Protein AF-0000000069702526 (afdb_homodimer)

Solvent-accessible surface area (backbone atoms only — not comparable to full-atom values): 44479 Å² total; per-residue (Å²): 127,85,76,50,65,38,49,51,49,46,51,48,50,68,64,63,52,62,87,68,51,56,67,71,54,54,51,49,47,31,50,43,52,45,35,22,53,14,30,19,43,37,19,58,78,32,80,79,32,49,48,50,47,54,27,24,45,63,33,13,17,36,40,79,19,52,44,84,93,41,71,43,22,2,48,38,17,20,9,26,33,33,6,41,19,10,43,54,48,39,38,31,36,28,30,28,61,83,41,18,76,59,34,40,54,34,24,14,32,50,19,15,36,33,38,23,30,43,68,25,93,59,61,42,42,47,64,56,50,54,40,37,47,45,35,13,40,28,52,29,43,20,46,55,65,21,30,51,44,49,48,72,44,46,77,41,36,38,51,54,18,31,72,38,4,42,15,9,14,50,21,23,20,55,66,59,62,49,50,69,68,38,39,39,17,10,38,17,31,4,53,41,40,14,29,30,32,46,57,80,42,31,20,67,85,61,60,69,43,28,62,68,69,49,35,29,17,58,6,10,24,19,4,52,44,16,28,50,30,17,75,46,67,45,42,22,13,71,50,36,63,40,74,85,47,7,46,37,35,28,60,39,27,83,33,72,40,71,60,53,59,54,59,56,67,85,73,59,64,47,44,61,27,43,19,44,48,77,49,39,31,46,72,68,48,39,14,41,46,51,24,49,46,48,48,42,66,73,69,63,64,54,66,87,37,56,57,38,36,39,34,40,20,24,56,66,57,49,74,50,17,60,45,69,72,50,84,43,63,70,35,38,34,46,9,52,21,46,49,46,21,39,48,64,71,61,55,64,73,46,67,64,64,61,36,70,67,52,68,65,29,64,69,46,47,55,46,12,69,33,48,46,64,41,69,38,70,70,30,31,51,36,36,60,34,89,56,36,18,45,23,19,32,29,40,38,29,33,73,84,66,53,74,49,75,36,70,34,54,53,42,72,18,21,55,90,39,58,64,52,70,67,56,54,49,49,52,26,60,70,28,42,53,68,90,74,29,60,58,70,57,46,54,45,62,56,68,47,91,50,92,82,40,64,30,60,24,34,40,56,71,72,42,42,81,73,84,128,129,85,76,51,66,39,49,51,49,44,51,48,50,68,64,63,51,61,89,69,50,56,67,72,53,54,50,49,47,32,49,43,51,46,37,22,53,14,30,19,43,38,20,57,79,33,78,79,30,49,47,50,48,53,28,24,45,64,32,13,18,38,39,78,20,52,43,84,93,41,71,43,23,3,47,39,16,19,8,25,32,33,6,41,18,10,44,54,51,38,37,30,36,28,30,28,62,82,42,19,76,60,34,39,54,36,23,14,33,50,20,15,38,31,37,23,32,43,68,27,93,60,63,42,42,48,64,55,51,52,39,37,46,46,36,14,40,28,52,29,42,20,46,53,66,20,30,50,44,49,47,70,45,48,75,43,36,38,52,55,18,32,71,37,5,40,15,9,15,49,20,22,20,55,66,58,61,49,50,67,68,40,38,38,18,9,38,20,32,4,52,41,41,13,31,30,29,44,56,80,40,28,26,66,86,73,48,73,43,28,60,66,70,49,35,30,18,58,7,10,25,19,3,50,45,16,29,49,29,18,75,47,68,44,40,23,14,69,48,37,62,40,73,83,49,8,45,38,35,29,59,37,28,82,33,73,42,70,60,52,57,54,59,57,67,84,72,58,66,46,45,61,28,44,19,44,47,77,49,40,31,47,73,68,48,40,14,41,46,50,24,48,47,50,48,42,66,73,68,63,64,52,67,88,37,56,54,38,35,38,34,39,20,24,58,65,57,51,74,48,17,61,44,69,73,51,85,44,62,70,36,38,33,46,8,51,22,45,51,46,22,39,49,63,70,62,54,65,72,45,65,66,64,62,35,71,67,52,69,66,29,65,69,46,49,55,47,12,71,34,46,46,65,42,68,38,69,70,31,30,50,35,36,60,34,89,55,34,18,46,23,19,32,29,39,37,29,34,72,87,66,52,75,48,76,36,70,32,54,54,44,70,17,20,54,89,39,58,64,52,72,66,55,53,50,51,52,26,57,72,29,41,54,69,89,74,29,59,57,70,58,45,54,46,63,56,68,48,91,49,92,82,40,66,32,61,25,35,41,56,70,72,41,41,81,74,83,130

Nearest PDB structures (foldseek):
  2hp0-assembly1_B  TM=8.673E-01  e=8.894E-24  Agrobacterium tumefaciens
  7e9d-assembly1_B  TM=8.277E-01  e=9.419E-25  Bacillus subtilis
  6r6t-assembly1_B  TM=8.538E-01  e=6.548E-24  Mus musculus
  7bra-assembly1_B  TM=8.178E-01  e=7.680E-25  Bacillus subtilis
  7br9-assembly1_B  TM=8.271E-01  e=3.027E-23  Mus musculus

Foldseek 3Di:
DDDFLLLLLLVLLQPFALVLDDPVLLLVLLLLLLLLLLQLQLQVPPPLLVVLLVVLCVVQPFDAADRNQGGTGHLLSQLLSSLCSSCSLPQHKFFDDLQATAARLSSQQSSLLQSLLRVAQDWFFLSQLSRQSLSLLQQQLLQSVFLDAALVQCVVFDARHLSSLQSNLSSSLSSNPHDSQLSLFLNQQLLVQGDATCQVVQCLPPDDGDSCNRVSSSSSSSSNVSSVCSVVVDGGDNNQQDDPNHSSVVRRHPGGRSCSNNPCSSHDGSSLFMFGGQASADPLLQQVLVFLLVQCVVPVDALQFWQAKEKEAACCLQPRQCDLQRDHSNNLSSHNLLSSLCSRNPPRGGSVSRDPCNSPPVSSSVSSVRYHYDYDPVRHCCCSHPNNFSKMKMWIATPVGDIDIDIDGHGAGTSVRRDDPVSSLVVSLVSHDVVAAPSVVLSCLSSDDDRPDTRSRSCVNSGHDDDD/DDDFLLLLLLVLLQPFALVLDDPVLLLVLLLLLLLLLLQLQLQVPPPLLVVLLVVLCVVQPFDAADRNQGGTGHLLSQLLSSLCSSCSLPQHKFFDDLQATAARLSSQQSSLLQSLLRVAQDWFFLSQLSRQSLSLLQLQLLQSVFLDAALVQCVVFDARHLSSLQSNLSSSLNSNPHDSQLSLFLNQQLLVQGDATCQVVQCLPPDDGDSCNRVSSSSSSSSNVSSVCSVVVDGGDNNQQDDPNHSSVVRRHPGGRSCSNNPCSSHDGSSLFMFGGQASADPLLQQVLVFLLVQCVVPVDALQFWQAKEKEAACCLQPRQCDLQRDHSNNLSSHNLLSSLCSRNPPRGGSVSRDPCNSPPVSSSVSSVRYHYDYDPVRHCCCSHPNNFSKMKMWIATPVGDIDIDIDRHGAGGSVRRDDPVSSLVSSLVSHDVVAAPSVVLSCLSSDDDRPDTGSRSCVNSGHDDDD

Sequence (936 aa):
MTISATRQLVNFASTLSAPAIPAPLRRKIRLHLLDALACGWAASGHRVSEPMIRASRLFGGNGHCSVFGESGFSPLAAAFANAAMINGLDHDDGVEIDGKGLGHPGATLVAAAMVALDLNPEPVAQDVLITTLAAGFEVNNRLIHAIQPSAERFSQVYGVAQHQSIGAAVVAGRLLGLNPEQLHHAVGLAAALTPLPSLHQYNWRQRPLLSLKDAVAPAAQAAVQAVIMAQQGLIGSLDVLDGEQGFWRMIGSDQFAPDRLTDELGSHWYAGYGSFKRYPACRWLACALECMEGIMQQTGWSVADLRTIEVQSFPRLVNDMMDYRPQTVTDAQFSLPWTLAAIAAGLAPGADWYTEDNMQNPALLALADKVTATVTPEFTQRMNGPARQPGARVVVTNSRGECAVQERYKPLGSAERPLSDGEIIAKARGNLPGHKIKVNELLTSVMEEETARYYSSSADLMGFSLPAMTISATRQLVNFASTLSAPAIPAPLRRKIRLHLLDALACGWAASGHRVSEPMIRASRLFGGNGHCSVFGESGFSPLAAAFANAAMINGLDHDDGVEIDGKGLGHPGATLVAAAMVALDLNPEPVAQDVLITTLAAGFEVNNRLIHAIQPSAERFSQVYGVAQHQSIGAAVVAGRLLGLNPEQLHHAVGLAAALTPLPSLHQYNWRQRPLLSLKDAVAPAAQAAVQAVIMAQQGLIGSLDVLDGEQGFWRMIGSDQFAPDRLTDELGSHWYAGYGSFKRYPACRWLACALECMEGIMQQTGWSVADLRTIEVQSFPRLVNDMMDYRPQTVTDAQFSLPWTLAAIAAGLAPGADWYTEDNMQNPALLALADKVTATVTPEFTQRMNGPARQPGARVVVTNSRGECAVQERYKPLGSAERPLSDGEIIAKARGNLPGHKIKVNELLTSVMEEETARYYSSSADLMGFSLPA

Structure (mmCIF, N/CA/C/O backbone):
data_AF-0000000069702526-model_v1
#
loop_
_entity.id
_entity.type
_entity.pdbx_description
1 polymer '2-methylcitrate dehydratase'
#
loop_
_atom_site.group_PDB
_atom_site.id
_atom_site.type_symbol
_atom_site.label_atom_id
_atom_site.label_alt_id
_atom_site.label_comp_id
_atom_site.label_asym_id
_atom_site.label_entity_id
_atom_site.label_seq_id
_atom_site.pdbx_PDB_ins_code
_atom_site.Cartn_x
_atom_site.Cartn_y
_atom_site.Cartn_z
_atom_site.occupancy
_atom_site.B_iso_or_equiv
_atom_site.auth_seq_id
_atom_site.auth_comp_id
_atom_site.auth_asym_id
_atom_site.auth_atom_id
_atom_site.pdbx_PDB_model_num
ATOM 1 N N . MET A 1 1 ? 32.688 1.936 -8.625 1 45.25 1 MET A N 1
ATOM 2 C CA . MET A 1 1 ? 31.297 1.852 -9.031 1 45.25 1 MET A CA 1
ATOM 3 C C . MET A 1 1 ? 30.438 2.842 -8.258 1 45.25 1 MET A C 1
ATOM 5 O O . MET A 1 1 ? 30.625 3.02 -7.051 1 45.25 1 MET A O 1
ATOM 9 N N . THR A 1 2 ? 29.844 3.812 -8.898 1 67.12 2 THR A N 1
ATOM 10 C CA . THR A 1 2 ? 29.156 4.914 -8.242 1 67.12 2 THR A CA 1
ATOM 11 C C . THR A 1 2 ? 28.047 4.395 -7.344 1 67.12 2 THR A C 1
ATOM 13 O O . THR A 1 2 ? 27.25 3.543 -7.754 1 67.12 2 THR A O 1
ATOM 16 N N . ILE A 1 3 ? 28.172 4.574 -6.066 1 85.88 3 ILE A N 1
ATOM 17 C CA . ILE A 1 3 ? 27.219 4.172 -5.047 1 85.88 3 ILE A CA 1
ATOM 18 C C . ILE A 1 3 ? 25.828 4.707 -5.406 1 85.88 3 ILE A C 1
ATOM 20 O O . ILE A 1 3 ? 25.703 5.836 -5.879 1 85.88 3 ILE A O 1
ATOM 24 N N . SER A 1 4 ? 24.844 3.836 -5.375 1 92.38 4 SER A N 1
ATOM 25 C CA . SER A 1 4 ? 23.484 4.227 -5.711 1 92.38 4 SER A CA 1
ATOM 26 C C . SER A 1 4 ? 22.969 5.305 -4.766 1 92.38 4 SER A C 1
ATOM 28 O O . SER A 1 4 ? 23.5 5.488 -3.674 1 92.38 4 SER A O 1
ATOM 30 N N . ALA A 1 5 ? 22.016 6.145 -5.219 1 96.25 5 ALA A N 1
ATOM 31 C CA . ALA A 1 5 ? 21.391 7.164 -4.371 1 96.25 5 ALA A CA 1
ATOM 32 C C . ALA A 1 5 ? 20.734 6.531 -3.15 1 96.25 5 ALA A C 1
ATOM 34 O O . ALA A 1 5 ? 20.797 7.086 -2.049 1 96.25 5 ALA A O 1
ATOM 35 N N . THR A 1 6 ? 20.109 5.363 -3.312 1 97 6 THR A N 1
ATOM 36 C CA . THR A 1 6 ? 19.484 4.648 -2.197 1 97 6 THR A CA 1
ATOM 37 C C . THR A 1 6 ? 20.516 4.352 -1.113 1 97 6 THR A C 1
ATOM 39 O O . THR A 1 6 ? 20.281 4.621 0.067 1 97 6 THR A O 1
ATOM 42 N N . ARG A 1 7 ? 21.594 3.791 -1.519 1 95.94 7 ARG A N 1
ATOM 43 C CA . ARG A 1 7 ? 22.641 3.43 -0.568 1 95.94 7 ARG A CA 1
ATOM 44 C C . ARG A 1 7 ? 23.219 4.668 0.11 1 95.94 7 ARG A C 1
ATOM 46 O O . ARG A 1 7 ? 23.516 4.645 1.306 1 95.94 7 ARG A O 1
ATOM 53 N N . GLN A 1 8 ? 23.406 5.727 -0.659 1 96.81 8 GLN A N 1
ATOM 54 C CA . GLN A 1 8 ? 23.938 6.965 -0.089 1 96.81 8 GLN A CA 1
ATOM 55 C C . GLN A 1 8 ? 23 7.5 0.997 1 96.81 8 GLN A C 1
ATOM 57 O O . GLN A 1 8 ? 23.453 7.91 2.066 1 96.81 8 GLN A O 1
ATOM 62 N N . LEU A 1 9 ? 21.734 7.52 0.727 1 97.25 9 LEU A N 1
ATOM 63 C CA . LEU A 1 9 ? 20.75 8.023 1.686 1 97.25 9 LEU A CA 1
ATOM 64 C C . LEU A 1 9 ? 20.703 7.141 2.926 1 97.25 9 LEU A C 1
ATOM 66 O O . LEU A 1 9 ? 20.609 7.645 4.051 1 97.25 9 LEU A O 1
ATOM 70 N N . VAL A 1 10 ? 20.688 5.852 2.75 1 97.19 10 VAL A N 1
ATOM 71 C CA . VAL A 1 10 ? 20.641 4.918 3.869 1 97.19 10 VAL A CA 1
ATOM 72 C C . VAL A 1 10 ? 21.891 5.059 4.727 1 97.19 10 VAL A C 1
ATOM 74 O O . VAL A 1 10 ? 21.812 5.062 5.957 1 97.19 10 VAL A O 1
ATOM 77 N N . ASN A 1 11 ? 23.062 5.145 4.059 1 96.81 11 ASN A N 1
ATOM 78 C CA . ASN A 1 11 ? 24.312 5.344 4.789 1 96.81 11 ASN A CA 1
ATOM 79 C C . ASN A 1 11 ? 24.297 6.648 5.586 1 96.81 11 ASN A C 1
ATOM 81 O O . ASN A 1 11 ? 24.719 6.68 6.742 1 96.81 11 ASN A O 1
ATOM 85 N N . PHE A 1 12 ? 23.875 7.672 4.957 1 97.62 12 PHE A N 1
ATOM 86 C CA . PHE A 1 12 ? 23.75 8.961 5.625 1 97.62 12 PHE A CA 1
ATOM 87 C C . PHE A 1 12 ? 22.875 8.852 6.863 1 97.62 12 PHE A C 1
ATOM 89 O O . PHE A 1 12 ? 23.266 9.266 7.953 1 97.62 12 PHE A O 1
ATOM 96 N N . ALA A 1 13 ? 21.656 8.289 6.68 1 97.62 13 ALA A N 1
ATOM 97 C CA . ALA A 1 13 ? 20.688 8.18 7.77 1 97.62 13 ALA A CA 1
ATOM 98 C C . ALA A 1 13 ? 21.219 7.309 8.898 1 97.62 13 ALA A C 1
ATOM 100 O O . ALA A 1 13 ? 21.016 7.605 10.078 1 97.62 13 ALA A O 1
ATOM 101 N N . SER A 1 14 ? 21.938 6.246 8.531 1 96.75 14 SER A N 1
ATOM 102 C CA . SER A 1 14 ? 22.422 5.27 9.508 1 96.75 14 SER A CA 1
ATOM 103 C C . SER A 1 14 ? 23.578 5.832 10.336 1 96.75 14 SER A C 1
ATOM 105 O O . SER A 1 14 ? 23.812 5.391 11.461 1 96.75 14 SER A O 1
ATOM 107 N N . THR A 1 15 ? 24.281 6.852 9.82 1 96.44 15 THR A N 1
ATOM 108 C CA . THR A 1 15 ? 25.5 7.293 10.484 1 96.44 15 THR A CA 1
ATOM 109 C C . THR A 1 15 ? 25.344 8.703 11.039 1 96.44 15 THR A C 1
ATOM 111 O O . THR A 1 15 ? 26.234 9.219 11.719 1 96.44 15 THR A O 1
ATOM 114 N N . LEU A 1 16 ? 24.234 9.297 10.773 1 97.81 16 LEU A N 1
ATOM 115 C CA . LEU A 1 16 ? 24.016 10.656 11.242 1 97.81 16 LEU A CA 1
ATOM 116 C C . LEU A 1 16 ? 24.109 10.734 12.766 1 97.81 16 LEU A C 1
ATOM 118 O O . LEU A 1 16 ? 23.531 9.922 13.469 1 97.81 16 LEU A O 1
ATOM 122 N N . SER A 1 17 ? 24.906 11.727 13.242 1 97.19 17 SER A N 1
ATOM 123 C CA . SER A 1 17 ? 25.078 11.961 14.672 1 97.19 17 SER A CA 1
ATOM 124 C C . SER A 1 17 ? 24.625 13.359 15.055 1 97.19 17 SER A C 1
ATOM 126 O O . SER A 1 17 ? 24.547 14.25 14.203 1 97.19 17 SER A O 1
ATOM 128 N N . ALA A 1 18 ? 24.344 13.57 16.328 1 95.5 18 ALA A N 1
ATOM 129 C CA . ALA A 1 18 ? 23.75 14.797 16.844 1 95.5 18 ALA A CA 1
ATOM 130 C C . ALA A 1 18 ? 24.625 16.016 16.547 1 95.5 18 ALA A C 1
ATOM 132 O O . ALA A 1 18 ? 24.125 17.047 16.109 1 95.5 18 ALA A O 1
ATOM 133 N N . PRO A 1 19 ? 25.984 15.93 16.672 1 96.06 19 PRO A N 1
ATOM 134 C CA . PRO A 1 19 ? 26.812 17.109 16.438 1 96.06 19 PRO A CA 1
ATOM 135 C C . PRO A 1 19 ? 26.797 17.578 14.992 1 96.06 19 PRO A C 1
ATOM 137 O O . PRO A 1 19 ? 27.109 18.75 14.711 1 96.06 19 PRO A O 1
ATOM 140 N N . ALA A 1 20 ? 26.406 16.688 14.117 1 97.25 20 ALA A N 1
ATOM 141 C CA . ALA A 1 20 ? 26.406 17.031 12.695 1 97.25 20 ALA A CA 1
ATOM 142 C C . ALA A 1 20 ? 25.172 17.844 12.32 1 97.25 20 ALA A C 1
ATOM 144 O O . ALA A 1 20 ? 25.125 18.438 11.242 1 97.25 20 ALA A O 1
ATOM 145 N N . ILE A 1 21 ? 24.203 17.953 13.164 1 98.06 21 ILE A N 1
ATOM 146 C CA . ILE A 1 21 ? 22.953 18.656 12.891 1 98.06 21 ILE A CA 1
ATOM 147 C C . ILE A 1 21 ? 23 20.062 13.477 1 98.06 21 ILE A C 1
ATOM 149 O O . ILE A 1 21 ? 23.188 20.234 14.688 1 98.06 21 ILE A O 1
ATOM 153 N N . PRO A 1 22 ? 22.828 21.062 12.633 1 97.69 22 PRO A N 1
ATOM 154 C CA . PRO A 1 22 ? 22.812 22.438 13.164 1 97.69 22 PRO A CA 1
ATOM 155 C C . PRO A 1 22 ? 21.75 22.641 14.242 1 97.69 22 PRO A C 1
ATOM 157 O O . PRO A 1 22 ? 20.656 22.094 14.148 1 97.69 22 PRO A O 1
ATOM 160 N N . ALA A 1 23 ? 22.047 23.484 15.227 1 96.62 23 ALA A N 1
ATOM 161 C CA . ALA A 1 23 ? 21.188 23.703 16.375 1 96.62 23 ALA A CA 1
ATOM 162 C C . ALA A 1 23 ? 19.797 24.172 15.953 1 96.62 23 ALA A C 1
ATOM 164 O O . ALA A 1 23 ? 18.781 23.719 16.484 1 96.62 23 ALA A O 1
ATOM 165 N N . PRO A 1 24 ? 19.688 25.109 14.961 1 96.31 24 PRO A N 1
ATOM 166 C CA . PRO A 1 24 ? 18.344 25.547 14.547 1 96.31 24 PRO A CA 1
ATOM 167 C C . PRO A 1 24 ? 17.516 24.406 13.977 1 96.31 24 PRO A C 1
ATOM 169 O O . PRO A 1 24 ? 16.281 24.375 14.156 1 96.31 24 PRO A O 1
ATOM 172 N N . LEU A 1 25 ? 18.172 23.453 13.266 1 97.62 25 LEU A N 1
ATOM 173 C CA . LEU A 1 25 ? 17.438 22.328 12.711 1 97.62 25 LEU A CA 1
ATOM 174 C C . LEU A 1 25 ? 16.984 21.375 13.812 1 97.62 25 LEU A C 1
ATOM 176 O O . LEU A 1 25 ? 15.875 20.844 13.758 1 97.62 25 LEU A O 1
ATOM 180 N N . ARG A 1 26 ? 17.828 21.125 14.797 1 97.31 26 ARG A N 1
ATOM 181 C CA . ARG A 1 26 ? 17.422 20.297 15.93 1 97.31 26 ARG A CA 1
ATOM 182 C C . ARG A 1 26 ? 16.203 20.875 16.625 1 97.31 26 ARG A C 1
ATOM 184 O O . ARG A 1 26 ? 15.281 20.125 17 1 97.31 26 ARG A O 1
ATOM 191 N N . ARG A 1 27 ? 16.219 22.172 16.828 1 96.88 27 ARG A N 1
ATOM 192 C CA . ARG A 1 27 ? 15.078 22.844 17.438 1 96.88 27 ARG A CA 1
ATOM 193 C C . ARG A 1 27 ? 13.828 22.672 16.578 1 96.88 27 ARG A C 1
ATOM 195 O O . ARG A 1 27 ? 12.742 22.406 17.109 1 96.88 27 ARG A O 1
ATOM 202 N N . LYS A 1 28 ? 13.945 22.828 15.297 1 97.69 28 LYS A N 1
ATOM 203 C CA . LYS A 1 28 ? 12.82 22.656 14.383 1 97.69 28 LYS A CA 1
ATOM 204 C C . LYS A 1 28 ? 12.25 21.25 14.469 1 97.69 28 LYS A C 1
ATOM 206 O O . LYS A 1 28 ? 11.031 21.062 14.438 1 97.69 28 LYS A O 1
ATOM 211 N N . ILE A 1 29 ? 13.125 20.297 14.555 1 98.5 29 ILE A N 1
ATOM 212 C CA . ILE A 1 29 ? 12.68 18.906 14.68 1 98.5 29 ILE A CA 1
ATOM 213 C C . ILE A 1 29 ? 11.875 18.734 15.969 1 98.5 29 ILE A C 1
ATOM 215 O O . ILE A 1 29 ? 10.859 18.047 15.992 1 98.5 29 ILE A O 1
ATOM 219 N N . ARG A 1 30 ? 12.344 19.375 17.062 1 98.19 30 ARG A N 1
ATOM 220 C CA . ARG A 1 30 ? 11.602 19.344 18.312 1 98.19 30 ARG A CA 1
ATOM 221 C C . ARG A 1 30 ? 10.219 19.969 18.156 1 98.19 30 ARG A C 1
ATOM 223 O O . ARG A 1 30 ? 9.234 19.469 18.719 1 98.19 30 ARG A O 1
ATOM 230 N N . LEU A 1 31 ? 10.133 21.047 17.422 1 98.56 31 LEU A N 1
ATOM 231 C CA . LEU A 1 31 ? 8.852 21.703 17.172 1 98.56 31 LEU A CA 1
ATOM 232 C C . LEU A 1 31 ? 7.922 20.781 16.375 1 98.56 31 LEU A C 1
ATOM 234 O O . LEU A 1 31 ? 6.719 20.734 16.656 1 98.56 31 LEU A O 1
ATOM 238 N N . HIS A 1 32 ? 8.477 20.094 15.375 1 98.81 32 HIS A N 1
ATOM 239 C CA . HIS A 1 32 ? 7.668 19.141 14.609 1 98.81 32 HIS A CA 1
ATOM 240 C C . HIS A 1 32 ? 7.156 18.016 15.508 1 98.81 32 HIS A C 1
ATOM 242 O O . HIS A 1 32 ? 6.004 17.609 15.391 1 98.81 32 HIS A O 1
ATOM 248 N N . LEU A 1 33 ? 8.039 17.5 16.359 1 98.81 33 LEU A N 1
ATOM 249 C CA . LEU A 1 33 ? 7.645 16.469 17.297 1 98.81 33 LEU A CA 1
ATOM 250 C C . LEU A 1 33 ? 6.531 16.953 18.219 1 98.81 33 LEU A C 1
ATOM 252 O O . LEU A 1 33 ? 5.52 16.266 18.391 1 98.81 33 LEU A O 1
ATOM 256 N N . LEU A 1 34 ? 6.727 18.125 18.781 1 98.56 34 LEU A N 1
ATOM 257 C CA . LEU A 1 34 ? 5.738 18.703 19.672 1 98.56 34 LEU A CA 1
ATOM 258 C C . LEU A 1 34 ? 4.406 18.906 18.953 1 98.56 34 LEU A C 1
ATOM 260 O O . LEU A 1 34 ? 3.346 18.609 19.5 1 98.56 34 LEU A O 1
ATOM 264 N N . ASP A 1 35 ? 4.477 19.453 17.781 1 98.81 35 ASP A N 1
ATOM 265 C CA . ASP A 1 35 ? 3.279 19.703 16.984 1 98.81 35 ASP A CA 1
ATOM 266 C C . ASP A 1 35 ? 2.512 18.422 16.719 1 98.81 35 ASP A C 1
ATOM 268 O O . ASP A 1 35 ? 1.287 18.375 16.844 1 98.81 35 ASP A O 1
ATOM 272 N N . ALA A 1 36 ? 3.223 17.391 16.344 1 98.88 36 ALA A N 1
ATOM 273 C CA . ALA A 1 36 ? 2.604 16.094 16.078 1 98.88 36 ALA A CA 1
ATOM 274 C C . ALA A 1 36 ? 1.908 15.539 17.312 1 98.88 36 ALA A C 1
ATOM 276 O O . ALA A 1 36 ? 0.759 15.102 17.25 1 98.88 36 ALA A O 1
ATOM 277 N N . LEU A 1 37 ? 2.604 15.547 18.406 1 98.62 37 LEU A N 1
ATOM 278 C CA . LEU A 1 37 ? 2.035 15.039 19.656 1 98.62 37 LEU A CA 1
ATOM 279 C C . LEU A 1 37 ? 0.792 15.828 20.047 1 98.62 37 LEU A C 1
ATOM 281 O O . LEU A 1 37 ? -0.224 15.242 20.422 1 98.62 37 LEU A O 1
ATOM 285 N N . ALA A 1 38 ? 0.878 17.141 19.953 1 98.44 38 ALA A N 1
ATOM 286 C CA . ALA A 1 38 ? -0.237 17.984 20.359 1 98.44 38 ALA A CA 1
ATOM 287 C C . ALA A 1 38 ? -1.444 17.766 19.453 1 98.44 38 ALA A C 1
ATOM 289 O O . ALA A 1 38 ? -2.58 17.688 19.922 1 98.44 38 ALA A O 1
ATOM 290 N N . CYS A 1 39 ? -1.238 17.688 18.156 1 98.5 39 CYS A N 1
ATOM 291 C CA . CYS A 1 39 ? -2.326 17.453 17.219 1 98.5 39 CYS A CA 1
ATOM 292 C C . CYS A 1 39 ? -2.963 16.094 17.453 1 98.5 39 CYS A C 1
ATOM 294 O O . CYS A 1 39 ? -4.184 15.945 17.359 1 98.5 39 CYS A O 1
ATOM 296 N N . GLY A 1 40 ? -2.107 15.07 17.734 1 98.19 40 GLY A N 1
ATOM 297 C CA . GLY A 1 40 ? -2.641 13.758 18.078 1 98.19 40 GLY A CA 1
ATOM 298 C C . GLY A 1 40 ? -3.543 13.781 19.297 1 98.19 40 GLY A C 1
ATOM 299 O O . GLY A 1 40 ? -4.625 13.195 19.281 1 98.19 40 GLY A O 1
ATOM 300 N N . TRP A 1 41 ? -3.098 14.469 20.359 1 97.56 41 TRP A N 1
ATOM 301 C CA . TRP A 1 41 ? -3.904 14.594 21.562 1 97.56 41 TRP A CA 1
ATOM 302 C C . TRP A 1 41 ? -5.215 15.32 21.266 1 97.56 41 TRP A C 1
ATOM 304 O O . TRP A 1 41 ? -6.277 14.914 21.75 1 97.56 41 TRP A O 1
ATOM 314 N N . ALA A 1 42 ? -5.18 16.359 20.484 1 97.12 42 ALA A N 1
ATOM 315 C CA . ALA A 1 42 ? -6.379 17.125 20.156 1 97.12 42 ALA A CA 1
ATOM 316 C C . ALA A 1 42 ? -7.414 16.25 19.453 1 97.12 42 ALA A C 1
ATOM 318 O O . ALA A 1 42 ? -8.609 16.344 19.734 1 97.12 42 ALA A O 1
ATOM 319 N N . ALA A 1 43 ? -6.945 15.398 18.578 1 96.62 43 ALA A N 1
ATOM 320 C CA . ALA A 1 43 ? -7.852 14.57 17.797 1 96.62 43 ALA A CA 1
ATOM 321 C C . ALA A 1 43 ? -8.328 13.359 18.594 1 96.62 43 ALA A C 1
ATOM 323 O O . ALA A 1 43 ? -9.422 12.844 18.359 1 96.62 43 ALA A O 1
ATOM 324 N N . SER A 1 44 ? -7.516 12.82 19.484 1 93.62 44 SER A N 1
ATOM 325 C CA . SER A 1 44 ? -7.809 11.586 20.203 1 93.62 44 SER A CA 1
ATOM 326 C C . SER A 1 44 ? -9.102 11.703 21 1 93.62 44 SER A C 1
ATOM 328 O O . SER A 1 44 ? -9.805 10.711 21.203 1 93.62 44 SER A O 1
ATOM 330 N N . GLY A 1 45 ? -9.453 12.859 21.453 1 86.88 45 GLY A N 1
ATOM 331 C CA . GLY A 1 45 ? -10.68 13.078 22.203 1 86.88 45 GLY A CA 1
ATOM 332 C C . GLY A 1 45 ? -11.836 13.547 21.328 1 86.88 45 GLY A C 1
ATOM 333 O O . GLY A 1 45 ? -12.938 13.797 21.828 1 86.88 45 GLY A O 1
ATOM 334 N N . HIS A 1 46 ? -11.555 13.648 20.125 1 90.88 46 HIS A N 1
ATOM 335 C CA . HIS A 1 46 ? -12.547 14.125 19.172 1 90.88 46 HIS A CA 1
ATOM 336 C C . HIS A 1 46 ? -13.219 12.969 18.438 1 90.88 46 HIS A C 1
ATOM 338 O O . HIS A 1 46 ? -12.602 11.922 18.234 1 90.88 46 HIS A O 1
ATOM 344 N N . ARG A 1 47 ? -14.445 13.109 18.031 1 91.38 47 ARG A N 1
ATOM 345 C CA . ARG A 1 47 ? -15.242 12.055 17.406 1 91.38 47 ARG A CA 1
ATOM 346 C C . ARG A 1 47 ? -14.648 11.625 16.078 1 91.38 47 ARG A C 1
ATOM 348 O O . ARG A 1 47 ? -14.922 10.523 15.594 1 91.38 47 ARG A O 1
ATOM 355 N N . VAL A 1 48 ? -13.812 12.477 15.5 1 90.75 48 VAL A N 1
ATOM 356 C CA . VAL A 1 48 ? -13.219 12.211 14.195 1 90.75 48 VAL A CA 1
ATOM 357 C C . VAL A 1 48 ? -12.352 10.953 14.273 1 90.75 48 VAL A C 1
ATOM 359 O O . VAL A 1 48 ? -12.219 10.227 13.281 1 90.75 48 VAL A O 1
ATOM 362 N N . SER A 1 49 ? -11.836 10.609 15.414 1 93.56 49 SER A N 1
ATOM 363 C CA . SER A 1 49 ? -10.82 9.562 15.531 1 93.56 49 SER A CA 1
ATOM 364 C C . SER A 1 49 ? -11.453 8.227 15.922 1 93.56 49 SER A C 1
ATOM 366 O O . SER A 1 49 ? -10.828 7.176 15.781 1 93.56 49 SER A O 1
ATOM 368 N N . GLU A 1 50 ? -12.688 8.211 16.391 1 94.94 50 GLU A N 1
ATOM 369 C CA . GLU A 1 50 ? -13.305 7.031 16.984 1 94.94 50 GLU A CA 1
ATOM 370 C C . GLU A 1 50 ? -13.359 5.871 16 1 94.94 50 GLU A C 1
ATOM 372 O O . GLU A 1 50 ? -12.953 4.754 16.328 1 94.94 50 GLU A O 1
ATOM 377 N N . PRO A 1 51 ? -13.852 6.125 14.781 1 96.12 51 PRO A N 1
ATOM 378 C CA . PRO A 1 51 ? -13.914 5 13.852 1 96.12 51 PRO A CA 1
ATOM 379 C C . PRO A 1 51 ? -12.531 4.457 13.5 1 96.12 51 PRO A C 1
ATOM 381 O O . PRO A 1 51 ? -12.375 3.25 13.281 1 96.12 51 PRO A O 1
ATOM 384 N N . MET A 1 52 ? -11.508 5.344 13.461 1 96.56 52 MET A N 1
ATOM 385 C CA . MET A 1 52 ? -10.148 4.93 13.133 1 96.56 52 MET A CA 1
ATOM 386 C C . MET A 1 52 ? -9.562 4.059 14.242 1 96.56 52 MET A C 1
ATOM 388 O O . MET A 1 52 ? -8.938 3.035 13.961 1 96.56 52 MET A O 1
ATOM 392 N N . ILE A 1 53 ? -9.766 4.453 15.477 1 96.25 53 ILE A N 1
ATOM 393 C CA . ILE A 1 53 ? -9.242 3.717 16.625 1 96.25 53 ILE A CA 1
ATOM 394 C C . ILE A 1 53 ? -9.93 2.355 16.719 1 96.25 53 ILE A C 1
ATOM 396 O O . ILE A 1 53 ? -9.266 1.332 16.891 1 96.25 53 ILE A O 1
ATOM 400 N N . ARG A 1 54 ? -11.266 2.357 16.547 1 96.5 54 ARG A N 1
ATOM 401 C CA . ARG A 1 54 ? -12.016 1.109 16.609 1 96.5 54 ARG A CA 1
ATOM 402 C C . ARG A 1 54 ? -11.578 0.149 15.508 1 96.5 54 ARG A C 1
ATOM 404 O O . ARG A 1 54 ? -11.352 -1.035 15.766 1 96.5 54 ARG A O 1
ATOM 411 N N . ALA A 1 55 ? -11.477 0.628 14.297 1 98 55 ALA A N 1
ATOM 412 C CA . ALA A 1 55 ? -11.055 -0.202 13.18 1 98 55 ALA A CA 1
ATOM 413 C C . ALA A 1 55 ? -9.656 -0.767 13.414 1 98 55 ALA A C 1
ATOM 415 O O . ALA A 1 55 ? -9.391 -1.935 13.117 1 98 55 ALA A O 1
ATOM 416 N N . SER A 1 56 ? -8.734 0.067 13.914 1 97.56 56 SER A N 1
ATOM 417 C CA . SER A 1 56 ? -7.355 -0.351 14.133 1 97.56 56 SER A CA 1
ATOM 418 C C . SER A 1 56 ? -7.277 -1.499 15.133 1 97.56 56 SER A C 1
ATOM 420 O O . SER A 1 56 ? -6.484 -2.428 14.961 1 97.56 56 SER A O 1
ATOM 422 N N . ARG A 1 57 ? -8.094 -1.471 16.156 1 95.88 57 ARG A N 1
ATOM 423 C CA . ARG A 1 57 ? -8.148 -2.551 17.125 1 95.88 57 ARG A CA 1
ATOM 424 C C . ARG A 1 57 ? -8.648 -3.844 16.5 1 95.88 57 ARG A C 1
ATOM 426 O O . ARG A 1 57 ? -8.148 -4.926 16.812 1 95.88 57 ARG A O 1
ATOM 433 N N . LEU A 1 58 ? -9.633 -3.666 15.68 1 96.69 58 LEU A N 1
ATOM 434 C CA . LEU A 1 58 ? -10.281 -4.832 15.094 1 96.69 58 LEU A CA 1
ATOM 435 C C . LEU A 1 58 ? -9.375 -5.504 14.07 1 96.69 58 LEU A C 1
ATOM 437 O O . LEU A 1 58 ? -9.219 -6.727 14.078 1 96.69 58 LEU A O 1
ATOM 441 N N . PHE A 1 59 ? -8.664 -4.746 13.195 1 96.56 59 PHE A N 1
ATOM 442 C CA . PHE A 1 59 ? -7.879 -5.402 12.156 1 96.56 59 PHE A CA 1
ATOM 443 C C . PHE A 1 59 ? -6.492 -5.762 12.672 1 96.56 59 PHE A C 1
ATOM 445 O O . PHE A 1 59 ? -5.863 -6.699 12.172 1 96.56 59 PHE A O 1
ATOM 452 N N . GLY A 1 60 ? -5.902 -4.996 13.664 1 94.75 60 GLY A N 1
ATOM 453 C CA . GLY A 1 60 ? -4.531 -5.184 14.109 1 94.75 60 GLY A CA 1
ATOM 454 C C . GLY A 1 60 ? -4.418 -6.078 15.328 1 94.75 60 GLY A C 1
ATOM 455 O O . GLY A 1 60 ? -3.328 -6.547 15.664 1 94.75 60 GLY A O 1
ATOM 456 N N . GLY A 1 61 ? -5.496 -6.285 15.977 1 89.81 61 GLY A N 1
ATOM 457 C CA . GLY A 1 61 ? -5.453 -7.168 17.141 1 89.81 61 GLY A CA 1
ATOM 458 C C . GLY A 1 61 ? -4.82 -6.523 18.359 1 89.81 61 GLY A C 1
ATOM 459 O O . GLY A 1 61 ? -4.797 -5.297 18.469 1 89.81 61 GLY A O 1
ATOM 460 N N . ASN A 1 62 ? -4.305 -7.387 19.297 1 93 62 ASN A N 1
ATOM 461 C CA . ASN A 1 62 ? -3.803 -6.938 20.594 1 93 62 ASN A CA 1
ATOM 462 C C . ASN A 1 62 ? -2.279 -6.883 20.609 1 93 62 ASN A C 1
ATOM 464 O O . ASN A 1 62 ? -1.617 -7.59 19.859 1 93 62 ASN A O 1
ATOM 468 N N . GLY A 1 63 ? -1.742 -6 21.422 1 95.62 63 GLY A N 1
ATOM 469 C CA . GLY A 1 63 ? -0.313 -5.828 21.625 1 95.62 63 GLY A CA 1
ATOM 470 C C . GLY A 1 63 ? 0.014 -4.902 22.781 1 95.62 63 GLY A C 1
ATOM 471 O O . GLY A 1 63 ? -0.799 -4.723 23.688 1 95.62 63 GLY A O 1
ATOM 472 N N . HIS A 1 64 ? 1.194 -4.391 22.781 1 94.81 64 HIS A N 1
ATOM 473 C CA . HIS A 1 64 ? 1.617 -3.586 23.922 1 94.81 64 HIS A CA 1
ATOM 474 C C . HIS A 1 64 ? 1.919 -2.15 23.5 1 94.81 64 HIS A C 1
ATOM 476 O O . HIS A 1 64 ? 2.465 -1.371 24.297 1 94.81 64 HIS A O 1
ATOM 482 N N . CYS A 1 65 ? 1.615 -1.792 22.281 1 97.88 65 CYS A N 1
ATOM 483 C CA . CYS A 1 65 ? 1.845 -0.428 21.812 1 97.88 65 CYS A CA 1
ATOM 484 C C . CYS A 1 65 ? 0.718 0.497 22.266 1 97.88 65 CYS A C 1
ATOM 486 O O . CYS A 1 65 ? -0.365 0.033 22.625 1 97.88 65 CYS A O 1
ATOM 488 N N . SER A 1 66 ? 0.964 1.803 22.25 1 97 66 SER A N 1
ATOM 489 C CA . SER A 1 66 ? 0.017 2.785 22.766 1 97 66 SER A CA 1
ATOM 490 C C . SER A 1 66 ? -0.476 3.713 21.656 1 97 66 SER A C 1
ATOM 492 O O . SER A 1 66 ? 0.223 3.932 20.672 1 97 66 SER A O 1
ATOM 494 N N . VAL A 1 67 ? -1.709 4.18 21.844 1 97.19 67 VAL A N 1
ATOM 495 C CA . VAL A 1 67 ? -2.342 5.195 21.016 1 97.19 67 VAL A CA 1
ATOM 496 C C . VAL A 1 67 ? -2.967 6.277 21.891 1 97.19 67 VAL A C 1
ATOM 498 O O . VAL A 1 67 ? -4.023 6.062 22.484 1 97.19 67 VAL A O 1
ATOM 501 N N . PHE A 1 68 ? -2.346 7.438 22.016 1 95.88 68 PHE A N 1
ATOM 502 C CA . PHE A 1 68 ? -2.721 8.648 22.734 1 95.88 68 PHE A CA 1
ATOM 503 C C . PHE A 1 68 ? -3.705 8.32 23.859 1 95.88 68 PHE A C 1
ATOM 505 O O . PHE A 1 68 ? -4.875 8.703 23.797 1 95.88 68 PHE A O 1
ATOM 512 N N . GLY A 1 69 ? -3.225 7.793 25 1 91.31 69 GLY A N 1
ATOM 513 C CA . GLY A 1 69 ? -4.004 7.598 26.219 1 91.31 69 GLY A CA 1
ATOM 514 C C . GLY A 1 69 ? -4.488 6.172 26.391 1 91.31 69 GLY A C 1
ATOM 515 O O . GLY A 1 69 ? -5.098 5.836 27.406 1 91.31 69 GLY A O 1
ATOM 516 N N . GLU A 1 70 ? -4.27 5.363 25.375 1 92.75 70 GLU A N 1
ATOM 517 C CA . GLU A 1 70 ? -4.688 3.967 25.453 1 92.75 70 GLU A CA 1
ATOM 518 C C . GLU A 1 70 ? -3.533 3.029 25.109 1 92.75 70 GLU A C 1
ATOM 520 O O . GLU A 1 70 ? -2.596 3.418 24.406 1 92.75 70 GLU A O 1
ATOM 525 N N . SER A 1 71 ? -3.602 1.82 25.656 1 93.94 71 SER A N 1
ATOM 526 C CA . SER A 1 71 ? -2.625 0.782 25.344 1 93.94 71 SER A CA 1
ATOM 527 C C . SER A 1 71 ? -3.309 -0.477 24.828 1 93.94 71 SER A C 1
ATOM 529 O O . SER A 1 71 ? -4.527 -0.505 24.656 1 93.94 71 SER A O 1
ATOM 531 N N . GLY A 1 72 ? -2.545 -1.407 24.406 1 95.69 72 GLY A N 1
ATOM 532 C CA . GLY A 1 72 ? -3.102 -2.689 24 1 95.69 72 GLY A CA 1
ATOM 533 C C . GLY A 1 72 ? -3.182 -2.865 22.5 1 95.69 72 GLY A C 1
ATOM 534 O O . GLY A 1 72 ? -3.932 -3.711 22 1 95.69 72 GLY A O 1
ATOM 535 N N . PHE A 1 73 ? -2.469 -2.088 21.766 1 97.19 73 PHE A N 1
ATOM 536 C CA . PHE A 1 73 ? -2.508 -2.16 20.312 1 97.19 73 PHE A CA 1
ATOM 537 C C . PHE A 1 73 ? -1.314 -2.941 19.781 1 97.19 73 PHE A C 1
ATOM 539 O O . PHE A 1 73 ? -0.243 -2.945 20.391 1 97.19 73 PHE A O 1
ATOM 546 N N . SER A 1 74 ? -1.459 -3.68 18.688 1 98.38 74 SER A N 1
ATOM 547 C CA . SER A 1 74 ? -0.324 -4.234 17.953 1 98.38 74 SER A CA 1
ATOM 548 C C . SER A 1 74 ? 0.504 -3.131 17.297 1 98.38 74 SER A C 1
ATOM 550 O O . SER A 1 74 ? 0.058 -1.985 17.203 1 98.38 74 SER A O 1
ATOM 552 N N . PRO A 1 75 ? 1.713 -3.475 16.844 1 98.69 75 PRO A N 1
ATOM 553 C CA . PRO A 1 75 ? 2.535 -2.469 16.172 1 98.69 75 PRO A CA 1
ATOM 554 C C . PRO A 1 75 ? 1.837 -1.846 14.969 1 98.69 75 PRO A C 1
ATOM 556 O O . PRO A 1 75 ? 1.83 -0.622 14.82 1 98.69 75 PRO A O 1
ATOM 559 N N . LEU A 1 76 ? 1.177 -2.635 14.133 1 98.69 76 LEU A N 1
ATOM 560 C CA . LEU A 1 76 ? 0.53 -2.098 12.945 1 98.69 76 LEU A CA 1
ATOM 561 C C . LEU A 1 76 ? -0.693 -1.267 13.312 1 98.69 76 LEU A C 1
ATOM 563 O O . LEU A 1 76 ? -0.948 -0.224 12.711 1 98.69 76 LEU A O 1
ATOM 567 N N . ALA A 1 77 ? -1.463 -1.763 14.289 1 98.56 77 ALA A N 1
ATOM 568 C CA . ALA A 1 77 ? -2.619 -1.001 14.758 1 98.56 77 ALA A CA 1
ATOM 569 C C . ALA A 1 77 ? -2.195 0.359 15.305 1 98.56 77 ALA A C 1
ATOM 571 O O . ALA A 1 77 ? -2.824 1.377 15.008 1 98.56 77 ALA A O 1
ATOM 572 N N . ALA A 1 78 ? -1.145 0.369 16.078 1 98.75 78 ALA A N 1
ATOM 573 C CA . ALA A 1 78 ? -0.675 1.603 16.703 1 98.75 78 ALA A CA 1
ATOM 574 C C . ALA A 1 78 ? -0.132 2.574 15.664 1 98.75 78 ALA A C 1
ATOM 576 O O . ALA A 1 78 ? -0.389 3.777 15.734 1 98.75 78 ALA A O 1
ATOM 577 N N . ALA A 1 79 ? 0.697 2.07 14.742 1 98.81 79 ALA A N 1
ATOM 578 C CA . ALA A 1 79 ? 1.232 2.932 13.688 1 98.81 79 ALA A CA 1
ATOM 579 C C . ALA A 1 79 ? 0.11 3.621 12.922 1 98.81 79 ALA A C 1
ATOM 581 O O . ALA A 1 79 ? 0.151 4.836 12.711 1 98.81 79 ALA A O 1
ATOM 582 N N . PHE A 1 80 ? -0.915 2.846 12.516 1 98.75 80 PHE A N 1
ATOM 583 C CA . PHE A 1 80 ? -2.051 3.354 11.758 1 98.75 80 PHE A CA 1
ATOM 584 C C . PHE A 1 80 ? -2.83 4.383 12.57 1 98.75 80 PHE A C 1
ATOM 586 O O . PHE A 1 80 ? -3.076 5.496 12.102 1 98.75 80 PHE A O 1
ATOM 593 N N . ALA A 1 81 ? -3.205 4.008 13.789 1 98.5 81 ALA A N 1
ATOM 594 C CA . ALA A 1 81 ? -4.066 4.844 14.617 1 98.5 81 ALA A CA 1
ATOM 595 C C . ALA A 1 81 ? -3.357 6.133 15.023 1 98.5 81 ALA A C 1
ATOM 597 O O . ALA A 1 81 ? -3.947 7.215 14.984 1 98.5 81 ALA A O 1
ATOM 598 N N . ASN A 1 82 ? -2.109 6.062 15.438 1 98.75 82 ASN A N 1
ATOM 599 C CA . ASN A 1 82 ? -1.375 7.254 15.852 1 98.75 82 ASN A CA 1
ATOM 600 C C . ASN A 1 82 ? -1.237 8.25 14.703 1 98.75 82 ASN A C 1
ATOM 602 O O . ASN A 1 82 ? -1.459 9.445 14.891 1 98.75 82 ASN A O 1
ATOM 606 N N . ALA A 1 83 ? -0.854 7.734 13.539 1 98.88 83 ALA A N 1
ATOM 607 C CA . ALA A 1 83 ? -0.725 8.633 12.391 1 98.88 83 ALA A CA 1
ATOM 608 C C . ALA A 1 83 ? -2.068 9.258 12.031 1 98.88 83 ALA A C 1
ATOM 610 O O . ALA A 1 83 ? -2.139 10.453 11.719 1 98.88 83 ALA A O 1
ATOM 611 N N . ALA A 1 84 ? -3.135 8.43 12.078 1 98.31 84 ALA A N 1
ATOM 612 C CA . ALA A 1 84 ? -4.477 8.93 11.797 1 98.31 84 ALA A CA 1
ATOM 613 C C . ALA A 1 84 ? -4.879 10.023 12.781 1 98.31 84 ALA A C 1
ATOM 615 O O . ALA A 1 84 ? -5.484 11.023 12.398 1 98.31 84 ALA A O 1
ATOM 616 N N . MET A 1 85 ? -4.562 9.844 14.016 1 97.94 85 MET A N 1
ATOM 617 C CA . MET A 1 85 ? -4.922 10.82 15.039 1 97.94 85 MET A CA 1
ATOM 618 C C . MET A 1 85 ? -4.137 12.117 14.859 1 97.94 85 MET A C 1
ATOM 620 O O . MET A 1 85 ? -4.707 13.203 14.914 1 97.94 85 MET A O 1
ATOM 624 N N . ILE A 1 86 ? -2.85 12 14.609 1 98.69 86 ILE A N 1
ATOM 625 C CA . ILE A 1 86 ? -2.012 13.188 14.453 1 98.69 86 ILE A CA 1
ATOM 626 C C . ILE A 1 86 ? -2.52 14.031 13.289 1 98.69 86 ILE A C 1
ATOM 628 O O . ILE A 1 86 ? -2.531 15.266 13.367 1 98.69 86 ILE A O 1
ATOM 632 N N . ASN A 1 87 ? -3.002 13.398 12.281 1 98.44 87 ASN A N 1
ATOM 633 C CA . ASN A 1 87 ? -3.494 14.086 11.086 1 98.44 87 ASN A CA 1
ATOM 634 C C . ASN A 1 87 ? -5.004 14.297 11.141 1 98.44 87 ASN A C 1
ATOM 636 O O . ASN A 1 87 ? -5.594 14.828 10.203 1 98.44 87 ASN A O 1
ATOM 640 N N . GLY A 1 88 ? -5.66 13.883 12.203 1 97.81 88 GLY A N 1
ATOM 641 C CA . GLY A 1 88 ? -7.105 13.758 12.289 1 97.81 88 GLY A CA 1
ATOM 642 C C . GLY A 1 88 ? -7.832 15.07 12.078 1 97.81 88 GLY A C 1
ATOM 643 O O . GLY A 1 88 ? -8.914 15.102 11.484 1 97.81 88 GLY A O 1
ATOM 644 N N . LEU A 1 89 ? -7.262 16.156 12.516 1 97.88 89 LEU A N 1
ATOM 645 C CA . LEU A 1 89 ? -7.906 17.453 12.406 1 97.88 89 LEU A CA 1
ATOM 646 C C . LEU A 1 89 ? -7.25 18.297 11.32 1 97.88 89 LEU A C 1
ATOM 648 O O . LEU A 1 89 ? -7.547 19.484 11.188 1 97.88 89 LEU A O 1
ATOM 652 N N . ASP A 1 90 ? -6.367 17.672 10.578 1 97.81 90 ASP A N 1
ATOM 653 C CA . ASP A 1 90 ? -5.633 18.344 9.508 1 97.81 90 ASP A CA 1
ATOM 654 C C . ASP A 1 90 ? -4.957 19.609 10.016 1 97.81 90 ASP A C 1
ATOM 656 O O . ASP A 1 90 ? -4.996 20.641 9.352 1 97.81 90 ASP A O 1
ATOM 660 N N . HIS A 1 91 ? -4.418 19.516 11.188 1 98.5 91 HIS A N 1
ATOM 661 C CA . HIS A 1 91 ? -3.779 20.656 11.836 1 98.5 91 HIS A CA 1
ATOM 662 C C . HIS A 1 91 ? -2.273 20.438 11.961 1 98.5 91 HIS A C 1
ATOM 664 O O . HIS A 1 91 ? -1.542 21.359 12.344 1 98.5 91 HIS A O 1
ATOM 670 N N . ASP A 1 92 ? -1.773 19.25 11.555 1 98.44 92 ASP A N 1
ATOM 671 C CA . ASP A 1 92 ? -0.389 18.844 11.758 1 98.44 92 ASP A CA 1
ATOM 672 C C . ASP A 1 92 ? 0.53 19.469 10.711 1 98.44 92 ASP A C 1
ATOM 674 O O . ASP A 1 92 ? 0.061 20.125 9.773 1 98.44 92 ASP A O 1
ATOM 678 N N . ASP A 1 93 ? 1.769 19.297 10.898 1 98.44 93 ASP A N 1
ATOM 679 C CA . ASP A 1 93 ? 2.814 19.938 10.102 1 98.44 93 ASP A CA 1
ATOM 680 C C . ASP A 1 93 ? 2.801 19.422 8.672 1 98.44 93 ASP A C 1
ATOM 682 O O . ASP A 1 93 ? 2.023 18.531 8.336 1 98.44 93 ASP A O 1
ATOM 686 N N . GLY A 1 94 ? 3.562 20.094 7.828 1 97.69 94 GLY A N 1
ATOM 687 C CA . GLY A 1 94 ? 3.828 19.719 6.449 1 97.69 94 GLY A CA 1
ATOM 688 C C . GLY A 1 94 ? 5.246 20.031 6.008 1 97.69 94 GLY A C 1
ATOM 689 O O . GLY A 1 94 ? 6.137 20.203 6.84 1 97.69 94 GLY A O 1
ATOM 690 N N . VAL A 1 95 ? 5.492 19.844 4.801 1 97.25 95 VAL A N 1
ATOM 691 C CA . VAL A 1 95 ? 6.691 20.312 4.109 1 97.25 95 VAL A CA 1
ATOM 692 C C . VAL A 1 95 ? 6.293 21.156 2.9 1 97.25 95 VAL A C 1
ATOM 694 O O . VAL A 1 95 ? 5.359 20.812 2.172 1 97.25 95 VAL A O 1
ATOM 697 N N . GLU A 1 96 ? 6.91 22.281 2.814 1 95.56 96 GLU A N 1
ATOM 698 C CA . GLU A 1 96 ? 6.551 23.25 1.787 1 95.56 96 GLU A CA 1
ATOM 699 C C . GLU A 1 96 ? 7.789 23.922 1.203 1 95.56 96 GLU A C 1
ATOM 701 O O . GLU A 1 96 ? 8.617 24.453 1.941 1 95.56 96 GLU A O 1
ATOM 706 N N . ILE A 1 97 ? 7.938 23.828 -0.057 1 93.19 97 ILE A N 1
ATOM 707 C CA . ILE A 1 97 ? 9.023 24.469 -0.781 1 93.19 97 ILE A CA 1
ATOM 708 C C . ILE A 1 97 ? 8.453 25.438 -1.823 1 93.19 97 ILE A C 1
ATOM 710 O O . ILE A 1 97 ? 7.727 25.016 -2.727 1 93.19 97 ILE A O 1
ATOM 714 N N . ASP A 1 98 ? 8.703 26.688 -1.729 1 91.12 98 ASP A N 1
ATOM 715 C CA . ASP A 1 98 ? 8.242 27.75 -2.611 1 91.12 98 ASP A CA 1
ATOM 716 C C . ASP A 1 98 ? 6.715 27.75 -2.711 1 91.12 98 ASP A C 1
ATOM 718 O O . ASP A 1 98 ? 6.16 27.844 -3.807 1 91.12 98 ASP A O 1
ATOM 722 N N . GLY A 1 99 ? 6.117 27.562 -1.611 1 90.69 99 GLY A N 1
ATOM 723 C CA . GLY A 1 99 ? 4.668 27.625 -1.534 1 90.69 99 GLY A CA 1
ATOM 724 C C . GLY A 1 99 ? 3.992 26.328 -1.95 1 90.69 99 GLY A C 1
ATOM 725 O O . GLY A 1 99 ? 2.773 26.188 -1.832 1 90.69 99 GLY A O 1
ATOM 726 N N . LYS A 1 100 ? 4.758 25.391 -2.393 1 91.88 100 LYS A N 1
ATOM 727 C CA . LYS A 1 100 ? 4.238 24.094 -2.83 1 91.88 100 LYS A CA 1
ATOM 728 C C . LYS A 1 100 ? 4.176 23.109 -1.67 1 91.88 100 LYS A C 1
ATOM 730 O O . LYS A 1 100 ? 5.207 22.75 -1.094 1 91.88 100 LYS A O 1
ATOM 735 N N . GLY A 1 101 ? 2.967 22.703 -1.261 1 91.62 101 GLY A N 1
ATOM 736 C CA . GLY A 1 101 ? 2.814 21.703 -0.225 1 91.62 101 GLY A CA 1
ATOM 737 C C . GLY A 1 101 ? 3.178 20.297 -0.695 1 91.62 101 GLY A C 1
ATOM 738 O O . GLY A 1 101 ? 2.771 19.875 -1.78 1 91.62 101 GLY A O 1
ATOM 739 N N . LEU A 1 102 ? 3.922 19.562 0.23 1 94 102 LEU A N 1
ATOM 740 C CA . LEU A 1 102 ? 4.527 18.328 -0.269 1 94 102 LEU A CA 1
ATOM 741 C C . LEU A 1 102 ? 4.316 17.188 0.715 1 94 102 LEU A C 1
ATOM 743 O O . LEU A 1 102 ? 5.02 16.172 0.654 1 94 102 LEU A O 1
ATOM 747 N N . GLY A 1 103 ? 3.373 17.312 1.686 1 96.06 103 GLY A N 1
ATOM 748 C CA . GLY A 1 103 ? 3.105 16.172 2.561 1 96.06 103 GLY A CA 1
ATOM 749 C C . GLY A 1 103 ? 2.906 16.578 4.012 1 96.06 103 GLY A C 1
ATOM 750 O O . GLY A 1 103 ? 2.857 17.766 4.328 1 96.06 103 GLY A O 1
ATOM 751 N N . HIS A 1 104 ? 2.725 15.57 4.852 1 98.19 104 HIS A N 1
ATOM 752 C CA . HIS A 1 104 ? 2.547 15.664 6.297 1 98.19 104 HIS A CA 1
ATOM 753 C C . HIS A 1 104 ? 3.541 14.781 7.035 1 98.19 104 HIS A C 1
ATOM 755 O O . HIS A 1 104 ? 3.145 13.859 7.75 1 98.19 104 HIS A O 1
ATOM 761 N N . PRO A 1 105 ? 4.793 15.125 7 1 98.38 105 PRO A N 1
ATOM 762 C CA . PRO A 1 105 ? 5.793 14.172 7.492 1 98.38 105 PRO A CA 1
ATOM 763 C C . PRO A 1 105 ? 5.637 13.867 8.977 1 98.38 105 PRO A C 1
ATOM 765 O O . PRO A 1 105 ? 5.871 12.734 9.414 1 98.38 105 PRO A O 1
ATOM 768 N N . GLY A 1 106 ? 5.238 14.852 9.789 1 98.75 106 GLY A N 1
ATOM 769 C CA . GLY A 1 106 ? 5.129 14.641 11.227 1 98.75 106 GLY A CA 1
ATOM 770 C C . GLY A 1 106 ? 4.199 13.5 11.594 1 98.75 106 GLY A C 1
ATOM 771 O O . GLY A 1 106 ? 4.52 12.68 12.453 1 98.75 106 GLY A O 1
ATOM 772 N N . ALA A 1 107 ? 3.072 13.438 10.945 1 98.81 107 ALA A N 1
ATOM 773 C CA . ALA A 1 107 ? 2.07 12.43 11.266 1 98.81 107 ALA A CA 1
ATOM 774 C C . ALA A 1 107 ? 2.627 11.023 11.062 1 98.81 107 ALA A C 1
ATOM 776 O O . ALA A 1 107 ? 2.486 10.156 11.93 1 98.81 107 ALA A O 1
ATOM 777 N N . THR A 1 108 ? 3.312 10.781 9.977 1 98.88 108 THR A N 1
ATOM 778 C CA . THR A 1 108 ? 3.797 9.461 9.609 1 98.88 108 THR A CA 1
ATOM 779 C C . THR A 1 108 ? 5.062 9.109 10.391 1 98.88 108 THR A C 1
ATOM 781 O O . THR A 1 108 ? 5.172 8.023 10.953 1 98.88 108 THR A O 1
ATOM 784 N N . LEU A 1 109 ? 6.039 10.039 10.43 1 98.94 109 LEU A N 1
ATOM 785 C CA . LEU A 1 109 ? 7.355 9.758 11 1 98.94 109 LEU A CA 1
ATOM 786 C C . LEU A 1 109 ? 7.285 9.656 12.516 1 98.94 109 LEU A C 1
ATOM 788 O O . LEU A 1 109 ? 7.918 8.781 13.109 1 98.94 109 LEU A O 1
ATOM 792 N N . VAL A 1 110 ? 6.484 10.523 13.18 1 98.94 110 VAL A N 1
ATOM 793 C CA . VAL A 1 110 ? 6.371 10.484 14.633 1 98.94 110 VAL A CA 1
ATOM 794 C C . VAL A 1 110 ? 5.574 9.258 15.062 1 98.94 110 VAL A C 1
ATOM 796 O O . VAL A 1 110 ? 5.902 8.617 16.062 1 98.94 110 VAL A O 1
ATOM 799 N N . ALA A 1 111 ? 4.539 8.898 14.297 1 98.94 111 ALA A N 1
ATOM 800 C CA . ALA A 1 111 ? 3.803 7.672 14.594 1 98.94 111 ALA A CA 1
ATOM 801 C C . ALA A 1 111 ? 4.719 6.453 14.531 1 98.94 111 ALA A C 1
ATOM 803 O O . ALA A 1 111 ? 4.625 5.559 15.383 1 98.94 111 ALA A O 1
ATOM 804 N N . ALA A 1 112 ? 5.574 6.402 13.523 1 98.94 112 ALA A N 1
ATOM 805 C CA . ALA A 1 112 ? 6.531 5.305 13.414 1 98.94 112 ALA A CA 1
ATOM 806 C C . ALA A 1 112 ? 7.504 5.301 14.586 1 98.94 112 ALA A C 1
ATOM 808 O O . ALA A 1 112 ? 7.844 4.242 15.117 1 98.94 112 ALA A O 1
ATOM 809 N N . ALA A 1 113 ? 7.949 6.484 14.984 1 98.94 113 ALA A N 1
ATOM 810 C CA . ALA A 1 113 ? 8.844 6.602 16.141 1 98.94 113 ALA A CA 1
ATOM 811 C C . ALA A 1 113 ? 8.164 6.09 17.406 1 98.94 113 ALA A C 1
ATOM 813 O O . ALA A 1 113 ? 8.797 5.41 18.219 1 98.94 113 ALA A O 1
ATOM 814 N N . MET A 1 114 ? 6.91 6.43 17.594 1 98.88 114 MET A N 1
ATOM 815 C CA . MET A 1 114 ? 6.148 6.012 18.766 1 98.88 114 MET A C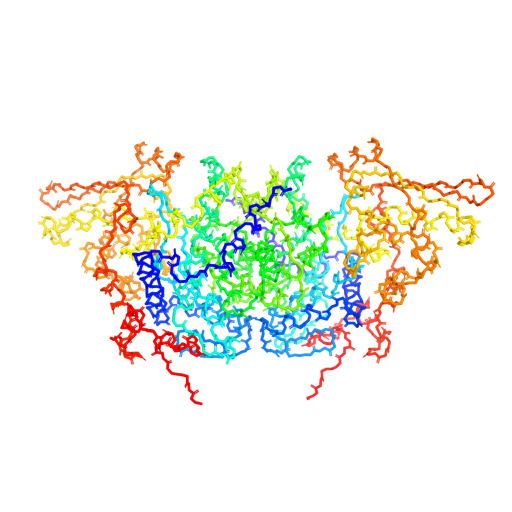A 1
ATOM 816 C C . MET A 1 114 ? 6.109 4.492 18.875 1 98.88 114 MET A C 1
ATOM 818 O O . MET A 1 114 ? 6.371 3.932 19.938 1 98.88 114 MET A O 1
ATOM 822 N N . VAL A 1 115 ? 5.824 3.828 17.781 1 98.81 115 VAL A N 1
ATOM 823 C CA . VAL A 1 115 ? 5.773 2.369 17.781 1 98.81 115 VAL A CA 1
ATOM 824 C C . VAL A 1 115 ? 7.16 1.805 18.078 1 98.81 115 VAL A C 1
ATOM 826 O O . VAL A 1 115 ? 7.293 0.833 18.828 1 98.81 115 VAL A O 1
ATOM 829 N N . ALA A 1 116 ? 8.188 2.4 17.484 1 98.81 116 ALA A N 1
ATOM 830 C CA . ALA A 1 116 ? 9.555 1.933 17.703 1 98.81 116 ALA A CA 1
ATOM 831 C C . ALA A 1 116 ? 9.945 2.057 19.172 1 98.81 116 ALA A C 1
ATOM 83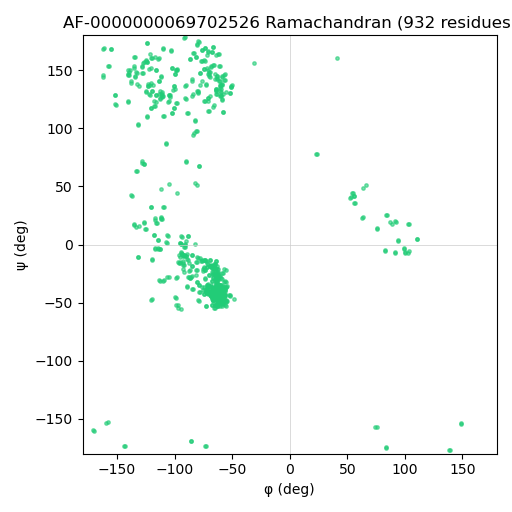3 O O . ALA A 1 116 ? 10.633 1.189 19.719 1 98.81 116 ALA A O 1
ATOM 834 N N . LEU A 1 117 ? 9.523 3.166 19.812 1 98.56 117 LEU A N 1
ATOM 835 C CA . LEU A 1 117 ? 9.789 3.332 21.25 1 98.56 117 LEU A CA 1
ATOM 836 C C . LEU A 1 117 ? 9.141 2.217 22.047 1 98.56 117 LEU A C 1
ATOM 838 O O . LEU A 1 117 ? 9.734 1.702 23 1 98.56 117 LEU A O 1
ATOM 842 N N . ASP A 1 118 ? 7.91 1.846 21.703 1 98.38 118 ASP A N 1
ATOM 843 C CA . ASP A 1 118 ? 7.184 0.8 22.422 1 98.38 118 ASP A CA 1
ATOM 844 C C . ASP A 1 118 ? 7.84 -0.563 22.219 1 98.38 118 ASP A C 1
ATOM 846 O O . ASP A 1 118 ? 7.789 -1.422 23.094 1 98.38 118 ASP A O 1
ATOM 850 N N . LEU A 1 119 ? 8.445 -0.755 21.047 1 98.06 119 LEU A N 1
ATOM 851 C CA . LEU A 1 119 ? 9.023 -2.053 20.719 1 98.06 119 LEU A CA 1
ATOM 852 C C . LEU A 1 119 ? 10.445 -2.17 21.234 1 98.06 119 LEU A C 1
ATOM 854 O O . LEU A 1 119 ? 10.992 -3.271 21.312 1 98.06 119 LEU A O 1
ATOM 858 N N . ASN A 1 120 ? 11.055 -1.025 21.453 1 97.19 120 ASN A N 1
ATOM 859 C CA . ASN A 1 120 ? 12.43 -1.044 21.938 1 97.19 120 ASN A CA 1
ATOM 860 C C . ASN A 1 120 ? 12.5 -1.519 23.391 1 97.19 120 ASN A C 1
ATOM 862 O O . ASN A 1 120 ? 11.844 -0.955 24.266 1 97.19 120 ASN A O 1
ATOM 866 N N . PRO A 1 121 ? 13.305 -2.533 23.672 1 95.12 121 PRO A N 1
ATOM 867 C CA . PRO A 1 121 ? 13.398 -3.031 25.047 1 95.12 121 PRO A CA 1
ATOM 868 C C . PRO A 1 121 ? 14.141 -2.072 25.969 1 95.12 121 PRO A C 1
ATOM 870 O O . PRO A 1 121 ? 14.016 -2.166 27.203 1 95.12 121 PRO A O 1
ATOM 873 N N . GLU A 1 122 ? 14.93 -1.164 25.469 1 96.5 122 GLU A N 1
ATOM 874 C CA . GLU A 1 122 ? 15.695 -0.197 26.25 1 96.5 122 GLU A CA 1
ATOM 875 C C . GLU A 1 122 ? 15.164 1.22 26.047 1 96.5 122 GLU A C 1
ATOM 877 O O . GLU A 1 122 ? 14.75 1.575 24.938 1 96.5 122 GLU A O 1
ATOM 882 N N . PRO A 1 123 ? 15.195 2.031 27.125 1 96.88 123 PRO A N 1
ATOM 883 C CA . PRO A 1 123 ? 14.812 3.432 26.938 1 96.88 123 PRO A CA 1
ATOM 884 C C . PRO A 1 123 ? 15.68 4.148 25.906 1 96.88 123 PRO A C 1
ATOM 886 O O . PRO A 1 123 ? 16.891 3.902 25.828 1 96.88 123 PRO A O 1
ATOM 889 N N . VAL A 1 124 ? 15.117 5.023 25.172 1 97 124 VAL A N 1
ATOM 890 C CA . VAL A 1 124 ? 15.797 5.762 24.109 1 97 124 VAL A CA 1
ATOM 891 C C . VAL A 1 124 ? 16.094 7.184 24.594 1 97 124 VAL A C 1
ATOM 893 O O . VAL A 1 124 ? 15.211 7.891 25.062 1 97 124 VAL A O 1
ATOM 896 N N . ALA A 1 125 ? 17.375 7.598 24.453 1 96.31 125 ALA A N 1
ATOM 897 C CA . ALA A 1 125 ? 17.75 8.969 24.797 1 96.31 125 ALA A CA 1
ATOM 898 C C . ALA A 1 125 ? 17.062 9.969 23.875 1 96.31 125 ALA A C 1
ATOM 900 O O . ALA A 1 125 ? 16.922 9.727 22.688 1 96.31 125 ALA A O 1
ATOM 901 N N . GLN A 1 126 ? 16.672 11.094 24.453 1 96.06 126 GLN A N 1
ATOM 902 C CA . GLN A 1 126 ? 16.016 12.125 23.672 1 96.06 126 GLN A CA 1
ATOM 903 C C . GLN A 1 126 ? 16.875 12.555 22.484 1 96.06 126 GLN A C 1
ATOM 905 O O . GLN A 1 126 ? 16.359 12.805 21.391 1 96.06 126 GLN A O 1
ATOM 910 N N . ASP A 1 127 ? 18.203 12.641 22.703 1 95.19 127 ASP A N 1
ATOM 911 C CA . ASP A 1 127 ? 19.109 13.039 21.641 1 95.19 127 ASP A CA 1
ATOM 912 C C . ASP A 1 127 ? 19.078 12.047 20.484 1 95.19 127 ASP A C 1
ATOM 914 O O . ASP A 1 127 ? 19.156 12.445 19.312 1 95.19 127 ASP A O 1
ATOM 918 N N . VAL A 1 128 ? 18.969 10.781 20.828 1 97 128 VAL A N 1
ATOM 919 C CA . VAL A 1 128 ? 18.875 9.75 19.797 1 97 128 VAL A CA 1
ATOM 920 C C . VAL A 1 128 ? 17.562 9.906 19.031 1 97 128 VAL A C 1
ATOM 922 O O . VAL A 1 128 ? 17.547 9.812 17.797 1 97 128 VAL A O 1
ATOM 925 N N . LEU A 1 129 ? 16.5 10.172 19.766 1 98.19 129 LEU A N 1
ATOM 926 C CA . LEU A 1 129 ? 15.195 10.359 19.125 1 98.19 129 LEU A CA 1
ATOM 927 C C . LEU A 1 129 ? 15.227 11.547 18.172 1 98.19 129 LEU A C 1
ATOM 929 O O . LEU A 1 129 ? 14.789 11.438 17.016 1 98.19 129 LEU A O 1
ATOM 933 N N . ILE A 1 130 ? 15.734 12.664 18.594 1 98.19 130 ILE A N 1
ATOM 934 C CA . ILE A 1 130 ? 15.75 13.883 17.797 1 98.19 130 ILE A CA 1
ATOM 935 C C . ILE A 1 130 ? 16.656 13.695 16.594 1 98.19 130 ILE A C 1
ATOM 937 O O . ILE A 1 130 ? 16.312 14.109 15.477 1 98.19 130 ILE A O 1
ATOM 941 N N . THR A 1 131 ? 17.828 13.078 16.766 1 98.31 131 THR A N 1
ATOM 942 C CA . THR A 1 131 ? 18.75 12.805 15.672 1 98.31 131 THR A CA 1
ATOM 943 C C . THR A 1 131 ? 18.094 11.883 14.641 1 98.31 131 THR A C 1
ATOM 945 O O . THR A 1 131 ? 18.234 12.109 13.438 1 98.31 131 THR A O 1
ATOM 948 N N . THR A 1 132 ? 17.438 10.859 15.148 1 98.81 132 THR A N 1
ATOM 949 C CA . THR A 1 132 ? 16.766 9.906 14.273 1 98.81 132 THR A CA 1
ATOM 950 C C . THR A 1 132 ? 15.656 10.586 13.484 1 98.81 132 THR A C 1
ATOM 952 O O . THR A 1 132 ? 15.516 10.359 12.281 1 98.81 132 THR A O 1
ATOM 955 N N . LEU A 1 133 ? 14.859 11.398 14.156 1 98.88 133 LEU A N 1
ATOM 956 C CA . LEU A 1 133 ? 13.812 12.141 13.461 1 98.88 133 LEU A CA 1
ATOM 957 C C . LEU A 1 133 ? 14.406 13.086 12.43 1 98.88 133 LEU A C 1
ATOM 959 O O . LEU A 1 133 ? 13.867 13.234 11.328 1 98.88 133 LEU A O 1
ATOM 963 N N . ALA A 1 134 ? 15.484 13.734 12.758 1 98.88 134 ALA A N 1
ATOM 964 C CA . ALA A 1 134 ? 16.141 14.609 11.789 1 98.88 134 ALA A CA 1
ATOM 965 C C . ALA A 1 134 ? 16.531 13.836 10.531 1 98.88 134 ALA A C 1
ATOM 967 O O . ALA A 1 134 ? 16.328 14.32 9.414 1 98.88 134 ALA A O 1
ATOM 968 N N . ALA A 1 135 ? 17.078 12.641 10.719 1 98.88 135 ALA A N 1
ATOM 969 C CA . ALA A 1 135 ? 17.438 11.797 9.586 1 98.88 135 ALA A CA 1
ATOM 970 C C . ALA A 1 135 ? 16.203 11.445 8.75 1 98.88 135 ALA A C 1
ATOM 972 O O . ALA A 1 135 ? 16.234 11.539 7.52 1 98.88 135 ALA A O 1
ATOM 973 N N . GLY A 1 136 ? 15.156 11.039 9.453 1 98.88 136 GLY A N 1
ATOM 974 C CA . GLY A 1 136 ? 13.922 10.688 8.773 1 98.88 136 GLY A CA 1
ATOM 975 C C . GLY A 1 136 ? 13.32 11.844 7.992 1 98.88 136 GLY A C 1
ATOM 976 O O . GLY A 1 136 ? 12.953 11.688 6.824 1 98.88 136 GLY A O 1
ATOM 977 N N . PHE A 1 137 ? 13.188 13.039 8.617 1 98.88 137 PHE A N 1
ATOM 978 C CA . PHE A 1 137 ? 12.656 14.219 7.953 1 98.88 137 PHE A CA 1
ATOM 979 C C . PHE A 1 137 ? 13.508 14.602 6.75 1 98.88 137 PHE A C 1
ATOM 981 O O . PHE A 1 137 ? 12.984 15.008 5.715 1 98.88 137 PHE A O 1
ATOM 988 N N . GLU A 1 138 ? 14.812 14.484 6.871 1 98.88 138 GLU A N 1
ATOM 989 C CA . GLU A 1 138 ? 15.719 14.828 5.777 1 98.88 138 GLU A CA 1
ATOM 990 C C . GLU A 1 138 ? 15.492 13.922 4.57 1 98.88 138 GLU A C 1
ATOM 992 O O . GLU A 1 138 ? 15.297 14.406 3.453 1 98.88 138 GLU A O 1
ATOM 997 N N . VAL A 1 139 ? 15.5 12.625 4.828 1 98.75 139 VAL A N 1
ATOM 998 C CA . VAL A 1 139 ? 15.305 11.656 3.756 1 98.75 139 VAL A CA 1
ATOM 999 C C . VAL A 1 139 ? 13.93 11.852 3.125 1 98.75 139 VAL A C 1
ATOM 1001 O O . VAL A 1 139 ? 13.797 11.852 1.899 1 98.75 139 VAL A O 1
ATOM 1004 N N . ASN A 1 140 ? 12.969 12.008 3.949 1 98.75 140 ASN A N 1
ATOM 1005 C CA . ASN A 1 140 ? 11.594 12.188 3.498 1 98.75 140 ASN A CA 1
ATOM 1006 C C . ASN A 1 140 ? 11.453 13.414 2.6 1 98.75 140 ASN A C 1
ATOM 1008 O O . ASN A 1 140 ? 10.859 13.336 1.523 1 98.75 140 ASN A O 1
ATOM 1012 N N . ASN A 1 141 ? 11.961 14.555 3.053 1 98.5 141 ASN A N 1
ATOM 1013 C CA . ASN A 1 141 ? 11.773 15.812 2.338 1 98.5 141 ASN A CA 1
ATOM 1014 C C . ASN A 1 141 ? 12.578 15.844 1.041 1 98.5 141 ASN A C 1
ATOM 1016 O O . ASN A 1 141 ? 12.125 16.406 0.04 1 98.5 141 ASN A O 1
ATOM 1020 N N . ARG A 1 142 ? 13.773 15.258 1.027 1 98.5 142 ARG A N 1
ATOM 1021 C CA . ARG A 1 142 ? 14.547 15.141 -0.203 1 98.5 142 ARG A CA 1
ATOM 1022 C C . ARG A 1 142 ? 13.82 14.289 -1.233 1 98.5 142 ARG A C 1
ATOM 1024 O O . ARG A 1 142 ? 13.758 14.641 -2.412 1 98.5 142 ARG A O 1
ATOM 1031 N N . LEU A 1 143 ? 13.258 13.211 -0.753 1 98.62 143 LEU A N 1
ATOM 1032 C CA . LEU A 1 143 ? 12.586 12.273 -1.651 1 98.62 143 LEU A CA 1
ATOM 1033 C C . LEU A 1 143 ? 11.398 12.938 -2.342 1 98.62 143 LEU A C 1
ATOM 1035 O O . LEU A 1 143 ? 11.273 12.867 -3.566 1 98.62 143 LEU A O 1
ATOM 1039 N N . ILE A 1 144 ? 10.516 13.523 -1.609 1 98.25 144 ILE A N 1
ATOM 1040 C CA . ILE A 1 144 ? 9.312 14.078 -2.213 1 98.25 144 ILE A CA 1
ATOM 1041 C C . ILE A 1 144 ? 9.68 15.203 -3.174 1 98.25 144 ILE A C 1
ATOM 1043 O O . ILE A 1 144 ? 9.031 15.391 -4.203 1 98.25 144 ILE A O 1
ATOM 1047 N N . HIS A 1 145 ? 10.727 15.93 -2.861 1 97.12 145 HIS A N 1
ATOM 1048 C CA . HIS A 1 145 ? 11.188 16.969 -3.771 1 97.12 145 HIS A CA 1
ATOM 1049 C C . HIS A 1 145 ? 11.734 16.375 -5.062 1 97.12 145 HIS A C 1
ATOM 1051 O O . HIS A 1 145 ? 11.578 16.953 -6.137 1 97.12 145 HIS A O 1
ATOM 1057 N N . ALA A 1 146 ? 12.398 15.266 -4.977 1 98 146 ALA A N 1
ATOM 1058 C CA . ALA A 1 146 ? 13.094 14.641 -6.102 1 98 146 ALA A CA 1
ATOM 1059 C C . ALA A 1 146 ? 12.109 13.984 -7.062 1 98 146 ALA A C 1
ATOM 1061 O O . ALA A 1 146 ? 12.43 13.758 -8.234 1 98 146 ALA A O 1
ATOM 1062 N N . ILE A 1 147 ? 10.898 13.711 -6.598 1 97.56 147 ILE A N 1
ATOM 1063 C CA . ILE A 1 147 ? 10.047 12.852 -7.414 1 97.56 147 ILE A CA 1
ATOM 1064 C C . ILE A 1 147 ? 8.805 13.617 -7.852 1 97.56 147 ILE A C 1
ATOM 1066 O O . ILE A 1 147 ? 7.789 13.016 -8.211 1 97.56 147 ILE A O 1
ATOM 1070 N N . GLN A 1 148 ? 8.797 14.93 -7.867 1 96.31 148 GLN A N 1
ATOM 1071 C CA . GLN A 1 148 ? 7.652 15.734 -8.266 1 96.31 148 GLN A CA 1
ATOM 1072 C C . GLN A 1 148 ? 7.289 15.5 -9.727 1 96.31 148 GLN A C 1
ATOM 1074 O O . GLN A 1 148 ? 8.148 15.555 -10.602 1 96.31 148 GLN A O 1
ATOM 1079 N N . PRO A 1 149 ? 6.031 15.227 -9.984 1 95.69 149 PRO A N 1
ATOM 1080 C CA . PRO A 1 149 ? 5.59 15.047 -11.367 1 95.69 149 PRO A CA 1
ATOM 1081 C C . PRO A 1 149 ? 5.453 16.359 -12.125 1 95.69 149 PRO A C 1
ATOM 1083 O O . PRO A 1 149 ? 5.512 17.438 -11.516 1 95.69 149 PRO A O 1
ATOM 1086 N N . SER A 1 150 ? 5.309 16.281 -13.453 1 95.75 150 SER A N 1
ATOM 1087 C CA . SER A 1 150 ? 4.863 17.438 -14.227 1 95.75 150 SER A CA 1
ATOM 1088 C C . SER A 1 150 ? 3.469 17.891 -13.812 1 95.75 150 SER A C 1
ATOM 1090 O O . SER A 1 150 ? 2.762 17.156 -13.109 1 95.75 150 SER A O 1
ATOM 1092 N N . ALA A 1 151 ? 3.137 19.078 -14.203 1 93.19 151 ALA A N 1
ATOM 1093 C CA . ALA A 1 151 ? 1.805 19.594 -13.898 1 93.19 151 ALA A CA 1
ATOM 1094 C C . ALA A 1 151 ? 0.722 18.703 -14.516 1 93.19 151 ALA A C 1
ATOM 1096 O O . ALA A 1 151 ? -0.311 18.453 -13.883 1 93.19 151 ALA A O 1
ATOM 1097 N N . GLU A 1 152 ? 0.961 18.266 -15.688 1 93.81 152 GLU A N 1
ATOM 1098 C CA . GLU A 1 152 ? 0.012 17.406 -16.375 1 93.81 152 GLU A CA 1
ATOM 1099 C C . GLU A 1 152 ? -0.172 16.078 -15.641 1 93.81 152 GLU A C 1
ATOM 1101 O O . GLU A 1 152 ? -1.302 15.641 -15.422 1 93.81 152 GLU A O 1
ATOM 1106 N N . ARG A 1 153 ? 0.913 15.477 -15.266 1 95.12 153 ARG A N 1
ATOM 1107 C CA . ARG A 1 153 ? 0.858 14.195 -14.57 1 95.12 153 ARG A CA 1
ATOM 1108 C C . ARG A 1 153 ? 0.224 14.352 -13.188 1 95.12 153 ARG A C 1
ATOM 1110 O O . ARG A 1 153 ? -0.532 13.484 -12.75 1 95.12 153 ARG A O 1
ATOM 1117 N N . PHE A 1 154 ? 0.51 15.414 -12.562 1 94.19 154 PHE A N 1
ATOM 1118 C CA . PHE A 1 154 ? -0.085 15.703 -11.266 1 94.19 154 PHE A CA 1
ATOM 1119 C C . PHE A 1 154 ? -1.606 15.703 -11.359 1 94.19 154 PHE A C 1
ATOM 1121 O O . PHE A 1 154 ? -2.287 15.25 -10.43 1 94.19 154 PHE A O 1
ATOM 1128 N N . SER A 1 155 ? -2.096 16.188 -12.398 1 92.44 155 SER A N 1
ATOM 1129 C CA . SER A 1 155 ? -3.543 16.266 -12.57 1 92.44 155 SER A CA 1
ATOM 1130 C C . SER A 1 155 ? -4.133 14.883 -12.836 1 92.44 155 SER A C 1
ATOM 1132 O O . SER A 1 155 ? -5.348 14.688 -12.727 1 92.44 155 SER A O 1
ATOM 1134 N N . GLN A 1 156 ? -3.287 13.906 -13.164 1 94.25 156 GLN A N 1
ATOM 1135 C CA . GLN A 1 156 ? -3.752 12.562 -13.516 1 94.25 156 GLN A CA 1
ATOM 1136 C C . GLN A 1 156 ? -3.639 11.617 -12.328 1 94.25 156 GLN A C 1
ATOM 1138 O O . GLN A 1 156 ? -4.52 10.781 -12.109 1 94.25 156 GLN A O 1
ATOM 1143 N N . VAL A 1 157 ? -2.525 11.656 -11.664 1 95 157 VAL A N 1
ATOM 1144 C CA . VAL A 1 157 ? -2.271 10.758 -10.539 1 95 157 VAL A CA 1
ATOM 1145 C C . VAL A 1 157 ? -1.315 11.422 -9.555 1 95 157 VAL A C 1
ATOM 1147 O O . VAL A 1 157 ? -0.287 11.969 -9.953 1 95 157 VAL A O 1
ATOM 1150 N N . TYR A 1 158 ? -1.776 11.406 -8.312 1 87.69 158 TYR A N 1
ATOM 1151 C CA . TYR A 1 158 ? -0.933 11.977 -7.266 1 87.69 158 TYR A CA 1
ATOM 1152 C C . TYR A 1 158 ? -1.386 11.508 -5.887 1 87.69 158 TYR A C 1
ATOM 1154 O O . TYR A 1 158 ? -2.568 11.227 -5.68 1 87.69 158 TYR A O 1
ATOM 1162 N N . GLY A 1 159 ? -0.376 11.305 -5.023 1 91.81 159 GLY A N 1
ATOM 1163 C CA . GLY A 1 159 ? -0.619 11.07 -3.609 1 91.81 159 GLY A CA 1
ATOM 1164 C C . GLY A 1 159 ? -0.036 12.156 -2.717 1 91.81 159 GLY A C 1
ATOM 1165 O O . GLY A 1 159 ? 0.827 12.922 -3.148 1 91.81 159 GLY A O 1
ATOM 1166 N N . VAL A 1 160 ? -0.504 12.25 -1.504 1 93.06 160 VAL A N 1
ATOM 1167 C CA . VAL A 1 160 ? -0.075 13.312 -0.601 1 93.06 160 VAL A CA 1
ATOM 1168 C C . VAL A 1 160 ? 1.067 12.812 0.281 1 93.06 160 VAL A C 1
ATOM 1170 O O . VAL A 1 160 ? 2.16 13.383 0.278 1 93.06 160 VAL A O 1
ATOM 1173 N N . ALA A 1 161 ? 0.801 11.727 0.952 1 97.75 161 ALA A N 1
ATOM 1174 C CA . ALA A 1 161 ? 1.759 11.367 1.994 1 97.75 161 ALA A CA 1
ATOM 1175 C C . ALA A 1 161 ? 2.264 9.938 1.805 1 97.75 161 ALA A C 1
ATOM 1177 O O . ALA A 1 161 ? 2.932 9.391 2.684 1 97.75 161 ALA A O 1
ATOM 1178 N N . GLN A 1 162 ? 2.025 9.312 0.626 1 98.19 162 GLN A N 1
ATOM 1179 C CA . GLN A 1 162 ? 2.383 7.918 0.409 1 98.19 162 GLN A CA 1
ATOM 1180 C C . GLN A 1 162 ? 3.893 7.715 0.511 1 98.19 162 GLN A C 1
ATOM 1182 O O . GLN A 1 162 ? 4.355 6.758 1.139 1 98.19 162 GLN A O 1
ATOM 1187 N N . HIS A 1 163 ? 4.68 8.664 0.016 1 98.44 163 HIS A N 1
ATOM 1188 C CA . HIS A 1 163 ? 6.133 8.562 -0.02 1 98.44 163 HIS A CA 1
ATOM 1189 C C . HIS A 1 163 ? 6.719 8.531 1.389 1 98.44 163 HIS A C 1
ATOM 1191 O O . HIS A 1 163 ? 7.859 8.109 1.583 1 98.44 163 HIS A O 1
ATOM 1197 N N . GLN A 1 164 ? 5.969 8.93 2.391 1 98.88 164 GLN A N 1
ATOM 1198 C CA . GLN A 1 164 ? 6.477 9.109 3.748 1 98.88 164 GLN A CA 1
ATOM 1199 C C . GLN A 1 164 ? 6.824 7.766 4.383 1 98.88 164 GLN A C 1
ATOM 1201 O O . GLN A 1 164 ? 7.5 7.719 5.414 1 98.88 164 GLN A O 1
ATOM 1206 N N . SER A 1 165 ? 6.367 6.637 3.754 1 98.88 165 SER A N 1
ATOM 1207 C CA . SER A 1 165 ? 6.746 5.312 4.238 1 98.88 165 SER A CA 1
ATOM 1208 C C . SER A 1 165 ? 8.258 5.16 4.301 1 98.88 165 SER A C 1
ATOM 1210 O O . SER A 1 165 ? 8.781 4.5 5.203 1 98.88 165 SER A O 1
ATOM 1212 N N . ILE A 1 166 ? 8.977 5.832 3.389 1 98.88 166 ILE A N 1
ATOM 1213 C CA . ILE A 1 166 ? 10.43 5.691 3.293 1 98.88 166 ILE A CA 1
ATOM 1214 C C . ILE A 1 166 ? 11.094 6.395 4.477 1 98.88 166 ILE A C 1
ATOM 1216 O O . ILE A 1 166 ? 11.883 5.785 5.203 1 98.88 166 ILE A O 1
ATOM 1220 N N . GLY A 1 167 ? 10.75 7.664 4.695 1 98.88 167 GLY A N 1
ATOM 1221 C CA . GLY A 1 167 ? 11.289 8.367 5.848 1 98.88 167 GLY A CA 1
ATOM 1222 C C . GLY A 1 167 ? 10.914 7.727 7.168 1 98.88 167 GLY A C 1
ATOM 1223 O O . GLY A 1 167 ? 11.727 7.68 8.094 1 98.88 167 GLY A O 1
ATOM 1224 N N . ALA A 1 168 ? 9.695 7.23 7.281 1 98.94 168 ALA A N 1
ATOM 1225 C CA . ALA A 1 168 ? 9.227 6.574 8.5 1 98.94 168 ALA A CA 1
ATOM 1226 C C . ALA A 1 168 ? 9.992 5.277 8.75 1 98.94 168 ALA A C 1
ATOM 1228 O O . ALA A 1 168 ? 10.25 4.918 9.898 1 98.94 168 ALA A O 1
ATOM 1229 N N . ALA A 1 169 ? 10.312 4.551 7.688 1 98.94 169 ALA A N 1
ATOM 1230 C CA . ALA A 1 169 ? 11.109 3.332 7.84 1 98.94 169 ALA A CA 1
ATOM 1231 C C . ALA A 1 169 ? 12.5 3.648 8.375 1 98.94 169 ALA A C 1
ATOM 1233 O O . ALA A 1 169 ? 13.039 2.898 9.188 1 98.94 169 ALA A O 1
ATOM 1234 N N . VAL A 1 170 ? 13.086 4.754 7.91 1 98.88 170 VAL A N 1
ATOM 1235 C CA . VAL A 1 170 ? 14.375 5.203 8.43 1 98.88 170 VAL A CA 1
ATOM 1236 C C . VAL A 1 170 ? 14.266 5.461 9.93 1 98.88 170 VAL A C 1
ATOM 1238 O O . VAL A 1 170 ? 15.094 4.992 10.711 1 98.88 170 VAL A O 1
ATOM 1241 N N . VAL A 1 171 ? 13.203 6.137 10.344 1 98.94 171 VAL A N 1
ATOM 1242 C CA . VAL A 1 171 ? 13.008 6.512 11.742 1 98.94 171 VAL A CA 1
ATOM 1243 C C . VAL A 1 171 ? 12.828 5.258 12.594 1 98.94 171 VAL A C 1
ATOM 1245 O O . VAL A 1 171 ? 13.57 5.047 13.562 1 98.94 171 VAL A O 1
ATOM 1248 N N . ALA A 1 172 ? 11.898 4.418 12.258 1 98.94 172 ALA A N 1
ATOM 1249 C CA . ALA A 1 172 ? 11.625 3.217 13.039 1 98.94 172 ALA A CA 1
ATOM 1250 C C . ALA A 1 172 ? 12.828 2.277 13.047 1 98.94 172 ALA A C 1
ATOM 1252 O O . ALA A 1 172 ? 13.172 1.707 14.078 1 98.94 172 ALA A O 1
ATOM 1253 N N . GLY A 1 173 ? 13.453 2.125 11.859 1 98.88 173 GLY A N 1
ATOM 1254 C CA . GLY A 1 173 ? 14.594 1.232 11.758 1 98.88 173 GLY A CA 1
ATOM 1255 C C . GLY A 1 173 ? 15.766 1.649 12.633 1 98.88 173 GLY A C 1
ATOM 1256 O O . GLY A 1 173 ? 16.375 0.813 13.297 1 98.88 173 GLY A O 1
ATOM 1257 N N . ARG A 1 174 ? 16.094 2.914 12.633 1 98.56 174 ARG A N 1
ATOM 1258 C CA . ARG A 1 174 ? 17.188 3.42 13.445 1 98.56 174 ARG A CA 1
ATOM 1259 C C . ARG A 1 174 ? 16.891 3.268 14.93 1 98.56 174 ARG A C 1
ATOM 1261 O O . ARG A 1 174 ? 17.75 2.848 15.711 1 98.56 174 ARG A O 1
ATOM 1268 N N . LEU A 1 175 ? 15.672 3.625 15.359 1 98.56 175 LEU A N 1
ATOM 1269 C CA . LEU A 1 175 ? 15.297 3.545 16.766 1 98.56 175 LEU A CA 1
ATOM 1270 C C . LEU A 1 175 ? 15.305 2.1 17.25 1 98.56 175 LEU A C 1
ATOM 1272 O O . LEU A 1 175 ? 15.594 1.832 18.422 1 98.56 175 LEU A O 1
ATOM 1276 N N . LEU A 1 176 ? 15.023 1.172 16.328 1 98.31 176 LEU A N 1
ATOM 1277 C CA . LEU A 1 176 ? 14.992 -0.239 16.703 1 98.31 176 LEU A CA 1
ATOM 1278 C C . LEU A 1 176 ? 16.359 -0.881 16.516 1 98.31 176 LEU A C 1
ATOM 1280 O O . LEU A 1 176 ? 16.516 -2.096 16.656 1 98.31 176 LEU A O 1
ATOM 1284 N N . GLY A 1 177 ? 17.328 -0.153 16.062 1 97.44 177 GLY A N 1
ATOM 1285 C CA . GLY A 1 177 ? 18.703 -0.596 16.047 1 97.44 177 GLY A CA 1
ATOM 1286 C C . GLY A 1 177 ? 19.047 -1.426 14.828 1 97.44 177 GLY A C 1
ATOM 1287 O O . GLY A 1 177 ? 19.922 -2.291 14.883 1 97.44 177 GLY A O 1
ATOM 1288 N N . LEU A 1 178 ? 18.375 -1.266 13.758 1 98 178 LEU A N 1
ATOM 1289 C CA . LEU A 1 178 ? 18.75 -1.967 12.531 1 98 178 LEU A CA 1
ATOM 1290 C C . LEU A 1 178 ? 20.156 -1.574 12.094 1 98 178 LEU A C 1
ATOM 1292 O O . LEU A 1 178 ? 20.531 -0.4 12.164 1 98 178 LEU A O 1
ATOM 1296 N N . ASN A 1 179 ? 20.953 -2.582 11.664 1 96.88 179 ASN A N 1
ATOM 1297 C CA . ASN A 1 179 ? 22.219 -2.258 11.023 1 96.88 179 ASN A CA 1
ATOM 1298 C C . ASN A 1 179 ? 22.016 -1.711 9.617 1 96.88 179 ASN A C 1
ATOM 1300 O O . ASN A 1 179 ? 20.891 -1.726 9.102 1 96.88 179 ASN A O 1
ATOM 1304 N N . PRO A 1 180 ? 23.078 -1.182 9.023 1 95 180 PRO A N 1
ATOM 1305 C CA . PRO A 1 180 ? 22.906 -0.539 7.719 1 95 180 PRO A CA 1
ATOM 1306 C C . PRO A 1 180 ? 22.312 -1.476 6.668 1 95 180 PRO A C 1
ATOM 1308 O O . PRO A 1 180 ? 21.484 -1.058 5.867 1 95 180 PRO A O 1
ATOM 1311 N N . GLU A 1 181 ? 22.703 -2.682 6.652 1 95.94 181 GLU A N 1
ATOM 1312 C CA . GLU A 1 181 ? 22.172 -3.639 5.688 1 95.94 181 GLU A CA 1
ATOM 1313 C C . GLU A 1 181 ? 20.672 -3.875 5.914 1 95.94 181 GLU A C 1
ATOM 1315 O O . GLU A 1 181 ? 19.891 -3.871 4.961 1 95.94 181 GLU A O 1
ATOM 1320 N N . GLN A 1 182 ? 20.312 -4.102 7.168 1 97.88 182 GLN A N 1
ATOM 1321 C CA . GLN A 1 182 ? 18.906 -4.289 7.508 1 97.88 182 GLN A CA 1
ATOM 1322 C C . GLN A 1 182 ? 18.094 -3.057 7.145 1 97.88 182 GLN A C 1
ATOM 1324 O O . GLN A 1 182 ? 16.953 -3.178 6.656 1 97.88 182 GLN A O 1
ATOM 1329 N N . LEU A 1 183 ? 18.672 -1.934 7.422 1 98.31 183 LEU A N 1
ATOM 1330 C CA . LEU A 1 183 ? 17.953 -0.704 7.109 1 98.31 183 LEU A CA 1
ATOM 1331 C C . LEU A 1 183 ? 17.75 -0.558 5.602 1 98.31 183 LEU A C 1
ATOM 1333 O O . LEU A 1 183 ? 16.719 -0.052 5.152 1 98.31 183 LEU A O 1
ATOM 1337 N N . HIS A 1 184 ? 18.75 -0.978 4.832 1 97.38 184 HIS A N 1
ATOM 1338 C CA . HIS A 1 184 ? 18.641 -0.966 3.377 1 97.38 184 HIS A CA 1
ATOM 1339 C C . HIS A 1 184 ? 17.469 -1.82 2.912 1 97.38 184 HIS A C 1
ATOM 1341 O O . HIS A 1 184 ? 16.672 -1.388 2.074 1 97.38 184 HIS A O 1
ATOM 1347 N N . HIS A 1 185 ? 17.344 -3.004 3.475 1 98.31 185 HIS A N 1
ATOM 1348 C CA . HIS A 1 185 ? 16.234 -3.889 3.156 1 98.31 185 HIS A CA 1
ATOM 1349 C C . HIS A 1 185 ? 14.906 -3.295 3.619 1 98.31 185 HIS A C 1
ATOM 1351 O O . HIS A 1 185 ? 13.891 -3.416 2.93 1 98.31 185 HIS A O 1
ATOM 1357 N N . ALA A 1 186 ? 14.922 -2.676 4.781 1 98.81 186 ALA A N 1
ATOM 1358 C CA . ALA A 1 186 ? 13.703 -2.066 5.312 1 98.81 186 ALA A CA 1
ATOM 1359 C C . ALA A 1 186 ? 13.18 -0.976 4.383 1 98.81 186 ALA A C 1
ATOM 1361 O O . ALA A 1 186 ? 11.977 -0.869 4.152 1 98.81 186 ALA A O 1
ATOM 1362 N N . VAL A 1 187 ? 14.086 -0.174 3.85 1 98.75 187 VAL A N 1
ATOM 1363 C CA . VAL A 1 187 ? 13.703 0.89 2.928 1 98.75 187 VAL A CA 1
ATOM 1364 C C . VAL A 1 187 ? 13.102 0.284 1.66 1 98.75 187 VAL A C 1
ATOM 1366 O O . VAL A 1 187 ? 12.078 0.753 1.167 1 98.75 187 VAL A O 1
ATOM 1369 N N . GLY A 1 188 ? 13.742 -0.749 1.156 1 98.5 188 GLY A N 1
ATOM 1370 C CA . GLY A 1 188 ? 13.203 -1.44 -0.006 1 98.5 188 GLY A CA 1
ATOM 1371 C C . GLY A 1 188 ? 11.836 -2.053 0.242 1 98.5 188 GLY A C 1
ATOM 1372 O O . GLY A 1 188 ? 10.945 -1.958 -0.604 1 98.5 188 GLY A O 1
ATOM 1373 N N . LEU A 1 189 ? 11.648 -2.678 1.395 1 98.75 189 LEU A N 1
ATOM 1374 C CA . LEU A 1 189 ? 10.375 -3.281 1.76 1 98.75 189 LEU A CA 1
ATOM 1375 C C . LEU A 1 189 ? 9.305 -2.211 1.969 1 98.75 189 LEU A C 1
ATOM 1377 O O . LEU A 1 189 ? 8.148 -2.396 1.583 1 98.75 189 LEU A O 1
ATOM 1381 N N . ALA A 1 190 ? 9.688 -1.113 2.576 1 98.88 190 ALA A N 1
ATOM 1382 C CA . ALA A 1 190 ? 8.742 -0.016 2.775 1 98.88 190 ALA A CA 1
ATOM 1383 C C . ALA A 1 190 ? 8.211 0.501 1.44 1 98.88 190 ALA A C 1
ATOM 1385 O O . ALA A 1 190 ? 7.02 0.792 1.309 1 98.88 190 ALA A O 1
ATOM 1386 N N . ALA A 1 191 ? 9.117 0.628 0.501 1 98.56 191 ALA A N 1
ATOM 1387 C CA . ALA A 1 191 ? 8.695 1.069 -0.826 1 98.56 191 ALA A CA 1
ATOM 1388 C C . ALA A 1 191 ? 7.668 0.114 -1.421 1 98.56 191 ALA A C 1
ATOM 1390 O O . ALA A 1 191 ? 6.641 0.548 -1.953 1 98.56 191 ALA A O 1
ATOM 1391 N N . ALA A 1 192 ? 7.891 -1.158 -1.258 1 97.94 192 ALA A N 1
ATOM 1392 C CA . ALA A 1 192 ? 7.012 -2.178 -1.824 1 97.94 192 ALA A CA 1
ATOM 1393 C C . ALA A 1 192 ? 5.664 -2.205 -1.104 1 97.94 192 ALA A C 1
ATOM 1395 O O . ALA A 1 192 ? 4.648 -2.576 -1.692 1 97.94 192 ALA A O 1
ATOM 1396 N N . LEU A 1 193 ? 5.633 -1.795 0.125 1 98.75 193 LEU A N 1
ATOM 1397 C CA . LEU A 1 193 ? 4.43 -1.847 0.947 1 98.75 193 LEU A CA 1
ATOM 1398 C C . LEU A 1 193 ? 3.674 -0.522 0.893 1 98.75 193 LEU A C 1
ATOM 1400 O O . LEU A 1 193 ? 2.551 -0.422 1.391 1 98.75 193 LEU A O 1
ATOM 1404 N N . THR A 1 194 ? 4.238 0.488 0.278 1 98.75 194 THR A N 1
ATOM 1405 C CA . THR A 1 194 ? 3.627 1.809 0.189 1 98.75 194 THR A CA 1
ATOM 1406 C C . THR A 1 194 ? 2.279 1.732 -0.522 1 98.75 194 THR A C 1
ATOM 1408 O O . THR A 1 194 ? 2.145 1.047 -1.537 1 98.75 194 THR A O 1
ATOM 1411 N N . PRO A 1 195 ? 1.205 2.402 0.027 1 98.38 195 PRO A N 1
ATOM 1412 C CA . PRO A 1 195 ? -0.097 2.375 -0.642 1 98.38 195 PRO A CA 1
ATOM 1413 C C . PRO A 1 195 ? -0.118 3.199 -1.928 1 98.38 195 PRO A C 1
ATOM 1415 O O . PRO A 1 195 ? 0.77 4.027 -2.148 1 98.38 195 PRO A O 1
ATOM 1418 N N . LEU A 1 196 ? -1.146 3.01 -2.74 1 98.31 196 LEU A N 1
ATOM 1419 C CA . LEU A 1 196 ? -1.292 3.705 -4.016 1 98.31 196 LEU A CA 1
ATOM 1420 C C . LEU A 1 196 ? -1.704 5.156 -3.799 1 98.31 196 LEU A C 1
ATOM 1422 O O . LEU A 1 196 ? -2.385 5.473 -2.82 1 98.31 196 LEU A O 1
ATOM 1426 N N . PRO A 1 197 ? -1.303 6.047 -4.738 1 96.75 197 PRO A N 1
ATOM 1427 C CA . PRO A 1 197 ? -1.837 7.41 -4.711 1 96.75 197 PRO A CA 1
ATOM 1428 C C . PRO A 1 197 ? -3.318 7.473 -5.082 1 96.75 197 PRO A C 1
ATOM 1430 O O . PRO A 1 197 ? -3.732 6.887 -6.086 1 96.75 197 PRO A O 1
ATOM 1433 N N . SER A 1 198 ? -4.191 8.125 -4.23 1 92.81 198 SER A N 1
ATOM 1434 C CA . SER A 1 198 ? -5.633 8.047 -4.438 1 92.81 198 SER A CA 1
ATOM 1435 C C . SER A 1 198 ? -6.281 9.422 -4.332 1 92.81 198 SER A C 1
ATOM 1437 O O . SER A 1 198 ? -7.504 9.531 -4.246 1 92.81 198 SER A O 1
ATOM 1439 N N . LEU A 1 199 ? -5.5 10.484 -4.383 1 86.94 199 LEU A N 1
ATOM 1440 C CA . LEU A 1 199 ? -5.957 11.836 -4.09 1 86.94 199 LEU A CA 1
ATOM 1441 C C . LEU A 1 199 ? -7.121 12.227 -4.988 1 86.94 199 LEU A C 1
ATOM 1443 O O . LEU A 1 199 ? -8.062 12.891 -4.543 1 86.94 199 LEU A O 1
ATOM 1447 N N . HIS A 1 200 ? -7.191 11.766 -6.16 1 89.75 200 HIS A N 1
ATOM 1448 C CA . HIS A 1 200 ? -8.156 12.266 -7.133 1 89.75 200 HIS A CA 1
ATOM 1449 C C . HIS A 1 200 ? -9.469 11.5 -7.051 1 89.75 200 HIS A C 1
ATOM 1451 O O . HIS A 1 200 ? -10.477 11.914 -7.633 1 89.75 200 HIS A O 1
ATOM 1457 N N . GLN A 1 201 ? -9.445 10.469 -6.281 1 91.81 201 GLN A N 1
ATOM 1458 C CA . GLN A 1 201 ? -10.672 9.719 -6.043 1 91.81 201 GLN A CA 1
ATOM 1459 C C . GLN A 1 201 ? -11.141 9.867 -4.598 1 91.81 201 GLN A C 1
ATOM 1461 O O . GLN A 1 201 ? -11.477 8.883 -3.939 1 91.81 201 GLN A O 1
ATOM 1466 N N . TYR A 1 202 ? -11.164 11.117 -4.152 1 89.88 202 TYR A N 1
ATOM 1467 C CA . TYR A 1 202 ? -11.508 11.5 -2.785 1 89.88 202 TYR A CA 1
ATOM 1468 C C . TYR A 1 202 ? -13.016 11.578 -2.602 1 89.88 202 TYR A C 1
ATOM 1470 O O . TYR A 1 202 ? -13.5 11.859 -1.502 1 89.88 202 TYR A O 1
ATOM 1478 N N . ASN A 1 203 ? -13.789 11.32 -3.537 1 91.88 203 ASN A N 1
ATOM 1479 C CA . ASN A 1 203 ? -15.234 11.555 -3.547 1 91.88 203 ASN A CA 1
ATOM 1480 C C . ASN A 1 203 ? -15.555 13.047 -3.504 1 91.88 203 ASN A C 1
ATOM 1482 O O . ASN A 1 203 ? -16.359 13.484 -2.68 1 91.88 203 ASN A O 1
ATOM 1486 N N . TRP A 1 204 ? -14.969 13.781 -4.348 1 88.94 204 TRP A N 1
ATOM 1487 C CA . TRP A 1 204 ? -15.109 15.234 -4.355 1 88.94 204 TRP A CA 1
ATOM 1488 C C . TRP A 1 204 ? -16.562 15.641 -4.609 1 88.94 204 TRP A C 1
ATOM 1490 O O . TRP A 1 204 ? -17.062 16.578 -3.986 1 88.94 204 TRP A O 1
ATOM 1500 N N . ARG A 1 205 ? -17.234 14.867 -5.484 1 82.12 205 ARG A N 1
ATOM 1501 C CA . ARG A 1 205 ? -18.609 15.211 -5.844 1 82.12 205 ARG A CA 1
ATOM 1502 C C . ARG A 1 205 ? -19.594 14.281 -5.156 1 82.12 205 ARG A C 1
ATOM 1504 O O . ARG A 1 205 ? -20.75 14.664 -4.914 1 82.12 205 ARG A O 1
ATOM 1511 N N . GLN A 1 206 ? -19 13.023 -4.898 1 85.81 206 GLN A N 1
ATOM 1512 C CA . GLN A 1 206 ? -19.891 12.016 -4.316 1 85.81 206 GLN A CA 1
ATOM 1513 C C . GLN A 1 206 ? -19.719 11.938 -2.803 1 85.81 206 GLN A C 1
ATOM 1515 O O . GLN A 1 206 ? -19.328 10.898 -2.27 1 85.81 206 GLN A O 1
ATOM 1520 N N . ARG A 1 207 ? -19.641 12.984 -2.125 1 90.62 207 ARG A N 1
ATOM 1521 C CA . ARG A 1 207 ? -19.453 13.094 -0.683 1 90.62 207 ARG A CA 1
ATOM 1522 C C . ARG A 1 207 ? -20.078 11.914 0.047 1 90.62 207 ARG A C 1
ATOM 1524 O O . ARG A 1 207 ? -20.969 11.25 -0.487 1 90.62 207 ARG A O 1
ATOM 1531 N N . PRO A 1 208 ? -19.75 11.453 1.259 1 94.62 208 PRO A N 1
ATOM 1532 C CA . PRO A 1 208 ? -18.672 12.109 1.987 1 94.62 208 PRO A CA 1
ATOM 1533 C C . PRO A 1 208 ? -17.297 11.812 1.386 1 94.62 208 PRO A C 1
ATOM 1535 O O . PRO A 1 208 ? -17.141 10.844 0.63 1 94.62 208 PRO A O 1
ATOM 1538 N N . LEU A 1 209 ? -16.281 12.648 1.769 1 95.31 209 LEU A N 1
ATOM 1539 C CA . LEU A 1 209 ? -14.906 12.477 1.304 1 95.31 209 LEU A CA 1
ATOM 1540 C C . LEU A 1 209 ? -14.281 11.211 1.888 1 95.31 209 LEU A C 1
ATOM 1542 O O . LEU A 1 209 ? -14.695 10.75 2.957 1 95.31 209 LEU A O 1
ATOM 1546 N N . LEU A 1 210 ? -13.305 10.664 1.139 1 93.88 210 LEU A N 1
ATOM 1547 C CA . LEU A 1 210 ? -12.508 9.516 1.555 1 93.88 210 LEU A CA 1
ATOM 1548 C C . LEU A 1 210 ? -11.93 9.734 2.951 1 93.88 210 LEU A C 1
ATOM 1550 O O . LEU A 1 210 ? -11.359 10.789 3.234 1 93.88 210 LEU A O 1
ATOM 1554 N N . SER A 1 211 ? -12.023 8.672 3.814 1 94.69 211 SER A N 1
ATOM 1555 C CA . SER A 1 211 ? -11.562 8.758 5.195 1 94.69 211 SER A CA 1
ATOM 1556 C C . SER A 1 211 ? -10.039 8.812 5.27 1 94.69 211 SER A C 1
ATOM 1558 O O . SER A 1 211 ? -9.477 9.477 6.145 1 94.69 211 SER A O 1
ATOM 1560 N N . LEU A 1 212 ? -9.383 8.109 4.379 1 94.56 212 LEU A N 1
ATOM 1561 C CA . LEU A 1 212 ? -7.926 8.102 4.34 1 94.56 212 LEU A CA 1
ATOM 1562 C C . LEU A 1 212 ? -7.398 9.32 3.59 1 94.56 212 LEU A C 1
ATOM 1564 O O . LEU A 1 212 ? -6.566 9.188 2.689 1 94.56 212 LEU A O 1
ATOM 1568 N N . LYS A 1 213 ? -7.789 10.422 3.936 1 87.19 213 LYS A N 1
ATOM 1569 C CA . LYS A 1 213 ? -7.648 11.664 3.182 1 87.19 213 LYS A CA 1
ATOM 1570 C C . LYS A 1 213 ? -6.203 11.891 2.754 1 87.19 213 LYS A C 1
ATOM 1572 O O . LYS A 1 213 ? -5.934 12.195 1.591 1 87.19 213 LYS A O 1
ATOM 1577 N N . ASP A 1 214 ? -5.133 11.688 3.584 1 93.62 214 ASP A N 1
ATOM 1578 C CA . ASP A 1 214 ? -3.762 12.031 3.221 1 93.62 214 ASP A CA 1
ATOM 1579 C C . ASP A 1 214 ? -2.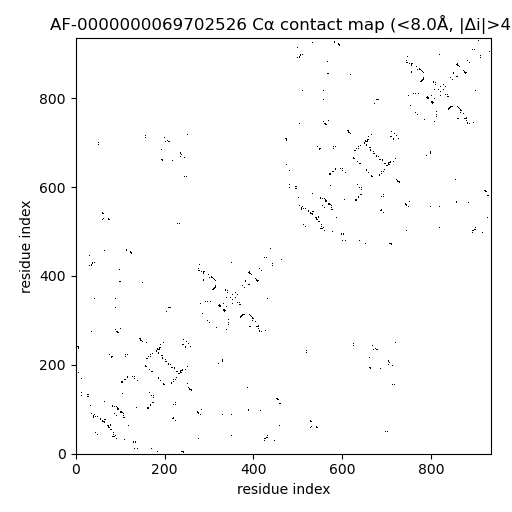877 10.789 3.174 1 93.62 214 ASP A C 1
ATOM 1581 O O . ASP A 1 214 ? -1.704 10.867 2.801 1 93.62 214 ASP A O 1
ATOM 1585 N N . ALA A 1 215 ? -3.365 9.656 3.508 1 97 215 ALA A N 1
ATOM 1586 C CA . ALA A 1 215 ? -2.707 8.352 3.479 1 97 215 ALA A CA 1
ATOM 1587 C C . ALA A 1 215 ? -1.519 8.312 4.434 1 97 215 ALA A C 1
ATOM 1589 O O . ALA A 1 215 ? -0.581 7.539 4.238 1 97 215 ALA A O 1
ATOM 1590 N N . VAL A 1 216 ? -1.485 9.18 5.473 1 98.56 216 VAL A N 1
ATOM 1591 C CA . VAL A 1 216 ? -0.407 9.164 6.453 1 98.56 216 VAL A CA 1
ATOM 1592 C C . VAL A 1 216 ? -0.445 7.859 7.246 1 98.56 216 VAL A C 1
ATOM 1594 O O . VAL A 1 216 ? 0.602 7.305 7.586 1 98.56 216 VAL A O 1
ATOM 1597 N N . ALA A 1 217 ? -1.635 7.383 7.543 1 98.69 217 ALA A N 1
ATOM 1598 C CA . ALA A 1 217 ? -1.819 6.211 8.398 1 98.69 217 ALA A CA 1
ATOM 1599 C C . ALA A 1 217 ? -1.309 4.949 7.707 1 98.69 217 ALA A C 1
ATOM 1601 O O . ALA A 1 217 ? -0.463 4.234 8.25 1 98.69 217 ALA A O 1
ATOM 1602 N N . PRO A 1 218 ? -1.755 4.688 6.473 1 98.75 218 PRO A N 1
ATOM 1603 C CA . PRO A 1 218 ? -1.221 3.482 5.832 1 98.75 218 PRO A CA 1
ATOM 1604 C C . PRO A 1 218 ? 0.271 3.592 5.523 1 98.75 218 PRO A C 1
ATOM 1606 O O . PRO A 1 218 ? 0.974 2.578 5.492 1 98.75 218 PRO A O 1
ATOM 1609 N N . ALA A 1 219 ? 0.798 4.793 5.293 1 98.88 219 ALA A N 1
ATOM 1610 C CA . ALA A 1 219 ? 2.232 4.965 5.078 1 98.88 219 ALA A CA 1
ATOM 1611 C C . ALA A 1 219 ? 3.021 4.59 6.332 1 98.88 219 ALA A C 1
ATOM 1613 O O . ALA A 1 219 ? 4.059 3.93 6.246 1 98.88 219 ALA A O 1
ATOM 1614 N N . ALA A 1 220 ? 2.555 5.016 7.512 1 98.94 220 ALA A N 1
ATOM 1615 C CA . ALA A 1 220 ? 3.197 4.66 8.773 1 98.94 220 ALA A CA 1
ATOM 1616 C C . ALA A 1 220 ? 3.148 3.15 9.008 1 98.94 220 ALA A C 1
ATOM 1618 O O . ALA A 1 220 ? 4.129 2.555 9.461 1 98.94 220 ALA A O 1
ATOM 1619 N N . GLN A 1 221 ? 1.997 2.572 8.68 1 98.75 221 GLN A N 1
ATOM 1620 C CA . GLN A 1 221 ? 1.832 1.126 8.789 1 98.75 221 GLN A CA 1
ATOM 1621 C C . GLN A 1 221 ? 2.84 0.388 7.914 1 98.75 221 GLN A C 1
ATOM 1623 O O . GLN A 1 221 ? 3.473 -0.572 8.359 1 98.75 221 GLN A O 1
ATOM 1628 N N . ALA A 1 222 ? 2.982 0.825 6.699 1 98.88 222 ALA A N 1
ATOM 1629 C CA . ALA A 1 222 ? 3.91 0.214 5.754 1 98.88 222 ALA A CA 1
ATOM 1630 C C . ALA A 1 222 ? 5.344 0.264 6.277 1 98.88 222 ALA A C 1
ATOM 1632 O O . ALA A 1 222 ? 6.082 -0.716 6.176 1 98.88 222 ALA A O 1
ATOM 1633 N N . ALA A 1 223 ? 5.723 1.369 6.844 1 98.94 223 ALA A N 1
ATOM 1634 C CA . ALA A 1 223 ? 7.074 1.571 7.352 1 98.94 223 ALA A CA 1
ATOM 1635 C C . ALA A 1 223 ? 7.375 0.62 8.508 1 98.94 223 ALA A C 1
ATOM 1637 O O . ALA A 1 223 ? 8.406 -0.062 8.508 1 98.94 223 ALA A O 1
ATOM 1638 N N . VAL A 1 224 ? 6.488 0.607 9.492 1 98.94 224 VAL A N 1
ATOM 1639 C CA . VAL A 1 224 ? 6.691 -0.215 10.68 1 98.94 224 VAL A CA 1
ATOM 1640 C C . VAL A 1 224 ? 6.719 -1.69 10.289 1 98.94 224 VAL A C 1
ATOM 1642 O O . VAL A 1 224 ? 7.562 -2.451 10.773 1 98.94 224 VAL A O 1
ATOM 1645 N N . GLN A 1 225 ? 5.828 -2.082 9.406 1 98.94 225 GLN A N 1
ATOM 1646 C CA . GLN A 1 225 ? 5.809 -3.459 8.922 1 98.94 225 GLN A CA 1
ATOM 1647 C C . GLN A 1 225 ? 7.121 -3.816 8.227 1 98.94 225 GLN A C 1
ATOM 1649 O O . GLN A 1 225 ? 7.68 -4.891 8.461 1 98.94 225 GLN A O 1
ATOM 1654 N N . ALA A 1 226 ? 7.578 -2.953 7.379 1 98.94 226 ALA A N 1
ATOM 1655 C CA . ALA A 1 226 ? 8.812 -3.172 6.625 1 98.94 226 ALA A CA 1
ATOM 1656 C C . ALA A 1 226 ? 10 -3.381 7.559 1 98.94 226 ALA A C 1
ATOM 1658 O O . ALA A 1 226 ? 10.82 -4.277 7.34 1 98.94 226 ALA A O 1
ATOM 1659 N N . VAL A 1 227 ? 10.094 -2.543 8.578 1 98.94 227 VAL A N 1
ATOM 1660 C CA . VAL A 1 227 ? 11.219 -2.582 9.508 1 98.94 227 VAL A CA 1
ATOM 1661 C C . VAL A 1 227 ? 11.203 -3.902 10.273 1 98.94 227 VAL A C 1
ATOM 1663 O O . VAL A 1 227 ? 12.242 -4.559 10.414 1 98.94 227 VAL A O 1
ATOM 1666 N N . ILE A 1 228 ? 10.047 -4.297 10.758 1 98.88 228 ILE A N 1
ATOM 1667 C CA . ILE A 1 228 ? 9.93 -5.551 11.492 1 98.88 228 ILE A CA 1
ATOM 1668 C C . ILE A 1 228 ? 10.25 -6.723 10.57 1 98.88 228 ILE A C 1
ATOM 1670 O O . ILE A 1 228 ? 10.914 -7.68 10.977 1 98.88 228 ILE A O 1
ATOM 1674 N N . MET A 1 229 ? 9.828 -6.676 9.32 1 98.81 229 MET A N 1
ATOM 1675 C CA . MET A 1 229 ? 10.141 -7.707 8.336 1 98.81 229 MET A CA 1
ATOM 1676 C C . MET A 1 229 ? 11.648 -7.797 8.094 1 98.81 229 MET A C 1
ATOM 1678 O O . MET A 1 229 ? 12.211 -8.891 8.07 1 98.81 229 MET A O 1
ATOM 1682 N N . ALA A 1 230 ? 12.258 -6.672 7.895 1 98.69 230 ALA A N 1
ATOM 1683 C CA . ALA A 1 230 ? 13.703 -6.652 7.672 1 98.69 230 ALA A CA 1
ATOM 1684 C C . ALA A 1 230 ? 14.445 -7.254 8.859 1 98.69 230 ALA A C 1
ATOM 1686 O O . ALA A 1 230 ? 15.445 -7.953 8.688 1 98.69 230 ALA A O 1
ATOM 1687 N N . GLN A 1 231 ? 13.977 -7 10.094 1 98 231 GLN A N 1
ATOM 1688 C CA . GLN A 1 231 ? 14.57 -7.57 11.297 1 98 231 GLN A CA 1
ATOM 1689 C C . GLN A 1 231 ? 14.492 -9.094 11.281 1 98 231 GLN A C 1
ATOM 1691 O O . GLN A 1 231 ? 15.328 -9.773 11.883 1 98 231 GLN A O 1
ATOM 1696 N N . GLN A 1 232 ? 13.461 -9.609 10.547 1 97.38 232 GLN A N 1
ATOM 1697 C CA . GLN A 1 232 ? 13.266 -11.055 10.5 1 97.38 232 GLN A CA 1
ATOM 1698 C C . GLN A 1 232 ? 13.961 -11.664 9.281 1 97.38 232 GLN A C 1
ATOM 1700 O O . GLN A 1 232 ? 13.719 -12.82 8.938 1 97.38 232 GLN A O 1
ATOM 1705 N N . GLY A 1 233 ? 14.711 -10.891 8.578 1 96.94 233 GLY A N 1
ATOM 1706 C CA . GLY A 1 233 ? 15.547 -11.398 7.504 1 96.94 233 GLY A CA 1
ATOM 1707 C C . GLY A 1 233 ? 14.883 -11.336 6.145 1 96.94 233 GLY A C 1
ATOM 1708 O O . GLY A 1 233 ? 15.422 -11.844 5.156 1 96.94 233 GLY A O 1
ATOM 1709 N N . LEU A 1 234 ? 13.734 -10.805 6.051 1 97.88 234 LEU A N 1
ATOM 1710 C CA . LEU A 1 234 ? 13.094 -10.633 4.754 1 97.88 234 LEU A CA 1
ATOM 1711 C C . LEU A 1 234 ? 13.812 -9.57 3.926 1 97.88 234 LEU A C 1
ATOM 1713 O O . LEU A 1 234 ? 14.312 -8.594 4.473 1 97.88 234 LEU A O 1
ATOM 1717 N N . ILE A 1 235 ? 13.781 -9.766 2.605 1 97.12 235 ILE A N 1
ATOM 1718 C CA . ILE A 1 235 ? 14.664 -9.055 1.688 1 97.12 235 ILE A CA 1
ATOM 1719 C C . ILE A 1 235 ? 13.875 -7.977 0.944 1 97.12 235 ILE A C 1
ATOM 1721 O O . ILE A 1 235 ? 12.797 -8.25 0.413 1 97.12 235 ILE A O 1
ATOM 1725 N N . GLY A 1 236 ? 14.398 -6.742 0.963 1 97.38 236 GLY A N 1
ATOM 1726 C CA . GLY A 1 236 ? 13.891 -5.656 0.139 1 97.38 236 GLY A CA 1
ATOM 1727 C C . GLY A 1 236 ? 14.844 -5.258 -0.972 1 97.38 236 GLY A C 1
ATOM 1728 O O . GLY A 1 236 ? 15.984 -5.719 -1.012 1 97.38 236 GLY A O 1
ATOM 1729 N N . SER A 1 237 ? 14.32 -4.434 -1.886 1 96.69 237 SER A N 1
ATOM 1730 C CA . SER A 1 237 ? 15.148 -3.92 -2.971 1 96.69 237 SER A CA 1
ATOM 1731 C C . SER A 1 237 ? 16.312 -3.09 -2.432 1 96.69 237 SER A C 1
ATOM 1733 O O . SER A 1 237 ? 16.141 -2.299 -1.503 1 96.69 237 SER A O 1
ATOM 1735 N N . LEU A 1 238 ? 17.422 -3.217 -3.021 1 95.56 238 LEU A N 1
ATOM 1736 C CA . LEU A 1 238 ? 18.625 -2.535 -2.549 1 95.56 238 LEU A CA 1
ATOM 1737 C C . LEU A 1 238 ? 18.828 -1.227 -3.301 1 95.56 238 LEU A C 1
ATOM 1739 O O . LEU A 1 238 ? 19.641 -0.389 -2.885 1 95.56 238 LEU A O 1
ATOM 1743 N N . ASP A 1 239 ? 18.094 -1.007 -4.34 1 95.25 239 ASP A N 1
ATOM 1744 C CA . ASP A 1 239 ? 18.219 0.211 -5.137 1 95.25 239 ASP A CA 1
ATOM 1745 C C . ASP A 1 239 ? 16.828 0.751 -5.516 1 95.25 239 ASP A C 1
ATOM 1747 O O . ASP A 1 239 ? 16.625 1.165 -6.656 1 95.25 239 ASP A O 1
ATOM 1751 N N . VAL A 1 240 ? 15.93 0.745 -4.617 1 97.12 240 VAL A N 1
ATOM 1752 C CA . VAL A 1 240 ? 14.508 0.956 -4.879 1 97.12 240 VAL A CA 1
ATOM 1753 C C . VAL A 1 240 ? 14.289 2.375 -5.395 1 97.12 240 VAL A C 1
ATOM 1755 O O . VAL A 1 240 ? 13.344 2.627 -6.148 1 97.12 240 VAL A O 1
ATOM 1758 N N . LEU A 1 241 ? 15.156 3.33 -5.074 1 97.88 241 LEU A N 1
ATOM 1759 C CA . LEU A 1 241 ? 14.938 4.715 -5.469 1 97.88 241 LEU A CA 1
ATOM 1760 C C . LEU A 1 241 ? 15.633 5.023 -6.793 1 97.88 241 LEU A C 1
ATOM 1762 O O . LEU A 1 241 ? 15.398 6.074 -7.391 1 97.88 241 LEU A O 1
ATOM 1766 N N . ASP A 1 242 ? 16.422 4.16 -7.312 1 96.75 242 ASP A N 1
ATOM 1767 C CA . ASP A 1 242 ? 17.344 4.445 -8.406 1 96.75 242 ASP A CA 1
ATOM 1768 C C . ASP A 1 242 ? 16.766 4.012 -9.75 1 96.75 242 ASP A C 1
ATOM 1770 O O . ASP A 1 242 ? 15.969 3.072 -9.812 1 96.75 242 ASP A O 1
ATOM 1774 N N . GLY A 1 243 ? 17.188 4.754 -10.75 1 95.19 243 GLY A N 1
ATOM 1775 C CA . GLY A 1 243 ? 17 4.293 -12.117 1 95.19 243 GLY A CA 1
ATOM 1776 C C . GLY A 1 243 ? 15.617 4.613 -12.664 1 95.19 243 GLY A C 1
ATOM 1777 O O . GLY A 1 243 ? 14.797 5.223 -11.977 1 95.19 243 GLY A O 1
ATOM 1778 N N . GLU A 1 244 ? 15.312 4.137 -13.859 1 95.31 244 GLU A N 1
ATOM 1779 C CA . GLU A 1 244 ? 14.117 4.473 -14.617 1 95.31 244 GLU A CA 1
ATOM 1780 C C . GLU A 1 244 ? 12.891 3.736 -14.07 1 95.31 244 GLU A C 1
ATOM 1782 O O . GLU A 1 244 ? 11.758 4.09 -14.391 1 95.31 244 GLU A O 1
ATOM 1787 N N . GLN A 1 245 ? 13.133 2.777 -13.281 1 95.94 245 GLN A N 1
ATOM 1788 C CA . GLN A 1 245 ? 12.047 1.961 -12.75 1 95.94 245 GLN A CA 1
ATOM 1789 C C . GLN A 1 245 ? 11.945 2.098 -11.234 1 95.94 245 GLN A C 1
ATOM 1791 O O . GLN A 1 245 ? 11.406 1.22 -10.562 1 95.94 245 GLN A O 1
ATOM 1796 N N . GLY A 1 246 ? 12.547 3.18 -10.727 1 97.25 246 GLY A N 1
ATOM 1797 C CA . GLY A 1 246 ? 12.617 3.389 -9.289 1 97.25 246 GLY A CA 1
ATOM 1798 C C . GLY A 1 246 ? 11.289 3.803 -8.68 1 97.25 246 GLY A C 1
ATOM 1799 O O . GLY A 1 246 ? 10.273 3.85 -9.375 1 97.25 246 GLY A O 1
ATOM 1800 N N . PHE A 1 247 ? 11.305 4.137 -7.449 1 98.31 247 PHE A N 1
ATOM 1801 C CA . PHE A 1 247 ? 10.148 4.477 -6.629 1 98.31 247 PHE A CA 1
ATOM 1802 C C . PHE A 1 247 ? 9.336 5.594 -7.273 1 98.31 247 PHE A C 1
ATOM 1804 O O . PHE A 1 247 ? 8.102 5.594 -7.207 1 98.31 247 PHE A O 1
ATOM 1811 N N . TRP A 1 248 ? 10.016 6.555 -7.93 1 97.81 248 TRP A N 1
ATOM 1812 C CA . TRP A 1 248 ? 9.344 7.68 -8.57 1 97.81 248 TRP A CA 1
ATOM 1813 C C . TRP A 1 248 ? 8.359 7.195 -9.625 1 97.81 248 TRP A C 1
ATOM 1815 O O . TRP A 1 248 ? 7.258 7.73 -9.758 1 97.81 248 TRP A O 1
ATOM 1825 N N . ARG A 1 249 ? 8.734 6.168 -10.305 1 97 249 ARG A N 1
ATOM 1826 C CA . ARG A 1 249 ? 7.871 5.566 -11.312 1 97 249 ARG A CA 1
ATOM 1827 C C . ARG A 1 249 ? 6.742 4.773 -10.672 1 97 249 ARG A C 1
ATOM 1829 O O . ARG A 1 249 ? 5.59 4.859 -11.102 1 97 249 ARG A O 1
ATOM 1836 N N . MET A 1 250 ? 7.047 4.039 -9.656 1 97.38 250 MET A N 1
ATOM 1837 C CA . MET A 1 250 ? 6.082 3.193 -8.953 1 97.38 250 MET A CA 1
ATOM 1838 C C . MET A 1 250 ? 4.938 4.027 -8.383 1 97.38 250 MET A C 1
ATOM 1840 O O . MET A 1 250 ? 3.783 3.602 -8.414 1 97.38 250 MET A O 1
ATOM 1844 N N . ILE A 1 251 ? 5.262 5.207 -7.914 1 97.5 251 ILE A N 1
ATOM 1845 C CA . ILE A 1 251 ? 4.277 6 -7.188 1 97.5 251 ILE A CA 1
ATOM 1846 C C . ILE A 1 251 ? 3.535 6.918 -8.156 1 97.5 251 ILE A C 1
ATOM 1848 O O . ILE A 1 251 ? 2.674 7.699 -7.746 1 97.5 251 ILE A O 1
ATOM 1852 N N . GLY A 1 252 ? 3.883 6.918 -9.453 1 96.75 252 GLY A N 1
ATOM 1853 C CA . GLY A 1 252 ? 3.047 7.539 -10.461 1 96.75 252 GLY A CA 1
ATOM 1854 C C . GLY A 1 252 ? 3.654 8.805 -11.047 1 96.75 252 GLY A C 1
ATOM 1855 O O . GLY A 1 252 ? 3.033 9.477 -11.875 1 96.75 252 GLY A O 1
ATOM 1856 N N . SER A 1 253 ? 4.891 9.164 -10.672 1 97.06 253 SER A N 1
ATOM 1857 C CA . SER A 1 253 ? 5.531 10.344 -11.234 1 97.06 253 SER A CA 1
ATOM 1858 C C . SER A 1 253 ? 6.035 10.078 -12.648 1 97.06 253 SER A C 1
ATOM 1860 O O . SER A 1 253 ? 6.117 8.922 -13.078 1 97.06 253 SER A O 1
ATOM 1862 N N . ASP A 1 254 ? 6.215 11.156 -13.422 1 96.69 254 ASP A N 1
ATOM 1863 C CA . ASP A 1 254 ? 6.805 11.055 -14.758 1 96.69 254 ASP A CA 1
ATOM 1864 C C . ASP A 1 254 ? 8.148 11.773 -14.812 1 96.69 254 ASP A C 1
ATOM 1866 O O . ASP A 1 254 ? 8.758 11.875 -15.883 1 96.69 254 ASP A O 1
ATOM 1870 N N . GLN A 1 255 ? 8.594 12.281 -13.648 1 96.44 255 GLN A N 1
ATOM 1871 C CA . GLN A 1 255 ? 9.875 12.969 -13.539 1 96.44 255 GLN A CA 1
ATOM 1872 C C . GLN A 1 255 ? 10.648 12.516 -12.305 1 96.44 255 GLN A C 1
ATOM 1874 O O . GLN A 1 255 ? 10.055 12.031 -11.344 1 96.44 255 GLN A O 1
ATOM 1879 N N . PHE A 1 256 ? 11.945 12.609 -12.406 1 97.5 256 PHE A N 1
ATOM 1880 C CA . PHE A 1 256 ? 12.852 12.234 -11.328 1 97.5 256 PHE A CA 1
ATOM 1881 C C . PHE A 1 256 ? 14.133 13.055 -11.391 1 97.5 256 PHE A C 1
ATOM 1883 O O . PHE A 1 256 ? 14.797 13.102 -12.43 1 97.5 256 PHE A O 1
ATOM 1890 N N . ALA A 1 257 ? 14.391 13.781 -10.336 1 96.88 257 ALA A N 1
ATOM 1891 C CA . ALA A 1 257 ? 15.648 14.516 -10.195 1 96.88 257 ALA A CA 1
ATOM 1892 C C . ALA A 1 257 ? 16.547 13.852 -9.156 1 96.88 257 ALA A C 1
ATOM 1894 O O . ALA A 1 257 ? 16.609 14.289 -8.008 1 96.88 257 ALA A O 1
ATOM 1895 N N . PRO A 1 258 ? 17.359 12.883 -9.539 1 95.25 258 PRO A N 1
ATOM 1896 C CA . PRO A 1 258 ? 18.125 12.07 -8.586 1 95.25 258 PRO A CA 1
ATOM 1897 C C . PRO A 1 258 ? 19.109 12.898 -7.773 1 95.25 258 PRO A C 1
ATOM 1899 O O . PRO A 1 258 ? 19.391 12.57 -6.613 1 95.25 258 PRO A O 1
ATOM 1902 N N . ASP A 1 259 ? 19.625 13.992 -8.375 1 95.62 259 ASP A N 1
ATOM 1903 C CA . ASP A 1 259 ? 20.594 14.82 -7.664 1 95.62 259 ASP A CA 1
ATOM 1904 C C . ASP A 1 259 ? 19.984 15.43 -6.402 1 95.62 259 ASP A C 1
ATOM 1906 O O . ASP A 1 259 ? 20.688 15.664 -5.418 1 95.62 259 ASP A O 1
ATOM 1910 N N . ARG A 1 260 ? 18.688 15.664 -6.398 1 96.56 260 ARG A N 1
ATOM 1911 C CA . ARG A 1 260 ? 18.016 16.25 -5.246 1 96.56 260 ARG A CA 1
ATOM 1912 C C . ARG A 1 260 ? 17.984 15.281 -4.07 1 96.56 260 ARG A C 1
ATOM 1914 O O . ARG A 1 260 ? 17.781 15.695 -2.924 1 96.56 260 ARG A O 1
ATOM 1921 N N . LEU A 1 261 ? 18.188 14.031 -4.297 1 97.44 261 LEU A N 1
ATOM 1922 C CA . LEU A 1 261 ? 18.219 13.039 -3.23 1 97.44 261 LEU A CA 1
ATOM 1923 C C . LEU A 1 261 ? 19.484 13.172 -2.393 1 97.44 261 LEU A C 1
ATOM 1925 O O . LEU A 1 261 ? 19.453 12.961 -1.177 1 97.44 261 LEU A O 1
ATOM 1929 N N . THR A 1 262 ? 20.625 13.539 -3.059 1 96.81 262 THR A N 1
ATOM 1930 C CA . THR A 1 262 ? 21.859 13.336 -2.326 1 96.81 262 THR A CA 1
ATOM 1931 C C . THR A 1 262 ? 22.734 14.586 -2.395 1 96.81 262 THR A C 1
ATOM 1933 O O . THR A 1 262 ? 23.719 14.703 -1.656 1 96.81 262 THR A O 1
ATOM 1936 N N . ASP A 1 263 ? 22.344 15.539 -3.271 1 96.75 263 ASP A N 1
ATOM 1937 C CA . ASP A 1 263 ? 23.172 16.734 -3.406 1 96.75 263 ASP A CA 1
ATOM 1938 C C . ASP A 1 263 ? 23.312 17.453 -2.07 1 96.75 263 ASP A C 1
ATOM 1940 O O . ASP A 1 263 ? 22.297 17.734 -1.408 1 96.75 263 ASP A O 1
ATOM 1944 N N . GLU A 1 264 ? 24.578 17.766 -1.673 1 97.31 264 GLU A N 1
ATOM 1945 C CA . GLU A 1 264 ? 24.906 18.531 -0.474 1 97.31 264 GLU A CA 1
ATOM 1946 C C . GLU A 1 264 ? 24.297 17.891 0.772 1 97.31 264 GLU A C 1
ATOM 1948 O O . GLU A 1 264 ? 23.844 18.594 1.678 1 97.31 264 GLU A O 1
ATOM 1953 N N . LEU A 1 265 ? 24.266 16.609 0.781 1 96.06 265 LEU A N 1
ATOM 1954 C CA . LEU A 1 265 ? 23.797 15.859 1.943 1 96.06 265 LEU A CA 1
ATOM 1955 C C . LEU A 1 265 ? 24.625 16.188 3.178 1 96.06 265 LEU A C 1
ATOM 1957 O O . LEU A 1 265 ? 25.859 16.109 3.146 1 96.06 265 LEU A O 1
ATOM 1961 N N . GLY A 1 266 ? 23.969 16.625 4.262 1 95.62 266 GLY A N 1
ATOM 1962 C CA . GLY A 1 266 ? 24.625 16.984 5.504 1 95.62 266 GLY A CA 1
ATOM 1963 C C . GLY A 1 266 ? 25 18.453 5.586 1 95.62 266 GLY A C 1
ATOM 1964 O O . GLY A 1 266 ? 25.438 18.922 6.633 1 95.62 266 GLY A O 1
ATOM 1965 N N . SER A 1 267 ? 24.828 19.156 4.508 1 96.56 267 SER A N 1
ATOM 1966 C CA . SER A 1 267 ? 25.141 20.594 4.5 1 96.56 267 SER A CA 1
ATOM 1967 C C . SER A 1 267 ? 23.906 21.422 4.168 1 96.56 267 SER A C 1
ATOM 1969 O O . SER A 1 267 ? 23.641 22.422 4.832 1 96.56 267 SER A O 1
ATOM 1971 N N . HIS A 1 268 ? 23.172 21.062 3.162 1 97.31 268 HIS A N 1
ATOM 1972 C CA . HIS A 1 268 ? 21.875 21.672 2.873 1 97.31 268 HIS A CA 1
ATOM 1973 C C . HIS A 1 268 ? 20.734 20.75 3.318 1 97.31 268 HIS A C 1
ATOM 1975 O O . HIS A 1 268 ? 20.469 19.734 2.688 1 97.31 268 HIS A O 1
ATOM 1981 N N . TRP A 1 269 ? 19.984 21.203 4.328 1 98.06 269 TRP A N 1
ATOM 1982 C CA . TRP A 1 269 ? 19.016 20.328 4.984 1 98.06 269 TRP A CA 1
ATOM 1983 C C . TRP A 1 269 ? 17.609 20.609 4.465 1 98.06 269 TRP A C 1
ATOM 1985 O O . TRP A 1 269 ? 17.047 21.672 4.719 1 98.06 269 TRP A O 1
ATOM 1995 N N . TYR A 1 270 ? 17.031 19.625 3.854 1 98.06 270 TYR A N 1
ATOM 1996 C CA . TYR A 1 270 ? 15.656 19.719 3.383 1 98.06 270 TYR A CA 1
ATOM 1997 C C . TYR A 1 270 ? 14.672 19.609 4.539 1 98.06 270 TYR A C 1
ATOM 1999 O O . TYR A 1 270 ? 13.531 20.062 4.441 1 98.06 270 TYR A O 1
ATOM 2007 N N . ALA A 1 271 ? 15.102 19 5.648 1 98.06 271 ALA A N 1
ATOM 2008 C CA . ALA A 1 271 ? 14.305 19 6.867 1 98.06 271 ALA A CA 1
ATOM 2009 C C . ALA A 1 271 ? 13.945 20.406 7.305 1 98.06 271 ALA A C 1
ATOM 2011 O O . ALA A 1 271 ? 12.953 20.625 8.008 1 98.06 271 ALA A O 1
ATOM 2012 N N . GLY A 1 272 ? 14.695 21.359 6.859 1 97.25 272 GLY A N 1
ATOM 2013 C CA . GLY A 1 272 ? 14.461 22.75 7.199 1 97.25 272 GLY A CA 1
ATOM 2014 C C . GLY A 1 272 ? 13.258 23.344 6.496 1 97.25 272 GLY A C 1
ATOM 2015 O O . GLY A 1 272 ? 12.758 24.406 6.891 1 97.25 272 GLY A O 1
ATOM 2016 N N . TYR A 1 273 ? 12.727 22.656 5.484 1 97.56 273 TYR A N 1
ATOM 2017 C CA . TYR A 1 273 ? 11.578 23.156 4.734 1 97.56 273 TYR A CA 1
ATOM 2018 C C . TYR A 1 273 ? 10.273 22.719 5.379 1 97.56 273 TYR A C 1
ATOM 2020 O O . TYR A 1 273 ? 9.195 22.922 4.82 1 97.56 273 TYR A O 1
ATOM 2028 N N . GLY A 1 274 ? 10.352 22.125 6.535 1 97.44 274 GLY A N 1
ATOM 2029 C CA . GLY A 1 274 ? 9.148 21.781 7.289 1 97.44 274 GLY A CA 1
ATOM 2030 C C . GLY A 1 274 ? 8.266 22.984 7.566 1 97.44 274 GLY A C 1
ATOM 2031 O O . GLY A 1 274 ? 8.758 24.078 7.812 1 97.44 274 GLY A O 1
ATOM 2032 N N . SER A 1 275 ? 6.961 22.781 7.492 1 97.94 275 SER A N 1
ATOM 2033 C CA . SER A 1 275 ? 5.98 23.844 7.703 1 97.94 275 SER A CA 1
ATOM 2034 C C . SER A 1 275 ? 5 23.469 8.812 1 97.94 275 SER A C 1
ATOM 2036 O O . SER A 1 275 ? 4.852 22.297 9.148 1 97.94 275 SER A O 1
ATOM 2038 N N . PHE A 1 276 ? 4.387 24.438 9.422 1 98.44 276 PHE A N 1
ATOM 2039 C CA . PHE A 1 276 ? 3.381 24.281 10.469 1 98.44 276 PHE A CA 1
ATOM 2040 C C . PHE A 1 276 ? 2.076 24.969 10.07 1 98.44 276 PHE A C 1
ATOM 2042 O O . PHE A 1 276 ? 2.074 26.141 9.672 1 98.44 276 PHE A O 1
ATOM 2049 N N . LYS A 1 277 ? 0.995 24.234 10.188 1 98.06 277 LYS A N 1
ATOM 2050 C CA . LYS A 1 277 ? -0.304 24.812 9.844 1 98.06 277 LYS A CA 1
ATOM 2051 C C . LYS A 1 277 ? -0.842 25.672 10.984 1 98.06 277 LYS A C 1
ATOM 2053 O O . LYS A 1 277 ? -0.913 25.219 12.133 1 98.06 277 LYS A O 1
ATOM 2058 N N . ARG A 1 278 ? -1.262 26.812 10.594 1 96.62 278 ARG A N 1
ATOM 2059 C CA . ARG A 1 278 ? -1.947 27.688 11.555 1 96.62 278 ARG A CA 1
ATOM 2060 C C . ARG A 1 278 ? -3.395 27.25 11.742 1 96.62 278 ARG A C 1
ATOM 2062 O O . ARG A 1 278 ? -3.936 27.328 12.852 1 96.62 278 ARG A O 1
ATOM 2069 N N . TYR A 1 279 ? -4.027 26.766 10.727 1 98.12 279 TYR A N 1
ATOM 2070 C CA . TYR A 1 279 ? -5.445 26.422 10.719 1 98.12 279 TYR A CA 1
ATOM 2071 C C . TYR A 1 279 ? -5.645 24.922 10.57 1 98.12 279 TYR A C 1
ATOM 2073 O O . TYR A 1 279 ? -4.895 24.25 9.852 1 98.12 279 TYR A O 1
ATOM 2081 N N . PRO A 1 280 ? -6.602 24.344 11.266 1 98.31 280 PRO A N 1
ATOM 2082 C CA . PRO A 1 280 ? -6.918 22.922 11.133 1 98.31 280 PRO A CA 1
ATOM 2083 C C . PRO A 1 280 ? -7.762 22.609 9.898 1 98.31 280 PRO A C 1
ATOM 2085 O O . PRO A 1 280 ? -8.906 22.172 10.016 1 98.31 280 PRO A O 1
ATOM 2088 N N . ALA A 1 281 ? -7.227 22.766 8.719 1 98.19 281 ALA A N 1
ATOM 2089 C CA . ALA A 1 281 ? -7.938 22.609 7.453 1 98.19 281 ALA A CA 1
ATOM 2090 C C . ALA A 1 281 ? -6.969 22.266 6.324 1 98.19 281 ALA A C 1
ATOM 2092 O O . ALA A 1 281 ? -5.75 22.359 6.488 1 98.19 281 ALA A O 1
ATOM 2093 N N . CYS A 1 282 ? -7.562 21.859 5.203 1 97.12 282 CYS A N 1
ATOM 2094 C CA . CYS A 1 282 ? -6.754 21.609 4.012 1 97.12 282 CYS A CA 1
ATOM 2095 C C . CYS A 1 282 ? -5.84 22.797 3.719 1 97.12 282 CYS A C 1
ATOM 2097 O O . CYS A 1 282 ? -6.27 23.953 3.773 1 97.12 282 CYS A O 1
ATOM 2099 N N . ARG A 1 283 ? -4.621 22.453 3.383 1 96.69 283 ARG A N 1
ATOM 2100 C CA . ARG A 1 283 ? -3.588 23.453 3.184 1 96.69 283 ARG A CA 1
ATOM 2101 C C . ARG A 1 283 ? -3.916 24.344 1.99 1 96.69 283 ARG A C 1
ATOM 2103 O O . ARG A 1 283 ? -3.467 25.5 1.925 1 96.69 283 ARG A O 1
ATOM 2110 N N . TRP A 1 284 ? -4.738 23.906 1.091 1 96.25 284 TRP A N 1
ATOM 2111 C CA . TRP A 1 284 ? -5.129 24.672 -0.087 1 96.25 284 TRP A CA 1
ATOM 2112 C C . TRP A 1 284 ? -6.047 25.828 0.295 1 96.25 284 TRP A C 1
ATOM 2114 O O . TRP A 1 284 ? -6.223 26.781 -0.479 1 96.25 284 TRP A O 1
ATOM 2124 N N . LEU A 1 285 ? -6.59 25.781 1.467 1 98.12 285 LEU A N 1
ATOM 2125 C CA . LEU A 1 285 ? -7.48 26.828 1.933 1 98.12 285 LEU A CA 1
ATOM 2126 C C . LEU A 1 285 ? -6.711 27.891 2.709 1 98.12 285 LEU A C 1
ATOM 2128 O O . LEU A 1 285 ? -7.23 28.969 2.973 1 98.12 285 LEU A O 1
ATOM 2132 N N . ALA A 1 286 ? -5.469 27.656 3.016 1 97.81 286 ALA A N 1
ATOM 2133 C CA . ALA A 1 286 ? -4.719 28.422 4.008 1 97.81 286 ALA A CA 1
ATOM 2134 C C . ALA A 1 286 ? -4.625 29.891 3.605 1 97.81 286 ALA A C 1
ATOM 2136 O O . ALA A 1 286 ? -4.781 30.781 4.445 1 97.81 286 ALA A O 1
ATOM 2137 N N . CYS A 1 287 ? -4.344 30.172 2.346 1 98 287 CYS A N 1
ATOM 2138 C CA . CYS A 1 287 ? -4.203 31.547 1.904 1 98 287 CYS A CA 1
ATOM 2139 C C . CYS A 1 287 ? -5.516 32.312 2.061 1 98 287 CYS A C 1
ATOM 2141 O O . CYS A 1 287 ? -5.523 33.438 2.516 1 98 287 CYS A O 1
ATOM 2143 N N . ALA A 1 288 ? -6.602 31.703 1.662 1 98.75 288 ALA A N 1
ATOM 2144 C CA . ALA A 1 288 ? -7.91 32.344 1.827 1 98.75 288 ALA A CA 1
ATOM 2145 C C . ALA A 1 288 ? -8.219 32.594 3.301 1 98.75 288 ALA A C 1
ATOM 2147 O O . ALA A 1 288 ? -8.727 33.656 3.662 1 98.75 288 ALA A O 1
ATOM 2148 N N . LEU A 1 289 ? -7.934 31.625 4.133 1 98.69 289 LEU A N 1
ATOM 2149 C CA . LEU A 1 289 ? -8.203 31.734 5.559 1 98.69 289 LEU A CA 1
ATOM 2150 C C . LEU A 1 289 ? -7.359 32.844 6.188 1 98.69 289 LEU A C 1
ATOM 2152 O O . LEU A 1 289 ? -7.859 33.625 7.012 1 98.69 289 LEU A O 1
ATOM 2156 N N . GLU A 1 290 ? -6.133 32.875 5.809 1 98.38 290 GLU A N 1
ATOM 2157 C CA . GLU A 1 290 ? -5.242 33.938 6.277 1 98.38 290 GLU A CA 1
ATOM 2158 C C . GLU A 1 290 ? -5.758 35.312 5.875 1 98.38 290 GLU A C 1
ATOM 2160 O O . GLU A 1 290 ? -5.734 36.25 6.676 1 98.38 290 GLU A O 1
ATOM 2165 N N . CYS A 1 291 ? -6.156 35.438 4.621 1 98.75 291 CYS A N 1
ATOM 2166 C CA . CYS A 1 291 ? -6.723 36.688 4.141 1 98.75 291 CYS A CA 1
ATOM 2167 C C . CYS A 1 291 ? -7.938 37.094 4.973 1 98.75 291 CYS A C 1
ATOM 2169 O O . CYS A 1 291 ? -8.07 38.25 5.363 1 98.75 291 CYS A O 1
ATOM 2171 N N . MET A 1 292 ? -8.844 36.156 5.199 1 98.75 292 MET A N 1
ATOM 2172 C CA . MET A 1 292 ? -10.047 36.438 5.98 1 98.75 292 MET A CA 1
ATOM 2173 C C . MET A 1 292 ? -9.695 36.906 7.387 1 98.75 292 MET A C 1
ATOM 2175 O O . MET A 1 292 ? -10.266 37.875 7.883 1 98.75 292 MET A O 1
ATOM 2179 N N . GLU A 1 293 ? -8.797 36.188 8 1 98.31 293 GLU A N 1
ATOM 2180 C CA . GLU A 1 293 ? -8.352 36.562 9.336 1 98.31 293 GLU A CA 1
ATOM 2181 C C . GLU A 1 293 ? -7.781 37.969 9.336 1 98.31 293 GLU A C 1
ATOM 2183 O O . GLU A 1 293 ? -8.086 38.781 10.234 1 98.31 293 GLU A O 1
ATOM 2188 N N . GLY A 1 294 ? -6.941 38.25 8.375 1 98.25 294 GLY A N 1
ATOM 2189 C CA . GLY A 1 294 ? -6.367 39.594 8.25 1 98.25 294 GLY A CA 1
ATOM 2190 C C . GLY A 1 294 ? -7.406 40.688 8.07 1 98.25 294 GLY A C 1
ATOM 2191 O O . GLY A 1 294 ? -7.289 41.75 8.648 1 98.25 294 GLY A O 1
ATOM 2192 N N . ILE A 1 295 ? -8.375 40.406 7.27 1 98.62 295 ILE A N 1
ATOM 2193 C CA . ILE A 1 295 ? -9.43 41.375 7.008 1 98.62 295 ILE A CA 1
ATOM 2194 C C . ILE A 1 295 ? -10.203 41.656 8.297 1 98.62 295 ILE A C 1
ATOM 2196 O O . ILE A 1 295 ? -10.453 42.844 8.633 1 98.62 295 ILE A O 1
ATOM 2200 N N . MET A 1 296 ? -10.586 40.625 9.008 1 98.12 296 MET A N 1
ATOM 2201 C CA . MET A 1 296 ? -11.312 40.812 10.258 1 98.12 296 MET A CA 1
ATOM 2202 C C . MET A 1 296 ? -10.5 41.625 11.258 1 98.12 296 MET A C 1
ATOM 2204 O O . MET A 1 296 ? -11.031 42.5 11.938 1 98.12 296 MET A O 1
ATOM 2208 N N . GLN A 1 297 ? -9.227 41.375 11.359 1 97.38 297 GLN A N 1
ATOM 2209 C CA . GLN A 1 297 ? -8.352 42.062 12.289 1 97.38 297 GLN A CA 1
ATOM 2210 C C . GLN A 1 297 ? -8.188 43.531 11.891 1 97.38 297 GLN A C 1
ATOM 2212 O O . GLN A 1 297 ? -8.219 44.406 12.742 1 97.38 297 GLN A O 1
ATOM 2217 N N . GLN A 1 298 ? -8.016 43.75 10.656 1 97.69 298 GLN A N 1
ATOM 2218 C CA . GLN A 1 298 ? -7.75 45.094 10.148 1 97.69 298 GLN A CA 1
ATOM 2219 C C . GLN A 1 298 ? -8.992 45.969 10.258 1 97.69 298 GLN A C 1
ATOM 2221 O O . GLN A 1 298 ? -8.883 47.156 10.602 1 97.69 298 GLN A O 1
ATOM 2226 N N . THR A 1 299 ? -10.125 45.438 9.969 1 97.56 299 THR A N 1
ATOM 2227 C CA . THR A 1 299 ? -11.336 46.25 9.883 1 97.56 299 THR A CA 1
ATOM 2228 C C . THR A 1 299 ? -12.016 46.344 11.242 1 97.56 299 THR A C 1
ATOM 2230 O O . THR A 1 299 ? -12.703 47.312 11.523 1 97.56 299 THR A O 1
ATOM 2233 N N . GLY A 1 300 ? -11.969 45.219 12.039 1 96.88 300 GLY A N 1
ATOM 2234 C CA . GLY A 1 300 ? -12.695 45.156 13.297 1 96.88 300 GLY A CA 1
ATOM 2235 C C . GLY A 1 300 ? -14.188 44.938 13.117 1 96.88 300 GLY A C 1
ATOM 2236 O O . GLY A 1 300 ? -14.969 45.125 14.047 1 96.88 300 GLY A O 1
ATOM 2237 N N . TRP A 1 301 ? -14.578 44.562 11.953 1 96.69 301 TRP A N 1
ATOM 2238 C CA . TRP A 1 301 ? -15.992 44.312 11.672 1 96.69 301 TRP A CA 1
ATOM 2239 C C . TRP A 1 301 ? -16.531 43.156 12.508 1 96.69 301 TRP A C 1
ATOM 2241 O O . TRP A 1 301 ? -15.805 42.219 12.812 1 96.69 301 TRP A O 1
ATOM 2251 N N . SER A 1 302 ? -17.859 43.312 12.898 1 95.75 302 SER A N 1
ATOM 2252 C CA . SER A 1 302 ? -18.562 42.188 13.523 1 95.75 302 SER A CA 1
ATOM 2253 C C . SER A 1 302 ? -19.172 41.281 12.477 1 95.75 302 SER A C 1
ATOM 2255 O O . SER A 1 302 ? -19.359 41.656 11.32 1 95.75 302 SER A O 1
ATOM 2257 N N . VAL A 1 303 ? -19.438 40.094 12.898 1 95.75 303 VAL A N 1
ATOM 2258 C CA . VAL A 1 303 ? -20.031 39.125 11.992 1 95.75 303 VAL A CA 1
ATOM 2259 C C . VAL A 1 303 ? -21.344 39.625 11.453 1 95.75 303 VAL A C 1
ATOM 2261 O O . VAL A 1 303 ? -21.75 39.312 10.336 1 95.75 303 VAL A O 1
ATOM 2264 N N . ALA A 1 304 ? -22.062 40.312 12.227 1 94.44 304 ALA A N 1
ATOM 2265 C CA . ALA A 1 304 ? -23.359 40.844 11.836 1 94.44 304 ALA A CA 1
ATOM 2266 C C . ALA A 1 304 ? -23.203 41.875 10.711 1 94.44 304 ALA A C 1
ATOM 2268 O O . ALA A 1 304 ? -24.141 42.125 9.961 1 94.44 304 ALA A O 1
ATOM 2269 N N . ASP A 1 305 ? -22.047 42.438 10.562 1 94.19 305 ASP A N 1
ATOM 2270 C CA . ASP A 1 305 ? -21.781 43.469 9.555 1 94.19 305 ASP A CA 1
ATOM 2271 C C . ASP A 1 305 ? -21.516 42.844 8.188 1 94.19 305 ASP A C 1
ATOM 2273 O O . ASP A 1 305 ? -21.547 43.531 7.168 1 94.19 305 ASP A O 1
ATOM 2277 N N . LEU A 1 306 ? -21.141 41.625 8.156 1 98.06 306 LEU A N 1
ATOM 2278 C CA . LEU A 1 306 ? -20.672 41 6.922 1 98.06 306 LEU A CA 1
ATOM 2279 C C . LEU A 1 306 ? -21.828 40.719 5.973 1 98.06 306 LEU A C 1
ATOM 2281 O O . LEU A 1 306 ? -22.781 40.031 6.34 1 98.06 306 LEU A O 1
ATOM 2285 N N . ARG A 1 307 ? -21.781 41.219 4.789 1 98.38 307 ARG A N 1
ATOM 2286 C CA . ARG A 1 307 ? -22.797 41 3.77 1 98.38 307 ARG A CA 1
ATOM 2287 C C . ARG A 1 307 ? -22.375 39.906 2.807 1 98.38 307 ARG A C 1
ATOM 2289 O O . ARG A 1 307 ? -23.141 38.969 2.545 1 98.38 307 ARG A O 1
ATOM 2296 N N . THR A 1 308 ? -21.156 40.031 2.246 1 98.5 308 THR A N 1
ATOM 2297 C CA . THR A 1 308 ? -20.672 39.031 1.32 1 98.5 308 THR A CA 1
ATOM 2298 C C . THR A 1 308 ? -19.188 38.75 1.552 1 98.5 308 THR A C 1
ATOM 2300 O O . THR A 1 308 ? -18.438 39.625 1.969 1 98.5 308 THR A O 1
ATOM 2303 N N . ILE A 1 309 ? -18.781 37.562 1.343 1 98.81 309 ILE A N 1
ATOM 2304 C CA . ILE A 1 309 ? -17.406 37.094 1.329 1 98.81 309 ILE A CA 1
ATOM 2305 C C . ILE A 1 309 ? -17.094 36.406 -0.007 1 98.81 309 ILE A C 1
ATOM 2307 O O . ILE A 1 309 ? -17.578 35.312 -0.271 1 98.81 309 ILE A O 1
ATOM 2311 N N . GLU A 1 310 ? -16.281 37 -0.845 1 98.81 310 GLU A N 1
ATOM 2312 C CA . GLU A 1 310 ? -15.945 36.469 -2.16 1 98.81 310 GLU A CA 1
ATOM 2313 C C . GLU A 1 310 ? -14.492 36 -2.207 1 98.81 310 GLU A C 1
ATOM 2315 O O . GLU A 1 310 ? -13.586 36.75 -1.85 1 98.81 310 GLU A O 1
ATOM 2320 N N . VAL A 1 311 ? -14.312 34.812 -2.627 1 98.94 311 VAL A N 1
ATOM 2321 C CA . VAL A 1 311 ? -12.977 34.281 -2.773 1 98.94 311 VAL A CA 1
ATOM 2322 C C . VAL A 1 311 ? -12.656 34.094 -4.254 1 98.94 311 VAL A C 1
ATOM 2324 O O . VAL A 1 311 ? -13.469 33.531 -5.008 1 98.94 311 VAL A O 1
ATOM 2327 N N . GLN A 1 312 ? -11.531 34.594 -4.719 1 98.88 312 GLN A N 1
ATOM 2328 C CA . GLN A 1 312 ? -10.961 34.344 -6.031 1 98.88 312 GLN A CA 1
ATOM 2329 C C . GLN A 1 312 ? -9.766 33.375 -5.93 1 98.88 312 GLN A C 1
ATOM 2331 O O . GLN A 1 312 ? -8.805 33.656 -5.203 1 98.88 312 GLN A O 1
ATOM 2336 N N . SER A 1 313 ? -9.844 32.312 -6.641 1 98.56 313 SER A N 1
ATOM 2337 C CA . SER A 1 313 ? -8.789 31.297 -6.508 1 98.56 313 SER A CA 1
ATOM 2338 C C . SER A 1 313 ? -8.75 30.375 -7.727 1 98.56 313 SER A C 1
ATOM 2340 O O . SER A 1 313 ? -9.008 30.812 -8.852 1 98.56 313 SER A O 1
ATOM 2342 N N . PHE A 1 314 ? -8.273 29.125 -7.617 1 97.38 314 PHE A N 1
ATOM 2343 C CA . PHE A 1 314 ? -8.023 28.172 -8.695 1 97.38 314 PHE A CA 1
ATOM 2344 C C . PHE A 1 314 ? -9.125 27.125 -8.758 1 97.38 314 PHE A C 1
ATOM 2346 O O . PHE A 1 314 ? -9.914 26.984 -7.816 1 97.38 314 PHE A O 1
ATOM 2353 N N . PRO A 1 315 ? -9.25 26.312 -9.805 1 96.31 315 PRO A N 1
ATOM 2354 C CA . PRO A 1 315 ? -10.406 25.469 -10.094 1 96.31 315 PRO A CA 1
ATOM 2355 C C . PRO A 1 315 ? -10.672 24.438 -9.008 1 96.31 315 PRO A C 1
ATOM 2357 O O . PRO A 1 315 ? -11.812 24.281 -8.562 1 96.31 315 PRO A O 1
ATOM 2360 N N . ARG A 1 316 ? -9.742 23.75 -8.516 1 93.56 316 ARG A N 1
ATOM 2361 C CA . ARG A 1 316 ? -9.969 22.703 -7.527 1 93.56 316 ARG A CA 1
ATOM 2362 C C . ARG A 1 316 ? -10.625 23.25 -6.27 1 93.56 316 ARG A C 1
ATOM 2364 O O . ARG A 1 316 ? -11.531 22.641 -5.707 1 93.56 316 ARG A O 1
ATOM 2371 N N . LEU A 1 317 ? -10.172 24.328 -5.797 1 97 317 LEU A N 1
ATOM 2372 C CA . LEU A 1 317 ? -10.75 24.969 -4.613 1 97 317 LEU A CA 1
ATOM 2373 C C . LEU A 1 317 ? -12.195 25.375 -4.871 1 97 317 LEU A C 1
ATOM 2375 O O . LEU A 1 317 ? -13.086 25.062 -4.082 1 97 317 LEU A O 1
ATOM 2379 N N . VAL A 1 318 ? -12.461 26 -6.023 1 97.81 318 VAL A N 1
ATOM 2380 C CA . VAL A 1 318 ? -13.758 26.594 -6.352 1 97.81 318 VAL A CA 1
ATOM 2381 C C . VAL A 1 318 ? -14.758 25.484 -6.691 1 97.81 318 VAL A C 1
ATOM 2383 O O . VAL A 1 318 ? -15.922 25.562 -6.312 1 97.81 318 VAL A O 1
ATOM 2386 N N . ASN A 1 319 ? -14.266 24.453 -7.352 1 95.75 319 ASN A N 1
ATOM 2387 C CA . ASN A 1 319 ? -15.172 23.422 -7.859 1 95.75 319 ASN A CA 1
ATOM 2388 C C . ASN A 1 319 ? -15.43 22.344 -6.82 1 95.75 319 ASN A C 1
ATOM 2390 O O . ASN A 1 319 ? -16.5 21.719 -6.824 1 95.75 319 ASN A O 1
ATOM 2394 N N . ASP A 1 320 ? -14.445 22.141 -5.922 1 95.06 320 ASP A N 1
ATOM 2395 C CA . ASP A 1 320 ? -14.523 20.906 -5.141 1 95.06 320 ASP A CA 1
ATOM 2396 C C . ASP A 1 320 ? -14.617 21.203 -3.646 1 95.06 320 ASP A C 1
ATOM 2398 O O . ASP A 1 320 ? -14.961 20.328 -2.852 1 95.06 320 ASP A O 1
ATOM 2402 N N . MET A 1 321 ? -14.344 22.438 -3.205 1 97.06 321 MET A N 1
ATOM 2403 C CA . MET A 1 321 ? -14.227 22.688 -1.771 1 97.06 321 MET A CA 1
ATOM 2404 C C . MET A 1 321 ? -15.25 23.719 -1.311 1 97.06 321 MET A C 1
ATOM 2406 O O . MET A 1 321 ? -14.992 24.484 -0.382 1 97.06 321 MET A O 1
ATOM 2410 N N . MET A 1 322 ? -16.438 23.719 -1.99 1 97.75 322 MET A N 1
ATOM 2411 C CA . MET A 1 322 ? -17.484 24.688 -1.677 1 97.75 322 MET A CA 1
ATOM 2412 C C . MET A 1 322 ? -18.672 24 -1.008 1 97.75 322 MET A C 1
ATOM 2414 O O . MET A 1 322 ? -19.828 24.391 -1.211 1 97.75 322 MET A O 1
ATOM 2418 N N . ASP A 1 323 ? -18.422 22.969 -0.259 1 96.69 323 ASP A N 1
ATOM 2419 C CA . ASP A 1 323 ? -19.5 22.312 0.476 1 96.69 323 ASP A CA 1
ATOM 2420 C C . ASP A 1 323 ? -20 23.188 1.617 1 96.69 323 ASP A C 1
ATOM 2422 O O . ASP A 1 323 ? -19.312 23.359 2.625 1 96.69 323 ASP A O 1
ATOM 2426 N N . TYR A 1 324 ? -21.281 23.625 1.52 1 97.5 324 TYR A N 1
ATOM 2427 C CA . TYR A 1 324 ? -21.828 24.578 2.473 1 97.5 324 TYR A CA 1
ATOM 2428 C C . TYR A 1 324 ? -22.359 23.875 3.717 1 97.5 324 TYR A C 1
ATOM 2430 O O . TYR A 1 324 ? -22.578 24.5 4.754 1 97.5 324 TYR A O 1
ATOM 2438 N N . ARG A 1 325 ? -22.594 22.609 3.611 1 96.81 325 ARG A N 1
ATOM 2439 C CA . ARG A 1 325 ? -23.141 21.812 4.711 1 96.81 325 ARG A CA 1
ATOM 2440 C C . ARG A 1 325 ? -22.359 20.516 4.891 1 96.81 325 ARG A C 1
ATOM 2442 O O . ARG A 1 325 ? -22.906 19.422 4.688 1 96.81 325 ARG A O 1
ATOM 2449 N N . PRO A 1 326 ? -21.078 20.656 5.23 1 95.88 326 PRO A N 1
ATOM 2450 C CA . PRO A 1 326 ? -20.312 19.422 5.41 1 95.88 326 PRO A CA 1
ATOM 2451 C C . PRO A 1 326 ? -20.906 18.516 6.492 1 95.88 326 PRO A C 1
ATOM 2453 O O . PRO A 1 326 ? -21.266 19 7.566 1 95.88 326 PRO A O 1
ATOM 2456 N N . GLN A 1 327 ? -20.922 17.234 6.172 1 90.75 327 GLN A N 1
ATOM 2457 C CA . GLN A 1 327 ? -21.594 16.297 7.059 1 90.75 327 GLN A CA 1
ATOM 2458 C C . GLN A 1 327 ? -20.594 15.586 7.977 1 90.75 327 GLN A C 1
ATOM 2460 O O . GLN A 1 327 ? -20.969 15.07 9.023 1 90.75 327 GLN A O 1
ATOM 2465 N N . THR A 1 328 ? -19.422 15.445 7.516 1 94.38 328 THR A N 1
ATOM 2466 C CA . THR A 1 328 ? -18.375 14.82 8.32 1 94.38 328 THR A CA 1
ATOM 2467 C C . THR A 1 328 ? -17.281 15.828 8.656 1 94.38 328 THR A C 1
ATOM 2469 O O . THR A 1 328 ? -17.172 16.875 8.016 1 94.38 328 THR A O 1
ATOM 2472 N N . VAL A 1 329 ? -16.531 15.531 9.672 1 96 329 VAL A N 1
ATOM 2473 C CA . VAL A 1 329 ? -15.398 16.375 10.055 1 96 329 VAL A CA 1
ATOM 2474 C C . VAL A 1 329 ? -14.422 16.484 8.883 1 96 329 VAL A C 1
ATOM 2476 O O . VAL A 1 329 ? -13.906 17.562 8.602 1 96 329 VAL A O 1
ATOM 2479 N N . THR A 1 330 ? -14.227 15.406 8.203 1 95.25 330 THR A N 1
ATOM 2480 C CA . THR A 1 330 ? -13.336 15.422 7.047 1 95.25 330 THR A CA 1
ATOM 2481 C C . THR A 1 330 ? -13.867 16.359 5.969 1 95.25 330 THR A C 1
ATOM 2483 O O . THR A 1 330 ? -13.125 17.156 5.406 1 95.25 330 THR A O 1
ATOM 2486 N N . ASP A 1 331 ? -15.156 16.297 5.695 1 96.25 331 ASP A N 1
ATOM 2487 C CA . ASP A 1 331 ? -15.758 17.203 4.727 1 96.25 331 ASP A CA 1
ATOM 2488 C C . ASP A 1 331 ? -15.547 18.656 5.141 1 96.25 331 ASP A C 1
ATOM 2490 O O . ASP A 1 331 ? -15.25 19.516 4.297 1 96.25 331 ASP A O 1
ATOM 2494 N N . ALA A 1 332 ? -15.68 18.875 6.406 1 97.75 332 ALA A N 1
ATOM 2495 C CA . ALA A 1 332 ? -15.594 20.25 6.91 1 97.75 332 ALA A CA 1
ATOM 2496 C C . ALA A 1 332 ? -14.172 20.781 6.773 1 97.75 332 ALA A C 1
ATOM 2498 O O . ALA A 1 332 ? -13.977 21.984 6.527 1 97.75 332 ALA A O 1
ATOM 2499 N N . GLN A 1 333 ? -13.188 19.953 6.945 1 97.81 333 GLN A N 1
ATOM 2500 C CA . GLN A 1 333 ? -11.789 20.344 6.816 1 97.81 333 GLN A CA 1
ATOM 2501 C C . GLN A 1 333 ? -11.477 20.797 5.391 1 97.81 333 GLN A C 1
ATOM 2503 O O . GLN A 1 333 ? -10.508 21.516 5.164 1 97.81 333 GLN A O 1
ATOM 2508 N N . PHE A 1 334 ? -12.328 20.359 4.469 1 97.44 334 PHE A N 1
ATOM 2509 C CA . PHE A 1 334 ? -12.148 20.703 3.059 1 97.44 334 PHE A CA 1
ATOM 2510 C C . PHE A 1 334 ? -13.258 21.625 2.576 1 97.44 334 PHE A C 1
ATOM 2512 O O . PHE A 1 334 ? -13.547 21.688 1.379 1 97.44 334 PHE A O 1
ATOM 2519 N N . SER A 1 335 ? -13.883 22.328 3.432 1 98.25 335 SER A N 1
ATOM 2520 C CA . SER A 1 335 ? -14.953 23.25 3.074 1 98.25 335 SER A CA 1
ATOM 2521 C C . SER A 1 335 ? -14.523 24.688 3.246 1 98.25 335 SER A C 1
ATOM 2523 O O . SER A 1 335 ? -14.352 25.172 4.371 1 98.25 335 SER A O 1
ATOM 2525 N N . LEU A 1 336 ? -14.375 25.359 2.104 1 98.75 336 LEU A N 1
ATOM 2526 C CA . LEU A 1 336 ? -14.023 26.781 2.129 1 98.75 336 LEU A CA 1
ATOM 2527 C C . LEU A 1 336 ? -15.094 27.594 2.848 1 98.75 336 LEU A C 1
ATOM 2529 O O . LEU A 1 336 ? -14.781 28.375 3.75 1 98.75 336 LEU A O 1
ATOM 2533 N N . PRO A 1 337 ? -16.391 27.422 2.576 1 98.81 337 PRO A N 1
ATOM 2534 C CA . PRO A 1 337 ? -17.422 28.188 3.277 1 98.81 337 PRO A CA 1
ATOM 2535 C C . PRO A 1 337 ? -17.391 27.984 4.789 1 98.81 337 PRO A C 1
ATOM 2537 O O . PRO A 1 337 ? -17.438 28.938 5.555 1 98.81 337 PRO A O 1
ATOM 2540 N N . TRP A 1 338 ? -17.25 26.766 5.191 1 98.62 338 TRP A N 1
ATOM 2541 C CA . TRP A 1 338 ? -17.281 26.453 6.617 1 98.62 338 TRP A CA 1
ATOM 2542 C C . TRP A 1 338 ? -16.078 27.062 7.332 1 98.62 338 TRP A C 1
ATOM 2544 O O . TRP A 1 338 ? -16.219 27.672 8.391 1 98.62 338 TRP A O 1
ATOM 2554 N N . THR A 1 339 ? -14.93 26.875 6.777 1 98.75 339 THR A N 1
ATOM 2555 C CA . THR A 1 339 ? -13.711 27.297 7.461 1 98.75 339 THR A CA 1
ATOM 2556 C C . THR A 1 339 ? -13.609 28.812 7.48 1 98.75 339 THR A C 1
ATOM 2558 O O . THR A 1 339 ? -13.141 29.406 8.461 1 98.75 339 THR A O 1
ATOM 2561 N N . LEU A 1 340 ? -14.07 29.484 6.453 1 98.81 340 LEU A N 1
ATOM 2562 C CA . LEU A 1 340 ? -14.109 30.938 6.465 1 98.81 340 LEU A CA 1
ATOM 2563 C C . LEU A 1 340 ? -15.094 31.453 7.504 1 98.81 340 LEU A C 1
ATOM 2565 O O . LEU A 1 340 ? -14.844 32.469 8.164 1 98.81 340 LEU A O 1
ATOM 2569 N N . ALA A 1 341 ? -16.188 30.766 7.59 1 98.69 341 ALA A N 1
ATOM 2570 C CA . ALA A 1 341 ? -17.172 31.125 8.609 1 98.69 341 ALA A CA 1
ATOM 2571 C C . ALA A 1 341 ? -16.578 31 10.008 1 98.69 341 ALA A C 1
ATOM 2573 O O . ALA A 1 341 ? -16.812 31.859 10.867 1 98.69 341 ALA A O 1
ATOM 2574 N N . ALA A 1 342 ? -15.844 29.922 10.258 1 98.44 342 ALA A N 1
ATOM 2575 C CA . ALA A 1 342 ? -15.203 29.719 11.555 1 98.44 342 ALA A CA 1
ATOM 2576 C C . ALA A 1 342 ? -14.242 30.859 11.883 1 98.44 342 ALA A C 1
ATOM 2578 O O . ALA A 1 342 ? -14.227 31.359 13.008 1 98.44 342 ALA A O 1
ATOM 2579 N N . ILE A 1 343 ? -13.469 31.312 10.906 1 98.06 343 ILE A N 1
ATOM 2580 C CA . ILE A 1 343 ? -12.531 32.406 11.094 1 98.06 343 ILE A CA 1
ATOM 2581 C C . ILE A 1 343 ? -13.297 33.688 11.367 1 98.06 343 ILE A C 1
ATOM 2583 O O . ILE A 1 343 ? -12.969 34.438 12.305 1 98.06 343 ILE A O 1
ATOM 2587 N N . ALA A 1 344 ? -14.273 33.969 10.57 1 97.94 344 ALA A N 1
ATOM 2588 C CA . ALA A 1 344 ? -15.047 35.188 10.703 1 97.94 344 ALA A CA 1
ATOM 2589 C C . ALA A 1 344 ? -15.703 35.281 12.078 1 97.94 344 ALA A C 1
ATOM 2591 O O . ALA A 1 344 ? -15.797 36.375 12.664 1 97.94 344 ALA A O 1
ATOM 2592 N N . ALA A 1 345 ? -16.156 34.156 12.547 1 97.62 345 ALA A N 1
ATOM 2593 C CA . ALA A 1 345 ? -16.859 34.125 13.82 1 97.62 345 ALA A CA 1
ATOM 2594 C C . ALA A 1 345 ? -15.891 34.188 14.992 1 97.62 345 ALA A C 1
ATOM 2596 O O . ALA A 1 345 ? -16.312 34.312 16.141 1 97.62 345 ALA A O 1
ATOM 2597 N N . GLY A 1 346 ? -14.641 34.031 14.766 1 96.31 346 GLY A N 1
ATOM 2598 C CA . GLY A 1 346 ? -13.633 34.188 15.805 1 96.31 346 GLY A CA 1
ATOM 2599 C C . GLY A 1 346 ? -13.375 32.875 16.547 1 96.31 346 GLY A C 1
ATOM 2600 O O . GLY A 1 346 ? -12.852 32.906 17.672 1 96.31 346 GLY A O 1
ATOM 2601 N N . LEU A 1 347 ? -13.773 31.781 15.977 1 96.69 347 LEU A N 1
ATOM 2602 C CA . LEU A 1 347 ? -13.43 30.516 16.625 1 96.69 347 LEU A CA 1
ATOM 2603 C C . LEU A 1 347 ? -11.922 30.312 16.641 1 96.69 347 LEU A C 1
ATOM 2605 O O . LEU A 1 347 ? -11.234 30.594 15.664 1 96.69 347 LEU A O 1
ATOM 2609 N N . ALA A 1 348 ? -11.414 29.922 17.781 1 94.38 348 ALA A N 1
ATOM 2610 C CA . ALA A 1 348 ? -9.992 29.609 17.859 1 94.38 348 ALA A CA 1
ATOM 2611 C C . ALA A 1 348 ? -9.648 28.406 16.969 1 94.38 348 ALA A C 1
ATOM 2613 O O . ALA A 1 348 ? -10.328 27.391 17 1 94.38 348 ALA A O 1
ATOM 2614 N N . PRO A 1 349 ? -8.586 28.547 16.188 1 96.12 349 PRO A N 1
ATOM 2615 C CA . PRO A 1 349 ? -8.203 27.422 15.328 1 96.12 349 PRO A CA 1
ATOM 2616 C C . PRO A 1 349 ? -7.871 26.156 16.141 1 96.12 349 PRO A C 1
ATOM 2618 O O . PRO A 1 349 ? -7.07 26.219 17.078 1 96.12 349 PRO A O 1
ATOM 2621 N N . GLY A 1 350 ? -8.445 25.016 15.852 1 94.94 350 GLY A N 1
ATOM 2622 C CA . GLY A 1 350 ? -8.258 23.75 16.547 1 94.94 350 GLY A CA 1
ATOM 2623 C C . GLY A 1 350 ? -9.492 22.875 16.531 1 94.94 350 GLY A C 1
ATOM 2624 O O . GLY A 1 350 ? -10.328 22.984 15.641 1 94.94 350 GLY A O 1
ATOM 2625 N N . ALA A 1 351 ? -9.586 22.047 17.516 1 95.06 351 ALA A N 1
ATOM 2626 C CA . ALA A 1 351 ? -10.625 21.016 17.578 1 95.06 351 ALA A CA 1
ATOM 2627 C C . ALA A 1 351 ? -12.008 21.641 17.641 1 95.06 351 ALA A C 1
ATOM 2629 O O . ALA A 1 351 ? -12.984 21.062 17.172 1 95.06 351 ALA A O 1
ATOM 2630 N N . ASP A 1 352 ? -12.102 22.812 18.094 1 94.19 352 ASP A N 1
ATOM 2631 C CA . ASP A 1 352 ? -13.383 23.484 18.297 1 94.19 352 ASP A CA 1
ATOM 2632 C C . ASP A 1 352 ? -14.078 23.75 16.953 1 94.19 352 ASP A C 1
ATOM 2634 O O . ASP A 1 352 ? -15.297 23.875 16.891 1 94.19 352 ASP A O 1
ATOM 2638 N N . TRP A 1 353 ? -13.312 23.844 15.922 1 97.44 353 TRP A N 1
ATOM 2639 C CA . TRP A 1 353 ? -13.906 24.062 14.609 1 97.44 353 TRP A CA 1
ATOM 2640 C C . TRP A 1 353 ? -14.875 22.938 14.25 1 97.44 353 TRP A C 1
ATOM 2642 O O . TRP A 1 353 ? -15.82 23.141 13.484 1 97.44 353 TRP A O 1
ATOM 2652 N N . TYR A 1 354 ? -14.656 21.766 14.875 1 97.62 354 TYR A N 1
ATOM 2653 C CA . TYR A 1 354 ? -15.328 20.609 14.305 1 97.62 354 TYR A CA 1
ATOM 2654 C C . TYR A 1 354 ? -16.141 19.875 15.359 1 97.62 354 TYR A C 1
ATOM 2656 O O . TYR A 1 354 ? -16.438 18.688 15.227 1 97.62 354 TYR A O 1
ATOM 2664 N N . THR A 1 355 ? -16.453 20.547 16.438 1 96.06 355 THR A N 1
ATOM 2665 C CA . THR A 1 355 ? -17.422 19.969 17.359 1 96.06 355 THR A CA 1
ATOM 2666 C C . THR A 1 355 ? -18.797 19.891 16.719 1 96.06 355 THR A C 1
ATOM 2668 O O . THR A 1 355 ? -19.125 20.672 15.828 1 96.06 355 THR A O 1
ATOM 2671 N N . GLU A 1 356 ? -19.578 18.984 17.188 1 94.69 356 GLU A N 1
ATOM 2672 C CA . GLU A 1 356 ? -20.938 18.828 16.672 1 94.69 356 GLU A CA 1
ATOM 2673 C C . GLU A 1 356 ? -21.734 20.125 16.828 1 94.69 356 GLU A C 1
ATOM 2675 O O . GLU A 1 356 ? -22.469 20.531 15.93 1 94.69 356 GLU A O 1
ATOM 2680 N N . ASP A 1 357 ? -21.641 20.766 17.938 1 96.5 357 ASP A N 1
ATOM 2681 C CA . ASP A 1 357 ? -22.359 22 18.234 1 96.5 357 ASP A CA 1
ATOM 2682 C C . ASP A 1 357 ? -22 23.094 17.219 1 96.5 357 ASP A C 1
ATOM 2684 O O . ASP A 1 357 ? -22.891 23.781 16.703 1 96.5 357 ASP A O 1
ATOM 2688 N N . ASN A 1 358 ? -20.734 23.234 17 1 97.31 358 ASN A N 1
ATOM 2689 C CA . ASN A 1 358 ? -20.312 24.297 16.094 1 97.31 358 ASN A CA 1
ATOM 2690 C C . ASN A 1 358 ? -20.703 23.984 14.648 1 97.31 358 ASN A C 1
ATOM 2692 O O . ASN A 1 358 ? -21.141 24.859 13.906 1 97.31 358 ASN A O 1
ATOM 2696 N N . MET A 1 359 ? -20.562 22.75 14.227 1 96.69 359 MET A N 1
ATOM 2697 C CA . MET A 1 359 ? -20.875 22.375 12.844 1 96.69 359 MET A CA 1
ATOM 2698 C C . MET A 1 359 ? -22.359 22.5 12.562 1 96.69 359 MET A C 1
ATOM 2700 O O . MET A 1 359 ? -22.766 22.656 11.406 1 96.69 359 MET A O 1
ATOM 2704 N N . GLN A 1 360 ? -23.172 22.5 13.594 1 96.19 360 GLN A N 1
ATOM 2705 C CA . GLN A 1 360 ? -24.625 22.594 13.43 1 96.19 360 GLN A CA 1
ATOM 2706 C C . GLN A 1 360 ? -25.125 23.984 13.844 1 96.19 360 GLN A C 1
ATOM 2708 O O . GLN A 1 360 ? -26.328 24.234 13.805 1 96.19 360 GLN A O 1
ATOM 2713 N N . ASN A 1 361 ? -24.266 24.859 14.227 1 97.44 361 ASN A N 1
ATOM 2714 C CA . ASN A 1 361 ? -24.641 26.188 14.703 1 97.44 361 ASN A CA 1
ATOM 2715 C C . ASN A 1 361 ? -25.25 27.031 13.578 1 97.44 361 ASN A C 1
ATOM 2717 O O . ASN A 1 361 ? -24.578 27.359 12.602 1 97.44 361 ASN A O 1
ATOM 2721 N N . PRO A 1 362 ? -26.484 27.438 13.727 1 97.56 362 PRO A N 1
ATOM 2722 C CA . PRO A 1 362 ? -27.156 28.172 12.648 1 97.56 362 PRO A CA 1
ATOM 2723 C C . PRO A 1 362 ? -26.453 29.484 12.297 1 97.56 362 PRO A C 1
ATOM 2725 O O . PRO A 1 362 ? -26.453 29.891 11.141 1 97.56 362 PRO A O 1
ATOM 2728 N N . ALA A 1 363 ? -25.906 30.125 13.273 1 97.44 363 ALA A N 1
ATOM 2729 C CA . ALA A 1 363 ? -25.203 31.391 13.016 1 97.44 363 ALA A CA 1
ATOM 2730 C C . ALA A 1 363 ? -23.984 31.156 12.141 1 97.44 363 ALA A C 1
ATOM 2732 O O . ALA A 1 363 ? -23.688 31.953 11.242 1 97.44 363 ALA A O 1
ATOM 2733 N N . LEU A 1 364 ? -23.234 30.141 12.453 1 97.81 364 LEU A N 1
ATOM 2734 C CA . LEU A 1 364 ? -22.062 29.812 11.656 1 97.81 364 LEU A CA 1
ATOM 2735 C C . LEU A 1 364 ? -22.469 29.375 10.25 1 97.81 364 LEU A C 1
ATOM 2737 O O . LEU A 1 364 ? -21.812 29.766 9.273 1 97.81 364 LEU A O 1
ATOM 2741 N N . LEU A 1 365 ? -23.531 28.609 10.148 1 97.94 365 LEU A N 1
ATOM 2742 C CA . LEU A 1 365 ? -24.016 28.156 8.852 1 97.94 365 LEU A CA 1
ATOM 2743 C C . LEU A 1 365 ? -24.5 29.328 8.016 1 97.94 365 LEU A C 1
ATOM 2745 O O . LEU A 1 365 ? -24.297 29.359 6.797 1 97.94 365 LEU A O 1
ATOM 2749 N N . ALA A 1 366 ? -25.109 30.266 8.633 1 97.94 366 ALA A N 1
ATOM 2750 C CA . ALA A 1 366 ? -25.547 31.469 7.93 1 97.94 366 ALA A CA 1
ATOM 2751 C C . ALA A 1 366 ? -24.359 32.25 7.395 1 97.94 366 ALA A C 1
ATOM 2753 O O . ALA A 1 366 ? -24.438 32.875 6.324 1 97.94 366 ALA A O 1
ATOM 2754 N N . LEU A 1 367 ? -23.328 32.344 8.172 1 98.12 367 LEU A N 1
ATOM 2755 C CA . LEU A 1 367 ? -22.094 33 7.715 1 98.12 367 LEU A CA 1
ATOM 2756 C C . LEU A 1 367 ? -21.516 32.281 6.516 1 98.12 367 LEU A C 1
ATOM 2758 O O . LEU A 1 367 ? -21.031 32.906 5.57 1 98.12 367 LEU A O 1
ATOM 2762 N N . ALA A 1 368 ? -21.469 30.938 6.586 1 98.69 368 ALA A N 1
ATOM 2763 C CA . ALA A 1 368 ? -20.969 30.109 5.484 1 98.69 368 ALA A CA 1
ATOM 2764 C C . ALA A 1 368 ? -21.734 30.406 4.191 1 98.69 368 ALA A C 1
ATOM 2766 O O . ALA A 1 368 ? -21.156 30.406 3.107 1 98.69 368 ALA A O 1
ATOM 2767 N N . ASP A 1 369 ? -23 30.656 4.281 1 98.5 369 ASP A N 1
ATOM 2768 C CA . ASP A 1 369 ? -23.859 30.922 3.129 1 98.5 369 ASP A CA 1
ATOM 2769 C C . ASP A 1 369 ? -23.453 32.219 2.416 1 98.5 369 ASP A C 1
ATOM 2771 O O . ASP A 1 369 ? -23.844 32.438 1.27 1 98.5 369 ASP A O 1
ATOM 2775 N N . LYS A 1 370 ? -22.688 33.031 3.084 1 98.69 370 LYS A N 1
ATOM 2776 C CA . LYS A 1 370 ? -22.281 34.312 2.504 1 98.69 370 LYS A CA 1
ATOM 2777 C C . LYS A 1 370 ? -21.047 34.156 1.623 1 98.69 370 LYS A C 1
ATOM 2779 O O . LYS A 1 370 ? -20.672 35.094 0.906 1 98.69 370 LYS A O 1
ATOM 2784 N N . VAL A 1 371 ? -20.438 33.031 1.643 1 98.88 371 VAL A N 1
ATOM 2785 C CA . VAL A 1 371 ? -19.188 32.781 0.938 1 98.88 371 VAL A CA 1
ATOM 2786 C C . VAL A 1 371 ? -19.469 32.406 -0.509 1 98.88 371 VAL A C 1
ATOM 2788 O O . VAL A 1 371 ? -20.281 31.5 -0.768 1 98.88 371 VAL A O 1
ATOM 2791 N N . THR A 1 372 ? -18.844 33.031 -1.452 1 98.75 372 THR A N 1
ATOM 2792 C CA . THR A 1 372 ? -18.812 32.656 -2.857 1 98.75 372 THR A CA 1
ATOM 2793 C C . THR A 1 372 ? -17.375 32.562 -3.363 1 98.75 372 THR A C 1
ATOM 2795 O O . THR A 1 372 ? -16.469 33.125 -2.756 1 98.75 372 THR A O 1
ATOM 2798 N N . ALA A 1 373 ? -17.172 31.797 -4.41 1 98.75 373 ALA A N 1
ATOM 2799 C CA . ALA A 1 373 ? -15.828 31.656 -4.957 1 98.75 373 ALA A CA 1
ATOM 2800 C C . ALA A 1 373 ? -15.852 31.656 -6.484 1 98.75 373 ALA A C 1
ATOM 2802 O O . ALA A 1 373 ? -16.781 31.125 -7.098 1 98.75 373 ALA A O 1
ATOM 2803 N N . THR A 1 374 ? -14.82 32.219 -7.098 1 98.69 374 THR A N 1
ATOM 2804 C CA . THR A 1 374 ? -14.68 32.281 -8.547 1 98.69 374 THR A CA 1
ATOM 2805 C C . THR A 1 374 ? -13.266 31.891 -8.969 1 98.69 374 THR A C 1
ATOM 2807 O O . THR A 1 374 ? -12.297 32.188 -8.266 1 98.69 374 THR A O 1
ATOM 2810 N N . VAL A 1 375 ? -13.195 31.219 -10.094 1 98.62 375 VAL A N 1
ATOM 2811 C CA . VAL A 1 375 ? -11.898 30.859 -10.664 1 98.62 375 VAL A CA 1
ATOM 2812 C C . VAL A 1 375 ? -11.305 32.062 -11.391 1 98.62 375 VAL A C 1
ATOM 2814 O O . VAL A 1 375 ? -11.992 32.75 -12.156 1 98.62 375 VAL A O 1
ATOM 2817 N N . THR A 1 376 ? -10.062 32.375 -11.133 1 98.19 376 THR A N 1
ATOM 2818 C CA . THR A 1 376 ? -9.383 33.438 -11.875 1 98.19 376 THR A CA 1
ATOM 2819 C C . THR A 1 376 ? -8.133 32.906 -12.562 1 98.19 376 THR A C 1
ATOM 2821 O O . THR A 1 376 ? -7.492 31.969 -12.055 1 98.19 376 THR A O 1
ATOM 2824 N N . PRO A 1 377 ? -7.738 33.5 -13.688 1 97.5 377 PRO A N 1
ATOM 2825 C CA . PRO A 1 377 ? -6.57 33 -14.438 1 97.5 377 PRO A CA 1
ATOM 2826 C C . PRO A 1 377 ? -5.277 33.094 -13.625 1 97.5 377 PRO A C 1
ATOM 2828 O O . PRO A 1 377 ? -4.418 32.219 -13.742 1 97.5 377 PRO A O 1
ATOM 2831 N N . GLU A 1 378 ? -5.199 34.125 -12.906 1 96.69 378 GLU A N 1
ATOM 2832 C CA . GLU A 1 378 ? -3.975 34.344 -12.148 1 96.69 378 GLU A CA 1
ATOM 2833 C C . GLU A 1 378 ? -3.693 33.188 -11.188 1 96.69 378 GLU A C 1
ATOM 2835 O O . GLU A 1 378 ? -2.613 32.594 -11.219 1 96.69 378 GLU A O 1
ATOM 2840 N N . PHE A 1 379 ? -4.66 32.875 -10.391 1 97.81 379 PHE A N 1
ATOM 2841 C CA . PHE A 1 379 ? -4.488 31.828 -9.398 1 97.81 379 PHE A CA 1
ATOM 2842 C C . PHE A 1 379 ? -4.488 30.453 -10.055 1 97.81 379 PHE A C 1
ATOM 2844 O O . PHE A 1 379 ? -3.801 29.531 -9.602 1 97.81 379 PHE A O 1
ATOM 2851 N N . THR A 1 380 ? -5.164 30.266 -11.133 1 97.25 380 THR A N 1
ATOM 2852 C CA . THR A 1 380 ? -5.156 29.031 -11.906 1 97.25 380 THR A CA 1
ATOM 2853 C C . THR A 1 380 ? -3.756 28.734 -12.438 1 97.25 380 THR A C 1
ATOM 2855 O O . THR A 1 380 ? -3.262 27.609 -12.305 1 97.25 380 THR A O 1
ATOM 2858 N N . GLN A 1 381 ? -3.145 29.766 -12.969 1 96.25 381 GLN A N 1
ATOM 2859 C CA . GLN A 1 381 ? -1.815 29.594 -13.547 1 96.25 381 GLN A CA 1
ATOM 2860 C C . GLN A 1 381 ? -0.796 29.203 -12.477 1 96.25 381 GLN A C 1
ATOM 2862 O O . GLN A 1 381 ? 0.089 28.391 -12.719 1 96.25 381 GLN A O 1
ATOM 2867 N N . ARG A 1 382 ? -0.928 29.734 -11.359 1 95.38 382 ARG A N 1
ATOM 2868 C CA . ARG A 1 382 ? 0.017 29.469 -10.281 1 95.38 382 ARG A CA 1
ATOM 2869 C C . ARG A 1 382 ? -0.164 28.062 -9.727 1 95.38 382 ARG A C 1
ATOM 2871 O O . ARG A 1 382 ? 0.816 27.375 -9.43 1 95.38 382 ARG A O 1
ATOM 2878 N N . MET A 1 383 ? -1.368 27.625 -9.578 1 94.62 383 MET A N 1
ATOM 2879 C CA . MET A 1 383 ? -1.636 26.312 -8.992 1 94.62 383 MET A CA 1
ATOM 2880 C C . MET A 1 383 ? -1.406 25.203 -10.016 1 94.62 383 MET A C 1
ATOM 2882 O O . MET A 1 383 ? -0.847 24.156 -9.688 1 94.62 383 MET A O 1
ATOM 2886 N N . ASN A 1 384 ? -1.821 25.406 -11.234 1 91.44 384 ASN A N 1
ATOM 2887 C CA . ASN A 1 384 ? -1.79 24.359 -12.25 1 91.44 384 ASN A CA 1
ATOM 2888 C C . ASN A 1 384 ? -0.468 24.359 -13.016 1 91.44 384 ASN A C 1
ATOM 2890 O O . ASN A 1 384 ? -0.177 23.422 -13.758 1 91.44 384 ASN A O 1
ATOM 2894 N N . GLY A 1 385 ? 0.365 25.391 -12.82 1 90.12 385 GLY A N 1
ATOM 2895 C CA . GLY A 1 385 ? 1.704 25.422 -13.383 1 90.12 385 GLY A CA 1
ATOM 2896 C C . GLY A 1 385 ? 2.736 24.734 -12.516 1 90.12 385 GLY A C 1
ATOM 2897 O O . GLY A 1 385 ? 2.385 24.016 -11.57 1 90.12 385 GLY A O 1
ATOM 2898 N N . PRO A 1 386 ? 3.988 24.891 -12.812 1 86.25 386 PRO A N 1
ATOM 2899 C CA . PRO A 1 386 ? 5.062 24.188 -12.109 1 86.25 386 PRO A CA 1
ATOM 2900 C C . PRO A 1 386 ? 5.207 24.641 -10.656 1 86.25 386 PRO A C 1
ATOM 2902 O O . PRO A 1 386 ? 5.75 23.906 -9.828 1 86.25 386 PRO A O 1
ATOM 2905 N N . ALA A 1 387 ? 4.656 25.859 -10.359 1 90.5 387 ALA A N 1
ATOM 2906 C CA . ALA A 1 387 ? 4.812 26.391 -9.008 1 90.5 387 ALA A CA 1
ATOM 2907 C C . ALA A 1 387 ? 3.91 25.641 -8.023 1 90.5 387 ALA A C 1
ATOM 2909 O O . ALA A 1 387 ? 4.301 25.391 -6.879 1 90.5 387 ALA A O 1
ATOM 2910 N N . ARG A 1 388 ? 2.658 25.312 -8.492 1 92.81 388 ARG A N 1
ATOM 2911 C CA . ARG A 1 388 ? 1.651 24.625 -7.703 1 92.81 388 ARG A CA 1
ATOM 2912 C C . ARG A 1 388 ? 1.386 25.344 -6.387 1 92.81 388 ARG A C 1
ATOM 2914 O O . ARG A 1 388 ? 1.395 24.734 -5.32 1 92.81 388 ARG A O 1
ATOM 2921 N N . GLN A 1 389 ? 1.27 26.734 -6.477 1 95.5 389 GLN A N 1
ATOM 2922 C CA . GLN A 1 389 ? 0.989 27.578 -5.32 1 95.5 389 GLN A CA 1
ATOM 2923 C C . GLN A 1 389 ? -0.513 27.781 -5.141 1 95.5 389 GLN A C 1
ATOM 2925 O O . GLN A 1 389 ? -1.194 28.25 -6.055 1 95.5 389 GLN A O 1
ATOM 2930 N N . PRO A 1 390 ? -1.021 27.469 -3.943 1 95.81 390 PRO A N 1
ATOM 2931 C CA . PRO A 1 390 ? -2.465 27.578 -3.723 1 95.81 390 PRO A CA 1
ATOM 2932 C C . PRO A 1 390 ? -2.879 28.953 -3.215 1 95.81 390 PRO A C 1
ATOM 2934 O O . PRO A 1 390 ? -3.377 29.078 -2.092 1 95.81 390 PRO A O 1
ATOM 2937 N N . GLY A 1 391 ? -2.814 29.984 -4.062 1 97.38 391 GLY A N 1
ATOM 2938 C CA . GLY A 1 391 ? -3.107 31.344 -3.676 1 97.38 391 GLY A CA 1
ATOM 2939 C C . GLY A 1 391 ? -4.59 31.672 -3.699 1 97.38 391 GLY A C 1
ATOM 2940 O O . GLY A 1 391 ? -5.391 30.906 -4.238 1 97.38 391 GLY A O 1
ATOM 2941 N N . ALA A 1 392 ? -4.906 32.781 -3.053 1 98.62 392 ALA A N 1
ATOM 2942 C CA . ALA A 1 392 ? -6.281 33.281 -3.043 1 98.62 392 ALA A CA 1
ATOM 2943 C C . ALA A 1 392 ? -6.336 34.781 -2.748 1 98.62 392 ALA A C 1
ATOM 2945 O O . ALA A 1 392 ? -5.418 35.312 -2.135 1 98.62 392 ALA A O 1
ATOM 2946 N N . ARG A 1 393 ? -7.387 35.312 -3.256 1 98.81 393 ARG A N 1
ATOM 2947 C CA . ARG A 1 393 ? -7.809 36.656 -2.891 1 98.81 393 ARG A CA 1
ATOM 2948 C C . ARG A 1 393 ? -9.195 36.656 -2.258 1 98.81 393 ARG A C 1
ATOM 2950 O O . ARG A 1 393 ? -10.102 35.969 -2.75 1 98.81 393 ARG A O 1
ATOM 2957 N N . VAL A 1 394 ? -9.32 37.344 -1.145 1 98.88 394 VAL A N 1
ATOM 2958 C CA . VAL A 1 394 ? -10.602 37.406 -0.458 1 98.88 394 VAL A CA 1
ATOM 2959 C C . VAL A 1 394 ? -11.094 38.844 -0.45 1 98.88 394 VAL A C 1
ATOM 2961 O O . VAL A 1 394 ? -10.344 39.781 -0.104 1 98.88 394 VAL A O 1
ATOM 2964 N N . VAL A 1 395 ? -12.305 39 -0.871 1 98.81 395 VAL A N 1
ATOM 2965 C CA . VAL A 1 395 ? -12.984 40.312 -0.854 1 98.81 395 VAL A CA 1
ATOM 2966 C C . VAL A 1 395 ? -14.203 40.219 0.062 1 98.81 395 VAL A C 1
ATOM 2968 O O . VAL A 1 395 ? -15.133 39.469 -0.188 1 98.81 395 VAL A O 1
ATOM 2971 N N . VAL A 1 396 ? -14.211 41.031 1.099 1 98.81 396 VAL A N 1
ATOM 2972 C CA . VAL A 1 396 ? -15.336 41.094 2.021 1 98.81 396 VAL A CA 1
ATOM 2973 C C . VAL A 1 396 ? -16.047 42.438 1.901 1 98.81 396 VAL A C 1
ATOM 2975 O O . VAL A 1 396 ? -15.406 43.5 1.886 1 98.81 396 VAL A O 1
ATOM 2978 N N . THR A 1 397 ? -17.359 42.312 1.742 1 98.69 397 THR A N 1
ATOM 2979 C CA . THR A 1 397 ? -18.203 43.531 1.736 1 98.69 397 THR A CA 1
ATOM 2980 C C . THR A 1 397 ? -19.094 43.562 2.971 1 98.69 397 THR A C 1
ATOM 2982 O O . THR A 1 397 ? -19.75 42.594 3.299 1 98.69 397 THR A O 1
ATOM 2985 N N . ASN A 1 398 ? -19.109 44.719 3.65 1 97.94 398 ASN A N 1
ATOM 2986 C CA . ASN A 1 398 ? -19.969 44.844 4.82 1 97.94 398 ASN A CA 1
ATOM 2987 C C . ASN A 1 398 ? -21.344 45.375 4.453 1 97.94 398 ASN A C 1
ATOM 2989 O O . ASN A 1 398 ? -21.609 45.656 3.283 1 97.94 398 ASN A O 1
ATOM 2993 N N . SER A 1 399 ? -22.203 45.5 5.418 1 96.5 399 SER A N 1
ATOM 2994 C CA . SER A 1 399 ? -23.594 45.906 5.207 1 96.5 399 SER A CA 1
ATOM 2995 C C . SER A 1 399 ? -23.703 47.344 4.727 1 96.5 399 SER A C 1
ATOM 2997 O O . SER A 1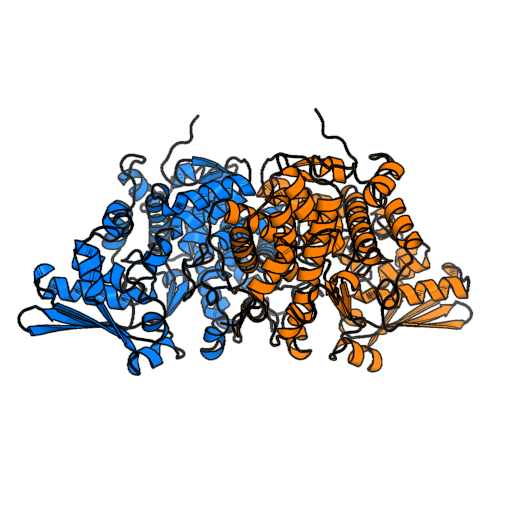 399 ? -24.719 47.719 4.141 1 96.5 399 SER A O 1
ATOM 2999 N N . ARG A 1 400 ? -22.719 48.125 4.895 1 97.5 400 ARG A N 1
ATOM 3000 C CA . ARG A 1 400 ? -22.703 49.531 4.461 1 97.5 400 ARG A CA 1
ATOM 3001 C C . ARG A 1 400 ? -22.125 49.656 3.059 1 97.5 400 ARG A C 1
ATOM 3003 O O . ARG A 1 400 ? -22.062 50.75 2.51 1 97.5 400 ARG A O 1
ATOM 3010 N N . GLY A 1 401 ? -21.609 48.594 2.594 1 97.25 401 GLY A N 1
ATOM 3011 C CA . GLY A 1 401 ? -21.078 48.625 1.235 1 97.25 401 GLY A CA 1
ATOM 3012 C C . GLY A 1 401 ? -19.578 48.812 1.174 1 97.25 401 GLY A C 1
ATOM 3013 O O . GLY A 1 401 ? -19 48.812 0.089 1 97.25 401 GLY A O 1
ATOM 3014 N N . GLU A 1 402 ? -18.922 49 2.309 1 97.75 402 GLU A N 1
ATOM 3015 C CA . GLU A 1 402 ? -17.469 49.094 2.344 1 97.75 402 GLU A CA 1
ATOM 3016 C C . GLU A 1 402 ? -16.812 47.75 2.033 1 97.75 402 GLU A C 1
ATOM 3018 O O . GLU A 1 402 ? -17.312 46.688 2.461 1 97.75 402 GLU A O 1
ATOM 3023 N N . CYS A 1 403 ? -15.609 47.875 1.279 1 97.88 403 CYS A N 1
ATOM 3024 C CA . CYS A 1 403 ? -14.93 46.656 0.851 1 97.88 403 CYS A CA 1
ATOM 3025 C C . CYS A 1 403 ? -13.531 46.562 1.443 1 97.88 403 CYS A C 1
ATOM 3027 O O . CYS A 1 403 ? -12.828 47.562 1.533 1 97.88 403 CYS A O 1
ATOM 3029 N N . ALA A 1 404 ? -13.203 45.406 1.883 1 98.56 404 ALA A N 1
ATOM 3030 C CA . ALA A 1 404 ? -11.836 45.062 2.279 1 98.56 404 ALA A CA 1
ATOM 3031 C C . ALA A 1 404 ? -11.312 43.875 1.473 1 98.56 404 ALA A C 1
ATOM 3033 O O . ALA A 1 404 ? -12.039 42.906 1.212 1 98.56 404 ALA A O 1
ATOM 3034 N N . VAL A 1 405 ? -10.008 44 1.032 1 98.69 405 VAL A N 1
ATOM 3035 C CA . VAL A 1 405 ? -9.422 43 0.153 1 98.69 405 VAL A CA 1
ATOM 3036 C C . VAL A 1 405 ? -8.047 42.562 0.673 1 98.69 405 VAL A C 1
ATOM 3038 O O . VAL A 1 405 ? -7.27 43.438 1.121 1 98.69 405 VAL A O 1
ATOM 3041 N N . GLN A 1 406 ? -7.777 41.375 0.667 1 98.69 406 GLN A N 1
ATOM 3042 C CA . GLN A 1 406 ? -6.441 40.812 0.897 1 98.69 406 GLN A CA 1
ATOM 3043 C C . GLN A 1 406 ? -6.145 39.656 -0.044 1 98.69 406 GLN A C 1
ATOM 3045 O O . GLN A 1 406 ? -7.066 38.969 -0.512 1 98.69 406 GLN A O 1
ATOM 3050 N N . GLU A 1 407 ? -4.879 39.5 -0.354 1 98.25 407 GLU A N 1
ATOM 3051 C CA . GLU A 1 407 ? -4.441 38.438 -1.235 1 98.25 407 GLU A CA 1
ATOM 3052 C C . GLU A 1 407 ? -3.152 37.781 -0.726 1 98.25 407 GLU A C 1
ATOM 3054 O O . GLU A 1 407 ? -2.305 38.469 -0.144 1 98.25 407 GLU A O 1
ATOM 3059 N N . ARG A 1 408 ? -3.029 36.531 -0.793 1 97.44 408 ARG A N 1
ATOM 3060 C CA . ARG A 1 408 ? -1.834 35.75 -0.483 1 97.44 408 ARG A CA 1
ATOM 3061 C C . ARG A 1 408 ? -1.539 34.719 -1.582 1 97.44 408 ARG A C 1
ATOM 3063 O O . ARG A 1 408 ? -2.459 34.156 -2.172 1 97.44 408 ARG A O 1
ATOM 3070 N N . TYR A 1 409 ? -0.229 34.438 -1.8 1 95.44 409 TYR A N 1
ATOM 3071 C CA . TYR A 1 409 ? 0.18 33.469 -2.811 1 95.44 409 TYR A CA 1
ATOM 3072 C C . TYR A 1 409 ? 0.806 32.219 -2.166 1 95.44 409 TYR A C 1
ATOM 3074 O O . TYR A 1 409 ? 0.769 31.125 -2.736 1 95.44 409 TYR A O 1
ATOM 3082 N N . LYS A 1 410 ? 1.459 32.438 -1.032 1 95.69 410 LYS A N 1
ATOM 3083 C CA . LYS A 1 410 ? 2.096 31.359 -0.253 1 95.69 410 LYS A CA 1
ATOM 3084 C C . LYS A 1 410 ? 1.559 31.328 1.175 1 95.69 410 LYS A C 1
ATOM 3086 O O . LYS A 1 410 ? 1.401 32.375 1.807 1 95.69 410 LYS A O 1
ATOM 3091 N N . PRO A 1 411 ? 1.29 30.188 1.635 1 95.31 411 PRO A N 1
ATOM 3092 C CA . PRO A 1 411 ? 0.667 30.094 2.957 1 95.31 411 PRO A CA 1
ATOM 3093 C C . PRO A 1 411 ? 1.626 30.469 4.09 1 95.31 411 PRO A C 1
ATOM 3095 O O . PRO A 1 411 ? 2.826 30.188 3.998 1 95.31 411 PRO A O 1
ATOM 3098 N N . LEU A 1 412 ? 1.03 31.062 5.137 1 95.38 412 LEU A N 1
ATOM 3099 C CA . LEU A 1 412 ? 1.749 31.266 6.387 1 95.38 412 LEU A CA 1
ATOM 3100 C C . LEU A 1 412 ? 2.141 29.938 7.023 1 95.38 412 LEU A C 1
ATOM 3102 O O . LEU A 1 412 ? 1.382 28.969 6.961 1 95.38 412 LEU A O 1
ATOM 3106 N N . GLY A 1 413 ? 3.344 29.875 7.664 1 96 413 GLY A N 1
ATOM 3107 C CA . GLY A 1 413 ? 3.807 28.703 8.375 1 96 413 GLY A CA 1
ATOM 3108 C C . GLY A 1 413 ? 4.867 27.922 7.609 1 96 413 GLY A C 1
ATOM 3109 O O . GLY A 1 413 ? 5.449 26.969 8.141 1 96 413 GLY A O 1
ATOM 3110 N N . SER A 1 414 ? 5.156 28.328 6.363 1 91.25 414 SER A N 1
ATOM 3111 C CA . SER A 1 414 ? 6.207 27.719 5.562 1 91.25 414 SER A CA 1
ATOM 3112 C C . SER A 1 414 ? 7.582 28.234 5.957 1 91.25 414 SER A C 1
ATOM 3114 O O . SER A 1 414 ? 7.695 29.156 6.777 1 91.25 414 SER A O 1
ATOM 3116 N N . ALA A 1 415 ? 8.555 27.641 5.344 1 87.69 415 ALA A N 1
ATOM 3117 C CA . ALA A 1 415 ? 9.914 28.078 5.629 1 87.69 415 ALA A CA 1
ATOM 3118 C C . ALA A 1 415 ? 10.133 29.531 5.18 1 87.69 415 ALA A C 1
ATOM 3120 O O . ALA A 1 415 ? 10.883 30.266 5.809 1 87.69 415 ALA A O 1
ATOM 3121 N N . GLU A 1 416 ? 9.398 29.906 4.176 1 89.31 416 GLU A N 1
ATOM 3122 C CA . GLU A 1 416 ? 9.57 31.25 3.637 1 89.31 416 GLU A CA 1
ATOM 3123 C C . GLU A 1 416 ? 8.719 32.25 4.406 1 89.31 416 GLU A C 1
ATOM 3125 O O . GLU A 1 416 ? 9.031 33.469 4.422 1 89.31 416 GLU A O 1
ATOM 3130 N N . ARG A 1 417 ? 7.684 31.859 4.941 1 94.88 417 ARG A N 1
ATOM 3131 C CA . ARG A 1 417 ? 6.809 32.656 5.801 1 94.88 417 ARG A CA 1
ATOM 3132 C C . ARG A 1 417 ? 6.535 31.922 7.117 1 94.88 417 ARG A C 1
ATOM 3134 O O . ARG A 1 417 ? 5.391 31.578 7.41 1 94.88 417 ARG A O 1
ATOM 3141 N N . PRO A 1 418 ? 7.57 31.875 7.926 1 95.94 418 PRO A N 1
ATOM 3142 C CA . PRO A 1 418 ? 7.492 30.984 9.078 1 95.94 418 PRO A CA 1
ATOM 3143 C C . PRO A 1 418 ? 6.648 31.547 10.219 1 95.94 418 PRO A C 1
ATOM 3145 O O . PRO A 1 418 ? 6.602 32.781 10.406 1 95.94 418 PRO A O 1
ATOM 3148 N N . LEU A 1 419 ? 5.977 30.672 10.953 1 97.5 419 LEU A N 1
ATOM 3149 C CA . LEU A 1 419 ? 5.504 31 12.297 1 97.5 419 LEU A CA 1
ATOM 3150 C C . LEU A 1 419 ? 6.664 31.078 13.281 1 97.5 419 LEU A C 1
ATOM 3152 O O . LEU A 1 419 ? 7.68 30.391 13.109 1 97.5 419 LEU A O 1
ATOM 3156 N N . SER A 1 420 ? 6.5 31.906 14.344 1 97.44 420 SER A N 1
ATOM 3157 C CA . SER A 1 420 ? 7.508 31.938 15.398 1 97.44 420 SER A CA 1
ATOM 3158 C C . SER A 1 420 ? 7.426 30.688 16.281 1 97.44 420 SER A C 1
ATOM 3160 O O . SER A 1 420 ? 6.391 30.031 16.328 1 97.44 420 SER A O 1
ATOM 3162 N N . ASP A 1 421 ? 8.57 30.406 16.969 1 97.06 421 ASP A N 1
ATOM 3163 C CA . ASP A 1 421 ? 8.555 29.312 17.938 1 97.06 421 ASP A CA 1
ATOM 3164 C C . ASP A 1 421 ? 7.406 29.484 18.938 1 97.06 421 ASP A C 1
ATOM 3166 O O . ASP A 1 421 ? 6.734 28.516 19.281 1 97.06 421 ASP A O 1
ATOM 3170 N N . GLY A 1 422 ? 7.281 30.719 19.359 1 97.69 422 GLY A N 1
ATOM 3171 C CA . GLY A 1 422 ? 6.227 31.016 20.312 1 97.69 422 GLY A CA 1
ATOM 3172 C C . GLY A 1 422 ? 4.844 30.656 19.797 1 97.69 422 GLY A C 1
ATOM 3173 O O . GLY A 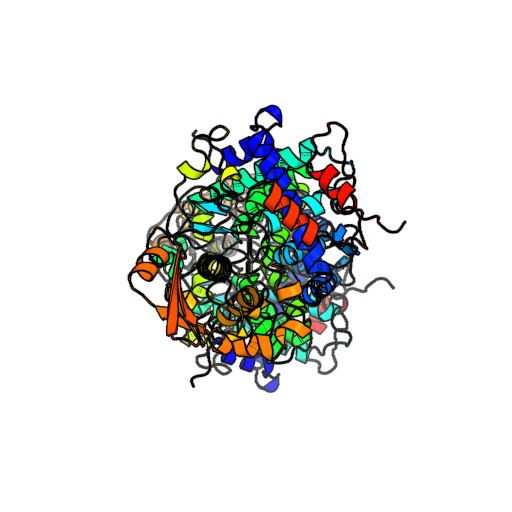1 422 ? 4.016 30.141 20.547 1 97.69 422 GLY A O 1
ATOM 3174 N N . GLU A 1 423 ? 4.555 30.984 18.547 1 97.69 423 GLU A N 1
ATOM 3175 C CA . GLU A 1 423 ? 3.26 30.672 17.938 1 97.69 423 GLU A CA 1
ATOM 3176 C C . GLU A 1 423 ? 3.033 29.172 17.844 1 97.69 423 GLU A C 1
ATOM 3178 O O . GLU A 1 423 ? 1.927 28.688 18.078 1 97.69 423 GLU A O 1
ATOM 3183 N N . ILE A 1 424 ? 4.055 28.438 17.484 1 98.25 424 ILE A N 1
ATOM 3184 C CA . ILE A 1 424 ? 3.967 26.984 17.344 1 98.25 424 ILE A CA 1
ATOM 3185 C C . ILE A 1 424 ? 3.727 26.359 18.703 1 98.25 424 ILE A C 1
ATOM 3187 O O . ILE A 1 424 ? 2.889 25.453 18.844 1 98.25 424 ILE A O 1
ATOM 3191 N N . ILE A 1 425 ? 4.453 26.812 19.719 1 98.12 425 ILE A N 1
ATOM 3192 C CA . ILE A 1 425 ? 4.32 26.281 21.062 1 98.12 425 ILE A CA 1
ATOM 3193 C C . ILE A 1 425 ? 2.941 26.641 21.625 1 98.12 425 ILE A C 1
ATOM 3195 O O . ILE A 1 425 ? 2.318 25.828 22.312 1 98.12 425 ILE A O 1
ATOM 3199 N N . ALA A 1 426 ? 2.441 27.828 21.359 1 97.62 426 ALA A N 1
ATOM 3200 C CA . ALA A 1 426 ? 1.103 28.234 21.781 1 97.62 426 ALA A CA 1
ATOM 3201 C C . ALA A 1 426 ? 0.039 27.344 21.141 1 97.62 426 ALA A C 1
ATOM 3203 O O . ALA A 1 426 ? -0.928 26.953 21.797 1 97.62 426 ALA A O 1
ATOM 3204 N N . LYS A 1 427 ? 0.19 27.078 19.875 1 98 427 LYS A N 1
ATOM 3205 C CA . LYS A 1 427 ? -0.696 26.125 19.203 1 98 427 LYS A CA 1
ATOM 3206 C C . LYS A 1 427 ? -0.697 24.781 19.906 1 98 427 LYS A C 1
ATOM 3208 O O . LYS A 1 427 ? -1.759 24.203 20.156 1 98 427 LYS A O 1
ATOM 3213 N N . ALA A 1 428 ? 0.524 24.297 20.156 1 98.19 428 ALA A N 1
ATOM 3214 C CA . ALA A 1 428 ? 0.649 23 20.812 1 98.19 428 ALA A CA 1
ATOM 3215 C C . ALA A 1 428 ? -0.039 23.016 22.172 1 98.19 428 ALA A C 1
ATOM 3217 O O . ALA A 1 428 ? -0.77 22.078 22.516 1 98.19 428 ALA A O 1
ATOM 3218 N N . ARG A 1 429 ? 0.21 24.047 22.938 1 97.12 429 ARG A N 1
ATOM 3219 C CA . ARG A 1 429 ? -0.396 24.188 24.25 1 97.12 429 ARG A CA 1
ATOM 3220 C C . ARG A 1 429 ? -1.918 24.141 24.172 1 97.12 429 ARG A C 1
ATOM 3222 O O . ARG A 1 429 ? -2.574 23.5 24.984 1 97.12 429 ARG A O 1
ATOM 3229 N N . GLY A 1 430 ? -2.449 24.812 23.188 1 95.81 430 GLY A N 1
ATOM 3230 C CA . GLY A 1 430 ? -3.889 24.859 23 1 95.81 430 GLY A CA 1
ATOM 3231 C C . GLY A 1 430 ? -4.473 23.516 22.594 1 95.81 430 GLY A C 1
ATOM 3232 O O . GLY A 1 430 ? -5.648 23.234 22.844 1 95.81 430 GLY A O 1
ATOM 3233 N N . ASN A 1 431 ? -3.693 22.641 22.016 1 96.69 431 ASN A N 1
ATOM 3234 C CA . ASN A 1 431 ? -4.148 21.344 21.516 1 96.69 431 ASN A CA 1
ATOM 3235 C C . ASN A 1 431 ? -3.986 20.25 22.547 1 96.69 431 ASN A C 1
ATOM 3237 O O . ASN A 1 431 ? -4.559 19.156 22.422 1 96.69 431 ASN A O 1
ATOM 3241 N N . LEU A 1 432 ? -3.236 20.453 23.609 1 95.44 432 LEU A N 1
ATOM 3242 C CA . LEU A 1 432 ? -2.975 19.422 24.625 1 95.44 432 LEU A CA 1
ATOM 3243 C C . LEU A 1 432 ? -4.094 19.391 25.656 1 95.44 432 LEU A C 1
ATOM 3245 O O . LEU A 1 432 ? -4.609 20.422 26.062 1 95.44 432 LEU A O 1
ATOM 3249 N N . PRO A 1 433 ? -4.387 18.188 26.047 1 88.25 433 PRO A N 1
ATOM 3250 C CA . PRO A 1 433 ? -5.445 18.031 27.047 1 88.25 433 PRO A CA 1
ATOM 3251 C C . PRO A 1 433 ? -4.949 18.25 28.469 1 88.25 433 PRO A C 1
ATOM 3253 O O . PRO A 1 433 ? -4.492 17.297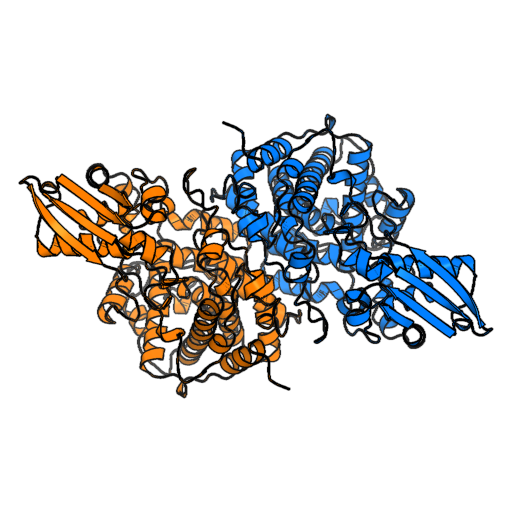 29.109 1 88.25 433 PRO A O 1
ATOM 3256 N N . GLY A 1 434 ? -5.223 19.266 29.094 1 84.62 434 GLY A N 1
ATOM 3257 C CA . GLY A 1 434 ? -4.715 19.594 30.422 1 84.62 434 GLY A CA 1
ATOM 3258 C C . GLY A 1 434 ? -5.266 18.688 31.516 1 84.62 434 GLY A C 1
ATOM 3259 O O . GLY A 1 434 ? -4.648 18.531 32.562 1 84.62 434 GLY A O 1
ATOM 3260 N N . HIS A 1 435 ? -6.312 18.031 31.234 1 80.88 435 HIS A N 1
ATOM 3261 C CA . HIS A 1 435 ? -6.93 17.156 32.25 1 80.88 435 HIS A CA 1
ATOM 3262 C C . HIS A 1 435 ? -6.355 15.75 32.188 1 80.88 435 HIS A C 1
ATOM 3264 O O . HIS A 1 435 ? -6.539 14.961 33.125 1 80.88 435 HIS A O 1
ATOM 3270 N N . LYS A 1 436 ? -5.625 15.43 31.156 1 84.94 436 LYS A N 1
ATOM 3271 C CA . LYS A 1 436 ? -5.117 14.07 30.984 1 84.94 436 LYS A CA 1
ATOM 3272 C C . LYS A 1 436 ? -3.607 14.016 31.188 1 84.94 436 LYS A C 1
ATOM 3274 O O . LYS A 1 436 ? -3.059 12.969 31.531 1 84.94 436 LYS A O 1
ATOM 3279 N N . ILE A 1 437 ? -2.986 15.156 30.812 1 91.25 437 ILE A N 1
ATOM 3280 C CA . ILE A 1 437 ? -1.53 15.148 30.922 1 91.25 437 ILE A CA 1
ATOM 3281 C C . ILE A 1 437 ? -1.054 16.438 31.578 1 91.25 437 ILE A C 1
ATOM 3283 O O . ILE A 1 437 ? -1.808 17.406 31.672 1 91.25 437 ILE A O 1
ATOM 3287 N N . LYS A 1 438 ? 0.209 16.453 32.125 1 93.88 438 LYS A N 1
ATOM 3288 C CA . LYS A 1 438 ? 0.868 17.672 32.594 1 93.88 438 LYS A CA 1
ATOM 3289 C C . LYS A 1 438 ? 1.475 18.453 31.438 1 93.88 438 LYS A C 1
ATOM 3291 O O . LYS A 1 438 ? 2.633 18.234 31.062 1 93.88 438 LYS A O 1
ATOM 3296 N N . VAL A 1 439 ? 0.791 19.422 30.969 1 96.75 439 VAL A N 1
ATOM 3297 C CA . VAL A 1 439 ? 1.065 20.125 29.734 1 96.75 439 VAL A CA 1
ATOM 3298 C C . VAL A 1 439 ? 2.453 20.766 29.797 1 96.75 439 VAL A C 1
ATOM 3300 O O . VAL A 1 439 ? 3.262 20.594 28.875 1 96.75 439 VAL A O 1
ATOM 3303 N N . ASN A 1 440 ? 2.729 21.484 30.844 1 95.56 440 ASN A N 1
ATOM 3304 C CA . ASN A 1 440 ? 4.008 22.188 30.953 1 95.56 440 ASN A CA 1
ATOM 3305 C C . ASN A 1 440 ? 5.176 21.203 31 1 95.56 440 ASN A C 1
ATOM 3307 O O . ASN A 1 440 ? 6.258 21.484 30.484 1 95.56 440 ASN A O 1
ATOM 3311 N N . GLU A 1 441 ? 4.934 20.094 31.625 1 94.06 441 GLU A N 1
ATOM 3312 C CA . GLU A 1 441 ? 5.98 19.078 31.672 1 94.06 441 GLU A CA 1
ATOM 3313 C C . GLU A 1 441 ? 6.266 18.484 30.297 1 94.06 441 GLU A C 1
ATOM 3315 O O . GLU A 1 441 ? 7.422 18.25 29.938 1 94.06 441 GLU A O 1
ATOM 3320 N N . LEU A 1 442 ? 5.219 18.266 29.531 1 95.44 442 LEU A N 1
ATOM 3321 C CA . LEU A 1 442 ? 5.398 17.719 28.188 1 95.44 442 LEU A CA 1
ATOM 3322 C C . LEU A 1 442 ? 6.121 18.734 27.297 1 95.44 442 LEU A C 1
ATOM 3324 O O . LEU A 1 442 ? 7.039 18.375 26.562 1 95.44 442 LEU A O 1
ATOM 3328 N N . LEU A 1 443 ? 5.684 20.031 27.375 1 96.62 443 LEU A N 1
ATOM 3329 C CA . LEU A 1 443 ? 6.328 21.078 26.578 1 96.62 443 LEU A CA 1
ATOM 3330 C C . LEU A 1 443 ? 7.816 21.156 26.906 1 96.62 443 LEU A C 1
ATOM 3332 O O . LEU A 1 443 ? 8.648 21.219 26 1 96.62 443 LEU A O 1
ATOM 3336 N N . THR A 1 444 ? 8.133 21.094 28.188 1 94.25 444 THR A N 1
ATOM 3337 C CA . THR A 1 444 ? 9.516 21.203 28.625 1 94.25 444 THR A CA 1
ATOM 3338 C C . THR A 1 444 ? 10.32 19.969 28.203 1 94.25 444 THR A C 1
ATOM 3340 O O . THR A 1 444 ? 11.445 20.094 27.734 1 94.25 444 THR A O 1
ATOM 3343 N N . SER A 1 445 ? 9.719 18.844 28.375 1 93 445 SER A N 1
ATOM 3344 C CA . SER A 1 445 ? 10.406 17.594 28.062 1 93 445 SER A CA 1
ATOM 3345 C C . SER A 1 445 ? 10.773 17.516 26.578 1 93 445 SER A C 1
ATOM 3347 O O . SER A 1 445 ? 11.844 17.016 26.234 1 93 445 SER A O 1
ATOM 3349 N N . VAL A 1 446 ? 9.953 18.031 25.719 1 96.06 446 VAL A N 1
ATOM 3350 C CA . VAL A 1 446 ? 10.18 17.938 24.281 1 96.06 446 VAL A CA 1
ATOM 3351 C C . VAL A 1 446 ? 11.102 19.062 23.828 1 96.06 446 VAL A C 1
ATOM 3353 O O . VAL A 1 446 ? 12 18.859 23.016 1 96.06 446 VAL A O 1
ATOM 3356 N N . MET A 1 447 ? 10.945 20.297 24.406 1 95.38 447 MET A N 1
ATOM 3357 C CA . MET A 1 447 ? 11.594 21.469 23.844 1 95.38 447 MET A CA 1
ATOM 3358 C C . MET A 1 447 ? 12.945 21.719 24.5 1 95.38 447 MET A C 1
ATOM 3360 O O . MET A 1 447 ? 13.82 22.359 23.906 1 95.38 447 MET A O 1
ATOM 3364 N N . GLU A 1 448 ? 13.125 21.203 25.641 1 91.06 448 GLU A N 1
ATOM 3365 C CA . GLU A 1 448 ? 14.398 21.438 26.312 1 91.06 448 GLU A CA 1
ATOM 3366 C C . GLU A 1 448 ? 15.414 20.359 25.969 1 91.06 448 GLU A C 1
ATOM 3368 O O . GLU A 1 448 ? 15.062 19.172 25.875 1 91.06 448 GLU A O 1
ATOM 3373 N N . GLU A 1 449 ? 16.609 20.906 25.719 1 82.12 449 GLU A N 1
ATOM 3374 C CA . GLU A 1 449 ? 17.719 19.984 25.469 1 82.12 449 GLU A CA 1
ATOM 3375 C C . GLU A 1 449 ? 18.328 19.5 26.781 1 82.12 449 GLU A C 1
ATOM 3377 O O . GLU A 1 449 ? 18.875 20.297 27.547 1 82.12 449 GLU A O 1
ATOM 3382 N N . GLU A 1 450 ? 17.922 18.438 27.172 1 72.75 450 GLU A N 1
ATOM 3383 C CA . GLU A 1 450 ? 18.516 17.875 28.375 1 72.75 450 GLU A CA 1
ATOM 3384 C C . GLU A 1 450 ? 19.203 16.547 28.078 1 72.75 450 GLU A C 1
ATOM 3386 O O . GLU A 1 450 ? 18.578 15.617 27.547 1 72.75 450 GLU A O 1
ATOM 3391 N N . THR A 1 451 ? 20.344 16.547 28.391 1 68.75 451 THR A N 1
ATOM 3392 C CA . THR A 1 451 ? 21.172 15.375 28.078 1 68.75 451 THR A CA 1
ATOM 3393 C C . THR A 1 451 ? 20.672 14.148 28.828 1 68.75 451 THR A C 1
ATOM 3395 O O . THR A 1 451 ? 20.859 13.016 28.391 1 68.75 451 THR A O 1
ATOM 3398 N N . ALA A 1 452 ? 19.891 14.305 29.75 1 77.12 452 ALA A N 1
ATOM 3399 C CA . ALA A 1 452 ? 19.609 13.164 30.609 1 77.12 452 ALA A CA 1
ATOM 3400 C C . ALA A 1 452 ? 18.172 12.68 30.422 1 77.12 452 ALA A C 1
ATOM 3402 O O . ALA A 1 452 ? 17.656 11.898 31.234 1 77.12 452 ALA A O 1
ATOM 3403 N N . ARG A 1 453 ? 17.594 12.977 29.328 1 90.38 453 ARG A N 1
ATOM 3404 C CA . ARG A 1 453 ? 16.203 12.531 29.172 1 90.38 453 ARG A CA 1
ATOM 3405 C C . ARG A 1 453 ? 16.125 11.289 28.297 1 90.38 453 ARG A C 1
ATOM 3407 O O . ARG A 1 453 ? 16.766 11.219 27.25 1 90.38 453 ARG A O 1
ATOM 3414 N N . TYR A 1 454 ? 15.328 10.289 28.797 1 95 454 TYR A N 1
ATOM 3415 C CA . TYR A 1 454 ? 15.07 9.031 28.094 1 95 454 TYR A CA 1
ATOM 3416 C C . TYR A 1 454 ? 13.578 8.758 28 1 95 454 TYR A C 1
ATOM 3418 O O . TYR A 1 454 ? 12.797 9.203 28.844 1 95 454 TYR A O 1
ATOM 3426 N N . TYR A 1 455 ? 13.188 8.125 26.953 1 96.19 455 TYR A N 1
ATOM 3427 C CA . TYR A 1 455 ? 11.82 7.641 26.781 1 96.19 455 TYR A CA 1
ATOM 3428 C C . TYR A 1 455 ? 11.781 6.117 26.797 1 96.19 455 TYR A C 1
ATOM 3430 O O . TYR A 1 455 ? 12.461 5.469 25.984 1 96.19 455 TYR A O 1
ATOM 3438 N N . SER A 1 456 ? 10.953 5.531 27.672 1 95.44 456 SER A N 1
ATOM 3439 C CA . SER A 1 456 ? 10.852 4.082 27.781 1 95.44 456 SER A CA 1
ATOM 3440 C C . SER A 1 456 ? 9.734 3.537 26.891 1 95.44 456 SER A C 1
ATOM 3442 O O . SER A 1 456 ? 9.664 2.332 26.641 1 95.44 456 SER A O 1
ATOM 3444 N N . SER A 1 457 ? 8.852 4.395 26.484 1 96.94 457 SER A N 1
ATOM 3445 C CA . SER A 1 457 ? 7.703 4.035 25.656 1 96.94 457 SER A CA 1
ATOM 3446 C C . SER A 1 457 ? 7.109 5.262 24.969 1 96.94 457 SER A C 1
ATOM 3448 O O . SER A 1 457 ? 7.512 6.395 25.25 1 96.94 457 SER A O 1
ATOM 3450 N N . SER A 1 458 ? 6.223 4.98 24.031 1 97.81 458 SER A N 1
ATOM 3451 C CA . SER A 1 458 ? 5.5 6.094 23.438 1 97.81 458 SER A CA 1
ATOM 3452 C C . SER A 1 458 ? 4.613 6.797 24.453 1 97.81 458 SER A C 1
ATOM 3454 O O . SER A 1 458 ? 4.371 8 24.344 1 97.81 458 SER A O 1
ATOM 3456 N N . ALA A 1 459 ? 4.102 6.105 25.453 1 96.12 459 ALA A N 1
ATOM 3457 C CA . ALA A 1 459 ? 3.318 6.715 26.516 1 96.12 459 ALA A CA 1
ATOM 3458 C C . ALA A 1 459 ? 4.133 7.777 27.25 1 96.12 459 ALA A C 1
ATOM 3460 O O . ALA A 1 459 ? 3.623 8.859 27.547 1 96.12 459 ALA A O 1
ATOM 3461 N N . ASP A 1 460 ? 5.363 7.465 27.547 1 95 460 ASP A N 1
ATOM 3462 C CA . ASP A 1 460 ? 6.27 8.422 28.156 1 95 460 ASP A CA 1
ATOM 3463 C C . ASP A 1 460 ? 6.438 9.664 27.281 1 95 460 ASP A C 1
ATOM 3465 O O . ASP A 1 460 ? 6.457 10.789 27.797 1 95 460 ASP A O 1
ATOM 3469 N N . LEU A 1 461 ? 6.586 9.422 26.031 1 96.62 461 LEU A N 1
ATOM 3470 C CA . LEU A 1 461 ? 6.754 10.508 25.062 1 96.62 461 LEU A CA 1
ATOM 3471 C C . LEU A 1 461 ? 5.512 11.391 25.016 1 96.62 461 LEU A C 1
ATOM 3473 O O . LEU A 1 461 ? 5.621 12.617 24.906 1 96.62 461 LEU A O 1
ATOM 3477 N N . MET A 1 462 ? 4.309 10.75 25.094 1 95.94 462 MET A N 1
ATOM 3478 C CA . MET A 1 462 ? 3.035 11.461 25 1 95.94 462 MET A CA 1
ATOM 3479 C C . MET A 1 462 ? 2.668 12.094 26.344 1 95.94 462 MET A C 1
ATOM 3481 O O . MET A 1 462 ? 1.751 12.914 26.406 1 95.94 462 MET A O 1
ATOM 3485 N N . GLY A 1 463 ? 3.299 11.711 27.438 1 93 463 GLY A N 1
ATOM 3486 C CA . GLY A 1 463 ? 3.115 12.352 28.734 1 93 463 GLY A CA 1
ATOM 3487 C C . GLY A 1 463 ? 2.033 11.703 29.562 1 93 463 GLY A C 1
ATOM 3488 O O . GLY A 1 463 ? 1.437 12.352 30.438 1 93 463 GLY A O 1
ATOM 3489 N N . PHE A 1 464 ? 1.722 10.406 29.172 1 88.94 464 PHE A N 1
ATOM 3490 C CA . PHE A 1 464 ? 0.734 9.75 30.016 1 88.94 464 PHE A CA 1
ATOM 3491 C C . PHE A 1 464 ? 1.275 8.43 30.547 1 88.94 464 PHE A C 1
ATOM 3493 O O . PHE A 1 464 ? 2.307 7.938 30.094 1 88.94 464 PHE A O 1
ATOM 3500 N N . SER A 1 465 ? 0.669 7.961 31.672 1 82.81 465 SER A N 1
ATOM 3501 C CA . SER A 1 465 ? 1.127 6.738 32.344 1 82.81 465 SER A CA 1
ATOM 3502 C C . SER A 1 465 ? 0.229 5.555 31.969 1 82.81 465 SER A C 1
ATOM 3504 O O . SER A 1 465 ? -0.986 5.711 31.844 1 82.81 465 SER A O 1
ATOM 3506 N N . LEU A 1 466 ? 0.902 4.469 31.703 1 74.06 466 LEU A N 1
ATOM 3507 C CA . LEU A 1 466 ? 0.184 3.225 31.453 1 74.06 466 LEU A CA 1
ATOM 3508 C C . LEU A 1 466 ? -0.293 2.6 32.75 1 74.06 466 LEU A C 1
ATOM 3510 O O . LEU A 1 466 ? 0.354 2.754 33.781 1 74.06 466 LEU A O 1
ATOM 3514 N N . PRO A 1 467 ? -1.558 2.131 32.625 1 63.12 467 PRO A N 1
ATOM 3515 C CA . PRO A 1 467 ? -1.965 1.438 33.844 1 63.12 467 PRO A CA 1
ATOM 3516 C C . PRO A 1 467 ? -1.014 0.306 34.25 1 63.12 467 PRO A C 1
ATOM 3518 O O . PRO A 1 467 ? -0.43 -0.336 33.344 1 63.12 467 PRO A O 1
ATOM 3521 N N . ALA A 1 468 ? -0.667 0.374 35.531 1 51.5 468 ALA A N 1
ATOM 3522 C CA . ALA A 1 468 ? 0.167 -0.708 36.031 1 51.5 468 ALA A CA 1
ATOM 3523 C C . ALA A 1 468 ? -0.432 -2.072 35.719 1 51.5 468 ALA A C 1
ATOM 3525 O O . ALA A 1 468 ? -1.653 -2.24 35.719 1 51.5 468 ALA A O 1
ATOM 3526 N N . MET B 1 1 ? -28.812 8.523 -15.383 1 45.97 1 MET B N 1
ATOM 3527 C CA . MET B 1 1 ? -27.375 8.734 -15.211 1 45.97 1 MET B CA 1
ATOM 3528 C C . MET B 1 1 ? -26.641 7.406 -15.234 1 45.97 1 MET B C 1
ATOM 3530 O O . MET B 1 1 ? -27.094 6.418 -14.656 1 45.97 1 MET B O 1
ATOM 3534 N N . THR B 1 2 ? -25.797 7.156 -16.203 1 67.19 2 THR B N 1
ATOM 3535 C CA . THR B 1 2 ? -25.172 5.863 -16.438 1 67.19 2 THR B CA 1
ATOM 3536 C C . THR B 1 2 ? -24.391 5.41 -15.211 1 67.19 2 THR B C 1
ATOM 3538 O O . THR B 1 2 ? -23.625 6.188 -14.633 1 67.19 2 THR B O 1
ATOM 3541 N N . ILE B 1 3 ? -24.828 4.359 -14.586 1 86.12 3 ILE B N 1
ATOM 3542 C CA . ILE B 1 3 ? -24.203 3.758 -13.414 1 86.12 3 ILE B CA 1
ATOM 3543 C C . ILE B 1 3 ? -22.734 3.506 -13.68 1 86.12 3 ILE B C 1
ATOM 3545 O O . ILE B 1 3 ? -22.344 3.09 -14.773 1 86.12 3 ILE B O 1
ATOM 3549 N N . SER B 1 4 ? -21.891 3.938 -12.773 1 92.44 4 SER B N 1
ATOM 3550 C CA . SER B 1 4 ? -20.453 3.764 -12.922 1 92.44 4 SER B CA 1
ATOM 3551 C C . SER B 1 4 ? -20.078 2.287 -12.992 1 92.44 4 SER B C 1
ATOM 3553 O O . SER B 1 4 ? -20.859 1.423 -12.594 1 92.44 4 SER B O 1
ATOM 3555 N N . ALA B 1 5 ? -18.938 1.951 -13.648 1 96.38 5 ALA B N 1
ATOM 3556 C CA . ALA B 1 5 ? -18.453 0.576 -13.711 1 96.38 5 ALA B CA 1
ATOM 3557 C C . ALA B 1 5 ? -18.203 0.014 -12.312 1 96.38 5 ALA B C 1
ATOM 3559 O O . ALA B 1 5 ? -18.484 -1.157 -12.055 1 96.38 5 ALA B O 1
ATOM 3560 N N . THR B 1 6 ? -17.703 0.832 -11.391 1 96.94 6 THR B N 1
ATOM 3561 C CA . THR B 1 6 ? -17.484 0.411 -10.016 1 96.94 6 THR B CA 1
ATOM 3562 C C . THR B 1 6 ? -18.781 -0.067 -9.383 1 96.94 6 THR B C 1
ATOM 3564 O O . THR B 1 6 ? -18.828 -1.145 -8.781 1 96.94 6 THR B O 1
ATOM 3567 N N . ARG B 1 7 ? -19.797 0.74 -9.5 1 95.88 7 ARG B N 1
ATOM 3568 C CA . ARG B 1 7 ? -21.078 0.402 -8.914 1 95.88 7 ARG B CA 1
ATOM 3569 C C . ARG B 1 7 ? -21.672 -0.851 -9.555 1 95.88 7 ARG B C 1
ATOM 3571 O O . ARG B 1 7 ? -22.266 -1.683 -8.875 1 95.88 7 ARG B O 1
ATOM 3578 N N . GLN B 1 8 ? -21.516 -0.972 -10.859 1 96.94 8 GLN B N 1
ATOM 3579 C CA . GLN B 1 8 ? -22.016 -2.152 -11.555 1 96.94 8 GLN B CA 1
ATOM 3580 C C . GLN B 1 8 ? -21.344 -3.422 -11.039 1 96.94 8 GLN B C 1
ATOM 3582 O O . GLN B 1 8 ? -22.016 -4.426 -10.789 1 96.94 8 GLN B O 1
ATOM 3587 N N . LEU B 1 9 ? -20.062 -3.387 -10.883 1 97.38 9 LEU B N 1
ATOM 3588 C CA . LEU B 1 9 ? -19.312 -4.547 -10.406 1 97.38 9 LEU B CA 1
ATOM 3589 C C . LEU B 1 9 ? -19.688 -4.883 -8.969 1 97.38 9 LEU B C 1
ATOM 3591 O O . LEU B 1 9 ? -19.844 -6.055 -8.617 1 97.38 9 LEU B O 1
ATOM 3595 N N . VAL B 1 10 ? -19.797 -3.902 -8.125 1 97.25 10 VAL B N 1
ATOM 3596 C CA . VAL B 1 10 ? -20.141 -4.117 -6.719 1 97.25 10 VAL B CA 1
ATOM 3597 C C . VAL B 1 10 ? -21.547 -4.695 -6.617 1 97.25 10 VAL B C 1
ATOM 3599 O O . VAL B 1 10 ? -21.797 -5.613 -5.832 1 97.25 10 VAL B O 1
ATOM 3602 N N . ASN B 1 11 ? -22.484 -4.117 -7.406 1 96.88 11 ASN B N 1
ATOM 3603 C CA . ASN B 1 11 ? -23.844 -4.645 -7.426 1 96.88 11 ASN B CA 1
ATOM 3604 C C . ASN B 1 11 ? -23.875 -6.098 -7.883 1 96.88 11 ASN B C 1
ATOM 3606 O O . ASN B 1 11 ? -24.578 -6.922 -7.297 1 96.88 11 ASN B O 1
ATOM 3610 N N . PHE B 1 12 ? -23.188 -6.367 -8.914 1 97.69 12 PHE B N 1
ATOM 3611 C CA . PHE B 1 12 ? -23.094 -7.734 -9.422 1 97.69 12 PHE B CA 1
ATOM 3612 C C . PHE B 1 12 ? -22.578 -8.672 -8.336 1 97.69 12 PHE B C 1
ATOM 3614 O O . PHE B 1 12 ? -23.203 -9.711 -8.062 1 97.69 12 PHE B O 1
ATOM 3621 N N . ALA B 1 13 ? -21.438 -8.305 -7.723 1 97.75 13 ALA B N 1
ATOM 3622 C CA . ALA B 1 13 ? -20.812 -9.156 -6.715 1 97.75 13 ALA B CA 1
ATOM 3623 C C . ALA B 1 13 ? -21.719 -9.352 -5.512 1 97.75 13 ALA B C 1
ATOM 3625 O O . ALA B 1 13 ? -21.797 -10.438 -4.941 1 97.75 13 ALA B O 1
ATOM 3626 N N . SER B 1 14 ? -22.438 -8.281 -5.141 1 96.81 14 SER B N 1
ATOM 3627 C CA . SER B 1 14 ? -23.266 -8.297 -3.936 1 96.81 14 SER B CA 1
ATOM 3628 C C . SER B 1 14 ? -24.516 -9.141 -4.133 1 96.81 14 SER B C 1
ATOM 3630 O O . SER B 1 14 ? -25.078 -9.648 -3.168 1 96.81 14 SER B O 1
ATOM 3632 N N . THR B 1 15 ? -24.938 -9.352 -5.398 1 96.5 15 THR B N 1
ATOM 3633 C CA . THR B 1 15 ? -26.234 -9.992 -5.625 1 96.5 15 THR B CA 1
ATOM 3634 C C . THR B 1 15 ? -26.047 -11.359 -6.281 1 96.5 15 THR B C 1
ATOM 3636 O O . THR B 1 15 ? -27.016 -12.094 -6.469 1 96.5 15 THR B O 1
ATOM 3639 N N . LEU B 1 16 ? -24.844 -11.695 -6.574 1 97.88 16 LEU B N 1
ATOM 3640 C CA . LEU B 1 16 ? -24.609 -12.969 -7.238 1 97.88 16 LEU B CA 1
ATOM 3641 C C . LEU B 1 16 ? -25.094 -14.133 -6.375 1 97.88 16 LEU B C 1
ATOM 3643 O O . LEU B 1 16 ? -24.797 -14.18 -5.176 1 97.88 16 LEU B O 1
ATOM 3647 N N . SER B 1 17 ? -25.859 -15.055 -7.016 1 97.19 17 SER B N 1
ATOM 3648 C CA . SER B 1 17 ? -26.359 -16.25 -6.34 1 97.19 17 SER B CA 1
ATOM 3649 C C . SER B 1 17 ? -25.859 -17.516 -7.02 1 97.19 17 SER B C 1
ATOM 3651 O O . SER B 1 17 ? -25.469 -17.484 -8.188 1 97.19 17 SER B O 1
ATOM 3653 N N . ALA B 1 18 ? -25.891 -18.625 -6.312 1 95.5 18 ALA B N 1
ATOM 3654 C CA . ALA B 1 18 ? -25.312 -19.891 -6.734 1 95.5 18 ALA B CA 1
ATOM 3655 C C . ALA B 1 18 ? -25.938 -20.375 -8.039 1 95.5 18 ALA B C 1
ATOM 3657 O O . ALA B 1 18 ? -25.219 -20.812 -8.953 1 95.5 18 ALA B O 1
ATOM 3658 N N . PRO B 1 19 ? -27.281 -20.234 -8.25 1 96.06 19 PRO B N 1
ATOM 3659 C CA . PRO B 1 19 ? -27.875 -20.766 -9.484 1 96.06 19 PRO B CA 1
ATOM 3660 C C . PRO B 1 19 ? -27.438 -20.016 -10.727 1 96.06 19 PRO B C 1
ATOM 3662 O O . PRO B 1 19 ? -27.516 -20.531 -11.844 1 96.06 19 PRO B O 1
ATOM 3665 N N . ALA B 1 20 ? -26.938 -18.812 -10.508 1 97.25 20 ALA B N 1
ATOM 3666 C CA . ALA B 1 20 ? -26.531 -17.984 -11.648 1 97.25 20 ALA B CA 1
ATOM 3667 C C . ALA B 1 20 ? -25.156 -18.406 -12.172 1 97.25 20 ALA B C 1
ATOM 3669 O O . ALA B 1 20 ? -24.766 -18 -13.273 1 97.25 20 ALA B O 1
ATOM 3670 N N . ILE B 1 21 ? -24.438 -19.219 -11.477 1 98.06 21 ILE B N 1
ATOM 3671 C CA . ILE B 1 21 ? -23.078 -19.625 -11.836 1 98.06 21 ILE B CA 1
ATOM 3672 C C . ILE B 1 21 ? -23.109 -20.984 -12.523 1 98.06 21 ILE B C 1
ATOM 3674 O O . ILE B 1 21 ? -23.578 -21.969 -11.945 1 98.06 21 ILE B O 1
ATOM 3678 N N . PRO B 1 22 ? -22.609 -21.047 -13.742 1 97.69 22 PRO B N 1
ATOM 3679 C CA . PRO B 1 22 ? -22.578 -22.344 -14.43 1 97.69 22 PRO B CA 1
ATOM 3680 C C . PRO B 1 22 ? -21.828 -23.406 -13.633 1 97.69 22 PRO B C 1
ATOM 3682 O O . PRO B 1 22 ? -20.812 -23.109 -13.008 1 97.69 22 PRO B O 1
ATOM 3685 N N . ALA B 1 23 ? -22.25 -24.656 -13.719 1 96.62 23 ALA B N 1
ATOM 3686 C CA . ALA B 1 23 ? -21.703 -25.766 -12.945 1 96.62 23 ALA B CA 1
ATOM 3687 C C . ALA B 1 23 ? -20.203 -25.922 -13.195 1 96.62 23 ALA B C 1
ATOM 3689 O O . ALA B 1 23 ? -19.438 -26.125 -12.258 1 96.62 23 ALA B O 1
ATOM 3690 N N . PRO B 1 24 ? -19.734 -25.844 -14.469 1 96.38 24 PRO B N 1
ATOM 3691 C CA . PRO B 1 24 ? -18.281 -25.969 -14.703 1 96.38 24 PRO B CA 1
ATOM 3692 C C . PRO B 1 24 ? -17.469 -24.891 -13.992 1 96.38 24 PRO B C 1
ATOM 3694 O O . PRO B 1 24 ? -16.359 -25.156 -13.547 1 96.38 24 PRO B O 1
ATOM 3697 N N . LEU B 1 25 ? -18.031 -23.672 -13.922 1 97.62 25 LEU B N 1
ATOM 3698 C CA . LEU B 1 25 ? -17.328 -22.578 -13.242 1 97.62 25 LEU B CA 1
ATOM 3699 C C . LEU B 1 25 ? -17.297 -22.828 -11.742 1 97.62 25 LEU B C 1
ATOM 3701 O O . LEU B 1 25 ? -16.281 -22.547 -11.094 1 97.62 25 LEU B O 1
ATOM 3705 N N . ARG B 1 26 ? -18.375 -23.281 -11.148 1 97.31 26 ARG B N 1
ATOM 3706 C CA . ARG B 1 26 ? -18.391 -23.609 -9.727 1 97.31 26 ARG B CA 1
ATOM 3707 C C . ARG B 1 26 ? -17.328 -24.656 -9.398 1 97.31 26 ARG B C 1
ATOM 3709 O O . ARG B 1 26 ? -16.625 -24.547 -8.383 1 97.31 26 ARG B O 1
ATOM 3716 N N . ARG B 1 27 ? -17.25 -25.656 -10.242 1 96.94 27 ARG B N 1
ATOM 3717 C CA . ARG B 1 27 ? -16.234 -26.688 -10.062 1 96.94 27 ARG B CA 1
ATOM 3718 C C . ARG B 1 27 ? -14.828 -26.094 -10.141 1 96.94 27 ARG B C 1
ATOM 3720 O O . ARG B 1 27 ? -13.953 -26.438 -9.344 1 96.94 27 ARG B O 1
ATOM 3727 N N . LYS B 1 28 ? -14.594 -25.234 -11.094 1 97.75 28 LYS B N 1
ATOM 3728 C CA . LYS B 1 28 ? -13.289 -24.594 -11.242 1 97.75 28 LYS B CA 1
ATOM 3729 C C . LYS B 1 28 ? -12.93 -23.781 -10 1 97.75 28 LYS B C 1
ATOM 3731 O O . LYS B 1 28 ? -11.773 -23.766 -9.57 1 97.75 28 LYS B O 1
ATOM 3736 N N . ILE B 1 29 ? -13.906 -23.094 -9.477 1 98.5 29 ILE B N 1
ATOM 3737 C CA . ILE B 1 29 ? -13.672 -22.328 -8.258 1 98.5 29 ILE B CA 1
ATOM 3738 C C . ILE B 1 29 ? -13.258 -23.266 -7.125 1 98.5 29 ILE B C 1
ATOM 3740 O O . ILE B 1 29 ? -12.367 -22.938 -6.336 1 98.5 29 ILE B O 1
ATOM 3744 N N . ARG B 1 30 ? -13.914 -24.438 -7.031 1 98.25 30 ARG B N 1
ATOM 3745 C CA . ARG B 1 30 ? -13.531 -25.422 -6.027 1 98.25 30 ARG B CA 1
ATOM 3746 C C . ARG B 1 30 ? -12.094 -25.891 -6.234 1 98.25 30 ARG B C 1
ATOM 3748 O O . ARG B 1 30 ? -11.352 -26.078 -5.27 1 98.25 30 ARG B O 1
ATOM 3755 N N . LEU B 1 31 ? -11.695 -26.078 -7.449 1 98.56 31 LEU B N 1
ATOM 3756 C CA . LEU B 1 31 ? -10.328 -26.469 -7.762 1 98.56 31 LEU B CA 1
ATOM 3757 C C . LEU B 1 31 ? -9.336 -25.391 -7.344 1 98.56 31 LEU B C 1
ATOM 3759 O O . LEU B 1 31 ? -8.258 -25.703 -6.828 1 98.56 31 LEU B O 1
ATOM 3763 N N . HIS B 1 32 ? -9.688 -24.125 -7.617 1 98.81 32 HIS B N 1
ATOM 3764 C CA . HIS B 1 32 ? -8.828 -23.031 -7.18 1 98.81 32 HIS B CA 1
ATOM 3765 C C . HIS B 1 32 ? -8.695 -23.016 -5.66 1 98.81 32 HIS B C 1
ATOM 3767 O O . HIS B 1 32 ? -7.609 -22.781 -5.129 1 98.81 32 HIS B O 1
ATOM 3773 N N . LEU B 1 33 ? -9.82 -23.188 -4.984 1 98.81 33 LEU B N 1
ATOM 3774 C CA . LEU B 1 33 ? -9.812 -23.234 -3.525 1 98.81 33 LEU B CA 1
ATOM 3775 C C . LEU B 1 33 ? -8.93 -24.375 -3.025 1 98.81 33 LEU B C 1
ATOM 3777 O O . LEU B 1 33 ? -8.086 -24.172 -2.148 1 98.81 33 LEU B O 1
ATOM 3781 N N . LEU B 1 34 ? -9.125 -25.531 -3.584 1 98.56 34 LEU B N 1
ATOM 3782 C CA . LEU B 1 34 ? -8.344 -26.703 -3.199 1 98.56 34 LEU B CA 1
ATOM 3783 C C . LEU B 1 34 ? -6.855 -26.469 -3.455 1 98.56 34 LEU B C 1
ATOM 3785 O O . LEU B 1 34 ? -6.02 -26.797 -2.609 1 98.56 34 LEU B O 1
ATOM 3789 N N . ASP B 1 35 ? -6.555 -25.969 -4.609 1 98.81 35 ASP B N 1
ATOM 3790 C CA . ASP B 1 35 ? -5.168 -25.688 -4.984 1 98.81 35 ASP B CA 1
ATOM 3791 C C . ASP B 1 35 ? -4.516 -24.734 -3.998 1 98.81 35 ASP B C 1
ATOM 3793 O O . ASP B 1 35 ? -3.379 -24.938 -3.574 1 98.81 35 ASP B O 1
ATOM 3797 N N . ALA B 1 36 ? -5.219 -23.688 -3.654 1 98.88 36 ALA B N 1
ATOM 3798 C CA . ALA B 1 36 ? -4.703 -22.688 -2.713 1 98.88 36 ALA B CA 1
ATOM 3799 C C . ALA B 1 36 ? -4.422 -23.328 -1.352 1 98.88 36 ALA B C 1
ATOM 3801 O O . ALA B 1 36 ? -3.354 -23.125 -0.774 1 98.88 36 ALA B O 1
ATOM 3802 N N . LEU B 1 37 ? -5.367 -24.047 -0.85 1 98.62 37 LEU B N 1
ATOM 3803 C CA . LEU B 1 37 ? -5.207 -24.703 0.449 1 98.62 37 LEU B CA 1
ATOM 3804 C C . LEU B 1 37 ? -4.023 -25.656 0.434 1 98.62 37 LEU B C 1
ATOM 3806 O O . LEU B 1 37 ? -3.217 -25.672 1.365 1 98.62 37 LEU B O 1
ATOM 3810 N N . ALA B 1 38 ? -3.939 -26.453 -0.608 1 98.44 38 ALA B N 1
ATOM 3811 C CA . ALA B 1 38 ? -2.873 -27.438 -0.709 1 98.44 38 ALA B CA 1
ATOM 3812 C C . ALA B 1 38 ? -1.505 -26.766 -0.802 1 98.44 38 ALA B C 1
ATOM 3814 O O . ALA B 1 38 ? -0.548 -27.203 -0.158 1 98.44 38 ALA B O 1
ATOM 3815 N N . CYS B 1 39 ? -1.38 -25.75 -1.602 1 98.5 39 CYS B N 1
ATOM 3816 C CA . CYS B 1 39 ? -0.12 -25.031 -1.729 1 98.5 39 CYS B CA 1
ATOM 3817 C C . CYS B 1 39 ? 0.269 -24.375 -0.407 1 98.5 39 CYS B C 1
ATOM 3819 O O . CYS B 1 39 ? 1.446 -24.359 -0.043 1 98.5 39 CYS B O 1
ATOM 3821 N N . GLY B 1 40 ? -0.738 -23.797 0.299 1 98.25 40 GLY B N 1
ATOM 3822 C CA . GLY B 1 40 ? -0.468 -23.25 1.616 1 98.25 40 GLY B CA 1
ATOM 3823 C C . GLY B 1 40 ? 0.085 -24.266 2.592 1 98.25 40 GLY B C 1
ATOM 3824 O O . GLY B 1 40 ? 1.059 -24 3.297 1 98.25 40 GLY B O 1
ATOM 3825 N N . TRP B 1 41 ? -0.534 -25.438 2.623 1 97.56 41 TRP B N 1
ATOM 3826 C CA . TRP B 1 41 ? -0.059 -26.516 3.488 1 97.56 41 TRP B CA 1
ATOM 3827 C C . TRP B 1 41 ? 1.358 -26.938 3.111 1 97.56 41 TRP B C 1
ATOM 3829 O O . TRP B 1 41 ? 2.201 -27.156 3.984 1 97.56 41 TRP B O 1
ATOM 3839 N N . ALA B 1 42 ? 1.642 -27.047 1.845 1 97.12 42 ALA B N 1
ATOM 3840 C CA . ALA B 1 42 ? 2.967 -27.453 1.386 1 97.12 42 ALA B CA 1
ATOM 3841 C C . ALA B 1 42 ? 4.039 -26.469 1.862 1 97.12 42 ALA B C 1
ATOM 3843 O O . ALA B 1 42 ? 5.117 -26.891 2.289 1 97.12 42 ALA B O 1
ATOM 3844 N N . ALA B 1 43 ? 3.715 -25.219 1.815 1 96.62 43 ALA B N 1
ATOM 3845 C CA . ALA B 1 43 ? 4.691 -24.188 2.172 1 96.62 43 ALA B CA 1
ATOM 3846 C C . ALA B 1 43 ? 4.797 -24.031 3.688 1 96.62 43 ALA B C 1
ATOM 3848 O O . ALA B 1 43 ? 5.852 -23.656 4.207 1 96.62 43 ALA B O 1
ATOM 3849 N N . SER B 1 44 ? 3.727 -24.234 4.438 1 93.69 44 SER B N 1
ATOM 3850 C CA . SER B 1 44 ? 3.678 -23.969 5.875 1 93.69 44 SER B CA 1
ATOM 3851 C C . SER B 1 44 ? 4.723 -24.797 6.617 1 93.69 44 SER B C 1
ATOM 3853 O O . SER B 1 44 ? 5.223 -24.375 7.664 1 93.69 44 SER B O 1
ATOM 3855 N N . GLY B 1 45 ? 5.074 -25.938 6.121 1 86.81 45 GLY B N 1
ATOM 3856 C CA . GLY B 1 45 ? 6.082 -26.781 6.738 1 86.81 45 GLY B CA 1
ATOM 3857 C C . GLY B 1 45 ? 7.469 -26.578 6.156 1 86.81 45 GLY B C 1
ATOM 3858 O O . GLY B 1 45 ? 8.422 -27.25 6.562 1 86.81 45 GLY B O 1
ATOM 3859 N N . HIS B 1 46 ? 7.531 -25.734 5.258 1 90.94 46 HIS B N 1
ATOM 3860 C CA . HIS B 1 46 ? 8.781 -25.469 4.562 1 90.94 46 HIS B CA 1
ATOM 3861 C C . HIS B 1 46 ? 9.477 -24.234 5.141 1 90.94 46 HIS B C 1
ATOM 3863 O O . HIS B 1 46 ? 8.812 -23.312 5.629 1 90.94 46 HIS B O 1
ATOM 3869 N N . ARG B 1 47 ? 10.781 -24.156 5.09 1 91.56 47 ARG B N 1
ATOM 3870 C CA . ARG B 1 47 ? 11.578 -23.094 5.695 1 91.56 47 ARG B CA 1
ATOM 3871 C C . ARG B 1 47 ? 11.305 -21.75 5.023 1 91.56 47 ARG B C 1
ATOM 3873 O O . ARG B 1 47 ? 11.562 -20.703 5.609 1 91.56 47 ARG B O 1
ATOM 3880 N N . VAL B 1 48 ? 10.742 -21.797 3.824 1 91 48 VAL B N 1
ATOM 3881 C CA . VAL B 1 48 ? 10.484 -20.578 3.059 1 91 48 VAL B CA 1
ATOM 3882 C C . VAL B 1 48 ? 9.484 -19.703 3.814 1 91 48 VAL B C 1
ATOM 3884 O O . VAL B 1 48 ? 9.523 -18.469 3.699 1 91 48 VAL B O 1
ATOM 3887 N N . SER B 1 49 ? 8.656 -20.266 4.645 1 93.69 49 SER B N 1
ATOM 3888 C CA . SER B 1 49 ? 7.535 -19.547 5.238 1 93.69 49 SER B CA 1
ATOM 3889 C C . SER B 1 49 ? 7.883 -19.016 6.625 1 93.69 49 SER B C 1
ATOM 3891 O O . SER B 1 49 ? 7.195 -18.141 7.156 1 93.69 49 SER B O 1
ATOM 3893 N N . GLU B 1 50 ? 8.945 -19.5 7.238 1 95 50 GLU B N 1
ATOM 3894 C CA . GLU B 1 50 ? 9.242 -19.234 8.641 1 95 50 GLU B CA 1
ATOM 3895 C C . GLU B 1 50 ? 9.422 -17.734 8.898 1 95 50 GLU B C 1
ATOM 3897 O O . GLU B 1 50 ? 8.812 -17.188 9.812 1 95 50 GLU B O 1
ATOM 3902 N N . PRO B 1 51 ? 10.242 -17.062 8.078 1 96.19 51 PRO B N 1
ATOM 3903 C CA . PRO B 1 51 ? 10.398 -15.633 8.344 1 96.19 51 PRO B CA 1
ATOM 3904 C C . PRO B 1 51 ? 9.102 -14.844 8.172 1 96.19 51 PRO B C 1
ATOM 3906 O O . PRO B 1 51 ? 8.867 -13.867 8.883 1 96.19 51 PRO B O 1
ATOM 3909 N N . MET B 1 52 ? 8.242 -15.289 7.227 1 96.69 52 MET B N 1
ATOM 3910 C CA . MET B 1 52 ? 6.969 -14.617 6.973 1 96.69 52 MET B CA 1
ATOM 3911 C C . MET B 1 52 ? 6.02 -14.781 8.156 1 96.69 52 MET B C 1
ATOM 3913 O O . MET B 1 52 ? 5.371 -13.82 8.578 1 96.69 52 MET B O 1
ATOM 3917 N N . ILE B 1 53 ? 5.938 -15.977 8.688 1 96.44 53 ILE B N 1
ATOM 3918 C CA . ILE B 1 53 ? 5.059 -16.266 9.82 1 96.44 53 ILE B CA 1
ATOM 3919 C C . ILE B 1 53 ? 5.535 -15.516 11.055 1 96.44 53 ILE B C 1
ATOM 3921 O O . ILE B 1 53 ? 4.73 -14.891 11.758 1 96.44 53 ILE B O 1
ATOM 3925 N N . ARG B 1 54 ? 6.863 -15.555 11.297 1 96.56 54 ARG B N 1
ATOM 3926 C CA . ARG B 1 54 ? 7.422 -14.859 12.453 1 96.56 54 ARG B CA 1
ATOM 3927 C C . ARG B 1 54 ? 7.18 -13.359 12.359 1 96.56 54 ARG B C 1
ATOM 3929 O O . ARG B 1 54 ? 6.754 -12.734 13.336 1 96.56 54 ARG B O 1
ATOM 3936 N N . ALA B 1 55 ? 7.449 -12.773 11.219 1 98 55 ALA B N 1
ATOM 3937 C CA . ALA B 1 55 ? 7.234 -11.344 11.023 1 98 55 ALA B CA 1
ATOM 3938 C C . ALA B 1 55 ? 5.766 -10.977 11.227 1 98 55 ALA B C 1
ATOM 3940 O O . ALA B 1 55 ? 5.457 -9.953 11.844 1 98 55 ALA B O 1
ATOM 3941 N N . SER B 1 56 ? 4.855 -11.789 10.695 1 97.62 56 SER B N 1
ATOM 3942 C CA . SER B 1 56 ? 3.426 -11.508 10.781 1 97.62 56 SER B CA 1
ATOM 3943 C C . SER B 1 56 ? 2.961 -11.477 12.234 1 97.62 56 SER B C 1
ATOM 3945 O O . SER B 1 56 ? 2.139 -10.641 12.609 1 97.62 56 SER B O 1
ATOM 3947 N N . ARG B 1 57 ? 3.482 -12.336 13.055 1 95.94 57 ARG B N 1
ATOM 3948 C CA . ARG B 1 57 ? 3.15 -12.352 14.477 1 95.94 57 ARG B CA 1
ATOM 3949 C C . ARG B 1 57 ? 3.643 -11.078 15.164 1 95.94 57 ARG B C 1
ATOM 3951 O O . ARG B 1 57 ? 2.955 -10.531 16.031 1 95.94 57 ARG B O 1
ATOM 3958 N N . LEU B 1 58 ? 4.816 -10.711 14.773 1 96.75 58 LEU B N 1
ATOM 3959 C CA . LEU B 1 58 ? 5.457 -9.578 15.445 1 96.75 58 LEU B CA 1
ATOM 3960 C C . LEU B 1 58 ? 4.777 -8.266 15.07 1 96.75 58 LEU B C 1
ATOM 3962 O O . LEU B 1 58 ? 4.477 -7.449 15.938 1 96.75 58 LEU B O 1
ATOM 3966 N N . PHE B 1 59 ? 4.414 -8.047 13.773 1 96.69 59 PHE B N 1
ATOM 3967 C CA . PHE B 1 59 ? 3.855 -6.754 13.406 1 96.69 59 PHE B CA 1
ATOM 3968 C C . PHE B 1 59 ? 2.35 -6.727 13.633 1 96.69 59 PHE B C 1
ATOM 3970 O O . PHE B 1 59 ? 1.767 -5.664 13.852 1 96.69 59 PHE B O 1
ATOM 3977 N N . GLY B 1 60 ? 1.613 -7.891 13.539 1 94.88 60 GLY B N 1
ATOM 3978 C CA . GLY B 1 60 ? 0.161 -7.938 13.602 1 94.88 60 GLY B CA 1
ATOM 3979 C C . GLY B 1 60 ? -0.365 -8.234 15 1 94.88 60 GLY B C 1
ATOM 3980 O O . GLY B 1 60 ? -1.557 -8.062 15.266 1 94.88 60 GLY B O 1
ATOM 3981 N N . GLY B 1 61 ? 0.481 -8.68 15.828 1 89.81 61 GLY B N 1
ATOM 3982 C CA . GLY B 1 61 ? 0.039 -8.945 17.188 1 89.81 61 GLY B CA 1
ATOM 3983 C C . GLY B 1 61 ? -0.81 -10.203 17.297 1 89.81 61 GLY B C 1
ATOM 3984 O O . GLY B 1 61 ? -0.725 -11.094 16.453 1 89.81 61 GLY B O 1
ATOM 3985 N N . ASN B 1 62 ? -1.657 -10.273 18.391 1 93.12 62 ASN B N 1
ATOM 3986 C CA . ASN B 1 62 ? -2.42 -11.469 18.734 1 93.12 62 ASN B CA 1
ATOM 3987 C C . ASN B 1 62 ? -3.881 -11.336 18.312 1 93.12 62 ASN B C 1
ATOM 3989 O O . ASN B 1 62 ? -4.398 -10.227 18.188 1 93.12 62 ASN B O 1
ATOM 3993 N N . GLY B 1 63 ? -4.504 -12.453 18.031 1 95.56 63 GLY B N 1
ATOM 3994 C CA . GLY B 1 63 ? -5.91 -12.547 17.672 1 95.56 63 GLY B CA 1
ATOM 3995 C C . GLY B 1 63 ? -6.414 -13.977 17.609 1 95.56 63 GLY B C 1
ATOM 3996 O O . GLY B 1 63 ? -5.852 -14.867 18.266 1 95.56 63 GLY B O 1
ATOM 3997 N N . HIS B 1 64 ? -7.484 -14.188 16.938 1 94.81 64 HIS B N 1
ATOM 3998 C CA . HIS B 1 64 ? -8.086 -15.516 16.953 1 94.81 64 HIS B CA 1
ATOM 3999 C C . HIS B 1 64 ? -8.102 -16.125 15.547 1 94.81 64 HIS B C 1
ATOM 4001 O O . HIS B 1 64 ? -8.734 -17.156 15.32 1 94.81 64 HIS B O 1
ATOM 4007 N N . CYS B 1 65 ? -7.453 -15.492 14.594 1 97.88 65 CYS B N 1
ATOM 4008 C CA . CYS B 1 65 ? -7.395 -16.031 13.242 1 97.88 65 CYS B CA 1
ATOM 4009 C C . CYS B 1 65 ? -6.324 -17.109 13.125 1 97.88 65 CYS B C 1
ATOM 4011 O O . CYS B 1 65 ? -5.434 -17.203 13.977 1 97.88 65 CYS B O 1
ATOM 4013 N N . SER B 1 66 ? -6.406 -17.938 12.102 1 97.06 66 SER B N 1
ATOM 4014 C CA . SER B 1 66 ? -5.52 -19.078 11.945 1 97.06 66 SER B CA 1
ATOM 4015 C C . SER B 1 66 ? -4.648 -18.953 10.703 1 97.06 66 SER B C 1
ATOM 4017 O O . SER B 1 66 ? -5.031 -18.266 9.742 1 97.06 66 SER B O 1
ATOM 4019 N N . VAL B 1 67 ? -3.465 -19.547 10.781 1 97.19 67 VAL B N 1
ATOM 4020 C CA . VAL B 1 67 ? -2.52 -19.688 9.68 1 97.19 67 VAL B CA 1
ATOM 4021 C C . VAL B 1 67 ? -2.023 -21.125 9.594 1 97.19 67 VAL B C 1
ATOM 4023 O O . VAL B 1 67 ? -1.196 -21.547 10.398 1 97.19 67 VAL B O 1
ATOM 4026 N N . PHE B 1 68 ? -2.502 -21.906 8.656 1 95.94 68 PHE B N 1
ATOM 4027 C CA . PHE B 1 68 ? -2.189 -23.297 8.305 1 95.94 68 PHE B CA 1
ATOM 4028 C C . PHE B 1 68 ? -1.572 -24.031 9.5 1 95.94 68 PHE B C 1
ATOM 4030 O O . PHE B 1 68 ? -0.388 -24.359 9.477 1 95.94 68 PHE B O 1
ATOM 4037 N N . GLY B 1 69 ? -2.398 -24.453 10.469 1 91.56 69 GLY B N 1
ATOM 4038 C CA . GLY B 1 69 ? -1.989 -25.312 11.57 1 91.56 69 GLY B CA 1
ATOM 4039 C C . GLY B 1 69 ? -1.739 -24.547 12.859 1 91.56 69 GLY B C 1
ATOM 4040 O O . GLY B 1 69 ? -1.458 -25.156 13.898 1 91.56 69 GLY B O 1
ATOM 4041 N N . GLU B 1 70 ? -1.787 -23.234 12.781 1 92.75 70 GLU B N 1
ATOM 4042 C CA . GLU B 1 70 ? -1.57 -22.422 13.961 1 92.75 70 GLU B CA 1
ATOM 4043 C C . GLU B 1 70 ? -2.697 -21.406 14.141 1 92.75 70 GLU B C 1
ATOM 4045 O O . GLU B 1 70 ? -3.365 -21.031 13.18 1 92.75 70 GLU B O 1
ATOM 4050 N N . SER B 1 71 ? -2.928 -21.016 15.391 1 94 71 SER B N 1
ATOM 4051 C CA . SER B 1 71 ? -3.902 -19.984 15.703 1 94 71 SER B CA 1
ATOM 4052 C C . SER B 1 71 ? -3.26 -18.844 16.484 1 94 71 SER B C 1
ATOM 4054 O O . SER B 1 71 ? -2.049 -18.844 16.719 1 94 71 SER B O 1
ATOM 4056 N N . GLY B 1 72 ? -3.99 -17.828 16.703 1 95.69 72 GLY B N 1
ATOM 4057 C CA . GLY B 1 72 ? -3.506 -16.75 17.547 1 95.69 72 GLY B CA 1
ATOM 4058 C C . GLY B 1 72 ? -3.055 -15.523 16.766 1 95.69 72 GLY B C 1
ATOM 4059 O O . GLY B 1 72 ? -2.309 -14.688 17.281 1 95.69 72 GLY B O 1
ATOM 4060 N N . PHE B 1 73 ? -3.451 -15.422 15.547 1 97.25 73 PHE B N 1
ATOM 4061 C CA . PHE B 1 73 ? -3.041 -14.297 14.711 1 97.25 73 PHE B CA 1
ATOM 4062 C C . PHE B 1 73 ? -4.137 -13.242 14.648 1 97.25 73 PHE B C 1
ATOM 4064 O O . PHE B 1 73 ? -5.324 -13.562 14.75 1 97.25 73 PHE B O 1
ATOM 4071 N N . SER B 1 74 ? -3.801 -11.961 14.547 1 98.38 74 SER B N 1
ATOM 4072 C CA . SER B 1 74 ? -4.762 -10.914 14.211 1 98.38 74 SER B CA 1
ATOM 4073 C C . SER B 1 74 ? -5.25 -11.062 12.773 1 98.38 74 SER B C 1
ATOM 4075 O O . SER B 1 74 ? -4.66 -11.805 11.984 1 98.38 74 SER B O 1
ATOM 4077 N N . PRO B 1 75 ? -6.336 -10.359 12.43 1 98.69 75 PRO B N 1
ATOM 4078 C CA . PRO B 1 75 ? -6.832 -10.43 11.047 1 98.69 75 PRO B CA 1
ATOM 4079 C C . PRO B 1 75 ? -5.773 -10.039 10.023 1 98.69 75 PRO B C 1
ATOM 4081 O O . PRO B 1 75 ? -5.582 -10.742 9.023 1 98.69 75 PRO B O 1
ATOM 4084 N N . LEU B 1 76 ? -5.016 -8.992 10.258 1 98.69 76 LEU B N 1
ATOM 4085 C CA . LEU B 1 76 ? -4.023 -8.539 9.281 1 98.69 76 LEU B CA 1
ATOM 4086 C C . LEU B 1 76 ? -2.846 -9.508 9.219 1 98.69 76 LEU B C 1
ATOM 4088 O O . LEU B 1 76 ? -2.314 -9.773 8.141 1 98.69 76 LEU B O 1
ATOM 4092 N N . ALA B 1 77 ? -2.426 -9.984 10.398 1 98.56 77 ALA B N 1
ATOM 4093 C CA . ALA B 1 77 ? -1.347 -10.969 10.422 1 98.56 77 ALA B CA 1
ATOM 4094 C C . ALA B 1 77 ? -1.732 -12.227 9.648 1 98.56 77 ALA B C 1
ATOM 4096 O O . ALA B 1 77 ? -0.932 -12.758 8.875 1 98.56 77 ALA B O 1
ATOM 4097 N N . ALA B 1 78 ? -2.943 -12.688 9.859 1 98.75 78 ALA B N 1
ATOM 4098 C CA . ALA B 1 78 ? -3.41 -13.914 9.219 1 98.75 78 ALA B CA 1
ATOM 4099 C C . ALA B 1 78 ? -3.545 -13.727 7.707 1 98.75 78 ALA B C 1
ATOM 4101 O O . ALA B 1 78 ? -3.172 -14.602 6.93 1 98.75 78 ALA B O 1
ATOM 4102 N N . ALA B 1 79 ? -4.164 -12.617 7.285 1 98.81 79 ALA B N 1
ATOM 4103 C CA . ALA B 1 79 ? -4.305 -12.344 5.855 1 98.81 79 ALA B CA 1
ATOM 4104 C C . ALA B 1 79 ? -2.947 -12.375 5.156 1 98.81 79 ALA B C 1
ATOM 4106 O O . ALA B 1 79 ? -2.789 -13.016 4.117 1 98.81 79 ALA B O 1
ATOM 4107 N N . PHE B 1 80 ? -1.949 -11.672 5.742 1 98.75 80 PHE B N 1
ATOM 4108 C CA . PHE B 1 80 ? -0.604 -11.586 5.188 1 98.75 80 PHE B CA 1
ATOM 4109 C C . PHE B 1 80 ? 0.05 -12.969 5.137 1 98.75 80 PHE B C 1
ATOM 4111 O O . PHE B 1 80 ? 0.54 -13.391 4.086 1 98.75 80 PHE B O 1
ATOM 4118 N N . ALA B 1 81 ? 0.053 -13.664 6.273 1 98.44 81 ALA B N 1
ATOM 4119 C CA . ALA B 1 81 ? 0.761 -14.938 6.395 1 98.44 81 ALA B CA 1
ATOM 4120 C C . ALA B 1 81 ? 0.125 -16 5.512 1 98.44 81 ALA B C 1
ATOM 4122 O O . ALA B 1 81 ? 0.829 -16.766 4.832 1 98.44 81 ALA B O 1
ATOM 4123 N N . ASN B 1 82 ? -1.188 -16.109 5.508 1 98.75 82 ASN B N 1
ATOM 4124 C CA . ASN B 1 82 ? -1.86 -17.125 4.695 1 98.75 82 ASN B CA 1
ATOM 4125 C C . ASN B 1 82 ? -1.577 -16.922 3.209 1 98.75 82 ASN B C 1
ATOM 4127 O O . ASN B 1 82 ? -1.274 -17.875 2.498 1 98.75 82 ASN B O 1
ATOM 4131 N N . ALA B 1 83 ? -1.701 -15.672 2.762 1 98.88 83 ALA B N 1
ATOM 4132 C CA . ALA B 1 83 ? -1.423 -15.406 1.352 1 98.88 83 ALA B CA 1
ATOM 4133 C C . ALA B 1 83 ? 0.032 -15.719 1.012 1 98.88 83 ALA B C 1
ATOM 4135 O O . ALA B 1 83 ? 0.32 -16.297 -0.042 1 98.88 83 ALA B O 1
ATOM 4136 N N . ALA B 1 84 ? 0.953 -15.336 1.927 1 98.25 84 ALA B N 1
ATOM 4137 C CA . ALA B 1 84 ? 2.371 -15.617 1.724 1 98.25 84 ALA B CA 1
ATOM 4138 C C . ALA B 1 84 ? 2.627 -17.109 1.639 1 98.25 84 ALA B C 1
ATOM 4140 O O . ALA B 1 84 ? 3.428 -17.578 0.818 1 98.25 84 ALA B O 1
ATOM 4141 N N . MET B 1 85 ? 1.978 -17.875 2.469 1 97.94 85 MET B N 1
ATOM 4142 C CA . MET B 1 85 ? 2.17 -19.312 2.477 1 97.94 85 MET B CA 1
ATOM 4143 C C . MET B 1 85 ? 1.61 -19.953 1.206 1 97.94 85 MET B C 1
ATOM 4145 O O . MET B 1 85 ? 2.27 -20.781 0.58 1 97.94 85 MET B O 1
ATOM 4149 N N . ILE B 1 86 ? 0.421 -19.531 0.804 1 98.69 86 ILE B N 1
ATOM 4150 C CA . ILE B 1 86 ? -0.203 -20.109 -0.381 1 98.69 86 ILE B CA 1
ATOM 4151 C C . ILE B 1 86 ? 0.686 -19.875 -1.601 1 98.69 86 ILE B C 1
ATOM 4153 O O . ILE B 1 86 ? 0.825 -20.75 -2.455 1 98.69 86 ILE B O 1
ATOM 4157 N N . ASN B 1 87 ? 1.335 -18.766 -1.648 1 98.44 87 ASN B N 1
ATOM 4158 C CA . ASN B 1 87 ? 2.197 -18.391 -2.768 1 98.44 87 ASN B CA 1
ATOM 4159 C C . ASN B 1 87 ? 3.652 -18.766 -2.496 1 98.44 87 ASN B C 1
ATOM 4161 O O . ASN B 1 87 ? 4.531 -18.484 -3.316 1 98.44 87 ASN B O 1
ATOM 4165 N N . GLY B 1 88 ? 3.959 -19.359 -1.353 1 97.81 88 GLY B N 1
ATOM 4166 C CA . GLY B 1 88 ? 5.309 -19.5 -0.833 1 97.81 88 GLY B CA 1
ATOM 4167 C C . GLY B 1 88 ? 6.211 -20.312 -1.75 1 97.81 88 GLY B C 1
ATOM 4168 O O . GLY B 1 88 ? 7.398 -20 -1.882 1 97.81 88 GLY B O 1
ATOM 4169 N N . LEU B 1 89 ? 5.688 -21.281 -2.408 1 97.88 89 LEU B N 1
ATOM 4170 C CA . LEU B 1 89 ? 6.488 -22.141 -3.273 1 97.88 89 LEU B CA 1
ATOM 4171 C C . LEU B 1 89 ? 6.234 -21.812 -4.742 1 97.88 89 LEU B C 1
ATOM 4173 O O . LEU B 1 89 ? 6.688 -22.547 -5.629 1 97.88 89 LEU B O 1
ATOM 4177 N N . ASP B 1 90 ? 5.496 -20.766 -4.969 1 97.81 90 ASP B N 1
ATOM 4178 C CA . ASP B 1 90 ? 5.145 -20.328 -6.316 1 97.81 90 ASP B CA 1
ATOM 4179 C C . ASP B 1 90 ? 4.516 -21.453 -7.117 1 97.81 90 ASP B C 1
ATOM 4181 O O . ASP B 1 90 ? 4.852 -21.656 -8.289 1 97.81 90 ASP B O 1
ATOM 4185 N N . HIS B 1 91 ? 3.684 -22.188 -6.457 1 98.5 91 HIS B N 1
ATOM 4186 C CA . HIS B 1 91 ? 3.033 -23.344 -7.055 1 98.5 91 HIS B CA 1
ATOM 4187 C C . HIS B 1 91 ? 1.533 -23.125 -7.215 1 98.5 91 HIS B C 1
ATOM 4189 O O . HIS B 1 91 ? 0.84 -23.922 -7.84 1 98.5 91 HIS B O 1
ATOM 4195 N N . ASP B 1 92 ? 1.027 -21.984 -6.73 1 98.44 92 ASP B N 1
ATOM 4196 C CA . ASP B 1 92 ? -0.4 -21.688 -6.656 1 98.44 92 ASP B CA 1
ATOM 4197 C C . ASP B 1 92 ? -0.936 -21.219 -8.008 1 98.44 92 ASP B C 1
ATOM 4199 O O . ASP B 1 92 ? -0.168 -21.031 -8.953 1 98.44 92 ASP B O 1
ATOM 4203 N N . ASP B 1 93 ? -2.188 -21.094 -8.086 1 98.44 93 ASP B N 1
ATOM 4204 C CA . ASP B 1 93 ? -2.908 -20.797 -9.328 1 98.44 93 ASP B CA 1
ATOM 4205 C C . ASP B 1 93 ? -2.578 -19.406 -9.844 1 98.44 93 ASP B C 1
ATOM 4207 O O . ASP B 1 93 ? -1.841 -18.656 -9.195 1 98.44 93 ASP B O 1
ATOM 4211 N N . GLY B 1 94 ? -3.021 -19.141 -11.062 1 97.69 94 GLY B N 1
ATOM 4212 C CA . GLY B 1 94 ? -2.959 -17.844 -11.711 1 97.69 94 GLY B CA 1
ATOM 4213 C C . GLY B 1 94 ? -4.164 -17.562 -12.586 1 97.69 94 GLY B C 1
ATOM 4214 O O . GLY B 1 94 ? -5.215 -18.188 -12.43 1 97.69 94 GLY B O 1
ATOM 4215 N N . VAL B 1 95 ? -4.105 -16.516 -13.273 1 97.25 95 VAL B N 1
ATOM 4216 C CA . VAL B 1 95 ? -5.02 -16.172 -14.359 1 97.25 95 VAL B CA 1
ATOM 4217 C C . VAL B 1 95 ? -4.223 -15.898 -15.633 1 97.25 95 VAL B C 1
ATOM 4219 O O . VAL B 1 95 ? -3.174 -15.25 -15.594 1 97.25 95 VAL B O 1
ATOM 4222 N N . GLU B 1 96 ? -4.668 -16.5 -16.672 1 95.62 96 GLU B N 1
ATOM 4223 C CA . GLU B 1 96 ? -3.943 -16.438 -17.938 1 95.62 96 GLU B CA 1
ATOM 4224 C C . GLU B 1 96 ? -4.906 -16.297 -19.109 1 95.62 96 GLU B C 1
ATOM 4226 O O . GLU B 1 96 ? -5.832 -17.094 -19.266 1 95.62 96 GLU B O 1
ATOM 4231 N N . ILE B 1 97 ? -4.73 -15.273 -19.859 1 93.31 97 ILE B N 1
ATOM 4232 C CA . ILE B 1 97 ? -5.508 -15.031 -21.062 1 93.31 97 ILE B CA 1
ATOM 4233 C C . ILE B 1 97 ? -4.578 -14.969 -22.266 1 93.31 97 ILE B C 1
ATOM 4235 O O . ILE B 1 97 ? -3.693 -14.117 -22.344 1 93.31 97 ILE B O 1
ATOM 4239 N N . ASP B 1 98 ? -4.699 -15.844 -23.203 1 91.06 98 ASP B N 1
ATOM 4240 C CA . ASP B 1 98 ? -3.896 -15.953 -24.422 1 91.06 98 ASP B CA 1
ATOM 4241 C C . ASP B 1 98 ? -2.41 -16.062 -24.094 1 91.06 98 ASP B C 1
ATOM 4243 O O . ASP B 1 98 ? -1.581 -15.391 -24.703 1 91.06 98 ASP B O 1
ATOM 4247 N N . GLY B 1 99 ? -2.148 -16.828 -23.109 1 90.75 99 GLY B N 1
ATOM 4248 C CA . GLY B 1 99 ? -0.771 -17.109 -22.734 1 90.75 99 GLY B CA 1
ATOM 4249 C C . GLY B 1 99 ? -0.168 -16.016 -21.859 1 90.75 99 GLY B C 1
ATOM 4250 O O . GLY B 1 99 ? 0.952 -16.156 -21.359 1 90.75 99 GLY B O 1
ATOM 4251 N N . LYS B 1 100 ? -0.887 -14.969 -21.656 1 91.69 100 LYS B N 1
ATOM 4252 C CA . LYS B 1 100 ? -0.427 -13.852 -20.828 1 91.69 100 LYS B CA 1
ATOM 4253 C C . LYS B 1 100 ? -0.782 -14.062 -19.359 1 91.69 100 LYS B C 1
ATOM 4255 O O . LYS B 1 100 ? -1.961 -14.117 -19 1 91.69 100 LYS B O 1
ATOM 4260 N N . GLY B 1 101 ? 0.219 -14.242 -18.516 1 91.62 101 GLY B N 1
ATOM 4261 C CA . GLY B 1 101 ? -0.016 -14.367 -17.078 1 91.62 101 GLY B CA 1
ATOM 4262 C C . GLY B 1 101 ? -0.402 -13.047 -16.422 1 91.62 101 GLY B C 1
ATOM 4263 O O . GLY B 1 101 ? 0.223 -12.016 -16.672 1 91.62 101 GLY B O 1
ATOM 4264 N N . LEU B 1 102 ? -1.442 -13.156 -15.492 1 93.88 102 LEU B N 1
ATOM 4265 C CA . LEU B 1 102 ? -2.031 -11.898 -15.047 1 93.88 102 LEU B CA 1
ATOM 4266 C C . LEU B 1 102 ? -2.229 -11.891 -13.539 1 93.88 102 LEU B C 1
ATOM 4268 O O . LEU B 1 102 ? -3.02 -11.109 -13.016 1 93.88 102 LEU B O 1
ATOM 4272 N N . GLY B 1 103 ? -1.545 -12.789 -12.781 1 96 103 GLY B N 1
ATOM 4273 C CA . GLY B 1 103 ? -1.658 -12.719 -11.328 1 96 103 GLY B CA 1
ATOM 4274 C C . GLY B 1 103 ? -1.791 -14.078 -10.672 1 96 103 GLY B C 1
ATOM 4275 O O . GLY B 1 103 ? -1.681 -15.109 -11.336 1 96 103 GLY B O 1
ATOM 4276 N N . HIS B 1 104 ? -1.961 -14.039 -9.359 1 98.19 104 HIS B N 1
ATOM 4277 C CA . HIS B 1 104 ? -2.15 -15.188 -8.477 1 98.19 104 HIS B CA 1
ATOM 4278 C C . HIS B 1 104 ? -3.4 -15.023 -7.621 1 98.19 104 HIS B C 1
ATOM 4280 O O . HIS B 1 104 ? -3.311 -14.977 -6.391 1 98.19 104 HIS B O 1
ATOM 4286 N N . PRO B 1 105 ? -4.555 -15.086 -8.219 1 98.38 105 PRO B N 1
ATOM 4287 C CA . PRO B 1 105 ? -5.75 -14.695 -7.465 1 98.38 105 PRO B CA 1
ATOM 4288 C C . PRO B 1 105 ? -6.02 -15.609 -6.273 1 98.38 105 PRO B C 1
ATOM 4290 O O . PRO B 1 105 ? -6.484 -15.148 -5.227 1 98.38 105 PRO B O 1
ATOM 4293 N N . GLY B 1 106 ? -5.742 -16.906 -6.391 1 98.75 106 GLY B N 1
ATOM 4294 C CA . GLY B 1 106 ? -6.035 -17.844 -5.312 1 98.75 106 GLY B CA 1
ATOM 4295 C C . GLY B 1 106 ? -5.371 -17.453 -4 1 98.75 106 GLY B C 1
ATOM 4296 O O . GLY B 1 106 ? -5.996 -17.516 -2.941 1 98.75 106 GLY B O 1
ATOM 4297 N N . ALA B 1 107 ? -4.125 -17.078 -4.066 1 98.81 107 ALA B N 1
ATOM 4298 C CA . ALA B 1 107 ? -3.365 -16.75 -2.861 1 98.81 107 ALA B CA 1
ATOM 4299 C C . ALA B 1 107 ? -4.008 -15.609 -2.094 1 98.81 107 ALA B C 1
ATOM 4301 O O . ALA B 1 107 ? -4.188 -15.688 -0.876 1 98.81 107 ALA B O 1
ATOM 4302 N N . THR B 1 108 ? -4.418 -14.57 -2.779 1 98.88 108 THR B N 1
ATOM 4303 C CA . THR B 1 108 ? -4.945 -13.367 -2.152 1 98.88 108 THR B CA 1
ATOM 4304 C C . THR B 1 108 ? -6.402 -13.562 -1.741 1 98.88 108 THR B C 1
ATOM 4306 O O . THR B 1 108 ? -6.781 -13.242 -0.613 1 98.88 108 THR B O 1
ATOM 4309 N N . LEU B 1 109 ? -7.238 -14.094 -2.645 1 98.94 109 LEU B N 1
ATOM 4310 C CA . LEU B 1 109 ? -8.68 -14.172 -2.432 1 98.94 109 LEU B CA 1
ATOM 4311 C C . LEU B 1 109 ? -9.016 -15.234 -1.39 1 98.94 109 LEU B C 1
ATOM 4313 O O . LEU B 1 109 ? -9.883 -15.023 -0.536 1 98.94 109 LEU B O 1
ATOM 4317 N N . VAL B 1 110 ? -8.32 -16.391 -1.413 1 98.94 110 VAL B N 1
ATOM 4318 C CA . VAL B 1 110 ? -8.594 -17.453 -0.452 1 98.94 110 VAL B CA 1
ATOM 4319 C C . VAL B 1 110 ? -8.086 -17.047 0.93 1 98.94 110 VAL B C 1
ATOM 4321 O O . VAL B 1 110 ? -8.734 -17.312 1.941 1 98.94 110 VAL B O 1
ATOM 4324 N N . ALA B 1 111 ? -6.934 -16.359 0.979 1 98.94 111 ALA B N 1
ATOM 4325 C CA . ALA B 1 111 ? -6.449 -15.859 2.26 1 98.94 111 ALA B CA 1
ATOM 4326 C C . ALA B 1 111 ? -7.457 -14.898 2.887 1 98.94 111 ALA B C 1
ATOM 4328 O O . ALA B 1 111 ? -7.691 -14.938 4.098 1 98.94 111 ALA B O 1
ATOM 4329 N N . ALA B 1 112 ? -8.023 -14.023 2.078 1 98.94 112 ALA B N 1
ATOM 4330 C CA . ALA B 1 112 ? -9.039 -13.094 2.57 1 98.94 112 ALA B CA 1
ATOM 4331 C C . ALA B 1 112 ? -10.273 -13.852 3.053 1 98.94 112 ALA B C 1
ATOM 4333 O O . ALA B 1 112 ? -10.867 -13.5 4.078 1 98.94 112 ALA B O 1
ATOM 4334 N N . ALA B 1 113 ? -10.664 -14.867 2.311 1 98.94 113 ALA B N 1
ATOM 4335 C CA . ALA B 1 113 ? -11.805 -15.695 2.713 1 98.94 113 ALA B CA 1
ATOM 4336 C C . ALA B 1 113 ? -11.547 -16.375 4.055 1 98.94 113 ALA B C 1
ATOM 4338 O O . ALA B 1 113 ? -12.438 -16.453 4.902 1 98.94 113 ALA B O 1
ATOM 4339 N N . MET B 1 114 ? -10.352 -16.875 4.246 1 98.88 114 MET B N 1
ATOM 4340 C CA . MET B 1 114 ? -9.977 -17.547 5.48 1 98.88 114 MET B CA 1
ATOM 4341 C C . MET B 1 114 ? -10.141 -16.625 6.684 1 98.88 114 MET B C 1
ATOM 4343 O O . MET B 1 114 ? -10.734 -17.016 7.691 1 98.88 114 MET B O 1
ATOM 4347 N N . VAL B 1 115 ? -9.664 -15.406 6.562 1 98.81 115 VAL B N 1
ATOM 4348 C CA . VAL B 1 115 ? -9.781 -14.445 7.656 1 98.81 115 VAL B CA 1
ATOM 4349 C C . VAL B 1 115 ? -11.258 -14.125 7.898 1 98.81 115 VAL B C 1
ATOM 4351 O O . VAL B 1 115 ? -11.695 -14.023 9.047 1 98.81 115 VAL B O 1
ATOM 4354 N N . ALA B 1 116 ? -12.016 -13.961 6.82 1 98.81 116 ALA B N 1
ATOM 4355 C CA . ALA B 1 116 ? -13.438 -13.656 6.953 1 98.81 116 ALA B CA 1
ATOM 4356 C C . ALA B 1 116 ? -14.18 -14.773 7.676 1 98.81 116 ALA B C 1
ATOM 4358 O O . ALA B 1 116 ? -15.078 -14.523 8.477 1 98.81 116 ALA B O 1
ATOM 4359 N N . LEU B 1 117 ? -13.812 -16.031 7.367 1 98.56 117 LEU B N 1
ATOM 4360 C CA . LEU B 1 117 ? -14.422 -17.172 8.062 1 98.56 117 LEU B CA 1
ATOM 4361 C C . LEU B 1 117 ? -14.133 -17.094 9.562 1 98.56 117 LEU B C 1
ATOM 4363 O O . LEU B 1 117 ? -15.008 -17.391 10.375 1 98.56 117 LEU B O 1
ATOM 4367 N N . ASP B 1 118 ? -12.906 -16.734 9.93 1 98.38 118 ASP B N 1
ATOM 4368 C CA . ASP B 1 118 ? -12.516 -16.656 11.328 1 98.38 118 ASP B CA 1
ATOM 4369 C C . ASP B 1 118 ? -13.25 -15.523 12.039 1 98.38 118 ASP B C 1
ATOM 4371 O O . ASP B 1 118 ? -13.531 -15.617 13.242 1 98.38 118 ASP B O 1
ATOM 4375 N N . LEU B 1 119 ? -13.562 -14.469 11.305 1 98.06 119 LEU B N 1
ATOM 4376 C CA . LEU B 1 119 ? -14.172 -13.289 11.906 1 98.06 119 LEU B CA 1
ATOM 4377 C C . LEU B 1 119 ? -15.695 -13.43 11.945 1 98.06 119 LEU B C 1
ATOM 4379 O O . LEU B 1 119 ? -16.359 -12.695 12.68 1 98.06 119 LEU B O 1
ATOM 4383 N N . ASN B 1 120 ? -16.203 -14.273 11.078 1 97.25 120 ASN B N 1
ATOM 4384 C CA . ASN B 1 120 ? -17.641 -14.453 11.039 1 97.25 120 ASN B CA 1
ATOM 4385 C C . ASN B 1 120 ? -18.141 -15.203 12.273 1 97.25 120 ASN B C 1
ATOM 4387 O O . ASN B 1 120 ? -17.672 -16.312 12.57 1 97.25 120 ASN B O 1
ATOM 4391 N N . PRO B 1 121 ? -19.109 -14.641 13 1 95.12 121 PRO B N 1
ATOM 4392 C CA . PRO B 1 121 ? -19.609 -15.32 14.195 1 95.12 121 PRO B CA 1
ATOM 4393 C C . PRO B 1 121 ? -20.453 -16.547 13.875 1 95.12 121 PRO B C 1
ATOM 4395 O O . PRO B 1 121 ? -20.656 -17.406 14.742 1 95.12 121 PRO B O 1
ATOM 4398 N N . GLU B 1 122 ? -20.969 -16.688 12.688 1 96.5 122 GLU B N 1
ATOM 4399 C CA . GLU B 1 122 ? -21.797 -17.828 12.266 1 96.5 122 GLU B CA 1
ATOM 4400 C C . GLU B 1 122 ? -21.062 -18.672 11.227 1 96.5 122 GLU B C 1
ATOM 4402 O O . GLU B 1 122 ? -20.328 -18.141 10.383 1 96.5 122 GLU B O 1
ATOM 4407 N N . PRO B 1 123 ? -21.281 -20 11.289 1 96.88 123 PRO B N 1
ATOM 4408 C CA . PRO B 1 123 ? -20.703 -20.844 10.234 1 96.88 123 PRO B CA 1
ATOM 4409 C C . PRO B 1 123 ? -21.188 -20.453 8.836 1 96.88 123 PRO B C 1
ATOM 4411 O O . PRO B 1 123 ? -22.344 -20.094 8.656 1 96.88 123 PRO B O 1
ATOM 4414 N N . VAL B 1 124 ? -20.344 -20.562 7.883 1 96.94 124 VAL B N 1
ATOM 4415 C CA . VAL B 1 124 ? -20.641 -20.188 6.504 1 96.94 124 VAL B CA 1
ATOM 4416 C C . VAL B 1 124 ? -20.875 -21.438 5.668 1 96.94 124 VAL B C 1
ATOM 4418 O O . VAL B 1 124 ? -20.062 -22.375 5.668 1 96.94 124 VAL B O 1
ATOM 4421 N N . ALA B 1 125 ? -22.031 -21.484 4.957 1 96.31 125 ALA B N 1
ATOM 4422 C CA . ALA B 1 125 ? -22.312 -22.594 4.062 1 96.31 125 ALA B CA 1
ATOM 4423 C C . ALA B 1 125 ? -21.312 -22.672 2.924 1 96.31 125 ALA B C 1
ATOM 4425 O O . ALA B 1 125 ? -20.875 -21.641 2.4 1 96.31 125 ALA B O 1
ATOM 4426 N N . GLN B 1 126 ? -20.953 -23.875 2.559 1 96 126 GLN B N 1
ATOM 4427 C CA . GLN B 1 126 ? -19.984 -24.062 1.473 1 96 126 GLN B CA 1
ATOM 4428 C C . GLN B 1 126 ? -20.469 -23.375 0.198 1 96 126 GLN B C 1
ATOM 4430 O O . GLN B 1 126 ? -19.656 -22.797 -0.535 1 96 126 GLN B O 1
ATOM 4435 N N . ASP B 1 127 ? -21.781 -23.438 -0.075 1 95.12 127 ASP B N 1
ATOM 4436 C CA . ASP B 1 127 ? -22.344 -22.797 -1.265 1 95.12 127 ASP B CA 1
ATOM 4437 C C . ASP B 1 127 ? -22.109 -21.297 -1.245 1 95.12 127 ASP B C 1
ATOM 4439 O O . ASP B 1 127 ? -21.844 -20.688 -2.285 1 95.12 127 ASP B O 1
ATOM 4443 N N . VAL B 1 128 ? -22.234 -20.719 -0.071 1 97 128 VAL B N 1
ATOM 4444 C CA . VAL B 1 128 ? -22 -19.297 0.083 1 97 128 VAL B CA 1
ATOM 4445 C C . VAL B 1 128 ? -20.531 -18.984 -0.181 1 97 128 VAL B C 1
ATOM 4447 O O . VAL B 1 128 ? -20.203 -18.016 -0.873 1 97 128 VAL B O 1
ATOM 4450 N N . LEU B 1 129 ? -19.656 -19.828 0.365 1 98.19 129 LEU B N 1
ATOM 4451 C CA . LEU B 1 129 ? -18.234 -19.641 0.168 1 98.19 129 LEU B CA 1
ATOM 4452 C C . LEU B 1 129 ? -17.875 -19.719 -1.312 1 98.19 129 LEU B C 1
ATOM 4454 O O . LEU B 1 129 ? -17.172 -18.844 -1.833 1 98.19 129 LEU B O 1
ATOM 4458 N N . ILE B 1 130 ? -18.344 -20.703 -2 1 98.19 130 ILE B N 1
ATOM 4459 C CA . ILE B 1 130 ? -18.016 -20.938 -3.404 1 98.19 130 ILE B CA 1
ATOM 4460 C C . ILE B 1 130 ? -18.578 -19.797 -4.254 1 98.19 130 ILE B C 1
ATOM 4462 O O . ILE B 1 130 ? -17.906 -19.297 -5.16 1 98.19 130 ILE B O 1
ATOM 4466 N N . THR B 1 131 ? -19.812 -19.391 -3.984 1 98.31 131 THR B N 1
ATOM 4467 C CA . THR B 1 131 ? -20.453 -18.281 -4.707 1 98.31 131 THR B CA 1
ATOM 4468 C C . THR B 1 131 ? -19.672 -16.984 -4.504 1 98.31 131 THR B C 1
ATOM 4470 O O . THR B 1 131 ? -19.469 -16.234 -5.453 1 98.31 131 THR B O 1
ATOM 4473 N N . THR B 1 132 ? -19.297 -16.766 -3.262 1 98.81 132 THR B N 1
ATOM 4474 C CA . THR B 1 132 ? -18.531 -15.562 -2.926 1 98.81 132 THR B CA 1
ATOM 4475 C C . THR B 1 132 ? -17.188 -15.562 -3.631 1 98.81 132 THR B C 1
ATOM 4477 O O . THR B 1 132 ? -16.766 -14.539 -4.18 1 98.81 132 THR B O 1
ATOM 4480 N N . LEU B 1 133 ? -16.5 -16.688 -3.607 1 98.94 133 LEU B N 1
ATOM 4481 C CA . LEU B 1 133 ? -15.227 -16.797 -4.312 1 98.94 133 LEU B CA 1
ATOM 4482 C C . LEU B 1 133 ? -15.414 -16.594 -5.812 1 98.94 133 LEU B C 1
ATOM 4484 O O . LEU B 1 133 ? -14.602 -15.938 -6.461 1 98.94 133 LEU B O 1
ATOM 4488 N N . ALA B 1 134 ? -16.453 -17.141 -6.371 1 98.88 134 ALA B N 1
ATOM 4489 C CA . ALA B 1 134 ? -16.734 -16.922 -7.789 1 98.88 134 ALA B CA 1
ATOM 4490 C C . ALA B 1 134 ? -16.875 -15.43 -8.102 1 98.88 134 ALA B C 1
ATOM 4492 O O . ALA B 1 134 ? -16.328 -14.953 -9.102 1 98.88 134 ALA B O 1
ATOM 4493 N N . ALA B 1 135 ? -17.594 -14.711 -7.246 1 98.88 135 ALA B N 1
ATOM 4494 C CA . ALA B 1 135 ? -17.734 -13.266 -7.418 1 98.88 135 ALA B CA 1
ATOM 4495 C C . ALA B 1 135 ? -16.375 -12.57 -7.363 1 98.88 135 ALA B C 1
ATOM 4497 O O . ALA B 1 135 ? -16.078 -11.719 -8.203 1 98.88 135 ALA B O 1
ATOM 4498 N N . GLY B 1 136 ? -15.594 -12.945 -6.344 1 98.88 136 GLY B N 1
ATOM 4499 C CA . GLY B 1 136 ? -14.273 -12.359 -6.195 1 98.88 136 GLY B CA 1
ATOM 4500 C C . GLY B 1 136 ? -13.367 -12.625 -7.379 1 98.88 136 GLY B C 1
ATOM 4501 O O . GLY B 1 136 ? -12.734 -11.703 -7.898 1 98.88 136 GLY B O 1
ATOM 4502 N N . PHE B 1 137 ? -13.273 -13.883 -7.84 1 98.88 137 PHE B N 1
ATOM 4503 C CA . PHE B 1 137 ? -12.453 -14.25 -8.992 1 98.88 137 PHE B CA 1
ATOM 4504 C C . PHE B 1 137 ? -12.914 -13.508 -10.242 1 98.88 137 PHE B C 1
ATOM 4506 O O . PHE B 1 137 ? -12.094 -13.078 -11.055 1 98.88 137 PHE B O 1
ATOM 4513 N N . GLU B 1 138 ? -14.203 -13.367 -10.414 1 98.88 138 GLU B N 1
ATOM 4514 C CA . GLU B 1 138 ? -14.75 -12.688 -11.586 1 98.88 138 GLU B CA 1
ATOM 4515 C C . GLU B 1 138 ? -14.328 -11.219 -11.609 1 98.88 138 GLU B C 1
ATOM 4517 O O . GLU B 1 138 ? -13.797 -10.734 -12.609 1 98.88 138 GLU B O 1
ATOM 4522 N N . VAL B 1 139 ? -14.555 -10.547 -10.492 1 98.75 139 VAL B N 1
ATOM 4523 C CA . VAL B 1 139 ? -14.203 -9.133 -10.398 1 98.75 139 VAL B CA 1
ATOM 4524 C C . VAL B 1 139 ? -12.695 -8.961 -10.586 1 98.75 139 VAL B C 1
ATOM 4526 O O . VAL B 1 139 ? -12.25 -8.078 -11.312 1 98.75 139 VAL B O 1
ATOM 4529 N N . ASN B 1 140 ? -11.977 -9.797 -9.938 1 98.75 140 ASN B N 1
ATOM 4530 C CA . ASN B 1 140 ? -10.516 -9.75 -9.992 1 98.75 140 ASN B CA 1
ATOM 4531 C C . ASN B 1 140 ? -10.008 -9.914 -11.422 1 98.75 140 ASN B C 1
ATOM 4533 O O . ASN B 1 140 ? -9.172 -9.141 -11.883 1 98.75 140 ASN B O 1
ATOM 4537 N N . ASN B 1 141 ? -10.477 -10.938 -12.117 1 98.5 141 ASN B N 1
ATOM 4538 C CA . ASN B 1 141 ? -9.969 -11.266 -13.445 1 98.5 141 ASN B CA 1
ATOM 4539 C C . ASN B 1 141 ? -10.398 -10.234 -14.484 1 98.5 141 ASN B C 1
ATOM 4541 O O . ASN B 1 141 ? -9.648 -9.93 -15.406 1 98.5 141 ASN B O 1
ATOM 4545 N N . ARG B 1 142 ? -11.609 -9.695 -14.367 1 98.5 142 ARG B N 1
ATOM 4546 C CA . ARG B 1 142 ? -12.047 -8.625 -15.25 1 98.5 142 ARG B CA 1
ATOM 4547 C C . ARG B 1 142 ? -11.18 -7.383 -15.07 1 98.5 142 ARG B C 1
ATOM 4549 O O . ARG B 1 142 ? -10.773 -6.754 -16.047 1 98.5 142 ARG B O 1
ATOM 4556 N N . LEU B 1 143 ? -10.883 -7.086 -13.828 1 98.62 143 LEU B N 1
ATOM 4557 C CA . LEU B 1 143 ? -10.117 -5.883 -13.523 1 98.62 143 LEU B CA 1
ATOM 4558 C C . LEU B 1 143 ? -8.727 -5.953 -14.141 1 98.62 143 LEU B C 1
ATOM 4560 O O . LEU B 1 143 ? -8.297 -5.023 -14.82 1 98.62 143 LEU B O 1
ATOM 4564 N N . ILE B 1 144 ? -8.008 -6.996 -13.891 1 98.25 144 ILE B N 1
ATOM 4565 C CA . ILE B 1 144 ? -6.629 -7.062 -14.367 1 98.25 144 ILE B CA 1
ATOM 4566 C C . ILE B 1 144 ? -6.609 -7.062 -15.891 1 98.25 144 ILE B C 1
ATOM 4568 O O . ILE B 1 144 ? -5.695 -6.508 -16.5 1 98.25 144 ILE B O 1
ATOM 4572 N N . HIS B 1 145 ? -7.613 -7.645 -16.5 1 97.19 145 HIS B N 1
ATOM 4573 C CA . HIS B 1 145 ? -7.695 -7.609 -17.953 1 97.19 145 HIS B CA 1
ATOM 4574 C C . HIS B 1 145 ? -7.953 -6.195 -18.469 1 97.19 145 HIS B C 1
ATOM 4576 O O . HIS B 1 145 ? -7.453 -5.805 -19.516 1 97.19 145 HIS B O 1
ATOM 4582 N N . ALA B 1 146 ? -8.734 -5.449 -17.766 1 98 146 ALA B N 1
ATOM 4583 C CA . ALA B 1 146 ? -9.18 -4.121 -18.188 1 98 146 ALA B CA 1
ATOM 4584 C C . ALA B 1 146 ? -8.062 -3.098 -18.062 1 98 146 ALA B C 1
ATOM 4586 O O . ALA B 1 146 ? -8.086 -2.049 -18.703 1 98 146 ALA B O 1
ATOM 4587 N N . ILE B 1 147 ? -7.051 -3.395 -17.25 1 97.62 147 ILE B N 1
ATOM 4588 C CA . ILE B 1 147 ? -6.125 -2.322 -16.906 1 97.62 147 ILE B CA 1
ATOM 4589 C C . ILE B 1 147 ? -4.73 -2.656 -17.422 1 97.62 147 ILE B C 1
ATOM 4591 O O . ILE B 1 147 ? -3.732 -2.121 -16.938 1 97.62 147 ILE B O 1
ATOM 4595 N N . GLN B 1 148 ? -4.574 -3.496 -18.406 1 96.31 148 GLN B N 1
ATOM 4596 C CA . GLN B 1 148 ? -3.279 -3.883 -18.953 1 96.31 148 GLN B CA 1
ATOM 4597 C C . GLN B 1 148 ? -2.572 -2.689 -19.594 1 96.31 148 GLN B C 1
ATOM 4599 O O . GLN B 1 148 ? -3.158 -1.977 -20.406 1 96.31 148 GLN B O 1
ATOM 4604 N N . PRO B 1 149 ? -1.331 -2.475 -19.219 1 95.62 149 PRO B N 1
ATOM 4605 C CA . PRO B 1 149 ? -0.567 -1.383 -19.828 1 95.62 149 PRO B CA 1
ATOM 4606 C C . PRO B 1 149 ? -0.084 -1.713 -21.234 1 95.62 149 PRO B C 1
ATOM 4608 O O . PRO B 1 149 ? -0.168 -2.865 -21.672 1 95.62 149 PRO B O 1
ATOM 4611 N N . SER B 1 150 ? 0.399 -0.68 -21.969 1 95.62 150 SER B N 1
ATOM 4612 C CA . SER B 1 150 ? 1.158 -0.918 -23.188 1 95.62 150 SER B CA 1
ATOM 4613 C C . SER B 1 150 ? 2.445 -1.684 -22.906 1 95.62 150 SER B C 1
ATOM 4615 O O . SER B 1 150 ? 2.857 -1.802 -21.75 1 95.62 150 SER B O 1
ATOM 4617 N N . ALA B 1 151 ? 3.004 -2.221 -23.938 1 93.19 151 ALA B N 1
ATOM 4618 C CA . ALA B 1 151 ? 4.27 -2.939 -23.797 1 93.19 151 ALA B CA 1
ATOM 4619 C C . ALA B 1 151 ? 5.355 -2.025 -23.234 1 93.19 151 ALA B C 1
ATOM 4621 O O . ALA B 1 151 ? 6.16 -2.443 -22.406 1 93.19 151 ALA B O 1
ATOM 4622 N N . GLU B 1 152 ? 5.367 -0.832 -23.703 1 93.69 152 GLU B N 1
ATOM 4623 C CA . GLU B 1 152 ? 6.355 0.144 -23.25 1 93.69 152 GLU B CA 1
ATOM 4624 C C . GLU B 1 152 ? 6.184 0.444 -21.766 1 93.69 152 GLU B C 1
ATOM 4626 O O . GLU B 1 152 ? 7.16 0.442 -21 1 93.69 152 GLU B O 1
ATOM 4631 N N . ARG B 1 153 ? 4.984 0.695 -21.359 1 95 153 ARG B N 1
ATOM 4632 C CA . ARG B 1 153 ? 4.707 1.014 -19.953 1 95 153 ARG B CA 1
ATOM 4633 C C . ARG B 1 153 ? 4.988 -0.186 -19.062 1 95 153 ARG B C 1
ATOM 4635 O O . ARG B 1 153 ? 5.496 -0.03 -17.953 1 95 153 ARG B O 1
ATOM 4642 N N . PHE B 1 154 ? 4.68 -1.313 -19.531 1 94.06 154 PHE B N 1
ATOM 4643 C CA . PHE B 1 154 ? 4.957 -2.539 -18.797 1 94.06 154 PHE B CA 1
ATOM 4644 C C . PHE B 1 154 ? 6.438 -2.652 -18.469 1 94.06 154 PHE B C 1
ATOM 4646 O O . PHE B 1 154 ? 6.809 -3.139 -17.391 1 94.06 154 PHE B O 1
ATOM 4653 N N . SER B 1 155 ? 7.234 -2.234 -19.344 1 92.5 155 SER B N 1
ATOM 4654 C CA . SER B 1 155 ? 8.672 -2.314 -19.125 1 92.5 155 SER B CA 1
ATOM 4655 C C . SER B 1 155 ? 9.148 -1.271 -18.125 1 92.5 155 SER B C 1
ATOM 4657 O O . SER B 1 155 ? 10.258 -1.357 -17.609 1 92.5 155 SER B O 1
ATOM 4659 N N . GLN B 1 156 ? 8.297 -0.295 -17.812 1 94.25 156 GLN B N 1
ATOM 4660 C CA . GLN B 1 156 ? 8.68 0.796 -16.922 1 94.25 156 GLN B CA 1
ATOM 4661 C C . GLN B 1 156 ? 8.156 0.551 -15.508 1 94.25 156 GLN B C 1
ATOM 4663 O O . GLN B 1 156 ? 8.852 0.839 -14.523 1 94.25 156 GLN B O 1
ATOM 4668 N N . VAL B 1 157 ? 6.926 0.152 -15.391 1 95.06 157 VAL B N 1
ATOM 4669 C CA . VAL B 1 157 ? 6.297 -0.065 -14.094 1 95.06 157 VAL B CA 1
ATOM 4670 C C . VAL B 1 157 ? 5.211 -1.131 -14.219 1 95.06 157 VAL B C 1
ATOM 4672 O O . VAL B 1 157 ? 4.391 -1.087 -15.141 1 95.06 157 VAL B O 1
ATOM 4675 N N . TYR B 1 158 ? 5.367 -2.076 -13.312 1 87.75 158 TYR B N 1
ATOM 4676 C CA . TYR B 1 158 ? 4.371 -3.143 -13.305 1 87.75 158 TYR B CA 1
ATOM 4677 C C . TYR B 1 158 ? 4.395 -3.91 -11.992 1 87.75 158 TYR B C 1
ATOM 4679 O O . TYR B 1 158 ? 5.43 -3.984 -11.328 1 87.75 158 TYR B O 1
ATOM 4687 N N . GLY B 1 159 ? 3.158 -4.355 -11.586 1 91.81 159 GLY B N 1
ATOM 4688 C CA . GLY B 1 159 ? 3.002 -5.281 -10.484 1 91.81 159 GLY B CA 1
ATOM 4689 C C . GLY B 1 159 ? 2.293 -6.566 -10.875 1 91.81 159 GLY B C 1
ATOM 4690 O O . GLY B 1 159 ? 1.681 -6.641 -11.938 1 91.81 159 GLY B O 1
ATOM 4691 N N . VAL B 1 160 ? 2.4 -7.562 -10.055 1 93.31 160 VAL B N 1
ATOM 4692 C CA . VAL B 1 160 ? 1.842 -8.867 -10.391 1 93.31 160 VAL B CA 1
ATOM 4693 C C . VAL B 1 160 ? 0.467 -9.023 -9.75 1 93.31 160 VAL B C 1
ATOM 4695 O O . VAL B 1 160 ? -0.525 -9.266 -10.438 1 93.31 160 VAL B O 1
ATOM 4698 N N . ALA B 1 161 ? 0.437 -8.836 -8.453 1 97.75 161 ALA B N 1
ATOM 4699 C CA . ALA B 1 161 ? -0.787 -9.25 -7.777 1 97.75 161 ALA B CA 1
ATOM 4700 C C . ALA B 1 161 ? -1.385 -8.094 -6.973 1 97.75 161 ALA B C 1
ATOM 4702 O O . ALA B 1 161 ? -2.316 -8.297 -6.191 1 97.75 161 ALA B O 1
ATOM 4703 N N . GLN B 1 162 ? -0.925 -6.848 -7.191 1 98.19 162 GLN B N 1
ATOM 4704 C CA . GLN B 1 162 ? -1.373 -5.719 -6.387 1 98.19 162 GLN B CA 1
ATOM 4705 C C . GLN B 1 162 ? -2.869 -5.477 -6.562 1 98.19 162 GLN B C 1
ATOM 4707 O O . GLN B 1 162 ? -3.588 -5.25 -5.586 1 98.19 162 GLN B O 1
ATOM 4712 N N . HIS B 1 163 ? -3.381 -5.656 -7.77 1 98.44 163 HIS B N 1
ATOM 4713 C CA . HIS B 1 163 ? -4.777 -5.383 -8.094 1 98.44 163 HIS B CA 1
ATOM 4714 C C . HIS B 1 163 ? -5.711 -6.332 -7.348 1 98.44 163 HIS B C 1
ATOM 4716 O O . HIS B 1 163 ? -6.902 -6.059 -7.211 1 98.44 163 HIS B O 1
ATOM 4722 N N . GLN B 1 164 ? -5.207 -7.422 -6.824 1 98.88 164 GLN B N 1
ATOM 4723 C CA . GLN B 1 164 ? -6.027 -8.484 -6.242 1 98.88 164 GLN B CA 1
ATOM 4724 C C . GLN B 1 164 ? -6.691 -8.023 -4.949 1 98.88 164 GLN B C 1
ATOM 4726 O O . GLN B 1 164 ? -7.613 -8.672 -4.453 1 98.88 164 GLN B O 1
ATOM 4731 N N . SER B 1 165 ? -6.223 -6.863 -4.395 1 98.88 165 SER B N 1
ATOM 4732 C CA . SER B 1 165 ? -6.867 -6.297 -3.213 1 98.88 165 SER B CA 1
ATOM 4733 C C . SER B 1 165 ? -8.359 -6.062 -3.453 1 98.88 165 SER B C 1
ATOM 4735 O O . SER B 1 165 ? -9.172 -6.23 -2.543 1 98.88 165 SER B O 1
ATOM 4737 N N . ILE B 1 166 ? -8.727 -5.758 -4.707 1 98.88 166 ILE B N 1
ATOM 4738 C CA . ILE B 1 166 ? -10.109 -5.422 -5.039 1 98.88 166 ILE B CA 1
ATOM 4739 C C . ILE B 1 166 ? -10.969 -6.684 -4.988 1 98.88 166 ILE B C 1
ATOM 4741 O O . ILE B 1 166 ? -11.984 -6.723 -4.289 1 98.88 166 ILE B O 1
ATOM 4745 N N . GLY B 1 167 ? -10.555 -7.727 -5.707 1 98.88 167 GLY B N 1
ATOM 4746 C CA . GLY B 1 167 ? -11.289 -8.984 -5.648 1 98.88 167 GLY B CA 1
ATOM 4747 C C . GLY B 1 167 ? -11.344 -9.578 -4.25 1 98.88 167 GLY B C 1
ATOM 4748 O O . GLY B 1 167 ? -12.375 -10.133 -3.852 1 98.88 167 GLY B O 1
ATOM 4749 N N . ALA B 1 168 ? -10.258 -9.477 -3.498 1 98.94 168 ALA B N 1
ATOM 4750 C CA . ALA B 1 168 ? -10.203 -9.992 -2.133 1 98.94 168 ALA B CA 1
ATOM 4751 C C . ALA B 1 168 ? -11.148 -9.227 -1.217 1 98.94 168 ALA B C 1
ATOM 4753 O O . ALA B 1 168 ? -11.734 -9.805 -0.297 1 98.94 168 ALA B O 1
ATOM 4754 N N . ALA B 1 169 ? -11.273 -7.914 -1.422 1 98.94 169 ALA B N 1
ATOM 4755 C CA . ALA B 1 169 ? -12.219 -7.121 -0.634 1 98.94 169 ALA B CA 1
ATOM 4756 C C . ALA B 1 169 ? -13.656 -7.562 -0.892 1 98.94 169 ALA B C 1
ATOM 4758 O O . ALA B 1 169 ? -14.477 -7.602 0.03 1 98.94 169 ALA B O 1
ATOM 4759 N N . VAL B 1 170 ? -13.961 -7.891 -2.146 1 98.88 170 VAL B N 1
ATOM 4760 C CA . VAL B 1 170 ? -15.281 -8.422 -2.484 1 98.88 170 VAL B CA 1
ATOM 4761 C C . VAL B 1 170 ? -15.531 -9.719 -1.711 1 98.88 170 VAL B C 1
ATOM 4763 O O . VAL B 1 170 ? -16.578 -9.883 -1.094 1 98.88 170 VAL B O 1
ATOM 4766 N N . VAL B 1 171 ? -14.539 -10.586 -1.676 1 98.94 171 VAL B N 1
ATOM 4767 C CA . VAL B 1 171 ? -14.672 -11.891 -1.033 1 98.94 171 VAL B CA 1
ATOM 4768 C C . VAL B 1 171 ? -14.867 -11.711 0.47 1 98.94 171 VAL B C 1
ATOM 4770 O O . VAL B 1 171 ? -15.852 -12.195 1.037 1 98.94 171 VAL B O 1
ATOM 4773 N N . ALA B 1 172 ? -13.984 -11.016 1.114 1 98.94 172 ALA B N 1
ATOM 4774 C CA . ALA B 1 172 ? -14.062 -10.82 2.561 1 98.94 172 ALA B CA 1
ATOM 4775 C C . ALA B 1 172 ? -15.328 -10.062 2.949 1 98.94 172 ALA B C 1
ATOM 4777 O O . ALA B 1 172 ? -15.992 -10.414 3.926 1 98.94 172 ALA B O 1
ATOM 4778 N N . GLY B 1 173 ? -15.648 -9.016 2.16 1 98.88 173 GLY B N 1
ATOM 4779 C CA . GLY B 1 173 ? -16.812 -8.211 2.463 1 98.88 173 GLY B CA 1
ATOM 4780 C C . GLY B 1 173 ? -18.109 -9 2.4 1 98.88 173 GLY B C 1
ATOM 4781 O O . GLY B 1 173 ? -18.969 -8.859 3.277 1 98.88 173 GLY B O 1
ATOM 4782 N N . ARG B 1 174 ? -18.266 -9.797 1.38 1 98.62 174 ARG B N 1
ATOM 4783 C CA . ARG B 1 174 ? -19.484 -10.602 1.232 1 98.62 174 ARG B CA 1
ATOM 4784 C C . ARG B 1 174 ? -19.578 -11.633 2.348 1 98.62 174 ARG B C 1
ATOM 4786 O O . ARG B 1 174 ? -20.656 -11.828 2.92 1 98.62 174 ARG B O 1
ATOM 4793 N N . LEU B 1 175 ? -18.5 -12.328 2.658 1 98.62 175 LEU B N 1
ATOM 4794 C CA . LEU B 1 175 ? -18.516 -13.367 3.689 1 98.62 175 LEU B CA 1
ATOM 4795 C C . LEU B 1 175 ? -18.812 -12.766 5.059 1 98.62 175 LEU B C 1
ATOM 4797 O O . LEU B 1 175 ? -19.422 -13.422 5.91 1 98.62 175 LEU B O 1
ATOM 4801 N N . LEU B 1 176 ? -18.422 -11.492 5.242 1 98.31 176 LEU B N 1
ATOM 4802 C CA . LEU B 1 176 ? -18.656 -10.836 6.523 1 98.31 176 LEU B CA 1
ATOM 4803 C C . LEU B 1 176 ? -20 -10.109 6.527 1 98.31 176 LEU B C 1
ATOM 4805 O O . LEU B 1 176 ? -20.312 -9.391 7.477 1 98.31 176 LEU B O 1
ATOM 4809 N N . GLY B 1 177 ? -20.719 -10.164 5.461 1 97.44 177 GLY B N 1
ATOM 4810 C CA . GLY B 1 177 ? -22.094 -9.688 5.418 1 97.44 177 GLY B CA 1
ATOM 4811 C C . GLY B 1 177 ? -22.203 -8.195 5.188 1 97.44 177 GLY B C 1
ATOM 4812 O O . GLY B 1 177 ? -23.156 -7.562 5.637 1 97.44 177 GLY B O 1
ATOM 4813 N N . LEU B 1 178 ? -21.25 -7.594 4.582 1 98.06 178 LEU B N 1
ATOM 4814 C CA . LEU B 1 178 ? -21.375 -6.184 4.238 1 98.06 178 LEU B CA 1
ATOM 4815 C C . LEU B 1 178 ? -22.578 -5.953 3.316 1 98.06 178 LEU B C 1
ATOM 4817 O O . LEU B 1 178 ? -22.812 -6.738 2.396 1 98.06 178 LEU B O 1
ATOM 4821 N N . ASN B 1 179 ? -23.344 -4.863 3.592 1 97.06 179 ASN B N 1
ATOM 4822 C CA . ASN B 1 179 ? -24.359 -4.453 2.625 1 97.06 179 ASN B CA 1
ATOM 4823 C C . ASN B 1 179 ? -23.719 -3.799 1.397 1 97.06 179 ASN B C 1
ATOM 4825 O O . ASN B 1 179 ? -22.516 -3.539 1.377 1 97.06 179 ASN B O 1
ATOM 4829 N N . PRO B 1 180 ? -24.531 -3.594 0.354 1 95.25 180 PRO B N 1
ATOM 4830 C CA . PRO B 1 180 ? -23.969 -3.072 -0.892 1 95.25 180 PRO B CA 1
ATOM 4831 C C . PRO B 1 180 ? -23.234 -1.744 -0.699 1 95.25 180 PRO B C 1
ATOM 4833 O O . PRO B 1 180 ? -22.172 -1.525 -1.294 1 95.25 180 PRO B O 1
ATOM 4836 N N . GLU B 1 181 ? -23.734 -0.891 0.089 1 96.12 181 GLU B N 1
ATOM 4837 C CA . GLU B 1 181 ? -23.078 0.394 0.334 1 96.12 181 GLU B CA 1
ATOM 4838 C C . GLU B 1 181 ? -21.734 0.21 1.031 1 96.12 181 GLU B C 1
ATOM 4840 O O . GLU B 1 181 ? -20.734 0.818 0.638 1 96.12 181 GLU B O 1
ATOM 4845 N N . GLN B 1 182 ? -21.734 -0.619 2.074 1 97.94 182 GLN B N 1
ATOM 4846 C CA . GLN B 1 182 ? -20.5 -0.911 2.785 1 97.94 182 GLN B CA 1
ATOM 4847 C C . GLN B 1 182 ? -19.469 -1.553 1.857 1 97.94 182 GLN B C 1
ATOM 4849 O O . GLN B 1 182 ? -18.281 -1.238 1.928 1 97.94 182 GLN B O 1
ATOM 4854 N N . LEU B 1 183 ? -19.969 -2.439 1.053 1 98.44 183 LEU B N 1
ATOM 4855 C CA . LEU B 1 183 ? -19.047 -3.105 0.131 1 98.44 183 LEU B CA 1
ATOM 4856 C C . LEU B 1 183 ? -18.469 -2.113 -0.867 1 98.44 183 LEU B C 1
ATOM 4858 O O . LEU B 1 183 ? -17.297 -2.232 -1.259 1 98.44 183 LEU B O 1
ATOM 4862 N N . HIS B 1 184 ? -19.281 -1.163 -1.294 1 97.44 184 HIS B N 1
ATOM 4863 C CA . HIS B 1 184 ? -18.812 -0.11 -2.184 1 97.44 184 HIS B CA 1
ATOM 4864 C C . HIS B 1 184 ? -17.656 0.673 -1.548 1 97.44 184 HIS B C 1
ATOM 4866 O O . HIS B 1 184 ? -16.641 0.917 -2.191 1 97.44 184 HIS B O 1
ATOM 4872 N N . HIS B 1 185 ? -17.828 1.032 -0.29 1 98.31 185 HIS B N 1
ATOM 4873 C CA . HIS B 1 185 ? -16.781 1.728 0.446 1 98.31 185 HIS B CA 1
ATOM 4874 C C . HIS B 1 185 ? -15.555 0.836 0.635 1 98.31 185 HIS B C 1
ATOM 4876 O O . HIS B 1 185 ? -14.414 1.309 0.552 1 98.31 185 HIS B O 1
ATOM 4882 N N . ALA B 1 186 ? -15.789 -0.439 0.903 1 98.81 186 ALA B N 1
ATOM 4883 C CA . ALA B 1 186 ? -14.688 -1.375 1.1 1 98.81 186 ALA B CA 1
ATOM 4884 C C . ALA B 1 186 ? -13.82 -1.473 -0.153 1 98.81 186 ALA B C 1
ATOM 4886 O O . ALA B 1 186 ? -12.586 -1.519 -0.063 1 98.81 186 ALA B O 1
ATOM 4887 N N . VAL B 1 187 ? -14.445 -1.499 -1.31 1 98.75 187 VAL B N 1
ATOM 4888 C CA . VAL B 1 187 ? -13.719 -1.567 -2.572 1 98.75 187 VAL B CA 1
ATOM 4889 C C . VAL B 1 187 ? -12.883 -0.301 -2.758 1 98.75 187 VAL B C 1
ATOM 4891 O O . VAL B 1 187 ? -11.719 -0.37 -3.145 1 98.75 187 VAL B O 1
ATOM 4894 N N . GLY B 1 188 ? -13.484 0.837 -2.473 1 98.5 188 GLY B N 1
ATOM 4895 C CA . GLY B 1 188 ? -12.75 2.092 -2.545 1 98.5 188 GLY B CA 1
ATOM 4896 C C . GLY B 1 188 ? -11.578 2.154 -1.584 1 98.5 188 GLY B C 1
ATOM 4897 O O . GLY B 1 188 ? -10.492 2.617 -1.947 1 98.5 188 GLY B O 1
ATOM 4898 N N . LEU B 1 189 ? -11.773 1.688 -0.352 1 98.81 189 LEU B N 1
ATOM 4899 C CA . LEU B 1 189 ? -10.711 1.667 0.651 1 98.81 189 LEU B CA 1
ATOM 4900 C C . LEU B 1 189 ? -9.617 0.679 0.267 1 98.81 189 LEU B C 1
ATOM 4902 O O . LEU B 1 189 ? -8.43 0.951 0.467 1 98.81 189 LEU B O 1
ATOM 4906 N N . ALA B 1 190 ? -10.008 -0.455 -0.269 1 98.88 190 ALA B N 1
ATOM 4907 C CA . ALA B 1 190 ? -9.023 -1.441 -0.711 1 98.88 190 ALA B CA 1
ATOM 4908 C C . ALA B 1 190 ? -8.109 -0.861 -1.785 1 98.88 190 ALA B C 1
ATOM 4910 O O . ALA B 1 190 ? -6.898 -1.101 -1.773 1 98.88 190 ALA B O 1
ATOM 4911 N N . ALA B 1 191 ? -8.711 -0.147 -2.699 1 98.56 191 ALA B N 1
ATOM 4912 C CA . ALA B 1 191 ? -7.91 0.494 -3.738 1 98.56 191 ALA B CA 1
ATOM 4913 C C . ALA B 1 191 ? -6.883 1.445 -3.133 1 98.56 191 ALA B C 1
ATOM 4915 O O . ALA B 1 191 ? -5.711 1.43 -3.518 1 98.56 191 ALA B O 1
ATOM 4916 N N . ALA B 1 192 ? -7.289 2.201 -2.146 1 97.94 192 ALA B N 1
ATOM 4917 C CA . ALA B 1 192 ? -6.422 3.191 -1.516 1 97.94 192 ALA B CA 1
ATOM 4918 C C . ALA B 1 192 ? -5.324 2.518 -0.695 1 97.94 192 ALA B C 1
ATOM 4920 O O . ALA B 1 192 ? -4.246 3.082 -0.507 1 97.94 192 ALA B O 1
ATOM 4921 N N . LEU B 1 193 ? -5.57 1.321 -0.233 1 98.75 193 LEU B N 1
ATOM 4922 C CA . LEU B 1 193 ? -4.637 0.604 0.629 1 98.75 193 LEU B CA 1
ATOM 4923 C C . LEU B 1 193 ? -3.744 -0.325 -0.187 1 98.75 193 LEU B C 1
ATOM 4925 O O . LEU B 1 193 ? -2.789 -0.898 0.341 1 98.75 193 LEU B O 1
ATOM 4929 N N . THR B 1 194 ? -3.996 -0.466 -1.462 1 98.75 194 THR B N 1
ATOM 4930 C CA . THR B 1 194 ? -3.23 -1.35 -2.334 1 98.75 194 THR B CA 1
ATOM 4931 C C . THR B 1 194 ? -1.764 -0.936 -2.373 1 98.75 194 THR B C 1
ATOM 4933 O O . THR B 1 194 ? -1.45 0.254 -2.463 1 98.75 194 THR B O 1
ATOM 4936 N N . PRO B 1 195 ? -0.801 -1.915 -2.252 1 98.38 195 PRO B N 1
ATOM 4937 C CA . PRO B 1 195 ? 0.618 -1.559 -2.314 1 98.38 195 PRO B CA 1
ATOM 4938 C C . PRO B 1 195 ? 1.065 -1.16 -3.719 1 98.38 195 PRO B C 1
ATOM 4940 O O . PRO B 1 195 ? 0.368 -1.443 -4.695 1 98.38 195 PRO B O 1
ATOM 4943 N N . LEU B 1 196 ? 2.234 -0.552 -3.818 1 98.25 196 LEU B N 1
ATOM 4944 C CA . LEU B 1 196 ? 2.781 -0.081 -5.086 1 98.25 196 LEU B CA 1
ATOM 4945 C C . LEU B 1 196 ? 3.287 -1.248 -5.93 1 98.25 196 LEU B C 1
ATOM 4947 O O . LEU B 1 196 ? 3.721 -2.268 -5.387 1 98.25 196 LEU B O 1
ATOM 4951 N N . PRO B 1 197 ? 3.256 -1.083 -7.273 1 96.62 197 PRO B N 1
ATOM 4952 C CA . PRO B 1 197 ? 3.924 -2.061 -8.133 1 96.62 197 PRO B CA 1
ATOM 4953 C C . PRO B 1 197 ? 5.445 -1.983 -8.047 1 96.62 197 PRO B C 1
ATOM 4955 O O . PRO B 1 197 ? 6.023 -0.905 -8.203 1 96.62 197 PRO B O 1
ATOM 4958 N N . SER B 1 198 ? 6.168 -3.113 -7.703 1 92.62 198 SER B N 1
ATOM 4959 C CA . SER B 1 198 ? 7.594 -3.051 -7.398 1 92.62 198 SER B CA 1
ATOM 4960 C C . SER B 1 198 ? 8.367 -4.109 -8.172 1 92.62 198 SER B C 1
ATOM 4962 O O . SER B 1 198 ? 9.539 -4.371 -7.875 1 92.62 198 SER B O 1
ATOM 4964 N N . LEU B 1 199 ? 7.812 -4.676 -9.164 1 86.88 199 LEU B N 1
ATOM 4965 C CA . LEU B 1 199 ? 8.344 -5.883 -9.789 1 86.88 199 LEU B CA 1
ATOM 4966 C C . LEU B 1 199 ? 9.703 -5.617 -10.414 1 86.88 199 LEU B C 1
ATOM 4968 O O . LEU B 1 199 ? 10.555 -6.508 -10.461 1 86.88 199 LEU B O 1
ATOM 4972 N N . HIS B 1 200 ? 10.016 -4.449 -10.797 1 90.06 200 HIS B N 1
ATOM 4973 C CA . HIS B 1 200 ? 11.25 -4.18 -11.523 1 90.06 200 HIS B CA 1
ATOM 4974 C C . HIS B 1 200 ? 12.406 -3.926 -10.562 1 90.06 200 HIS B C 1
ATOM 4976 O O . HIS B 1 200 ? 13.57 -3.963 -10.961 1 90.06 200 HIS B O 1
ATOM 4982 N N . GLN B 1 201 ? 12.078 -3.674 -9.359 1 92.06 201 GLN B N 1
ATOM 4983 C CA . GLN B 1 201 ? 13.109 -3.529 -8.336 1 92.06 201 GLN B CA 1
ATOM 4984 C C . GLN B 1 201 ? 13.164 -4.762 -7.438 1 92.06 201 GLN B C 1
ATOM 4986 O O . GLN B 1 201 ? 13.164 -4.648 -6.211 1 92.06 201 GLN B O 1
ATOM 4991 N N . TYR B 1 202 ? 13.266 -5.891 -8.125 1 91.12 202 TYR B N 1
ATOM 4992 C CA . TYR B 1 202 ? 13.195 -7.211 -7.512 1 91.12 202 TYR B CA 1
ATOM 4993 C C . TYR B 1 202 ? 14.578 -7.695 -7.098 1 91.12 202 TYR B C 1
ATOM 4995 O O . TYR B 1 202 ? 14.727 -8.812 -6.586 1 91.12 202 TYR B O 1
ATOM 5003 N N . ASN B 1 203 ? 15.609 -6.945 -7.25 1 92.94 203 ASN B N 1
ATOM 5004 C CA . ASN B 1 203 ? 17 -7.332 -7.051 1 92.94 203 ASN B CA 1
ATOM 5005 C C . ASN B 1 203 ? 17.422 -8.422 -8.031 1 92.94 203 ASN B C 1
ATOM 5007 O O . ASN B 1 203 ? 18 -9.43 -7.629 1 92.94 203 ASN B O 1
ATOM 5011 N N . TRP B 1 204 ? 17.156 -8.25 -9.234 1 89.88 204 TRP B N 1
ATOM 5012 C CA . TRP B 1 204 ? 17.406 -9.25 -10.266 1 89.88 204 TRP B CA 1
ATOM 5013 C C . TRP B 1 204 ? 18.891 -9.586 -10.352 1 89.88 204 TRP B C 1
ATOM 5015 O O . TRP B 1 204 ? 19.266 -10.75 -10.516 1 89.88 204 TRP B O 1
ATOM 5025 N N . ARG B 1 205 ? 19.812 -8.586 -10.203 1 83.12 205 ARG B N 1
ATOM 5026 C CA . ARG B 1 205 ? 21.25 -8.82 -10.352 1 83.12 205 ARG B CA 1
ATOM 5027 C C . ARG B 1 205 ? 21.953 -8.805 -8.992 1 83.12 205 ARG B C 1
ATOM 5029 O O . ARG B 1 205 ? 23 -9.445 -8.82 1 83.12 205 ARG B O 1
ATOM 5036 N N . GLN B 1 206 ? 21.344 -8.039 -8.062 1 85.94 206 GLN B N 1
ATOM 5037 C CA . GLN B 1 206 ? 22.031 -7.859 -6.785 1 85.94 206 GLN B CA 1
ATOM 5038 C C . GLN B 1 206 ? 21.797 -9.047 -5.855 1 85.94 206 GLN B C 1
ATOM 5040 O O . GLN B 1 206 ? 22.656 -9.391 -5.047 1 85.94 206 GLN B O 1
ATOM 5045 N N . ARG B 1 207 ? 20.656 -9.711 -6.078 1 91.25 207 ARG B N 1
ATOM 5046 C CA . ARG B 1 207 ? 20.219 -10.867 -5.309 1 91.25 207 ARG B CA 1
ATOM 5047 C C . ARG B 1 207 ? 20.5 -10.68 -3.822 1 91.25 207 ARG B C 1
ATOM 5049 O O . ARG B 1 207 ? 21.359 -9.883 -3.443 1 91.25 207 ARG B O 1
ATOM 5056 N N . PRO B 1 208 ? 19.969 -11.312 -2.758 1 95 208 PRO B N 1
ATOM 5057 C CA . PRO B 1 208 ? 18.812 -12.156 -3.07 1 95 208 PRO B CA 1
ATOM 5058 C C . PRO B 1 208 ? 17.625 -11.359 -3.594 1 95 208 PRO B C 1
ATOM 5060 O O . PRO B 1 208 ? 17.547 -10.141 -3.406 1 95 208 PRO B O 1
ATOM 5063 N N . LEU B 1 209 ? 16.672 -12.078 -4.219 1 95.5 209 LEU B N 1
ATOM 5064 C CA . LEU B 1 209 ? 15.461 -11.461 -4.738 1 95.5 209 LEU B CA 1
ATOM 5065 C C . LEU B 1 209 ? 14.57 -10.969 -3.602 1 95.5 209 LEU B C 1
ATOM 5067 O O . LEU B 1 209 ? 14.641 -11.492 -2.484 1 95.5 209 LEU B O 1
ATOM 5071 N N . LEU B 1 210 ? 13.758 -9.945 -3.916 1 94 210 LEU B N 1
ATOM 5072 C CA . LEU B 1 210 ? 12.758 -9.398 -3.01 1 94 210 LEU B CA 1
ATOM 5073 C C . LEU B 1 210 ? 11.875 -10.5 -2.438 1 94 210 LEU B C 1
ATOM 5075 O O . LEU B 1 210 ? 11.383 -11.352 -3.18 1 94 210 LEU B O 1
ATOM 5079 N N . SER B 1 211 ? 11.625 -10.43 -1.1 1 94.75 211 SER B N 1
ATOM 5080 C CA . SER B 1 211 ? 10.836 -11.453 -0.414 1 94.75 211 SER B CA 1
ATOM 5081 C C . SER B 1 211 ? 9.367 -11.367 -0.794 1 94.75 211 SER B C 1
ATOM 5083 O O . SER B 1 211 ? 8.68 -12.391 -0.879 1 94.75 211 SER B O 1
ATOM 5085 N N . LEU B 1 212 ? 8.891 -10.164 -0.99 1 94.38 212 LEU B N 1
ATOM 5086 C CA . LEU B 1 212 ? 7.492 -9.961 -1.372 1 94.38 212 LEU B CA 1
ATOM 5087 C C . LEU B 1 212 ? 7.301 -10.188 -2.869 1 94.38 212 LEU B C 1
ATOM 5089 O O . LEU B 1 212 ? 6.703 -9.359 -3.555 1 94.38 212 LEU B O 1
ATOM 5093 N N . LYS B 1 213 ? 7.723 -11.195 -3.352 1 87.06 213 LYS B N 1
ATOM 5094 C CA . LYS B 1 213 ? 7.93 -11.492 -4.77 1 87.06 213 LYS B CA 1
ATOM 5095 C C . LYS B 1 213 ? 6.695 -11.125 -5.59 1 87.06 213 LYS B C 1
ATOM 5097 O O . LYS B 1 213 ? 6.805 -10.43 -6.602 1 87.06 213 LYS B O 1
ATOM 5102 N N . ASP B 1 214 ? 5.414 -11.469 -5.227 1 93.62 214 ASP B N 1
ATOM 5103 C CA . ASP B 1 214 ? 4.25 -11.242 -6.078 1 93.62 214 ASP B CA 1
ATOM 5104 C C . ASP B 1 214 ? 3.27 -10.273 -5.426 1 93.62 214 ASP B C 1
ATOM 5106 O O . ASP B 1 214 ? 2.25 -9.914 -6.02 1 93.62 214 ASP B O 1
ATOM 5110 N N . ALA B 1 215 ? 3.52 -9.828 -4.25 1 96.94 215 ALA B N 1
ATOM 5111 C CA . ALA B 1 215 ? 2.74 -8.859 -3.48 1 96.94 215 ALA B CA 1
ATOM 5112 C C . ALA B 1 215 ? 1.35 -9.406 -3.168 1 96.94 215 ALA B C 1
ATOM 5114 O O . ALA B 1 215 ? 0.408 -8.641 -2.959 1 96.94 215 ALA B O 1
ATOM 5115 N N . VAL B 1 216 ? 1.163 -10.742 -3.164 1 98.56 216 VAL B N 1
ATOM 5116 C CA . VAL B 1 216 ? -0.125 -11.336 -2.826 1 98.56 216 VAL B CA 1
ATOM 5117 C C . VAL B 1 216 ? -0.453 -11.062 -1.36 1 98.56 216 VAL B C 1
ATOM 5119 O O . VAL B 1 216 ? -1.609 -10.812 -1.012 1 98.56 216 VAL B O 1
ATOM 5122 N N . ALA B 1 217 ? 0.555 -11.102 -0.523 1 98.69 217 ALA B N 1
ATOM 5123 C CA . ALA B 1 217 ? 0.371 -10.969 0.92 1 98.69 217 ALA B CA 1
ATOM 5124 C C . ALA B 1 217 ? -0.089 -9.562 1.294 1 98.69 217 ALA B C 1
ATOM 5126 O O . ALA B 1 217 ? -1.126 -9.398 1.94 1 98.69 217 ALA B O 1
ATOM 5127 N N . PRO B 1 218 ? 0.628 -8.539 0.835 1 98.69 218 PRO B N 1
ATOM 5128 C CA . PRO B 1 218 ? 0.141 -7.199 1.187 1 98.69 218 PRO B CA 1
ATOM 5129 C C . PRO B 1 218 ? -1.195 -6.867 0.526 1 98.69 218 PRO B C 1
ATOM 5131 O O . PRO B 1 218 ? -1.982 -6.09 1.074 1 98.69 218 PRO B O 1
ATOM 5134 N N . ALA B 1 219 ? -1.501 -7.434 -0.638 1 98.88 219 ALA B N 1
ATOM 5135 C CA . ALA B 1 219 ? -2.803 -7.223 -1.268 1 98.88 219 ALA B CA 1
ATOM 5136 C C . ALA B 1 219 ? -3.926 -7.805 -0.417 1 98.88 219 ALA B C 1
ATOM 5138 O O . ALA B 1 219 ? -4.977 -7.184 -0.253 1 98.88 219 ALA B O 1
ATOM 5139 N N . ALA B 1 220 ? -3.73 -9.008 0.13 1 98.94 220 ALA B N 1
ATOM 5140 C CA . ALA B 1 220 ? -4.715 -9.625 1.014 1 98.94 220 ALA B CA 1
ATOM 5141 C C . ALA B 1 220 ? -4.906 -8.805 2.283 1 98.94 220 ALA B C 1
ATOM 5143 O O . ALA B 1 220 ? -6.035 -8.625 2.752 1 98.94 220 ALA B O 1
ATOM 5144 N N . GLN B 1 221 ? -3.791 -8.289 2.812 1 98.69 221 GLN B N 1
ATOM 5145 C CA . GLN B 1 221 ? -3.84 -7.43 3.99 1 98.69 221 GLN B CA 1
ATOM 5146 C C . GLN B 1 221 ? -4.672 -6.18 3.725 1 98.69 221 GLN B C 1
ATOM 5148 O O . GLN B 1 221 ? -5.516 -5.805 4.543 1 98.69 221 GLN B O 1
ATOM 5153 N N . ALA B 1 222 ? -4.43 -5.574 2.604 1 98.88 222 ALA B N 1
ATOM 5154 C CA . ALA B 1 222 ? -5.148 -4.359 2.223 1 98.88 222 ALA B CA 1
ATOM 5155 C C . ALA B 1 222 ? -6.648 -4.613 2.141 1 98.88 222 ALA B C 1
ATOM 5157 O O . ALA B 1 222 ? -7.449 -3.799 2.607 1 98.88 222 ALA B O 1
ATOM 5158 N N . ALA B 1 223 ? -7.023 -5.719 1.583 1 98.94 223 ALA B N 1
ATOM 5159 C CA . ALA B 1 223 ? -8.43 -6.066 1.399 1 98.94 223 ALA B CA 1
ATOM 5160 C C . ALA B 1 223 ? -9.125 -6.254 2.744 1 98.94 223 ALA B C 1
ATOM 5162 O O . ALA B 1 223 ? -10.188 -5.68 2.982 1 98.94 223 ALA B O 1
ATOM 5163 N N . VAL B 1 224 ? -8.539 -7.082 3.604 1 98.94 224 VAL B N 1
ATOM 5164 C CA . VAL B 1 224 ? -9.133 -7.387 4.898 1 98.94 224 VAL B CA 1
ATOM 5165 C C . VAL B 1 224 ? -9.234 -6.117 5.738 1 98.94 224 VAL B C 1
ATOM 5167 O O . VAL B 1 224 ? -10.258 -5.867 6.379 1 98.94 224 VAL B O 1
ATOM 5170 N N . GLN B 1 225 ? -8.203 -5.316 5.695 1 98.94 225 GLN B N 1
ATOM 5171 C CA . GLN B 1 225 ? -8.219 -4.047 6.418 1 98.94 225 GLN B CA 1
ATOM 5172 C C . GLN B 1 225 ? -9.336 -3.141 5.91 1 98.94 225 GLN B C 1
ATOM 5174 O O . GLN B 1 225 ? -10.055 -2.535 6.703 1 98.94 225 GLN B O 1
ATOM 5179 N N . ALA B 1 226 ? -9.453 -3.033 4.629 1 98.94 226 ALA B N 1
ATOM 5180 C CA . ALA B 1 226 ? -10.461 -2.186 4.004 1 98.94 226 ALA B CA 1
ATOM 5181 C C . ALA B 1 226 ? -11.867 -2.598 4.43 1 98.94 226 ALA B C 1
ATOM 5183 O O . ALA B 1 226 ? -12.703 -1.747 4.746 1 98.94 226 ALA B O 1
ATOM 5184 N N . VAL B 1 227 ? -12.125 -3.893 4.426 1 98.94 227 VAL B N 1
ATOM 5185 C CA . VAL B 1 227 ? -13.445 -4.426 4.742 1 98.94 227 VAL B CA 1
ATOM 5186 C C . VAL B 1 227 ? -13.789 -4.113 6.195 1 98.94 227 VAL B C 1
ATOM 5188 O O . VAL B 1 227 ? -14.898 -3.658 6.496 1 98.94 227 VAL B O 1
ATOM 5191 N N . ILE B 1 228 ? -12.852 -4.344 7.09 1 98.88 228 ILE B N 1
ATOM 5192 C CA . ILE B 1 228 ? -13.078 -4.07 8.5 1 98.88 228 ILE B CA 1
ATOM 5193 C C . ILE B 1 228 ? -13.289 -2.57 8.711 1 98.88 228 ILE B C 1
ATOM 5195 O O . ILE B 1 228 ? -14.141 -2.158 9.5 1 98.88 228 ILE B O 1
ATOM 5199 N N . MET B 1 229 ? -12.555 -1.732 8.008 1 98.81 229 MET B N 1
ATOM 5200 C CA . MET B 1 229 ? -12.727 -0.283 8.07 1 98.81 229 MET B CA 1
ATOM 5201 C C . MET B 1 229 ? -14.109 0.129 7.602 1 98.81 229 MET B C 1
ATOM 5203 O O . MET B 1 229 ? -14.781 0.94 8.25 1 98.81 229 MET B O 1
ATOM 5207 N N . ALA B 1 230 ? -14.516 -0.396 6.492 1 98.69 230 ALA B N 1
ATOM 5208 C CA . ALA B 1 230 ? -15.836 -0.074 5.965 1 98.69 230 ALA B CA 1
ATOM 5209 C C . ALA B 1 230 ? -16.938 -0.468 6.949 1 98.69 230 ALA B C 1
ATOM 5211 O O . ALA B 1 230 ? -17.922 0.242 7.098 1 98.69 230 ALA B O 1
ATOM 5212 N N . GLN B 1 231 ? -16.766 -1.6 7.652 1 98 231 GLN B N 1
ATOM 5213 C CA . GLN B 1 231 ? -17.703 -2.039 8.672 1 98 231 GLN B CA 1
ATOM 5214 C C . GLN B 1 231 ? -17.812 -1.02 9.805 1 98 231 GLN B C 1
ATOM 5216 O O . GLN B 1 231 ? -18.859 -0.916 10.461 1 98 231 GLN B O 1
ATOM 5221 N N . GLN B 1 232 ? -16.703 -0.261 9.992 1 97.31 232 GLN B N 1
ATOM 5222 C CA . GLN B 1 232 ? -16.672 0.712 11.078 1 97.31 232 GLN B CA 1
ATOM 5223 C C . GLN B 1 232 ? -17.109 2.094 10.586 1 97.31 232 GLN B C 1
ATOM 5225 O O . GLN B 1 232 ? -16.922 3.09 11.289 1 97.31 232 GLN B O 1
ATOM 5230 N N . GLY B 1 233 ? -17.547 2.189 9.391 1 96.88 233 GLY B N 1
ATOM 5231 C CA . GLY B 1 233 ? -18.125 3.418 8.883 1 96.88 233 GLY B CA 1
ATOM 5232 C C . GLY B 1 233 ? -17.141 4.301 8.156 1 96.88 233 GLY B C 1
ATOM 5233 O O . GLY B 1 233 ? -17.453 5.43 7.777 1 96.88 233 GLY B O 1
ATOM 5234 N N . LEU B 1 234 ? -15.945 3.873 8.008 1 97.81 234 LEU B N 1
ATOM 5235 C CA . LEU B 1 234 ? -14.977 4.648 7.238 1 97.81 234 LEU B CA 1
ATOM 5236 C C . LEU B 1 234 ? -15.32 4.637 5.754 1 97.81 234 LEU B C 1
ATOM 5238 O O . LEU B 1 234 ? -15.836 3.643 5.238 1 97.81 234 LEU B O 1
ATOM 5242 N N . ILE B 1 235 ? -14.977 5.742 5.082 1 97.06 235 ILE B N 1
ATOM 5243 C CA . ILE B 1 235 ? -15.5 6.051 3.756 1 97.06 235 ILE B CA 1
ATOM 5244 C C . ILE B 1 235 ? -14.422 5.801 2.705 1 97.06 235 ILE B C 1
ATOM 5246 O O . ILE B 1 235 ? -13.281 6.242 2.859 1 97.06 235 ILE B O 1
ATOM 5250 N N . GLY B 1 236 ? -14.773 5.023 1.657 1 97.38 236 GLY B N 1
ATOM 5251 C CA . GLY B 1 236 ? -13.945 4.855 0.475 1 97.38 236 GLY B CA 1
ATOM 5252 C C . GLY B 1 236 ? -14.523 5.523 -0.759 1 97.38 236 GLY B C 1
ATOM 5253 O O . GLY B 1 236 ? -15.672 5.973 -0.747 1 97.38 236 GLY B O 1
ATOM 5254 N N . SER B 1 237 ? -13.68 5.605 -1.785 1 96.69 237 SER B N 1
ATOM 5255 C CA . SER B 1 237 ? -14.133 6.16 -3.055 1 96.69 237 SER B CA 1
ATOM 5256 C C . SER B 1 237 ? -15.273 5.34 -3.643 1 96.69 237 SER B C 1
ATOM 5258 O O . SER B 1 237 ? -15.242 4.105 -3.605 1 96.69 237 SER B O 1
ATOM 5260 N N . LEU B 1 238 ? -16.219 5.984 -4.207 1 95.5 238 LEU B N 1
ATOM 5261 C CA . LEU B 1 238 ? -17.391 5.309 -4.73 1 95.5 238 LEU B CA 1
ATOM 5262 C C . LEU B 1 238 ? -17.25 5.043 -6.227 1 95.5 238 LEU B C 1
ATOM 5264 O O . LEU B 1 238 ? -18.047 4.293 -6.809 1 95.5 238 LEU B O 1
ATOM 5268 N N . ASP B 1 239 ? -16.25 5.582 -6.832 1 95.19 239 ASP B N 1
ATOM 5269 C CA . ASP B 1 239 ? -16 5.387 -8.258 1 95.19 239 ASP B CA 1
ATOM 5270 C C . ASP B 1 239 ? -14.523 5.148 -8.539 1 95.19 239 ASP B C 1
ATOM 5272 O O . ASP B 1 239 ? -13.977 5.699 -9.492 1 95.19 239 ASP B O 1
ATOM 5276 N N . VAL B 1 240 ? -13.891 4.379 -7.73 1 97 240 VAL B N 1
ATOM 5277 C CA . VAL B 1 240 ? -12.438 4.266 -7.688 1 97 240 VAL B CA 1
ATOM 5278 C C . VAL B 1 240 ? -11.922 3.672 -8.992 1 97 240 VAL B C 1
ATOM 5280 O O . VAL B 1 240 ? -10.789 3.943 -9.406 1 97 240 VAL B O 1
ATOM 5283 N N . LEU B 1 241 ? -12.727 2.898 -9.719 1 97.88 241 LEU B N 1
ATOM 5284 C CA . LEU B 1 241 ? -12.25 2.24 -10.93 1 97.88 241 LEU B CA 1
ATOM 5285 C C . LEU B 1 241 ? -12.539 3.094 -12.156 1 97.88 241 LEU B C 1
ATOM 5287 O O . LEU B 1 241 ? -12.047 2.807 -13.25 1 97.88 241 LEU B O 1
ATOM 5291 N N . ASP B 1 242 ? -13.266 4.152 -12.039 1 96.62 242 ASP B N 1
ATOM 5292 C CA . ASP B 1 242 ? -13.828 4.883 -13.172 1 96.62 242 ASP B CA 1
ATOM 5293 C C . ASP B 1 242 ? -12.977 6.098 -13.523 1 96.62 242 ASP B C 1
ATOM 5295 O O . ASP B 1 242 ? -12.305 6.664 -12.656 1 96.62 242 ASP B O 1
ATOM 5299 N N . GLY B 1 243 ? -13.031 6.41 -14.805 1 95 243 GLY B N 1
ATOM 5300 C CA . GLY B 1 243 ? -12.539 7.707 -15.25 1 95 243 GLY B CA 1
ATOM 5301 C C . GLY B 1 243 ? -11.039 7.73 -15.469 1 95 243 GLY B C 1
ATOM 5302 O O . GLY B 1 243 ? -10.359 6.719 -15.273 1 95 243 GLY B O 1
ATOM 5303 N N . GLU B 1 244 ? -10.5 8.898 -15.781 1 95.31 244 GLU B N 1
ATOM 5304 C CA . GLU B 1 244 ? -9.109 9.086 -16.188 1 95.31 244 GLU B CA 1
ATOM 5305 C C . GLU B 1 244 ? -8.172 9.016 -14.992 1 95.31 244 GLU B C 1
ATOM 5307 O O . GLU B 1 244 ? -6.953 8.883 -15.156 1 95.31 244 GLU B O 1
ATOM 5312 N N . GLN B 1 245 ? -8.719 9.102 -13.852 1 95.88 245 GLN B N 1
ATOM 5313 C CA . GLN B 1 245 ? -7.902 9.109 -12.641 1 95.88 245 GLN B CA 1
ATOM 5314 C C . GLN B 1 245 ? -8.18 7.879 -11.781 1 95.88 245 GLN B C 1
ATOM 5316 O O . GLN B 1 245 ? -7.922 7.887 -10.578 1 95.88 245 GLN B O 1
ATOM 5321 N N . GLY B 1 246 ? -8.773 6.871 -12.422 1 97.19 246 GLY B N 1
ATOM 5322 C CA . GLY B 1 246 ? -9.188 5.672 -11.711 1 97.19 246 GLY B CA 1
ATOM 5323 C C . GLY B 1 246 ? -8.023 4.785 -11.305 1 97.19 246 GLY B C 1
ATOM 5324 O O . GLY B 1 246 ? -6.859 5.145 -11.508 1 97.19 246 GLY B O 1
ATOM 5325 N N . PHE B 1 247 ? -8.32 3.645 -10.797 1 98.25 247 PHE B N 1
ATOM 5326 C CA . PHE B 1 247 ? -7.391 2.67 -10.242 1 98.25 247 PHE B CA 1
ATOM 5327 C C . PHE B 1 247 ? -6.316 2.309 -11.266 1 98.25 247 PHE B C 1
ATOM 5329 O O . PHE B 1 247 ? -5.156 2.109 -10.906 1 98.25 247 PHE B O 1
ATOM 5336 N N . TRP B 1 248 ? -6.695 2.236 -12.547 1 97.88 248 TRP B N 1
ATOM 5337 C CA . TRP B 1 248 ? -5.754 1.879 -13.602 1 97.88 248 TRP B CA 1
ATOM 5338 C C . TRP B 1 248 ? -4.59 2.863 -13.648 1 97.88 248 TRP B C 1
ATOM 5340 O O . TRP B 1 248 ? -3.438 2.465 -13.836 1 97.88 248 TRP B O 1
ATOM 5350 N N . ARG B 1 249 ? -4.883 4.094 -13.422 1 97 249 ARG B N 1
ATOM 5351 C CA . ARG B 1 249 ? -3.859 5.133 -13.391 1 97 249 ARG B CA 1
ATOM 5352 C C . ARG B 1 249 ? -3.035 5.047 -12.109 1 97 249 ARG B C 1
ATOM 5354 O O . ARG B 1 249 ? -1.809 5.164 -12.141 1 97 249 ARG B O 1
ATOM 5361 N N . MET B 1 250 ? -3.676 4.828 -11.016 1 97.38 250 MET B N 1
ATOM 5362 C CA . MET B 1 250 ? -3.031 4.758 -9.703 1 97.38 250 MET B CA 1
ATOM 5363 C C . MET B 1 250 ? -1.993 3.643 -9.672 1 97.38 250 MET B C 1
ATOM 5365 O O . MET B 1 250 ? -0.928 3.799 -9.07 1 97.38 250 MET B O 1
ATOM 5369 N N . ILE B 1 251 ? -2.295 2.557 -10.32 1 97.5 251 ILE B N 1
ATOM 5370 C CA . ILE B 1 251 ? -1.453 1.37 -10.203 1 97.5 251 ILE B CA 1
ATOM 5371 C C . ILE B 1 251 ? -0.386 1.38 -11.297 1 97.5 251 ILE B C 1
ATOM 5373 O O . ILE B 1 251 ? 0.418 0.45 -11.391 1 97.5 251 ILE B O 1
ATOM 5377 N N . GLY B 1 252 ? -0.38 2.369 -12.188 1 96.69 252 GLY B N 1
ATOM 5378 C CA . GLY B 1 252 ? 0.759 2.596 -13.062 1 96.69 252 GLY B CA 1
ATOM 5379 C C . GLY B 1 252 ? 0.47 2.264 -14.516 1 96.69 252 GLY B C 1
ATOM 5380 O O . GLY B 1 252 ? 1.354 2.361 -15.367 1 96.69 252 GLY B O 1
ATOM 5381 N N . SER B 1 253 ? -0.769 1.907 -14.867 1 97 253 SER B N 1
ATOM 5382 C CA . SER B 1 253 ? -1.101 1.623 -16.266 1 97 253 SER B CA 1
ATOM 5383 C C . SER B 1 253 ? -1.246 2.908 -17.062 1 97 253 SER B C 1
ATOM 5385 O O . SER B 1 253 ? -1.351 3.998 -16.5 1 97 253 SER B O 1
ATOM 5387 N N . ASP B 1 254 ? -1.091 2.785 -18.391 1 96.62 254 ASP B N 1
ATOM 5388 C CA . ASP B 1 254 ? -1.321 3.91 -19.297 1 96.62 254 ASP B CA 1
ATOM 5389 C C . ASP B 1 254 ? -2.514 3.643 -20.203 1 96.62 254 ASP B C 1
ATOM 5391 O O . ASP B 1 254 ? -2.803 4.434 -21.109 1 96.62 254 ASP B O 1
ATOM 5395 N N . GLN B 1 255 ? -3.182 2.494 -19.969 1 96.44 255 GLN B N 1
ATOM 5396 C CA . GLN B 1 255 ? -4.359 2.117 -20.734 1 96.44 255 GLN B CA 1
ATOM 5397 C C . GLN B 1 255 ? -5.473 1.596 -19.828 1 96.44 255 GLN B C 1
ATOM 5399 O O . GLN B 1 255 ? -5.207 1.128 -18.719 1 96.44 255 GLN B O 1
ATOM 5404 N N . PHE B 1 256 ? -6.676 1.758 -20.312 1 97.5 256 PHE B N 1
ATOM 5405 C CA . PHE B 1 256 ? -7.867 1.315 -19.594 1 97.5 256 PHE B CA 1
ATOM 5406 C C . PHE B 1 256 ? -8.992 0.973 -20.578 1 97.5 256 PHE B C 1
ATOM 5408 O O . PHE B 1 256 ? -9.344 1.787 -21.422 1 97.5 256 PHE B O 1
ATOM 5415 N N . ALA B 1 257 ? -9.43 -0.261 -20.516 1 96.94 257 ALA B N 1
ATOM 5416 C CA . ALA B 1 257 ? -10.586 -0.705 -21.297 1 96.94 257 ALA B CA 1
ATOM 5417 C C . ALA B 1 257 ? -11.797 -0.921 -20.391 1 96.94 257 ALA B C 1
ATOM 5419 O O . ALA B 1 257 ? -12.102 -2.055 -20.016 1 96.94 257 ALA B O 1
ATOM 5420 N N . PRO B 1 258 ? -12.578 0.101 -20.125 1 95.31 258 PRO B N 1
ATOM 5421 C CA . PRO B 1 258 ? -13.648 0.028 -19.125 1 95.31 258 PRO B CA 1
ATOM 5422 C C . PRO B 1 258 ? -14.719 -1.002 -19.484 1 95.31 258 PRO B C 1
ATOM 5424 O O . PRO B 1 258 ? -15.312 -1.608 -18.594 1 95.31 258 PRO B O 1
ATOM 5427 N N . ASP B 1 259 ? -14.922 -1.23 -20.797 1 95.69 259 ASP B N 1
ATOM 5428 C CA . ASP B 1 259 ? -15.945 -2.184 -21.219 1 95.69 259 ASP B CA 1
ATOM 5429 C C . ASP B 1 259 ? -15.617 -3.592 -20.719 1 95.69 259 ASP B C 1
ATOM 5431 O O . ASP B 1 259 ? -16.516 -4.391 -20.469 1 95.69 259 ASP B O 1
ATOM 5435 N N . ARG B 1 260 ? -14.359 -3.906 -20.547 1 96.69 260 ARG B N 1
ATOM 5436 C CA . ARG B 1 260 ? -13.938 -5.227 -20.094 1 96.69 260 ARG B CA 1
ATOM 5437 C C . ARG B 1 260 ? -14.328 -5.457 -18.641 1 96.69 260 ARG B C 1
ATOM 5439 O O . ARG B 1 260 ? -14.383 -6.598 -18.172 1 96.69 260 ARG B O 1
ATOM 5446 N N . LEU B 1 261 ? -14.602 -4.434 -17.922 1 97.5 261 LEU B N 1
ATOM 5447 C CA . LEU B 1 261 ? -15.016 -4.559 -16.531 1 97.5 261 LEU B CA 1
ATOM 5448 C C . LEU B 1 261 ? -16.438 -5.117 -16.422 1 97.5 261 LEU B C 1
ATOM 5450 O O . LEU B 1 261 ? -16.734 -5.887 -15.508 1 97.5 261 LEU B O 1
ATOM 5454 N N . THR B 1 262 ? -17.312 -4.73 -17.406 1 96.88 262 THR B N 1
ATOM 5455 C CA . THR B 1 262 ? -18.719 -4.992 -17.125 1 96.88 262 THR B CA 1
ATOM 5456 C C . THR B 1 262 ? -19.391 -5.664 -18.312 1 96.88 262 THR B C 1
ATOM 5458 O O . THR B 1 262 ? -20.516 -6.168 -18.188 1 96.88 262 THR B O 1
ATOM 5461 N N . ASP B 1 263 ? -18.688 -5.703 -19.453 1 96.81 263 ASP B N 1
ATOM 5462 C CA . ASP B 1 263 ? -19.312 -6.301 -20.641 1 96.81 263 ASP B CA 1
ATOM 5463 C C . ASP B 1 263 ? -19.688 -7.754 -20.375 1 96.81 263 ASP B C 1
ATOM 5465 O O . ASP B 1 263 ? -18.875 -8.547 -19.922 1 96.81 263 ASP B O 1
ATOM 5469 N N . GLU B 1 264 ? -20.984 -8.094 -20.672 1 97.38 264 GLU B N 1
ATOM 5470 C CA . GLU B 1 264 ? -21.516 -9.445 -20.578 1 97.38 264 GLU B CA 1
ATOM 5471 C C . GLU B 1 264 ? -21.328 -10.016 -19.188 1 97.38 264 GLU B C 1
ATOM 5473 O O . GLU B 1 264 ? -21.047 -11.203 -19.016 1 97.38 264 GLU B O 1
ATOM 5478 N N . LEU B 1 265 ? -21.453 -9.172 -18.219 1 96.12 265 LEU B N 1
ATOM 5479 C CA . LEU B 1 265 ? -21.391 -9.586 -16.828 1 96.12 265 LEU B CA 1
ATOM 5480 C C . LEU B 1 265 ? -22.469 -10.625 -16.516 1 96.12 265 LEU B C 1
ATOM 5482 O O . LEU B 1 265 ? -23.641 -10.406 -16.781 1 96.12 265 LEU B O 1
ATOM 5486 N N . GLY B 1 266 ? -22.062 -11.789 -15.984 1 95.69 266 GLY B N 1
ATOM 5487 C CA . GLY B 1 266 ? -22.984 -12.867 -15.648 1 95.69 266 GLY B CA 1
ATOM 5488 C C . GLY B 1 266 ? -23.188 -13.859 -16.781 1 95.69 266 GLY B C 1
ATOM 5489 O O . GLY B 1 266 ? -23.828 -14.891 -16.594 1 95.69 266 GLY B O 1
ATOM 5490 N N . SER B 1 267 ? -22.641 -13.555 -17.922 1 96.56 267 SER B N 1
ATOM 5491 C CA . SER B 1 267 ? -22.781 -14.453 -19.062 1 96.56 267 SER B CA 1
ATOM 5492 C C . SER B 1 267 ? -21.406 -14.914 -19.562 1 96.56 267 SER B C 1
ATOM 5494 O O . SER B 1 267 ? -21.203 -16.109 -19.828 1 96.56 267 SER B O 1
ATOM 5496 N N . HIS B 1 268 ? -20.5 -14.023 -19.734 1 97.31 268 HIS B N 1
ATOM 5497 C CA . HIS B 1 268 ? -19.109 -14.359 -20.031 1 97.31 268 HIS B CA 1
ATOM 5498 C C . HIS B 1 268 ? -18.234 -14.219 -18.781 1 97.31 268 HIS B C 1
ATOM 5500 O O . HIS B 1 268 ? -17.953 -13.102 -18.344 1 97.31 268 HIS B O 1
ATOM 5506 N N . TRP B 1 269 ? -17.719 -15.352 -18.297 1 98.12 269 TRP B N 1
ATOM 5507 C CA . TRP B 1 269 ? -17.062 -15.375 -16.984 1 98.12 269 TRP B CA 1
ATOM 5508 C C . TRP B 1 269 ? -15.547 -15.344 -17.156 1 98.12 269 TRP B C 1
ATOM 5510 O O . TRP B 1 269 ? -14.945 -16.297 -17.641 1 98.12 269 TRP B O 1
ATOM 5520 N N . TYR B 1 270 ? -14.953 -14.297 -16.656 1 98.06 270 TYR B N 1
ATOM 5521 C CA . TYR B 1 270 ? -13.5 -14.188 -16.672 1 98.06 270 TYR B CA 1
ATOM 5522 C C . TYR B 1 270 ? -12.867 -15.078 -15.609 1 98.06 270 TYR B C 1
ATOM 5524 O O . TYR B 1 270 ? -11.695 -15.438 -15.703 1 98.06 270 TYR B O 1
ATOM 5532 N N . ALA B 1 271 ? -13.641 -15.453 -14.594 1 98.06 271 ALA B N 1
ATOM 5533 C CA . ALA B 1 271 ? -13.188 -16.438 -13.617 1 98.06 271 ALA B CA 1
ATOM 5534 C C . ALA B 1 271 ? -12.797 -17.75 -14.297 1 98.06 271 ALA B C 1
ATOM 5536 O O . ALA B 1 271 ? -12 -18.516 -13.758 1 98.06 271 ALA B O 1
ATOM 5537 N N . GLY B 1 272 ? -13.289 -17.953 -15.461 1 97.31 272 GLY B N 1
ATOM 5538 C CA . GLY B 1 272 ? -12.984 -19.156 -16.219 1 97.31 272 GLY B CA 1
ATOM 5539 C C . GLY B 1 272 ? -11.578 -19.172 -16.781 1 97.31 272 GLY B C 1
ATOM 5540 O O . GLY B 1 272 ? -11.078 -20.219 -17.188 1 97.31 272 GLY B O 1
ATOM 5541 N N . TYR B 1 273 ? -10.891 -18.031 -16.766 1 97.56 273 TYR B N 1
ATOM 5542 C CA . TYR B 1 273 ? -9.539 -17.938 -17.312 1 97.56 273 TYR B CA 1
ATOM 5543 C C . TYR B 1 273 ? -8.508 -18.281 -16.25 1 97.56 273 TYR B C 1
ATOM 5545 O O . TYR B 1 273 ? -7.301 -18.141 -16.469 1 97.56 273 TYR B O 1
ATOM 5553 N N . GLY B 1 274 ? -8.945 -18.734 -15.109 1 97.44 274 GLY B N 1
ATOM 5554 C CA . GLY B 1 274 ? -8.039 -19.203 -14.078 1 97.44 274 GLY B CA 1
ATOM 5555 C C . GLY B 1 274 ? -7.121 -20.312 -14.562 1 97.44 274 GLY B C 1
ATOM 5556 O O . GLY B 1 274 ? -7.531 -21.172 -15.344 1 97.44 274 GLY B O 1
ATOM 5557 N N . SER B 1 275 ? -5.875 -20.281 -14.117 1 97.94 275 SER B N 1
ATOM 5558 C CA . SER B 1 275 ? -4.871 -21.266 -14.508 1 97.94 275 SER B CA 1
ATOM 5559 C C . SER B 1 275 ? -4.262 -21.953 -13.297 1 97.94 275 SER B C 1
ATOM 5561 O O . SER B 1 275 ? -4.344 -21.438 -12.18 1 97.94 275 SER B O 1
ATOM 5563 N N . PHE B 1 276 ? -3.719 -23.141 -13.469 1 98.44 276 PHE B N 1
ATOM 5564 C CA . PHE B 1 276 ? -3.043 -23.922 -12.445 1 98.44 276 PHE B CA 1
ATOM 5565 C C . PHE B 1 276 ? -1.61 -24.234 -12.852 1 98.44 276 PHE B C 1
ATOM 5567 O O . PHE B 1 276 ? -1.369 -24.719 -13.961 1 98.44 276 PHE B O 1
ATOM 5574 N N . LYS B 1 277 ? -0.69 -23.953 -11.977 1 98.06 277 LYS B N 1
ATOM 5575 C CA . LYS B 1 277 ? 0.71 -24.234 -12.281 1 98.06 277 LYS B CA 1
ATOM 5576 C C . LYS B 1 277 ? 1.029 -25.703 -12.07 1 98.06 277 LYS B C 1
ATOM 5578 O O . LYS B 1 277 ? 0.743 -26.266 -11.008 1 98.06 277 LYS B O 1
ATOM 5583 N N . ARG B 1 278 ? 1.667 -26.234 -13.039 1 96.62 278 ARG B N 1
ATOM 5584 C CA . ARG B 1 278 ? 2.176 -27.594 -12.906 1 96.62 278 ARG B CA 1
ATOM 5585 C C . ARG B 1 278 ? 3.461 -27.625 -12.086 1 96.62 278 ARG B C 1
ATOM 5587 O O . ARG B 1 278 ? 3.699 -28.562 -11.328 1 96.62 278 ARG B O 1
ATOM 5594 N N . TYR B 1 279 ? 4.277 -26.641 -12.195 1 98.12 279 TYR B N 1
ATOM 5595 C CA . TYR B 1 279 ? 5.598 -26.578 -11.578 1 98.12 279 TYR B CA 1
ATOM 5596 C C . TYR B 1 279 ? 5.656 -25.5 -10.516 1 98.12 279 TYR B C 1
ATOM 5598 O O . TYR B 1 279 ? 5.047 -24.438 -10.664 1 98.12 279 TYR B O 1
ATOM 5606 N N . PRO B 1 280 ? 6.324 -25.75 -9.406 1 98.31 280 PRO B N 1
ATOM 5607 C CA . PRO B 1 280 ? 6.496 -24.734 -8.352 1 98.31 280 PRO B CA 1
ATOM 5608 C C . PRO B 1 280 ? 7.59 -23.719 -8.68 1 98.31 280 PRO B C 1
ATOM 5610 O O . PRO B 1 280 ? 8.609 -23.672 -7.992 1 98.31 280 PRO B O 1
ATOM 5613 N N . ALA B 1 281 ? 7.406 -22.891 -9.672 1 98.19 281 ALA B N 1
ATOM 5614 C CA . ALA B 1 281 ? 8.398 -21.922 -10.156 1 98.19 281 ALA B CA 1
ATOM 5615 C C . ALA B 1 281 ? 7.723 -20.75 -10.859 1 98.19 281 ALA B C 1
ATOM 5617 O O . ALA B 1 281 ? 6.523 -20.797 -11.141 1 98.19 281 ALA B O 1
ATOM 5618 N N . CYS B 1 282 ? 8.531 -19.734 -11.102 1 97.12 282 CYS B N 1
ATOM 5619 C CA . CYS B 1 282 ? 8.039 -18.594 -11.867 1 97.12 282 CYS B CA 1
ATOM 5620 C C . CYS B 1 282 ? 7.375 -19.047 -13.164 1 97.12 282 CYS B C 1
ATOM 5622 O O . CYS B 1 282 ? 7.906 -19.906 -13.867 1 97.12 282 CYS B O 1
ATOM 5624 N N . ARG B 1 283 ? 6.262 -18.438 -13.438 1 96.75 283 ARG B N 1
ATOM 5625 C CA . ARG B 1 283 ? 5.441 -18.828 -14.57 1 96.75 283 ARG B CA 1
ATOM 5626 C C . ARG B 1 283 ? 6.172 -18.578 -15.891 1 96.75 283 ARG B C 1
ATOM 5628 O O . 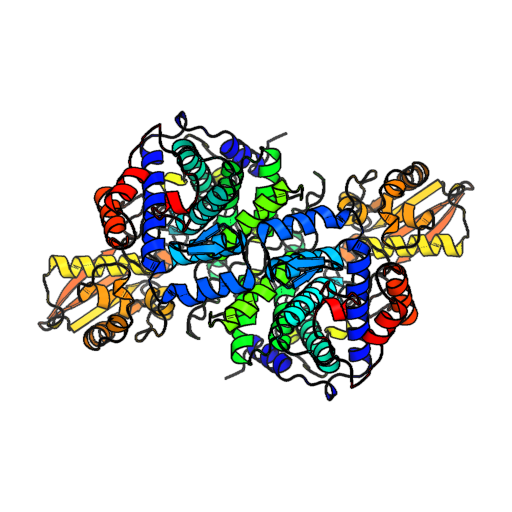ARG B 1 283 ? 5.895 -19.25 -16.891 1 96.75 283 ARG B O 1
ATOM 5635 N N . TRP B 1 284 ? 7.141 -17.719 -15.914 1 96.31 284 TRP B N 1
ATOM 5636 C CA . TRP B 1 284 ? 7.906 -17.406 -17.109 1 96.31 284 TRP B CA 1
ATOM 5637 C C . TRP B 1 284 ? 8.82 -18.578 -17.484 1 96.31 284 TRP B C 1
ATOM 5639 O O . TRP B 1 284 ? 9.305 -18.656 -18.625 1 96.31 284 TRP B O 1
ATOM 5649 N N . LEU B 1 285 ? 9.039 -19.453 -16.578 1 98.19 285 LEU B N 1
ATOM 5650 C CA . LEU B 1 285 ? 9.898 -20.609 -16.828 1 98.19 285 LEU B CA 1
ATOM 5651 C C . LEU B 1 285 ? 9.078 -21.797 -17.328 1 98.19 285 LEU B C 1
ATOM 5653 O O . LEU B 1 285 ? 9.641 -22.766 -17.828 1 98.19 285 LEU B O 1
ATOM 5657 N N . ALA B 1 286 ? 7.781 -21.719 -17.281 1 97.88 286 ALA B N 1
ATOM 5658 C CA . ALA B 1 286 ? 6.895 -22.859 -17.422 1 97.88 286 ALA B CA 1
ATOM 5659 C C . ALA B 1 286 ? 7.078 -23.531 -18.781 1 97.88 286 ALA B C 1
ATOM 5661 O O . ALA B 1 286 ? 7.113 -24.766 -18.875 1 97.88 286 ALA B O 1
ATOM 5662 N N . CYS B 1 287 ? 7.16 -22.766 -19.844 1 98.06 287 CYS B N 1
ATOM 5663 C CA . CYS B 1 287 ? 7.301 -23.328 -21.172 1 98.06 287 CYS B CA 1
ATOM 5664 C C . CYS B 1 287 ? 8.609 -24.109 -21.297 1 98.06 287 CYS B C 1
ATOM 5666 O O . CYS B 1 287 ? 8.633 -25.219 -21.844 1 98.06 287 CYS B O 1
ATOM 5668 N N . ALA B 1 288 ? 9.688 -23.547 -20.812 1 98.81 288 ALA B N 1
ATOM 5669 C CA . ALA B 1 288 ? 10.969 -24.25 -20.844 1 98.81 288 ALA B CA 1
ATOM 5670 C C . ALA B 1 288 ? 10.914 -25.531 -20.031 1 98.81 288 ALA B C 1
ATOM 5672 O O . ALA B 1 288 ? 11.438 -26.562 -20.453 1 98.81 288 ALA B O 1
ATOM 5673 N N . LEU B 1 289 ? 10.32 -25.484 -18.891 1 98.69 289 LEU B N 1
ATOM 5674 C CA . LEU B 1 289 ? 10.219 -26.641 -18.016 1 98.69 289 LEU B CA 1
ATOM 5675 C C . LEU B 1 289 ? 9.383 -27.734 -18.656 1 98.69 289 LEU B C 1
ATOM 5677 O O . LEU B 1 289 ? 9.734 -28.922 -18.578 1 98.69 289 LEU B O 1
ATOM 5681 N N . GLU B 1 290 ? 8.297 -27.328 -19.234 1 98.44 290 GLU B N 1
ATOM 5682 C CA . GLU B 1 290 ? 7.441 -28.281 -19.953 1 98.44 290 GLU B CA 1
ATOM 5683 C C . GLU B 1 290 ? 8.203 -28.953 -21.078 1 98.44 290 GLU B C 1
ATOM 5685 O O . GLU B 1 290 ? 8.078 -30.172 -21.281 1 98.44 290 GLU B O 1
ATOM 5690 N N . CYS B 1 291 ? 8.93 -28.156 -21.844 1 98.75 291 CYS B N 1
ATOM 5691 C CA . CYS B 1 291 ? 9.75 -28.703 -22.922 1 98.75 291 CYS B CA 1
ATOM 5692 C C . CYS B 1 291 ? 10.742 -29.734 -22.391 1 98.75 291 CYS B C 1
ATOM 5694 O O . CYS B 1 291 ? 10.906 -30.812 -22.969 1 98.75 291 CYS B O 1
ATOM 5696 N N . MET B 1 292 ? 11.445 -29.391 -21.328 1 98.75 292 MET B N 1
ATOM 5697 C CA . MET B 1 292 ? 12.43 -30.281 -20.734 1 98.75 292 MET B CA 1
ATOM 5698 C C . MET B 1 292 ? 11.773 -31.594 -20.297 1 98.75 292 MET B C 1
ATOM 5700 O O . MET B 1 292 ? 12.305 -32.656 -20.547 1 98.75 292 MET B O 1
ATOM 5704 N N . GLU B 1 293 ? 10.672 -31.453 -19.594 1 98.31 293 GLU B N 1
ATOM 5705 C CA . GLU B 1 293 ? 9.945 -32.656 -19.156 1 98.31 293 GLU B CA 1
ATOM 5706 C C . GLU B 1 293 ? 9.562 -33.531 -20.344 1 98.31 293 GLU B C 1
ATOM 5708 O O . GLU B 1 293 ? 9.719 -34.75 -20.297 1 98.31 293 GLU B O 1
ATOM 5713 N N . GLY B 1 294 ? 9.031 -32.875 -21.391 1 98.25 294 GLY B N 1
ATOM 5714 C CA . GLY B 1 294 ? 8.672 -33.625 -22.594 1 98.25 294 GLY B CA 1
ATOM 5715 C C . GLY B 1 294 ? 9.836 -34.344 -23.234 1 98.25 294 GLY B C 1
ATOM 5716 O O . GLY B 1 294 ? 9.703 -35.469 -23.703 1 98.25 294 GLY B O 1
ATOM 5717 N N . ILE B 1 295 ? 10.945 -33.688 -23.297 1 98.62 295 ILE B N 1
ATOM 5718 C CA . ILE B 1 295 ? 12.141 -34.25 -23.891 1 98.62 295 ILE B CA 1
ATOM 5719 C C . ILE B 1 295 ? 12.578 -35.5 -23.094 1 98.62 295 ILE B C 1
ATOM 5721 O O . ILE B 1 295 ? 12.859 -36.531 -23.688 1 98.62 295 ILE B O 1
ATOM 5725 N N . MET B 1 296 ? 12.641 -35.375 -21.781 1 98.12 296 MET B N 1
ATOM 5726 C CA . MET B 1 296 ? 13.039 -36.5 -20.938 1 98.12 296 MET B CA 1
ATOM 5727 C C . MET B 1 296 ? 12.094 -37.688 -21.141 1 98.12 296 MET B C 1
ATOM 5729 O O . MET B 1 296 ? 12.531 -38.812 -21.219 1 98.12 296 MET B O 1
ATOM 5733 N N . GLN B 1 297 ? 10.812 -37.438 -21.203 1 97.38 297 GLN B N 1
ATOM 5734 C CA . GLN B 1 297 ? 9.812 -38.5 -21.375 1 97.38 297 GLN B CA 1
ATOM 5735 C C . GLN B 1 297 ? 9.93 -39.156 -22.75 1 97.38 297 GLN B C 1
ATOM 5737 O O . GLN B 1 297 ? 9.844 -40.375 -22.859 1 97.38 297 GLN B O 1
ATOM 5742 N N . GLN B 1 298 ? 10.109 -38.344 -23.734 1 97.69 298 GLN B N 1
ATOM 5743 C CA . GLN B 1 298 ? 10.141 -38.844 -25.109 1 97.69 298 GLN B CA 1
ATOM 5744 C C . GLN B 1 298 ? 11.406 -39.656 -25.375 1 97.69 298 GLN B C 1
ATOM 5746 O O . GLN B 1 298 ? 11.352 -40.688 -26.047 1 97.69 298 GLN B O 1
ATOM 5751 N N . THR B 1 299 ? 12.492 -39.219 -24.844 1 97.62 299 THR B N 1
ATOM 5752 C CA . THR B 1 299 ? 13.773 -39.844 -25.172 1 97.62 299 THR B CA 1
ATOM 5753 C C . THR B 1 299 ? 14.086 -41 -24.219 1 97.62 299 THR B C 1
ATOM 5755 O O . THR B 1 299 ? 14.781 -41.938 -24.594 1 97.62 299 THR B O 1
ATOM 5758 N N . GLY B 1 300 ? 13.695 -40.844 -22.906 1 96.94 300 GLY B N 1
ATOM 5759 C CA . GLY B 1 300 ? 14.055 -41.812 -21.891 1 96.94 300 GLY B CA 1
ATOM 5760 C C . GLY B 1 300 ? 15.508 -41.688 -21.453 1 96.94 300 GLY B C 1
ATOM 5761 O O . GLY B 1 300 ? 16.031 -42.625 -20.828 1 96.94 300 GLY B O 1
ATOM 5762 N N . TRP B 1 301 ? 16.141 -40.625 -21.797 1 96.69 301 TRP B N 1
ATOM 5763 C CA . TRP B 1 301 ? 17.547 -40.438 -21.438 1 96.69 301 TRP B CA 1
ATOM 5764 C C . TRP B 1 301 ? 17.703 -40.344 -19.922 1 96.69 301 TRP B C 1
ATOM 5766 O O . TRP B 1 301 ? 16.812 -39.875 -19.219 1 96.69 301 TRP B O 1
ATOM 5776 N N . SER B 1 302 ? 18.891 -40.875 -19.453 1 95.69 302 SER B N 1
ATOM 5777 C CA . SER B 1 302 ? 19.266 -40.688 -18.047 1 95.69 302 SER B CA 1
ATOM 5778 C C . SER B 1 302 ? 20.016 -39.375 -17.859 1 95.69 302 SER B C 1
ATOM 5780 O O . SER B 1 302 ? 20.547 -38.812 -18.828 1 95.69 302 SER B O 1
ATOM 5782 N N . VAL B 1 303 ? 20.016 -38.938 -16.656 1 95.81 303 VAL B N 1
ATOM 5783 C CA . VAL B 1 303 ? 20.703 -37.719 -16.344 1 95.81 303 VAL B CA 1
ATOM 5784 C C . VAL B 1 303 ? 22.188 -37.812 -16.734 1 95.81 303 VAL B C 1
ATOM 5786 O O . VAL B 1 303 ? 22.812 -36.812 -17.062 1 95.81 303 VAL B O 1
ATOM 5789 N N . ALA B 1 304 ? 22.734 -38.906 -16.562 1 94.44 304 ALA B N 1
ATOM 5790 C CA . ALA B 1 304 ? 24.141 -39.156 -16.875 1 94.44 304 ALA B CA 1
ATOM 5791 C C . ALA B 1 304 ? 24.406 -38.969 -18.375 1 94.44 304 ALA B C 1
ATOM 5793 O O . ALA B 1 304 ? 25.547 -38.688 -18.781 1 94.44 304 ALA B O 1
ATOM 5794 N N . ASP B 1 305 ? 23.406 -39.094 -19.172 1 94.19 305 ASP B N 1
ATOM 5795 C CA . ASP B 1 305 ? 23.531 -39 -20.625 1 94.19 305 ASP B CA 1
ATOM 5796 C C . ASP B 1 305 ? 23.578 -37.531 -21.078 1 94.19 305 ASP B C 1
ATOM 5798 O O . ASP B 1 305 ? 23.953 -37.25 -22.203 1 94.19 305 ASP B O 1
ATOM 5802 N N . LEU B 1 306 ? 23.094 -36.656 -20.297 1 98.06 306 LEU B N 1
ATOM 5803 C CA . LEU B 1 306 ? 22.891 -35.281 -20.734 1 98.06 306 LEU B CA 1
ATOM 5804 C C . LEU B 1 306 ? 24.219 -34.531 -20.812 1 98.06 306 LEU B C 1
ATOM 5806 O O . LEU B 1 306 ? 24.953 -34.469 -19.828 1 98.06 306 LEU B O 1
ATOM 5810 N N . ARG B 1 307 ? 24.531 -34 -21.938 1 98.38 307 ARG B N 1
ATOM 5811 C CA . ARG B 1 307 ? 25.75 -33.219 -22.141 1 98.38 307 ARG B CA 1
ATOM 5812 C C . ARG B 1 307 ? 25.469 -31.719 -22.031 1 98.38 307 ARG B C 1
ATOM 5814 O O . ARG B 1 307 ? 26.156 -31 -21.328 1 98.38 307 ARG B O 1
ATOM 5821 N N . THR B 1 308 ? 24.453 -31.266 -22.812 1 98.5 308 THR B N 1
ATOM 5822 C CA . THR B 1 308 ? 24.125 -29.844 -22.766 1 98.5 308 THR B CA 1
ATOM 5823 C C . THR B 1 308 ? 22.609 -29.656 -22.797 1 98.5 308 THR B C 1
ATOM 5825 O O . THR B 1 308 ? 21.891 -30.453 -23.391 1 98.5 308 THR B O 1
ATOM 5828 N N . ILE B 1 309 ? 22.141 -28.656 -22.172 1 98.81 309 ILE B N 1
ATOM 5829 C CA . ILE B 1 309 ? 20.766 -28.172 -22.188 1 98.81 309 ILE B CA 1
ATOM 5830 C C . ILE B 1 309 ? 20.734 -26.703 -22.609 1 98.81 309 ILE B C 1
ATOM 5832 O O . ILE B 1 309 ? 21.125 -25.828 -21.828 1 98.81 309 ILE B O 1
ATOM 5836 N N . GLU B 1 310 ? 20.234 -26.375 -23.781 1 98.81 310 GLU B N 1
ATOM 5837 C CA . GLU B 1 310 ? 20.188 -25.016 -24.297 1 98.81 310 GLU B CA 1
ATOM 5838 C C . GLU B 1 310 ? 18.766 -24.484 -24.359 1 98.81 310 GLU B C 1
ATOM 5840 O O . GLU B 1 310 ? 17.891 -25.141 -24.922 1 98.81 310 GLU B O 1
ATOM 5845 N N . VAL B 1 311 ? 18.562 -23.391 -23.797 1 98.94 311 VAL B N 1
ATOM 5846 C CA . VAL B 1 311 ? 17.25 -22.75 -23.828 1 98.94 311 VAL B CA 1
ATOM 5847 C C . VAL B 1 311 ? 17.297 -21.484 -24.688 1 98.94 311 VAL B C 1
ATOM 5849 O O . VAL B 1 311 ? 18.219 -20.672 -24.547 1 98.94 311 VAL B O 1
ATOM 5852 N N . GLN B 1 312 ? 16.406 -21.359 -25.641 1 98.88 312 GLN B N 1
ATOM 5853 C CA . GLN B 1 312 ? 16.172 -20.141 -26.422 1 98.88 312 GLN B CA 1
ATOM 5854 C C . GLN B 1 312 ? 14.883 -19.453 -25.984 1 98.88 312 GLN B C 1
ATOM 5856 O O . GLN B 1 312 ? 13.812 -20.047 -25.984 1 98.88 312 GLN B O 1
ATOM 5861 N N . SER B 1 313 ? 15.023 -18.219 -25.594 1 98.56 313 SER B N 1
ATOM 5862 C CA . SER B 1 313 ? 13.867 -17.516 -25.047 1 98.56 313 SER B CA 1
ATOM 5863 C C . SER B 1 313 ? 14.031 -16 -25.141 1 98.56 313 SER B C 1
ATOM 5865 O O . SER B 1 313 ? 14.602 -15.5 -26.094 1 98.56 313 SER B O 1
ATOM 5867 N N . PHE B 1 314 ? 13.406 -15.188 -24.266 1 97.44 314 PHE B N 1
ATOM 5868 C CA . PHE B 1 314 ? 13.328 -13.734 -24.297 1 97.44 314 PHE B CA 1
ATOM 5869 C C . PHE B 1 314 ? 14.281 -13.117 -23.281 1 97.44 314 PHE B C 1
ATOM 5871 O O . PHE B 1 314 ? 14.773 -13.812 -22.391 1 97.44 314 PHE B O 1
ATOM 5878 N N . PRO B 1 315 ? 14.578 -11.82 -23.297 1 96.31 315 PRO B N 1
ATOM 5879 C CA . PRO B 1 315 ? 15.664 -11.188 -22.547 1 96.31 315 PRO B CA 1
ATOM 5880 C C . PRO B 1 315 ? 15.508 -11.328 -21.047 1 96.31 315 PRO B C 1
ATOM 5882 O O . PRO B 1 315 ? 16.469 -11.695 -20.359 1 96.31 315 PRO B O 1
ATOM 5885 N N . ARG B 1 316 ? 14.406 -11.125 -20.469 1 93.88 316 ARG B N 1
ATOM 5886 C CA . ARG B 1 316 ? 14.25 -11.18 -19.016 1 93.88 316 ARG B CA 1
ATOM 5887 C C . ARG B 1 316 ? 14.617 -12.562 -18.484 1 93.88 316 ARG B C 1
ATOM 5889 O O . ARG B 1 316 ? 15.266 -12.672 -17.438 1 93.88 316 ARG B O 1
ATOM 5896 N N . LEU B 1 317 ? 14.18 -13.562 -19.109 1 97.06 317 LEU B N 1
ATOM 5897 C CA . LEU B 1 317 ? 14.492 -14.93 -18.688 1 97.06 317 LEU B CA 1
ATOM 5898 C C . LEU B 1 317 ? 15.992 -15.188 -18.781 1 97.06 317 LEU B C 1
ATOM 5900 O O . LEU B 1 317 ? 16.609 -15.656 -17.812 1 97.06 317 LEU B O 1
ATOM 5904 N N . VAL B 1 318 ? 16.625 -14.781 -19.875 1 97.88 318 VAL B N 1
ATOM 5905 C CA . VAL B 1 318 ? 18.016 -15.094 -20.188 1 97.88 318 VAL B CA 1
ATOM 5906 C C . VAL B 1 318 ? 18.938 -14.227 -19.328 1 97.88 318 VAL B C 1
ATOM 5908 O O . VAL B 1 318 ? 19.969 -14.703 -18.844 1 97.88 318 VAL B O 1
ATOM 5911 N N . ASN B 1 319 ? 18.531 -12.992 -19.094 1 95.94 319 ASN B N 1
ATOM 5912 C CA . ASN B 1 319 ? 19.422 -12.047 -18.422 1 95.94 319 ASN B CA 1
ATOM 5913 C C . ASN B 1 319 ? 19.281 -12.117 -16.906 1 95.94 319 ASN B C 1
ATOM 5915 O O . ASN B 1 319 ? 20.219 -11.836 -16.172 1 95.94 319 ASN B O 1
ATOM 5919 N N . ASP B 1 320 ? 18.062 -12.516 -16.453 1 95.31 320 ASP B N 1
ATOM 5920 C CA . ASP B 1 320 ? 17.797 -12.281 -15.039 1 95.31 320 ASP B CA 1
ATOM 5921 C C . ASP B 1 320 ? 17.531 -13.594 -14.305 1 95.31 320 ASP B C 1
ATOM 5923 O O . ASP B 1 320 ? 17.562 -13.641 -13.07 1 95.31 320 ASP B O 1
ATOM 5927 N N . MET B 1 321 ? 17.312 -14.711 -15.016 1 97.25 321 MET B N 1
ATOM 5928 C CA . MET B 1 321 ? 16.859 -15.922 -14.336 1 97.25 321 MET B CA 1
ATOM 5929 C C . MET B 1 321 ? 17.844 -17.062 -14.539 1 97.25 321 MET B C 1
ATOM 5931 O O . MET B 1 321 ? 17.438 -18.234 -14.594 1 97.25 321 MET B O 1
ATOM 5935 N N . MET B 1 322 ? 19.156 -16.703 -14.656 1 97.88 322 MET B N 1
ATOM 5936 C CA . MET B 1 322 ? 20.188 -17.703 -14.891 1 97.88 322 MET B CA 1
ATOM 5937 C C . MET B 1 322 ? 21.078 -17.891 -13.656 1 97.88 322 MET B C 1
ATOM 5939 O O . MET B 1 322 ? 22.281 -18.125 -13.773 1 97.88 322 MET B O 1
ATOM 5943 N N . ASP B 1 323 ? 20.5 -17.734 -12.492 1 96.88 323 ASP B N 1
ATOM 5944 C CA . ASP B 1 323 ? 21.266 -17.969 -11.273 1 96.88 323 ASP B CA 1
ATOM 5945 C C . ASP B 1 323 ? 21.562 -19.453 -11.078 1 96.88 323 ASP B C 1
ATOM 5947 O O . ASP B 1 323 ? 20.656 -20.234 -10.742 1 96.88 323 ASP B O 1
ATOM 5951 N N . TYR B 1 324 ? 22.844 -19.828 -11.125 1 97.56 324 TYR B N 1
ATOM 5952 C CA . TYR B 1 324 ? 23.234 -21.234 -11.094 1 97.56 324 TYR B CA 1
ATOM 5953 C C . TYR B 1 324 ? 23.328 -21.734 -9.664 1 97.56 324 TYR B C 1
ATOM 5955 O O . TYR B 1 324 ? 23.344 -22.938 -9.422 1 97.56 324 TYR B O 1
ATOM 5963 N N . ARG B 1 325 ? 23.438 -20.828 -8.727 1 96.88 325 ARG B N 1
ATOM 5964 C CA . ARG B 1 325 ? 23.578 -21.188 -7.316 1 96.88 325 ARG B CA 1
ATOM 5965 C C . ARG B 1 325 ? 22.641 -20.359 -6.449 1 96.88 325 ARG B C 1
ATOM 5967 O O . ARG B 1 325 ? 23.078 -19.562 -5.625 1 96.88 325 ARG B O 1
ATOM 5974 N N . PRO B 1 326 ? 21.344 -20.547 -6.688 1 95.94 326 PRO B N 1
ATOM 5975 C CA . PRO B 1 326 ? 20.422 -19.766 -5.867 1 95.94 326 PRO B CA 1
ATOM 5976 C C . PRO B 1 326 ? 20.578 -20.031 -4.371 1 95.94 326 PRO B C 1
ATOM 5978 O O . PRO B 1 326 ? 20.688 -21.203 -3.963 1 95.94 326 PRO B O 1
ATOM 5981 N N . GLN B 1 327 ? 20.547 -18.953 -3.617 1 90.81 327 GLN B N 1
ATOM 5982 C CA . GLN B 1 327 ? 20.844 -19.078 -2.193 1 90.81 327 GLN B CA 1
ATOM 5983 C C . GLN B 1 327 ? 19.562 -19.156 -1.367 1 90.81 327 GLN B C 1
ATOM 5985 O O . GLN B 1 327 ? 19.578 -19.656 -0.237 1 90.81 327 GLN B O 1
ATOM 5990 N N . THR B 1 328 ? 18.547 -18.578 -1.849 1 94.44 328 THR B N 1
ATOM 5991 C CA . THR B 1 328 ? 17.266 -18.625 -1.159 1 94.44 328 THR B CA 1
ATOM 5992 C C . THR B 1 328 ? 16.25 -19.422 -1.978 1 94.44 328 THR B C 1
ATOM 5994 O O . THR B 1 328 ? 16.438 -19.625 -3.178 1 94.44 328 THR B O 1
ATOM 5997 N N . VAL B 1 329 ? 15.227 -19.875 -1.33 1 96 329 VAL B N 1
ATOM 5998 C CA . VAL B 1 329 ? 14.141 -20.578 -2.008 1 96 329 VAL B CA 1
ATOM 5999 C C . VAL B 1 329 ? 13.531 -19.688 -3.074 1 96 329 VAL B C 1
ATOM 6001 O O . VAL B 1 329 ? 13.234 -20.125 -4.184 1 96 329 VAL B O 1
ATOM 6004 N N . THR B 1 330 ? 13.391 -18.438 -2.756 1 95.31 330 THR B N 1
ATOM 6005 C CA . THR B 1 330 ? 12.844 -17.5 -3.725 1 95.31 330 THR B CA 1
ATOM 6006 C C . THR B 1 330 ? 13.75 -17.375 -4.945 1 95.31 330 THR B C 1
ATOM 6008 O O . THR B 1 330 ? 13.273 -17.406 -6.082 1 95.31 330 THR B O 1
ATOM 6011 N N . ASP B 1 331 ? 15.047 -17.281 -4.727 1 96.38 331 ASP B N 1
ATOM 6012 C CA . ASP B 1 331 ? 15.984 -17.25 -5.844 1 96.38 331 ASP B CA 1
ATOM 6013 C C . ASP B 1 331 ? 15.836 -18.5 -6.719 1 96.38 331 ASP B C 1
ATOM 6015 O O . ASP B 1 331 ? 15.867 -18.406 -7.945 1 96.38 331 ASP B O 1
ATOM 6019 N N . ALA B 1 332 ? 15.656 -19.594 -6.055 1 97.81 332 ALA B N 1
ATOM 6020 C CA . ALA B 1 332 ? 15.602 -20.875 -6.773 1 97.81 332 ALA B CA 1
ATOM 6021 C C . ALA B 1 332 ? 14.344 -20.953 -7.629 1 97.81 332 ALA B C 1
ATOM 6023 O O . ALA B 1 332 ? 14.359 -21.547 -8.711 1 97.81 332 ALA B O 1
ATOM 6024 N N . GLN B 1 333 ? 13.258 -20.422 -7.156 1 97.88 333 GLN B N 1
ATOM 6025 C CA . GLN B 1 333 ? 11.992 -20.422 -7.891 1 97.88 333 GLN B CA 1
ATOM 6026 C C . GLN B 1 333 ? 12.117 -19.641 -9.195 1 97.88 333 GLN B C 1
ATOM 6028 O O . GLN B 1 333 ? 11.328 -19.828 -10.117 1 97.88 333 GLN B O 1
ATOM 6033 N N . PHE B 1 334 ? 13.117 -18.766 -9.234 1 97.44 334 PHE B N 1
ATOM 6034 C CA . PHE B 1 334 ? 13.344 -17.922 -10.406 1 97.44 334 PHE B CA 1
ATOM 6035 C C . PHE B 1 334 ? 14.641 -18.312 -11.109 1 97.44 334 PHE B C 1
ATOM 6037 O O . PHE B 1 334 ? 15.227 -17.516 -11.844 1 97.44 334 PHE B O 1
ATOM 6044 N N . SER B 1 335 ? 15.109 -19.469 -10.914 1 98.31 335 SER B N 1
ATOM 6045 C CA . SER B 1 335 ? 16.344 -19.938 -11.531 1 98.31 335 SER B CA 1
ATOM 6046 C C . SER B 1 335 ? 16.047 -20.984 -12.609 1 98.31 335 SER B C 1
ATOM 6048 O O . SER B 1 335 ? 15.656 -22.109 -12.305 1 98.31 335 SER B O 1
ATOM 6050 N N . LEU B 1 336 ? 16.281 -20.578 -13.859 1 98.75 336 LEU B N 1
ATOM 6051 C CA . LEU B 1 336 ? 16.109 -21.5 -14.977 1 98.75 336 LEU B CA 1
ATOM 6052 C C . LEU B 1 336 ? 17.047 -22.688 -14.852 1 98.75 336 LEU B C 1
ATOM 6054 O O . LEU B 1 336 ? 16.609 -23.844 -14.945 1 98.75 336 LEU B O 1
ATOM 6058 N N . PRO B 1 337 ? 18.344 -22.531 -14.555 1 98.81 337 PRO B N 1
ATOM 6059 C CA . PRO B 1 337 ? 19.234 -23.688 -14.414 1 98.81 337 PRO B CA 1
ATOM 6060 C C . PRO B 1 337 ? 18.781 -24.656 -13.32 1 98.81 337 PRO B C 1
ATOM 6062 O O . PRO B 1 337 ? 18.734 -25.875 -13.539 1 98.81 337 PRO B O 1
ATOM 6065 N N . TRP B 1 338 ? 18.406 -24.125 -12.211 1 98.62 338 TRP B N 1
ATOM 6066 C CA . TRP B 1 338 ? 18.031 -24.984 -11.086 1 98.62 338 TRP B CA 1
ATOM 6067 C C . TRP B 1 338 ? 16.766 -25.766 -11.406 1 98.62 338 TRP B C 1
ATOM 6069 O O . TRP B 1 338 ? 16.688 -26.969 -11.156 1 98.62 338 TRP B O 1
ATOM 6079 N N . THR B 1 339 ? 15.773 -25.094 -11.906 1 98.75 339 THR B N 1
ATOM 6080 C CA . THR B 1 339 ? 14.484 -25.734 -12.109 1 98.75 339 THR B CA 1
ATOM 6081 C C . THR B 1 339 ? 14.562 -26.766 -13.242 1 98.75 339 THR B C 1
ATOM 6083 O O . THR B 1 339 ? 13.922 -27.812 -13.188 1 98.75 339 THR B O 1
ATOM 6086 N N . LEU B 1 340 ? 15.344 -26.5 -14.266 1 98.81 340 LEU B N 1
ATOM 6087 C CA . LEU B 1 340 ? 15.547 -27.469 -15.32 1 98.81 340 LEU B CA 1
ATOM 6088 C C . LEU B 1 340 ? 16.281 -28.703 -14.789 1 98.81 340 LEU B C 1
ATOM 6090 O O . LEU B 1 340 ? 15.992 -29.828 -15.195 1 98.81 340 LEU B O 1
ATOM 6094 N N . ALA B 1 341 ? 17.234 -28.438 -13.938 1 98.69 341 ALA B N 1
ATOM 6095 C CA . ALA B 1 341 ? 17.953 -29.547 -13.312 1 98.69 341 ALA B CA 1
ATOM 6096 C C . ALA B 1 341 ? 17 -30.422 -12.5 1 98.69 341 ALA B C 1
ATOM 6098 O O . ALA B 1 341 ? 17.094 -31.656 -12.531 1 98.69 341 ALA B O 1
ATOM 6099 N N . ALA B 1 342 ? 16.109 -29.797 -11.75 1 98.5 342 ALA B N 1
ATOM 6100 C CA . ALA B 1 342 ? 15.125 -30.547 -10.953 1 98.5 342 ALA B CA 1
ATOM 6101 C C . ALA B 1 342 ? 14.258 -31.422 -11.836 1 98.5 342 ALA B C 1
ATOM 6103 O O . ALA B 1 342 ? 14 -32.594 -11.508 1 98.5 342 ALA B O 1
ATOM 6104 N N . ILE B 1 343 ? 13.812 -30.922 -12.977 1 98.06 343 ILE B N 1
ATOM 6105 C CA . ILE B 1 343 ? 12.992 -31.672 -13.914 1 98.06 343 ILE B CA 1
ATOM 6106 C C . ILE B 1 343 ? 13.805 -32.812 -14.5 1 98.06 343 ILE B C 1
ATOM 6108 O O . ILE B 1 343 ? 13.344 -33.969 -14.539 1 98.06 343 ILE B O 1
ATOM 6112 N N . ALA B 1 344 ? 14.992 -32.531 -14.945 1 97.94 344 ALA B N 1
ATOM 6113 C CA . ALA B 1 344 ? 15.844 -33.531 -15.562 1 97.94 344 ALA B CA 1
ATOM 6114 C C . ALA B 1 344 ? 16.125 -34.688 -14.602 1 97.94 344 ALA B C 1
ATOM 6116 O O . ALA B 1 344 ? 16.188 -35.844 -15.016 1 97.94 344 ALA B O 1
ATOM 6117 N N . ALA B 1 345 ? 16.312 -34.344 -13.359 1 97.62 345 ALA B N 1
ATOM 6118 C CA . ALA B 1 345 ? 16.641 -35.344 -12.344 1 97.62 345 ALA B CA 1
ATOM 6119 C C . ALA B 1 345 ? 15.414 -36.156 -11.922 1 97.62 345 ALA B C 1
ATOM 6121 O O . ALA B 1 345 ? 15.523 -37.125 -11.188 1 97.62 345 ALA B O 1
ATOM 6122 N N . GLY B 1 346 ? 14.258 -35.719 -12.281 1 96.31 346 GLY B N 1
ATOM 6123 C CA . GLY B 1 346 ? 13.031 -36.438 -12 1 96.31 346 GLY B CA 1
ATOM 6124 C C . GLY B 1 346 ? 12.438 -36.125 -10.648 1 96.31 346 GLY B C 1
ATOM 6125 O O . GLY B 1 346 ? 11.648 -36.875 -10.094 1 96.31 346 GLY B O 1
ATOM 6126 N N . LEU B 1 347 ? 12.844 -35 -10.094 1 96.69 347 LEU B N 1
ATOM 6127 C CA . LEU B 1 347 ? 12.203 -34.594 -8.844 1 96.69 347 LEU B CA 1
ATOM 6128 C C . LEU B 1 347 ? 10.719 -34.312 -9.062 1 96.69 347 LEU B C 1
ATOM 6130 O O . LEU B 1 347 ? 10.352 -33.688 -10.07 1 96.69 347 LEU B O 1
ATOM 6134 N N . ALA B 1 348 ? 9.898 -34.812 -8.203 1 94.31 348 ALA B N 1
ATOM 6135 C CA . ALA B 1 348 ? 8.477 -34.5 -8.289 1 94.31 348 ALA B CA 1
ATOM 6136 C C . ALA B 1 348 ? 8.234 -33 -8.055 1 94.31 348 ALA B C 1
ATOM 6138 O O . ALA B 1 348 ? 8.758 -32.438 -7.102 1 94.31 348 ALA B O 1
ATOM 6139 N N . PRO B 1 349 ? 7.441 -32.406 -8.93 1 96.12 349 PRO B N 1
ATOM 6140 C CA . PRO B 1 349 ? 7.16 -30.969 -8.727 1 96.12 349 PRO B CA 1
ATOM 6141 C C . PRO B 1 349 ? 6.488 -30.688 -7.387 1 96.12 349 PRO B C 1
ATOM 6143 O O . PRO B 1 349 ? 5.484 -31.312 -7.051 1 96.12 349 PRO B O 1
ATOM 6146 N N . GLY B 1 350 ? 6.98 -29.781 -6.566 1 94.94 350 GLY B N 1
ATOM 6147 C CA . GLY B 1 350 ? 6.469 -29.438 -5.25 1 94.94 350 GLY B CA 1
ATOM 6148 C C . GLY B 1 350 ? 7.551 -28.984 -4.289 1 94.94 350 GLY B C 1
ATOM 6149 O O . GLY B 1 350 ? 8.602 -28.484 -4.711 1 94.94 350 GLY B O 1
ATOM 6150 N N . ALA B 1 351 ? 7.289 -29.156 -3.049 1 95.12 351 ALA B N 1
ATOM 6151 C CA . ALA B 1 351 ? 8.148 -28.656 -1.982 1 95.12 351 ALA B CA 1
ATOM 6152 C C . ALA B 1 351 ? 9.539 -29.297 -2.047 1 95.12 351 ALA B C 1
ATOM 6154 O O . ALA B 1 351 ? 10.531 -28.672 -1.661 1 95.12 351 ALA B O 1
ATOM 6155 N N . ASP B 1 352 ? 9.641 -30.406 -2.598 1 94.19 352 ASP B N 1
ATOM 6156 C CA . ASP B 1 352 ? 10.898 -31.141 -2.643 1 94.19 352 ASP B CA 1
ATOM 6157 C C . ASP B 1 352 ? 11.938 -30.422 -3.494 1 94.19 352 ASP B C 1
ATOM 6159 O O . ASP B 1 352 ? 13.141 -30.609 -3.311 1 94.19 352 ASP B O 1
ATOM 6163 N N . TRP B 1 353 ? 11.492 -29.641 -4.398 1 97.5 353 TRP B N 1
ATOM 6164 C CA . TRP B 1 353 ? 12.422 -28.875 -5.23 1 97.5 353 TRP B CA 1
ATOM 6165 C C . TRP B 1 353 ? 13.312 -27.984 -4.371 1 97.5 353 TRP B C 1
ATOM 6167 O O . TRP B 1 353 ? 14.438 -27.672 -4.758 1 97.5 353 TRP B O 1
ATOM 6177 N N . TYR B 1 354 ? 12.805 -27.641 -3.174 1 97.62 354 TYR B N 1
ATOM 6178 C CA . TYR B 1 354 ? 13.453 -26.531 -2.498 1 97.62 354 TYR B CA 1
ATOM 6179 C C . TYR B 1 354 ? 13.883 -26.906 -1.087 1 97.62 354 TYR B C 1
ATOM 6181 O O . TYR B 1 354 ? 14.039 -26.047 -0.222 1 97.62 354 TYR B O 1
ATOM 6189 N N . THR B 1 355 ? 13.969 -28.172 -0.833 1 96.06 355 THR B N 1
ATOM 6190 C CA . THR B 1 355 ? 14.586 -28.594 0.424 1 96.06 355 THR B CA 1
ATOM 6191 C C . THR B 1 355 ? 16.062 -28.219 0.451 1 96.06 355 THR B C 1
ATOM 6193 O O . THR B 1 355 ? 16.703 -28.109 -0.598 1 96.06 355 THR B O 1
ATOM 6196 N N . GLU B 1 356 ? 16.578 -28.062 1.609 1 94.62 356 GLU B N 1
ATOM 6197 C CA . GLU B 1 356 ? 18 -27.734 1.749 1 94.62 356 GLU B CA 1
ATOM 6198 C C . GLU B 1 356 ? 18.875 -28.828 1.112 1 94.62 356 GLU B C 1
ATOM 6200 O O . GLU B 1 356 ? 19.859 -28.516 0.439 1 94.62 356 GLU B O 1
ATOM 6205 N N . ASP B 1 357 ? 18.578 -30.047 1.3 1 96.5 357 ASP B N 1
ATOM 6206 C CA . ASP B 1 357 ? 19.328 -31.172 0.76 1 96.5 357 ASP B CA 1
ATOM 6207 C C . ASP B 1 357 ? 19.375 -31.125 -0.765 1 96.5 357 ASP B C 1
ATOM 6209 O O . ASP B 1 357 ? 20.438 -31.281 -1.363 1 96.5 357 ASP B O 1
ATOM 6213 N N . ASN B 1 358 ? 18.25 -30.891 -1.339 1 97.31 358 ASN B N 1
ATOM 6214 C CA . ASN B 1 358 ? 18.203 -30.891 -2.797 1 97.31 358 ASN B CA 1
ATOM 6215 C C . ASN B 1 358 ? 18.922 -29.656 -3.365 1 97.31 358 ASN B C 1
ATOM 6217 O O . ASN B 1 358 ? 19.641 -29.75 -4.363 1 97.31 358 ASN B O 1
ATOM 6221 N N . MET B 1 359 ? 18.75 -28.516 -2.76 1 96.75 359 MET B N 1
ATOM 6222 C CA . MET B 1 359 ? 19.359 -27.281 -3.264 1 96.75 359 MET B CA 1
ATOM 6223 C C . MET B 1 359 ? 20.875 -27.328 -3.141 1 96.75 359 MET B C 1
ATOM 6225 O O . MET B 1 359 ? 21.578 -26.641 -3.869 1 96.75 359 MET B O 1
ATOM 6229 N N . GLN B 1 360 ? 21.391 -28.203 -2.279 1 96.25 360 GLN B N 1
ATOM 6230 C CA . GLN B 1 360 ? 22.828 -28.312 -2.086 1 96.25 360 GLN B CA 1
ATOM 6231 C C . GLN B 1 360 ? 23.359 -29.594 -2.711 1 96.25 360 GLN B C 1
ATOM 6233 O O . GLN B 1 360 ? 24.547 -29.891 -2.609 1 96.25 360 GLN B O 1
ATOM 6238 N N . ASN B 1 361 ? 22.531 -30.375 -3.346 1 97.44 361 ASN B N 1
ATOM 6239 C CA . ASN B 1 361 ? 22.922 -31.656 -3.93 1 97.44 361 ASN B CA 1
ATOM 6240 C C . ASN B 1 361 ? 23.906 -31.453 -5.09 1 97.44 361 ASN B C 1
ATOM 6242 O O . ASN B 1 361 ? 23.547 -30.875 -6.109 1 97.44 361 ASN B O 1
ATOM 6246 N N . PRO B 1 362 ? 25.094 -32 -4.992 1 97.56 362 PRO B N 1
ATOM 6247 C CA . PRO B 1 362 ? 26.109 -31.766 -6.027 1 97.56 362 PRO B CA 1
ATOM 6248 C C . PRO B 1 362 ? 25.672 -32.281 -7.395 1 97.56 362 PRO B C 1
ATOM 6250 O O . PRO B 1 362 ? 26.031 -31.719 -8.422 1 97.56 362 PRO B O 1
ATOM 6253 N N . ALA B 1 363 ? 24.969 -33.375 -7.41 1 97.44 363 ALA B N 1
ATOM 6254 C CA . ALA B 1 363 ? 24.516 -33.938 -8.68 1 97.44 363 ALA B CA 1
ATOM 6255 C C . ALA B 1 363 ? 23.547 -32.969 -9.375 1 97.44 363 ALA B C 1
ATOM 6257 O O . ALA B 1 363 ? 23.594 -32.812 -10.594 1 97.44 363 ALA B O 1
ATOM 6258 N N . LEU B 1 364 ? 22.625 -32.438 -8.617 1 97.81 364 LEU B N 1
ATOM 6259 C CA . LEU B 1 364 ? 21.672 -31.5 -9.172 1 97.81 364 LEU B CA 1
ATOM 6260 C C . LEU B 1 364 ? 22.375 -30.219 -9.633 1 97.81 364 LEU B C 1
ATOM 6262 O O . LEU B 1 364 ? 22.062 -29.672 -10.688 1 97.81 364 LEU B O 1
ATOM 6266 N N . LEU B 1 365 ? 23.328 -29.766 -8.844 1 97.94 365 LEU B N 1
ATOM 6267 C CA . LEU B 1 365 ? 24.094 -28.562 -9.188 1 97.94 365 LEU B CA 1
ATOM 6268 C C . LEU B 1 365 ? 24.922 -28.797 -10.453 1 97.94 365 LEU B C 1
ATOM 6270 O O . LEU B 1 365 ? 25.031 -27.891 -11.289 1 97.94 365 LEU B O 1
ATOM 6274 N N . ALA B 1 366 ? 25.438 -29.938 -10.602 1 97.94 366 ALA B N 1
ATOM 6275 C CA . ALA B 1 366 ? 26.188 -30.281 -11.812 1 97.94 366 ALA B CA 1
ATOM 6276 C C . ALA B 1 366 ? 25.266 -30.266 -13.039 1 97.94 366 ALA B C 1
ATOM 6278 O O . ALA B 1 366 ? 25.703 -29.891 -14.133 1 97.94 366 ALA B O 1
ATOM 6279 N N . LEU B 1 367 ? 24.094 -30.781 -12.891 1 98.12 367 LEU B N 1
ATOM 6280 C CA . LEU B 1 367 ? 23.109 -30.719 -13.969 1 98.12 367 LEU B CA 1
ATOM 6281 C C . LEU B 1 367 ? 22.781 -29.281 -14.328 1 98.12 367 LEU B C 1
ATOM 6283 O O . LEU B 1 367 ? 22.641 -28.938 -15.508 1 98.12 367 LEU B O 1
ATOM 6287 N N . ALA B 1 368 ? 22.578 -28.438 -13.312 1 98.69 368 ALA B N 1
ATOM 6288 C CA . ALA B 1 368 ? 22.281 -27.016 -13.531 1 98.69 368 ALA B CA 1
ATOM 6289 C C . ALA B 1 368 ? 23.391 -26.359 -14.352 1 98.69 368 ALA B C 1
ATOM 6291 O O . ALA B 1 368 ? 23.109 -25.484 -15.18 1 98.69 368 ALA B O 1
ATOM 6292 N N . ASP B 1 369 ? 24.609 -26.734 -14.148 1 98.5 369 ASP B N 1
ATOM 6293 C CA . ASP B 1 369 ? 25.766 -26.172 -14.836 1 98.5 369 ASP B CA 1
ATOM 6294 C C . ASP B 1 369 ? 25.703 -26.438 -16.344 1 98.5 369 ASP B C 1
ATOM 6296 O O . ASP B 1 369 ? 26.406 -25.797 -17.125 1 98.5 369 ASP B O 1
ATOM 6300 N N . LYS B 1 370 ? 24.891 -27.391 -16.734 1 98.69 370 LYS B N 1
ATOM 6301 C CA . LYS B 1 370 ? 24.812 -27.766 -18.141 1 98.69 370 LYS B CA 1
ATOM 6302 C C . LYS B 1 370 ? 23.828 -26.859 -18.891 1 98.69 370 LYS B C 1
ATOM 6304 O O . LYS B 1 370 ? 23.75 -26.906 -20.125 1 98.69 370 LYS B O 1
ATOM 6309 N N . VAL B 1 371 ? 23.109 -26.062 -18.219 1 98.88 371 VAL B N 1
ATOM 6310 C CA . VAL B 1 371 ? 22.062 -25.234 -18.797 1 98.88 371 VAL B CA 1
ATOM 6311 C C . VAL B 1 371 ? 22.656 -23.938 -19.344 1 98.88 371 VAL B C 1
ATOM 6313 O O . VAL B 1 371 ? 23.406 -23.25 -18.641 1 98.88 371 VAL B O 1
ATOM 6316 N N . THR B 1 372 ? 22.391 -23.594 -20.562 1 98.75 372 THR B N 1
ATOM 6317 C CA . THR B 1 372 ? 22.672 -22.297 -21.156 1 98.75 372 THR B CA 1
ATOM 6318 C C . THR B 1 372 ? 21.422 -21.688 -21.781 1 98.75 372 THR B C 1
ATOM 6320 O O . THR B 1 372 ? 20.453 -22.406 -22.047 1 98.75 372 THR B O 1
ATOM 6323 N N . ALA B 1 373 ? 21.422 -20.391 -21.922 1 98.81 373 ALA B N 1
ATOM 6324 C CA . ALA B 1 373 ? 20.25 -19.734 -22.516 1 98.81 373 ALA B CA 1
ATOM 6325 C C . ALA B 1 373 ? 20.672 -18.609 -23.453 1 98.81 373 ALA B C 1
ATOM 6327 O O . ALA B 1 373 ? 21.656 -17.906 -23.203 1 98.81 373 ALA B O 1
ATOM 6328 N N . THR B 1 374 ? 19.906 -18.406 -24.516 1 98.69 374 THR B N 1
ATOM 6329 C CA . THR B 1 374 ? 20.156 -17.359 -25.5 1 98.69 374 THR B CA 1
ATOM 6330 C C . THR B 1 374 ? 18.859 -16.625 -25.844 1 98.69 374 THR B C 1
ATOM 6332 O O . THR B 1 374 ? 17.781 -17.234 -25.891 1 98.69 374 THR B O 1
ATOM 6335 N N . VAL B 1 375 ? 19 -15.352 -26.078 1 98.62 375 VAL B N 1
ATOM 6336 C CA . VAL B 1 375 ? 17.875 -14.539 -26.5 1 98.62 375 VAL B CA 1
ATOM 6337 C C . VAL B 1 375 ? 17.625 -14.727 -28 1 98.62 375 VAL B C 1
ATOM 6339 O O . VAL B 1 375 ? 18.562 -14.695 -28.797 1 98.62 375 VAL B O 1
ATOM 6342 N N . THR B 1 376 ? 16.406 -14.984 -28.406 1 98.19 376 THR B N 1
ATOM 6343 C CA . THR B 1 376 ? 16.062 -15.055 -29.812 1 98.19 376 THR B CA 1
ATOM 6344 C C . THR B 1 376 ? 14.992 -14.023 -30.172 1 98.19 376 THR B C 1
ATOM 6346 O O . THR B 1 376 ? 14.141 -13.703 -29.328 1 98.19 376 THR B O 1
ATOM 6349 N N . PRO B 1 377 ? 14.969 -13.555 -31.422 1 97.5 377 PRO B N 1
ATOM 6350 C CA . PRO B 1 377 ? 13.992 -12.547 -31.828 1 97.5 377 PRO B CA 1
ATOM 6351 C C . PRO B 1 377 ? 12.555 -13.047 -31.719 1 97.5 377 PRO B C 1
ATOM 6353 O O . PRO B 1 377 ? 11.656 -12.281 -31.375 1 97.5 377 PRO B O 1
ATOM 6356 N N . GLU B 1 378 ? 12.414 -14.242 -32.031 1 96.69 378 GLU B N 1
ATOM 6357 C CA . GLU B 1 378 ? 11.07 -14.812 -32.062 1 96.69 378 GLU B CA 1
ATOM 6358 C C . GLU B 1 378 ? 10.414 -14.719 -30.688 1 96.69 378 GLU B C 1
ATOM 6360 O O . GLU B 1 378 ? 9.32 -14.172 -30.547 1 96.69 378 GLU B O 1
ATOM 6365 N N . PHE B 1 379 ? 11.094 -15.211 -29.703 1 97.81 379 PHE B N 1
ATOM 6366 C CA . PHE B 1 379 ? 10.547 -15.227 -28.359 1 97.81 379 PHE B CA 1
ATOM 6367 C C . PHE B 1 379 ? 10.555 -13.828 -27.75 1 97.81 379 PHE B C 1
ATOM 6369 O O . PHE B 1 379 ? 9.672 -13.477 -26.969 1 97.81 379 PHE B O 1
ATOM 6376 N N . THR B 1 380 ? 11.453 -12.992 -28.125 1 97.25 380 THR B N 1
ATOM 6377 C CA . THR B 1 380 ? 11.5 -11.602 -27.688 1 97.25 380 THR B CA 1
ATOM 6378 C C . THR B 1 380 ? 10.266 -10.844 -28.172 1 97.25 380 THR B C 1
ATOM 6380 O O . THR B 1 380 ? 9.625 -10.133 -27.391 1 97.25 380 THR B O 1
ATOM 6383 N N . GLN B 1 381 ? 9.945 -11.055 -29.422 1 96.25 381 GLN B N 1
ATOM 6384 C CA . GLN B 1 381 ? 8.797 -10.367 -30 1 96.25 381 GLN B CA 1
ATOM 6385 C C . GLN B 1 381 ? 7.5 -10.773 -29.312 1 96.25 381 GLN B C 1
ATOM 6387 O O . GLN B 1 381 ? 6.621 -9.938 -29.078 1 96.25 381 GLN B O 1
ATOM 6392 N N . ARG B 1 382 ? 7.398 -11.961 -28.969 1 95.38 382 ARG B N 1
ATOM 6393 C CA . ARG B 1 382 ? 6.184 -12.469 -28.344 1 95.38 382 ARG B CA 1
ATOM 6394 C C . ARG B 1 382 ? 6.051 -11.953 -26.922 1 95.38 382 ARG B C 1
ATOM 6396 O O . ARG B 1 382 ? 4.957 -11.594 -26.484 1 95.38 382 ARG B O 1
ATOM 6403 N N . MET B 1 383 ? 7.109 -11.93 -26.188 1 94.75 383 MET B N 1
ATOM 6404 C CA . MET B 1 383 ? 7.062 -11.516 -24.781 1 94.75 383 MET B CA 1
ATOM 6405 C C . MET B 1 383 ? 6.98 -10 -24.656 1 94.75 383 MET B C 1
ATOM 6407 O O . MET B 1 383 ? 6.242 -9.484 -23.828 1 94.75 383 MET B O 1
ATOM 6411 N N . ASN B 1 384 ? 7.715 -9.281 -25.469 1 91.5 384 ASN B N 1
ATOM 6412 C CA . ASN B 1 384 ? 7.824 -7.832 -25.344 1 91.5 384 ASN B CA 1
ATOM 6413 C C . ASN B 1 384 ? 6.758 -7.113 -26.156 1 91.5 384 ASN B C 1
ATOM 6415 O O . ASN B 1 384 ? 6.574 -5.902 -26.016 1 91.5 384 ASN B O 1
ATOM 6419 N N . GLY B 1 385 ? 6.027 -7.848 -27 1 89.94 385 GLY B N 1
ATOM 6420 C CA . GLY B 1 385 ? 4.895 -7.297 -27.734 1 89.94 385 GLY B CA 1
ATOM 6421 C C . GLY B 1 385 ? 3.598 -7.344 -26.938 1 89.94 385 GLY B C 1
ATOM 6422 O O . GLY B 1 385 ? 3.607 -7.605 -25.734 1 89.94 385 GLY B O 1
ATOM 6423 N N . PRO B 1 386 ? 2.494 -7.086 -27.578 1 85.94 386 PRO B N 1
ATOM 6424 C CA . PRO B 1 386 ? 1.202 -7.008 -26.891 1 85.94 386 PRO B CA 1
ATOM 6425 C C . PRO B 1 386 ? 0.737 -8.359 -26.359 1 85.94 386 PRO B C 1
ATOM 6427 O O . PRO B 1 386 ? -0.084 -8.414 -25.438 1 85.94 386 PRO B O 1
ATOM 6430 N N . ALA B 1 387 ? 1.339 -9.445 -26.922 1 90.44 387 ALA B N 1
ATOM 6431 C CA . ALA B 1 387 ? 0.895 -10.773 -26.5 1 90.44 387 ALA B CA 1
ATOM 6432 C C . ALA B 1 387 ? 1.425 -11.117 -25.109 1 90.44 387 ALA B C 1
ATOM 6434 O O . ALA B 1 387 ? 0.727 -11.742 -24.312 1 90.44 387 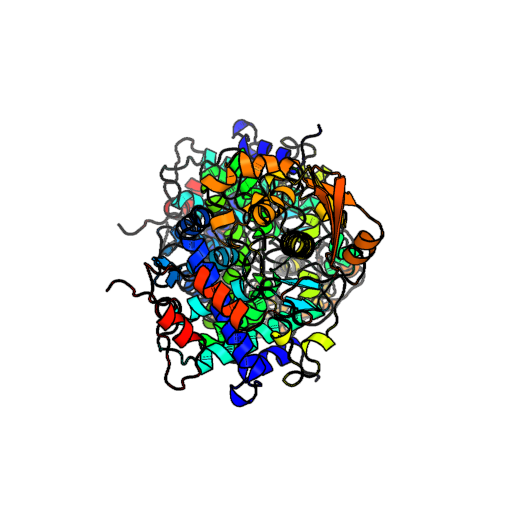ALA B O 1
ATOM 6435 N N . ARG B 1 388 ? 2.715 -10.711 -24.844 1 92.81 388 ARG B N 1
ATOM 6436 C CA . ARG B 1 388 ? 3.396 -10.953 -23.578 1 92.81 388 ARG B CA 1
ATOM 6437 C C . ARG B 1 388 ? 3.389 -12.438 -23.219 1 92.81 388 ARG B C 1
ATOM 6439 O O . ARG B 1 388 ? 3.033 -12.812 -22.109 1 92.81 388 ARG B O 1
ATOM 6446 N N . GLN B 1 389 ? 3.684 -13.297 -24.266 1 95.56 389 GLN B N 1
ATOM 6447 C CA . GLN B 1 389 ? 3.748 -14.75 -24.109 1 95.56 389 GLN B CA 1
ATOM 6448 C C . GLN B 1 389 ? 5.164 -15.195 -23.75 1 95.56 389 GLN B C 1
ATOM 6450 O O . GLN B 1 389 ? 6.109 -14.914 -24.484 1 95.56 389 GLN B O 1
ATOM 6455 N N . PRO B 1 390 ? 5.305 -15.93 -22.641 1 95.88 390 PRO B N 1
ATOM 6456 C CA . PRO B 1 390 ? 6.645 -16.344 -22.219 1 95.88 390 PRO B CA 1
ATOM 6457 C C . PRO B 1 390 ? 7.07 -17.688 -22.812 1 95.88 390 PRO B C 1
ATOM 6459 O O . PRO B 1 390 ? 7.273 -18.656 -22.078 1 95.88 390 PRO B O 1
ATOM 6462 N N . GLY B 1 391 ? 7.352 -17.719 -24.094 1 97.44 391 GLY B N 1
ATOM 6463 C CA . GLY B 1 391 ? 7.691 -18.953 -24.781 1 97.44 391 GLY B CA 1
ATOM 6464 C C . GLY B 1 391 ? 9.156 -19.328 -24.656 1 97.44 391 GLY B C 1
ATOM 6465 O O . GLY B 1 391 ? 9.969 -18.516 -24.219 1 97.44 391 GLY B O 1
ATOM 6466 N N . ALA B 1 392 ? 9.414 -20.578 -25 1 98.62 392 ALA B N 1
ATOM 6467 C CA . ALA B 1 392 ? 10.789 -21.078 -25 1 98.62 392 ALA B CA 1
ATOM 6468 C C . ALA B 1 392 ? 10.938 -22.297 -25.906 1 98.62 392 ALA B C 1
ATOM 6470 O O . ALA B 1 392 ? 9.961 -23 -26.172 1 98.62 392 ALA B O 1
ATOM 6471 N N . ARG B 1 393 ? 12.141 -22.422 -26.344 1 98.81 393 ARG B N 1
ATOM 6472 C CA . ARG B 1 393 ? 12.609 -23.625 -27 1 98.81 393 ARG B CA 1
ATOM 6473 C C . ARG B 1 393 ? 13.773 -24.25 -26.234 1 98.81 393 ARG B C 1
ATOM 6475 O O . ARG B 1 393 ? 14.688 -23.547 -25.812 1 98.81 393 ARG B O 1
ATOM 6482 N N . VAL B 1 394 ? 13.688 -25.547 -26.016 1 98.88 394 VAL B N 1
ATOM 6483 C CA . VAL B 1 394 ? 14.75 -26.266 -25.312 1 98.88 394 VAL B CA 1
ATOM 6484 C C . VAL B 1 394 ? 15.391 -27.281 -26.25 1 98.88 394 VAL B C 1
ATOM 6486 O O . VAL B 1 394 ? 14.688 -28.062 -26.906 1 98.88 394 VAL B O 1
ATOM 6489 N N . VAL B 1 395 ? 16.672 -27.219 -26.312 1 98.88 395 VAL B N 1
ATOM 6490 C CA . VAL B 1 395 ? 17.469 -28.172 -27.078 1 98.88 395 VAL B CA 1
ATOM 6491 C C . VAL B 1 395 ? 18.391 -28.953 -26.125 1 98.88 395 VAL B C 1
ATOM 6493 O O . VAL B 1 395 ? 19.266 -28.359 -25.469 1 98.88 395 VAL B O 1
ATOM 6496 N N . VAL B 1 396 ? 18.234 -30.266 -26.078 1 98.81 396 VAL B N 1
ATOM 6497 C CA . VAL B 1 396 ? 19.078 -31.109 -25.25 1 98.81 396 VAL B CA 1
ATOM 6498 C C . VAL B 1 396 ? 19.938 -32 -26.125 1 98.81 396 VAL B C 1
ATOM 6500 O O . VAL B 1 396 ? 19.453 -32.625 -27.078 1 98.81 396 VAL B O 1
ATOM 6503 N N . THR B 1 397 ? 21.219 -31.953 -25.797 1 98.69 397 THR B N 1
ATOM 6504 C CA . THR B 1 397 ? 22.172 -32.844 -26.469 1 98.69 397 THR B CA 1
ATOM 6505 C C . THR B 1 397 ? 22.703 -33.906 -25.5 1 98.69 397 THR B C 1
ATOM 6507 O O . THR B 1 397 ? 23.141 -33.562 -24.391 1 98.69 397 THR B O 1
ATOM 6510 N N . ASN B 1 398 ? 22.688 -35.156 -25.922 1 97.88 398 ASN B N 1
ATOM 6511 C CA . ASN B 1 398 ? 23.219 -36.219 -25.047 1 97.88 398 ASN B CA 1
ATOM 6512 C C . ASN B 1 398 ? 24.688 -36.469 -25.328 1 97.88 398 ASN B C 1
ATOM 6514 O O . ASN B 1 398 ? 25.297 -35.812 -26.188 1 97.88 398 ASN B O 1
ATOM 6518 N N . SER B 1 399 ? 25.281 -37.344 -24.594 1 96.44 399 SER B N 1
ATOM 6519 C CA . SER B 1 399 ? 26.719 -37.625 -24.641 1 96.44 399 SER B CA 1
ATOM 6520 C C . SER B 1 399 ? 27.109 -38.25 -25.984 1 96.44 399 SER B C 1
ATOM 6522 O O . SER B 1 399 ? 28.281 -38.188 -26.375 1 96.44 399 SER B O 1
ATOM 6524 N N . ARG B 1 400 ? 26.203 -38.781 -26.719 1 97.5 400 ARG B N 1
ATOM 6525 C CA . ARG B 1 400 ? 26.469 -39.406 -28.016 1 97.5 400 ARG B CA 1
ATOM 6526 C C . ARG B 1 400 ? 26.297 -38.375 -29.141 1 97.5 400 ARG B C 1
ATOM 6528 O O . ARG B 1 400 ? 26.516 -38.719 -30.312 1 97.5 400 ARG B O 1
ATOM 6535 N N . GLY B 1 401 ? 25.812 -37.281 -28.781 1 97.25 401 GLY B N 1
ATOM 6536 C CA . GLY B 1 401 ? 25.672 -36.219 -29.781 1 97.25 401 GLY B CA 1
ATOM 6537 C C . GLY B 1 401 ? 24.266 -36.094 -30.344 1 97.25 401 GLY B C 1
ATOM 6538 O O . GLY B 1 401 ? 24 -35.25 -31.188 1 97.25 401 GLY B O 1
ATOM 6539 N N . GLU B 1 402 ? 23.359 -36.969 -29.938 1 97.75 402 GLU B N 1
ATOM 6540 C CA . GLU B 1 402 ? 21.969 -36.875 -30.375 1 97.75 402 GLU B CA 1
ATOM 6541 C C . GLU B 1 402 ? 21.266 -35.688 -29.75 1 97.75 402 GLU B C 1
ATOM 6543 O O . GLU B 1 402 ? 21.5 -35.375 -28.578 1 97.75 402 GLU B O 1
ATOM 6548 N N . CYS B 1 403 ? 20.312 -35.094 -30.625 1 97.88 403 CYS B N 1
ATOM 6549 C CA . CYS B 1 403 ? 19.641 -33.875 -30.156 1 97.88 403 CYS B CA 1
ATOM 6550 C C . CYS B 1 403 ? 18.125 -34.094 -30.094 1 97.88 403 CYS B C 1
ATOM 6552 O O . CYS B 1 403 ? 17.547 -34.75 -30.969 1 97.88 403 CYS B O 1
ATOM 6554 N N . ALA B 1 404 ? 17.562 -33.594 -29.062 1 98.56 404 ALA B N 1
ATOM 6555 C CA . ALA B 1 404 ? 16.109 -33.5 -28.922 1 98.56 404 ALA B CA 1
ATOM 6556 C C . ALA B 1 404 ? 15.672 -32.062 -28.688 1 98.56 404 ALA B C 1
ATOM 6558 O O . ALA B 1 404 ? 16.328 -31.328 -27.953 1 98.56 404 ALA B O 1
ATOM 6559 N N . VAL B 1 405 ? 14.555 -31.672 -29.375 1 98.69 405 VAL B N 1
ATOM 6560 C CA . VAL B 1 405 ? 14.109 -30.281 -29.344 1 98.69 405 VAL B CA 1
ATOM 6561 C C . VAL B 1 405 ? 12.609 -30.234 -29.062 1 98.69 405 VAL B C 1
ATOM 6563 O O . VAL B 1 405 ? 11.844 -31.031 -29.609 1 98.69 405 VAL B O 1
ATOM 6566 N N . GLN B 1 406 ? 12.203 -29.375 -28.266 1 98.69 406 GLN B N 1
ATOM 6567 C CA . GLN B 1 406 ? 10.797 -29.031 -28.062 1 98.69 406 GLN B CA 1
ATOM 6568 C C . GLN B 1 406 ? 10.625 -27.531 -27.875 1 98.69 406 GLN B C 1
ATOM 6570 O O . GLN B 1 406 ? 11.547 -26.844 -27.422 1 98.69 406 GLN B O 1
ATOM 6575 N N . GLU B 1 407 ? 9.477 -27.031 -28.281 1 98.25 407 GLU B N 1
ATOM 6576 C CA . GLU B 1 407 ? 9.156 -25.625 -28.141 1 98.25 407 GLU B CA 1
ATOM 6577 C C . GLU B 1 407 ? 7.719 -25.422 -27.688 1 98.25 407 GLU B C 1
ATOM 6579 O O . GLU B 1 407 ? 6.836 -26.203 -28.047 1 98.25 407 GLU B O 1
ATOM 6584 N N . ARG B 1 408 ? 7.465 -24.5 -26.844 1 97.44 408 ARG B N 1
ATOM 6585 C CA . ARG B 1 408 ? 6.148 -24.078 -26.375 1 97.44 408 ARG B CA 1
ATOM 6586 C C . ARG B 1 408 ? 6.031 -22.562 -26.391 1 97.44 408 ARG B C 1
ATOM 6588 O O . ARG B 1 408 ? 7 -21.844 -26.109 1 97.44 408 ARG B O 1
ATOM 6595 N N . TYR B 1 409 ? 4.797 -22.047 -26.641 1 95.44 409 TYR B N 1
ATOM 6596 C CA . TYR B 1 409 ? 4.555 -20.609 -26.656 1 95.44 409 TYR B CA 1
ATOM 6597 C C . TYR B 1 409 ? 3.643 -20.188 -25.516 1 95.44 409 TYR B C 1
ATOM 6599 O O . TYR B 1 409 ? 3.693 -19.047 -25.062 1 95.44 409 TYR B O 1
ATOM 6607 N N . LYS B 1 410 ? 2.744 -21.094 -25.125 1 95.69 410 LYS B N 1
ATOM 6608 C CA . LYS B 1 410 ? 1.81 -20.891 -24.016 1 95.69 410 LYS B CA 1
ATOM 6609 C C . LYS B 1 410 ? 1.951 -21.984 -22.969 1 95.69 410 LYS B C 1
ATOM 6611 O O . LYS B 1 410 ? 2.066 -23.156 -23.312 1 95.69 410 LYS B O 1
ATOM 6616 N N . PRO B 1 411 ? 1.949 -21.594 -21.766 1 95.31 411 PRO B N 1
ATOM 6617 C CA . PRO B 1 411 ? 2.193 -22.578 -20.703 1 95.31 411 PRO B CA 1
ATOM 6618 C C . PRO B 1 411 ? 1.021 -23.531 -20.516 1 95.31 411 PRO B C 1
ATOM 6620 O O . PRO B 1 411 ? -0.137 -23.141 -20.672 1 95.31 411 PRO B O 1
ATOM 6623 N N . LEU B 1 412 ? 1.386 -24.766 -20.156 1 95.44 412 LEU B N 1
ATOM 6624 C CA . LEU B 1 412 ? 0.395 -25.75 -19.719 1 95.44 412 LEU B CA 1
ATOM 6625 C C . LEU B 1 412 ? -0.297 -25.281 -18.438 1 95.44 412 LEU B C 1
ATOM 6627 O O . LEU B 1 412 ? 0.334 -24.672 -17.578 1 95.44 412 LEU B O 1
ATOM 6631 N N . GLY B 1 413 ? -1.62 -25.594 -18.297 1 96 413 GLY B N 1
ATOM 6632 C CA . GLY B 1 413 ? -2.385 -25.25 -17.109 1 96 413 GLY B CA 1
ATOM 6633 C C . GLY B 1 413 ? -3.287 -24.047 -17.297 1 96 413 GLY B C 1
ATOM 6634 O O . GLY B 1 413 ? -4.098 -23.734 -16.422 1 96 413 GLY B O 1
ATOM 6635 N N . SER B 1 414 ? -3.182 -23.359 -18.438 1 91.38 414 SER B N 1
ATOM 6636 C CA . SER B 1 414 ? -4.051 -22.234 -18.766 1 91.38 414 SER B CA 1
ATOM 6637 C C . SER B 1 414 ? -5.41 -22.719 -19.266 1 91.38 414 SER B C 1
ATOM 6639 O O . SER B 1 414 ? -5.625 -23.906 -19.453 1 91.38 414 SER B O 1
ATOM 6641 N N . ALA B 1 415 ? -6.246 -21.75 -19.453 1 87.88 415 ALA B N 1
ATOM 6642 C CA . ALA B 1 415 ? -7.578 -22.094 -19.938 1 87.88 415 ALA B CA 1
ATOM 6643 C C . ALA B 1 415 ? -7.504 -22.703 -21.344 1 87.88 415 ALA B C 1
ATOM 6645 O O . ALA B 1 415 ? -8.305 -23.562 -21.688 1 87.88 415 ALA B O 1
ATOM 6646 N N . GLU B 1 416 ? -6.504 -22.297 -22.078 1 89.62 416 GLU B N 1
ATOM 6647 C CA . GLU B 1 416 ? -6.375 -22.766 -23.438 1 89.62 416 GLU B CA 1
ATOM 6648 C C . GLU B 1 416 ? -5.652 -24.109 -23.484 1 89.62 416 GLU B C 1
ATOM 6650 O O . GLU B 1 416 ? -5.812 -24.875 -24.438 1 89.62 416 GLU B O 1
ATOM 6655 N N . ARG B 1 417 ? -4.852 -24.375 -22.578 1 94.94 417 ARG B N 1
ATOM 6656 C CA . ARG B 1 417 ? -4.148 -25.641 -22.391 1 94.94 417 ARG B CA 1
ATOM 6657 C C . ARG B 1 417 ? -4.312 -26.172 -20.969 1 94.94 417 ARG B C 1
ATOM 6659 O O . ARG B 1 417 ? -3.336 -26.281 -20.234 1 94.94 417 ARG B O 1
ATOM 6666 N N . PRO B 1 418 ? -5.52 -26.594 -20.703 1 95.94 418 PRO B N 1
ATOM 6667 C CA . PRO B 1 418 ? -5.848 -26.844 -19.297 1 95.94 418 PRO B CA 1
ATOM 6668 C C . PRO B 1 418 ? -5.27 -28.172 -18.797 1 95.94 418 PRO B C 1
ATOM 6670 O O . PRO B 1 418 ? -5.125 -29.125 -19.562 1 95.94 418 PRO B O 1
ATOM 6673 N N . LEU B 1 419 ? -4.918 -28.203 -17.516 1 97.5 419 LEU B N 1
ATOM 6674 C CA . LEU B 1 419 ? -4.773 -29.469 -16.781 1 97.5 419 LEU B CA 1
ATOM 6675 C C . LEU B 1 419 ? -6.133 -30.109 -16.531 1 97.5 419 LEU B C 1
ATOM 6677 O O . LEU B 1 419 ? -7.141 -29.406 -16.391 1 97.5 419 LEU B O 1
ATOM 6681 N N . SER B 1 420 ? -6.156 -31.469 -16.453 1 97.44 420 SER B N 1
ATOM 6682 C CA . SER B 1 420 ? -7.391 -32.156 -16.078 1 97.44 420 SER B CA 1
ATOM 6683 C C . SER B 1 420 ? -7.684 -31.984 -14.586 1 97.44 420 SER B C 1
ATOM 6685 O O . SER B 1 420 ? -6.781 -31.688 -13.797 1 97.44 420 SER B O 1
ATOM 6687 N N . ASP B 1 421 ? -8.984 -32.156 -14.242 1 97 421 ASP B N 1
ATOM 6688 C CA . ASP B 1 421 ? -9.352 -32.156 -12.828 1 97 421 ASP B CA 1
ATOM 6689 C C . ASP B 1 421 ? -8.492 -33.125 -12.031 1 97 421 ASP B C 1
ATOM 6691 O O . ASP B 1 421 ? -8.047 -32.812 -10.922 1 97 421 ASP B O 1
ATOM 6695 N N . GLY B 1 422 ? -8.336 -34.281 -12.648 1 97.69 422 GLY B N 1
ATOM 6696 C CA . GLY B 1 422 ? -7.535 -35.312 -12 1 97.69 422 GLY B CA 1
ATOM 6697 C C . GLY B 1 422 ? -6.117 -34.844 -11.703 1 97.69 422 GLY B C 1
ATOM 6698 O O . GLY B 1 422 ? -5.578 -35.156 -10.633 1 97.69 422 GLY B O 1
ATOM 6699 N N . GLU B 1 423 ? -5.477 -34.188 -12.641 1 97.69 423 GLU B N 1
ATOM 6700 C CA . GLU B 1 423 ? -4.113 -33.688 -12.461 1 97.69 423 GLU B CA 1
ATOM 6701 C C . GLU B 1 423 ? -4.047 -32.625 -11.359 1 97.69 423 GLU B C 1
ATOM 6703 O O . GLU B 1 423 ? -3.104 -32.625 -10.562 1 97.69 423 GLU B O 1
ATOM 6708 N N . ILE B 1 424 ? -5.02 -31.766 -11.312 1 98.25 424 ILE B N 1
ATOM 6709 C CA . ILE B 1 424 ? -5.066 -30.703 -10.312 1 98.25 424 ILE B CA 1
ATOM 6710 C C . ILE B 1 424 ? -5.266 -31.312 -8.93 1 98.25 424 ILE B C 1
ATOM 6712 O O . ILE B 1 424 ? -4.602 -30.922 -7.965 1 98.25 424 ILE B O 1
ATOM 6716 N N . ILE B 1 425 ? -6.172 -32.281 -8.82 1 98.12 425 ILE B N 1
ATOM 6717 C CA . ILE B 1 425 ? -6.457 -32.938 -7.551 1 98.12 425 ILE B CA 1
ATOM 6718 C C . ILE B 1 425 ? -5.242 -33.75 -7.109 1 98.12 425 ILE B C 1
ATOM 6720 O O . ILE B 1 425 ? -4.918 -33.781 -5.918 1 98.12 425 ILE B O 1
ATOM 6724 N N . ALA B 1 426 ? -4.555 -34.406 -8.031 1 97.62 426 ALA B N 1
ATOM 6725 C CA . ALA B 1 426 ? -3.338 -35.156 -7.707 1 97.62 426 ALA B CA 1
ATOM 6726 C C . ALA B 1 426 ? -2.258 -34.219 -7.172 1 97.62 426 ALA B C 1
ATOM 6728 O O . ALA B 1 426 ? -1.549 -34.562 -6.223 1 97.62 426 ALA B O 1
ATOM 6729 N N . LYS B 1 427 ? -2.102 -33.094 -7.82 1 98 427 LYS B N 1
ATOM 6730 C CA . LYS B 1 427 ? -1.187 -32.062 -7.316 1 98 427 LYS B CA 1
ATOM 6731 C C . LYS B 1 427 ? -1.524 -31.672 -5.879 1 98 427 LYS B C 1
ATOM 6733 O O . LYS B 1 427 ? -0.64 -31.625 -5.023 1 98 427 LYS B O 1
ATOM 6738 N N . ALA B 1 428 ? -2.812 -31.406 -5.672 1 98.25 428 ALA B N 1
ATOM 6739 C CA . ALA B 1 428 ? -3.254 -31.016 -4.336 1 98.25 428 ALA B CA 1
ATOM 6740 C C . ALA B 1 428 ? -2.947 -32.094 -3.316 1 98.25 428 ALA B C 1
ATOM 6742 O O . ALA B 1 428 ? -2.441 -31.828 -2.227 1 98.25 428 ALA B O 1
ATOM 6743 N N . ARG B 1 429 ? -3.266 -33.312 -3.682 1 97.19 429 ARG B N 1
ATOM 6744 C CA . ARG B 1 429 ? -3.014 -34.438 -2.799 1 97.19 429 ARG B CA 1
ATOM 6745 C C . ARG B 1 429 ? -1.537 -34.531 -2.428 1 97.19 429 ARG B C 1
ATOM 6747 O O . ARG B 1 429 ? -1.197 -34.781 -1.271 1 97.19 429 ARG B O 1
ATOM 6754 N N . GLY B 1 430 ? -0.692 -34.344 -3.4 1 95.81 430 GLY B N 1
ATOM 6755 C CA . GLY B 1 430 ? 0.743 -34.406 -3.172 1 95.81 430 GLY B CA 1
ATOM 6756 C C . GLY B 1 430 ? 1.251 -33.281 -2.285 1 95.81 430 GLY B C 1
ATOM 6757 O O . GLY B 1 430 ? 2.283 -33.406 -1.625 1 95.81 430 GLY B O 1
ATOM 6758 N N . ASN B 1 431 ? 0.554 -32.188 -2.211 1 96.69 431 ASN B N 1
ATOM 6759 C CA . ASN B 1 431 ? 0.972 -31 -1.454 1 96.69 431 ASN B CA 1
ATOM 6760 C C . ASN B 1 431 ? 0.42 -31.016 -0.031 1 96.69 431 ASN B C 1
ATOM 6762 O O . ASN B 1 431 ? 0.884 -30.266 0.831 1 96.69 431 ASN B O 1
ATOM 6766 N N . LEU B 1 432 ? -0.559 -31.828 0.287 1 95.5 432 LEU B N 1
ATOM 6767 C CA . LEU B 1 432 ? -1.191 -31.859 1.601 1 95.5 432 LEU B CA 1
ATOM 6768 C C . LEU B 1 432 ? -0.394 -32.75 2.566 1 95.5 432 LEU B C 1
ATOM 6770 O O . LEU B 1 432 ? 0.113 -33.781 2.182 1 95.5 432 LEU B O 1
ATOM 6774 N N . PRO B 1 433 ? -0.345 -32.25 3.771 1 88.62 433 PRO B N 1
ATOM 6775 C CA . PRO B 1 433 ? 0.392 -33.031 4.781 1 88.62 433 PRO B CA 1
ATOM 6776 C C . PRO B 1 433 ? -0.436 -34.156 5.383 1 88.62 433 PRO B C 1
ATOM 6778 O O . PRO B 1 433 ? -1.165 -33.938 6.355 1 88.62 433 PRO B O 1
ATOM 6781 N N . GLY B 1 434 ? -0.217 -35.344 5.098 1 84.88 434 GLY B N 1
ATOM 6782 C CA . GLY B 1 434 ? -1.009 -36.469 5.555 1 84.88 434 GLY B CA 1
ATOM 6783 C C . GLY B 1 434 ? -0.878 -36.719 7.047 1 84.88 434 GLY B C 1
ATOM 6784 O O . GLY B 1 434 ? -1.764 -37.312 7.656 1 84.88 434 GLY B O 1
ATOM 6785 N N . HIS B 1 435 ? 0.118 -36.219 7.637 1 81.12 435 HIS B N 1
ATOM 6786 C CA . HIS B 1 435 ? 0.343 -36.438 9.062 1 81.12 435 HIS B CA 1
ATOM 6787 C C . HIS B 1 435 ? -0.361 -35.375 9.906 1 81.12 435 HIS B C 1
ATOM 6789 O O . HIS B 1 435 ? -0.522 -35.562 11.117 1 81.12 435 HIS B O 1
ATOM 6795 N N . LYS B 1 436 ? -0.824 -34.312 9.312 1 84.88 436 LYS B N 1
ATOM 6796 C CA . LYS B 1 436 ? -1.422 -33.219 10.07 1 84.88 436 LYS B CA 1
ATOM 6797 C C . LYS B 1 436 ? -2.93 -33.156 9.844 1 84.88 436 LYS B C 1
ATOM 6799 O O . LYS B 1 436 ? -3.668 -32.656 10.688 1 84.88 436 LYS B O 1
ATOM 6804 N N . ILE B 1 437 ? -3.289 -33.594 8.617 1 91.25 437 ILE B N 1
ATOM 6805 C CA . ILE B 1 437 ? -4.711 -33.5 8.312 1 91.25 437 ILE B CA 1
ATOM 6806 C C . ILE B 1 437 ? -5.188 -34.781 7.652 1 91.25 437 ILE B C 1
ATOM 6808 O O . ILE B 1 437 ? -4.375 -35.594 7.188 1 91.25 437 ILE B O 1
ATOM 6812 N N . LYS B 1 438 ? -6.547 -35.031 7.648 1 94 438 LYS B N 1
ATOM 6813 C CA . LYS B 1 438 ? -7.156 -36.125 6.879 1 94 438 LYS B CA 1
ATOM 6814 C C . LYS B 1 438 ? -7.344 -35.719 5.418 1 94 438 LYS B C 1
ATOM 6816 O O . LYS B 1 438 ? -8.383 -35.156 5.051 1 94 438 LYS B O 1
ATOM 6821 N N . VAL B 1 439 ? -6.453 -36.094 4.602 1 96.81 439 VAL B N 1
ATOM 6822 C CA . VAL B 1 439 ? -6.309 -35.625 3.23 1 96.81 439 VAL B CA 1
ATOM 6823 C C . VAL B 1 439 ? -7.578 -35.938 2.439 1 96.81 439 VAL B C 1
ATOM 6825 O O . VAL B 1 439 ? -8.133 -35.062 1.783 1 96.81 439 VAL B O 1
ATOM 6828 N N . ASN B 1 440 ? -8.039 -37.156 2.48 1 95.69 440 ASN B N 1
ATOM 6829 C CA . ASN B 1 440 ? -9.211 -37.531 1.706 1 95.69 440 ASN B CA 1
ATOM 6830 C C . ASN B 1 440 ? -10.461 -36.781 2.16 1 95.69 440 ASN B C 1
ATOM 6832 O O . ASN B 1 440 ? -11.328 -36.469 1.345 1 95.69 440 ASN B O 1
ATOM 6836 N N . GLU B 1 441 ? -10.516 -36.531 3.434 1 94.12 441 GLU B N 1
ATOM 6837 C CA . GLU B 1 441 ? -11.656 -35.781 3.951 1 94.12 441 GLU B CA 1
ATOM 6838 C C . GLU B 1 441 ? -11.633 -34.344 3.445 1 94.12 441 GLU B C 1
ATOM 6840 O O . GLU B 1 441 ? -12.68 -33.781 3.102 1 94.12 441 GLU B O 1
ATOM 6845 N N . LEU B 1 442 ? -10.453 -33.75 3.41 1 95.5 442 LEU B N 1
ATOM 6846 C CA . LEU B 1 442 ? -10.336 -32.375 2.918 1 95.5 442 LEU B CA 1
ATOM 6847 C C . LEU B 1 442 ? -10.68 -32.312 1.434 1 95.5 442 LEU B C 1
ATOM 6849 O O . LEU B 1 442 ? -11.414 -31.406 1.006 1 95.5 442 LEU B O 1
ATOM 6853 N N . LEU B 1 443 ? -10.141 -33.281 0.638 1 96.62 443 LEU B N 1
ATOM 6854 C CA . LEU B 1 443 ? -10.43 -33.312 -0.791 1 96.62 443 LEU B CA 1
ATOM 6855 C C . LEU B 1 443 ? -11.938 -33.438 -1.036 1 96.62 443 LEU B C 1
ATOM 6857 O O . LEU B 1 443 ? -12.492 -32.688 -1.85 1 96.62 443 LEU B O 1
ATOM 6861 N N . THR B 1 444 ? -12.57 -34.281 -0.284 1 94.31 444 THR B N 1
ATOM 6862 C CA . THR B 1 444 ? -14 -34.5 -0.442 1 94.31 444 THR B CA 1
ATOM 6863 C C . THR B 1 444 ? -14.805 -33.281 -0.003 1 94.31 444 THR B C 1
ATOM 6865 O O . THR B 1 444 ? -15.742 -32.875 -0.686 1 94.31 444 THR B O 1
ATOM 6868 N N . SER B 1 445 ? -14.398 -32.75 1.098 1 92.94 445 SER B N 1
ATOM 6869 C CA . SER B 1 445 ? -15.125 -31.594 1.643 1 92.94 445 SER B CA 1
ATOM 6870 C C . SER B 1 445 ? -15.102 -30.422 0.677 1 92.94 445 SER B C 1
ATOM 6872 O O . SER B 1 445 ? -16.094 -29.703 0.544 1 92.94 445 SER B O 1
ATOM 6874 N N . VAL B 1 446 ? -14.023 -30.219 -0.011 1 96 446 VAL B N 1
ATOM 6875 C CA . VAL B 1 446 ? -13.883 -29.062 -0.896 1 96 446 VAL B CA 1
ATOM 6876 C C . VAL B 1 446 ? -14.516 -29.375 -2.25 1 96 446 VAL B C 1
ATOM 6878 O O . VAL B 1 446 ? -15.188 -28.516 -2.836 1 96 446 VAL B O 1
ATOM 6881 N N . MET B 1 447 ? -14.375 -30.625 -2.76 1 95.38 447 MET B N 1
ATOM 6882 C CA . MET B 1 447 ? -14.711 -30.922 -4.148 1 95.38 447 MET B CA 1
ATOM 6883 C C . MET B 1 447 ? -16.156 -31.391 -4.27 1 95.38 447 MET B C 1
ATOM 6885 O O . MET B 1 447 ? -16.766 -31.281 -5.336 1 95.38 447 MET B O 1
ATOM 6889 N N . GLU B 1 448 ? -16.688 -31.891 -3.23 1 91.12 448 GLU B N 1
ATOM 6890 C CA . GLU B 1 448 ? -18.047 -32.375 -3.328 1 91.12 448 GLU B CA 1
ATOM 6891 C C . GLU B 1 448 ? -19.062 -31.281 -3.004 1 91.12 448 GLU B C 1
ATOM 6893 O O . GLU B 1 448 ? -18.844 -30.469 -2.107 1 91.12 448 GLU B O 1
ATOM 6898 N N . GLU B 1 449 ? -20.078 -31.344 -3.883 1 82.06 449 GLU B N 1
ATOM 6899 C CA . GLU B 1 449 ? -21.188 -30.422 -3.646 1 82.06 449 GLU B CA 1
ATOM 6900 C C . GLU B 1 449 ? -22.172 -30.984 -2.633 1 82.06 449 GLU B C 1
ATOM 6902 O O . GLU B 1 449 ? -22.797 -32 -2.879 1 82.06 449 GLU B O 1
ATOM 6907 N N . GLU B 1 450 ? -21.984 -30.625 -1.489 1 72.38 450 GLU B N 1
ATOM 6908 C CA . GLU B 1 450 ? -22.938 -31.062 -0.469 1 72.38 450 GLU B CA 1
ATOM 6909 C C . GLU B 1 450 ? -23.672 -29.859 0.14 1 72.38 450 GLU B C 1
ATOM 6911 O O . GLU B 1 450 ? -23.047 -28.938 0.665 1 72.38 450 GLU B O 1
ATOM 6916 N N . THR B 1 451 ? -24.859 -29.938 0.024 1 68.44 451 THR B N 1
ATOM 6917 C CA . THR B 1 451 ? -25.688 -28.828 0.475 1 68.44 451 THR B CA 1
ATOM 6918 C C . THR B 1 451 ? -25.547 -28.641 1.982 1 68.44 451 THR B C 1
ATOM 6920 O O . THR B 1 451 ? -25.75 -27.531 2.488 1 68.44 451 THR B O 1
ATOM 6923 N N . ALA B 1 452 ? -25.031 -29.516 2.643 1 77.19 452 ALA B N 1
ATOM 6924 C CA . ALA B 1 452 ? -25.109 -29.406 4.098 1 77.19 452 ALA B CA 1
ATOM 6925 C C . ALA B 1 452 ? -23.75 -29.125 4.715 1 77.19 452 ALA B C 1
ATOM 6927 O O . ALA B 1 452 ? -23.578 -29.266 5.93 1 77.19 452 ALA B O 1
ATOM 6928 N N . ARG B 1 453 ? -22.859 -28.609 3.953 1 90.19 453 ARG B N 1
ATOM 6929 C CA . ARG B 1 453 ? -21.562 -28.359 4.555 1 90.19 453 ARG B CA 1
ATOM 6930 C C . ARG B 1 453 ? -21.391 -26.906 4.949 1 90.19 453 ARG B C 1
ATOM 6932 O O . ARG B 1 453 ? -21.75 -26 4.188 1 90.19 453 ARG B O 1
ATOM 6939 N N . TYR B 1 454 ? -20.875 -26.703 6.203 1 94.88 454 TYR B N 1
ATOM 6940 C CA . TYR B 1 454 ? -20.594 -25.391 6.766 1 94.88 454 TYR B CA 1
ATOM 6941 C C . TYR B 1 454 ? -19.172 -25.297 7.289 1 94.88 454 TYR B C 1
ATOM 6943 O O . TYR B 1 454 ? -18.594 -26.312 7.691 1 94.88 454 TYR B O 1
ATOM 6951 N N . TYR B 1 455 ? -18.609 -24.156 7.203 1 96.12 455 TYR B N 1
ATOM 6952 C CA . TYR B 1 455 ? -17.312 -23.875 7.812 1 96.12 455 TYR B CA 1
ATOM 6953 C C . TYR B 1 455 ? -17.453 -22.875 8.953 1 96.12 455 TYR B C 1
ATOM 6955 O O . TYR B 1 455 ? -17.969 -21.766 8.758 1 96.12 455 TYR B O 1
ATOM 6963 N N . SER B 1 456 ? -16.953 -23.234 10.148 1 95.38 456 SER B N 1
ATOM 6964 C CA . SER B 1 456 ? -17.047 -22.359 11.312 1 95.38 456 SER B CA 1
ATOM 6965 C C . SER B 1 456 ? -15.812 -21.469 11.445 1 95.38 456 SER B C 1
ATOM 6967 O O . SER B 1 456 ? -15.82 -20.5 12.203 1 95.38 456 SER B O 1
ATOM 6969 N N . SER B 1 457 ? -14.758 -21.844 10.781 1 96.88 457 SER B N 1
ATOM 6970 C CA . SER B 1 457 ? -13.484 -21.141 10.828 1 96.88 457 SER B CA 1
ATOM 6971 C C . SER B 1 457 ? -12.586 -21.516 9.656 1 96.88 457 SER B C 1
ATOM 6973 O O . SER B 1 457 ? -12.914 -22.422 8.891 1 96.88 457 SER B O 1
ATOM 6975 N N . SER B 1 458 ? -11.539 -20.75 9.5 1 97.88 458 SER B N 1
ATOM 6976 C CA . SER B 1 458 ? -10.555 -21.125 8.492 1 97.88 458 SER B CA 1
ATOM 6977 C C . SER B 1 458 ? -9.883 -22.453 8.844 1 97.88 458 SER B C 1
ATOM 6979 O O . SER B 1 458 ? -9.484 -23.203 7.953 1 97.88 458 SER B O 1
ATOM 6981 N N . ALA B 1 459 ? -9.727 -22.766 10.117 1 96.19 459 ALA B N 1
ATOM 6982 C CA . ALA B 1 459 ? -9.188 -24.062 10.531 1 96.19 459 ALA B CA 1
ATOM 6983 C C . ALA B 1 459 ? -10.031 -25.219 10 1 96.19 459 ALA B C 1
ATOM 6985 O O . ALA B 1 459 ? -9.492 -26.219 9.516 1 96.19 459 ALA B O 1
ATOM 6986 N N . ASP B 1 460 ? -11.328 -25.078 10.102 1 94.94 460 ASP B N 1
ATOM 6987 C CA . ASP B 1 460 ? -12.242 -26.062 9.547 1 94.94 460 ASP B CA 1
ATOM 6988 C C . ASP B 1 460 ? -12.031 -26.234 8.039 1 94.94 460 ASP B C 1
ATOM 6990 O O . ASP B 1 460 ? -12.055 -27.344 7.527 1 94.94 460 ASP B O 1
ATOM 6994 N N . LEU B 1 461 ? -11.883 -25.109 7.391 1 96.62 461 LEU B N 1
ATOM 6995 C CA . LEU B 1 461 ? -11.672 -25.109 5.945 1 96.62 461 LEU B CA 1
ATOM 6996 C C . LEU B 1 461 ? -10.367 -25.812 5.59 1 96.62 461 LEU B C 1
ATOM 6998 O O . LEU B 1 461 ? -10.297 -26.547 4.594 1 96.62 461 LEU B O 1
ATOM 7002 N N . MET B 1 462 ? -9.297 -25.578 6.422 1 96 462 MET B N 1
ATOM 7003 C CA . MET B 1 462 ? -7.973 -26.125 6.172 1 96 462 MET B CA 1
ATOM 7004 C C . MET B 1 462 ? -7.895 -27.578 6.625 1 96 462 MET B C 1
ATOM 7006 O O . MET B 1 462 ? -6.934 -28.281 6.305 1 96 462 MET B O 1
ATOM 7010 N N . GLY B 1 463 ? -8.828 -28.062 7.422 1 93 463 GLY B N 1
ATOM 7011 C CA . GLY B 1 463 ? -8.914 -29.469 7.801 1 93 463 GLY B CA 1
ATOM 7012 C C . GLY B 1 463 ? -8.172 -29.781 9.086 1 93 463 GLY B C 1
ATOM 7013 O O . GLY B 1 463 ? -7.75 -30.922 9.297 1 93 463 GLY B O 1
ATOM 7014 N N . PHE B 1 464 ? -7.93 -28.656 9.883 1 88.75 464 PHE B N 1
ATOM 7015 C CA . PHE B 1 464 ? -7.285 -28.969 11.156 1 88.75 464 PHE B CA 1
ATOM 7016 C C . PHE B 1 464 ? -8.094 -28.422 12.32 1 88.75 464 PHE B C 1
ATOM 7018 O O . PHE B 1 464 ? -9.023 -27.625 12.117 1 88.75 464 PHE B O 1
ATOM 7025 N N . SER B 1 465 ? -7.863 -29.016 13.508 1 82.44 465 SER B N 1
ATOM 7026 C CA . SER B 1 465 ? -8.617 -28.609 14.695 1 82.44 465 SER B CA 1
ATOM 7027 C C . SER B 1 465 ? -7.809 -27.672 15.578 1 82.44 465 SER B C 1
ATOM 7029 O O . SER B 1 465 ? -6.59 -27.812 15.695 1 82.44 465 SER B O 1
ATOM 7031 N N . LEU B 1 466 ? -8.516 -26.672 16 1 74.38 466 LEU B N 1
ATOM 7032 C CA . LEU B 1 466 ? -7.922 -25.734 16.953 1 74.38 466 LEU B CA 1
ATOM 7033 C C . LEU B 1 466 ? -7.879 -26.344 18.359 1 74.38 466 LEU B C 1
ATOM 7035 O O . LEU B 1 466 ? -8.75 -27.141 18.719 1 74.38 466 LEU B O 1
ATOM 7039 N N . PRO B 1 467 ? -6.805 -26.062 18.984 1 61.62 467 PRO B N 1
ATOM 7040 C CA . PRO B 1 467 ? -6.832 -26.547 20.359 1 61.62 467 PRO B CA 1
ATOM 7041 C C . PRO B 1 467 ? -7.969 -25.953 21.188 1 61.62 467 PRO B C 1
ATOM 7043 O O . PRO B 1 467 ? -8.352 -24.797 20.953 1 61.62 467 PRO B O 1
ATOM 7046 N N . ALA B 1 468 ? -8.648 -26.766 21.953 1 49.72 468 ALA B N 1
ATOM 7047 C CA . ALA B 1 468 ? -9.695 -26.312 22.859 1 49.72 468 ALA B CA 1
ATOM 7048 C C . ALA B 1 468 ? -9.156 -25.281 23.844 1 49.72 468 ALA B C 1
ATOM 7050 O O . ALA B 1 468 ? -8 -25.359 24.266 1 49.72 468 ALA B O 1
#

InterPro domains:
  IPR005656 MmgE/PrpD [PTHR16943] (4-455)
  IPR036148 MmgE/PrpD superfamily [SSF103378] (5-445)
  IPR042183 MmgE/PrpD superfamily, domain 1 [G3DSA:1.10.4100.10] (27-429)
  IPR042188 MmgE/PrpD superfamily, domain 2 [G3DSA:3.30.1330.120] (279-413)
  IPR045336 MmgE/PrpD, N-terminal [PF03972] (7-254)
  IPR045337 MmgE/PrpD, C-terminal [PF19305] (279-435)

Organism: Klebsiella variicola (NCBI:txid244366)

pLDDT: mean 95.93, std 5.22, range [45.25, 98.94]

Radius of gyration: 28.27 Å; Cα contacts (8 Å, |Δi|>4): 2219; chains: 2; bounding box: 59×91×68 Å

Secondary structure (DSSP, 8-state):
----HHHHHHHHHHH--GGGS-HHHHHHHHHHHHHHHHHHHHHHTSGGGHHHHHHHHHHH-EEEEEETTEEEE-HHHHHHHHHHHHTTTS-S-EEEETTEE---HHHHHHHHHHHHHHH-SSPEEHHHHHHHHHHHHHHHHHHHHHTPPPHHHHTTS--SSTTHHHHHHHHHHHHTT--HHHHHHHHHHHHHHPBPP-GGGS-SSSSSPPSSSS-HHHHHHHHHHHHHHHHTT----SSTTSSTTSHHHHTT-S---THHHHTTTTTS-GGGGEE--SSSS-GGGHHHHHHHHHHHHHH---GGGEEEEEEEE-HHHHHHS--SS--SHHHHHT-HHHHHHHHHTTPPSSGGGG-HHHHT-HHHHHHHTTEEEEE-HHHHHHHHSTT----EEEEEEETTS-EEEEEESS-TTSSSSPPPHHHHHHHHHHHS-TTTS-HHHHHHHHHS--TT-EESSHHHHHT-PPP-/----HHHHHHHHHHH--GGGS-HHHHHHHHHHHHHHHHHHHHHHTSGGGHHHHHHHHHHH-EEEEEETTEEEE-HHHHHHHHHHHHTTTS-S-EEEETTEE---HHHHHHHHHHHHHHH-SS-EEHHHHHHHHHHHHHHHHHHHHHTPPPHHHHTTS--SSTTHHHHHHHHHHHHTT--HHHHHHHHHHHHHHPBPP-GGGS-TTTSSPPSSTT-HHHHHHHHHHHHHHHHTT----SSTTSSTTSHHHHTT-S---THHHHTTTTTS-GGGGEE--SSSS-GGGHHHHHHHHHHHHHH---GGGEEEEEEEE-HHHHHHS--SS--SHHHHHT-HHHHHHHHHTTPPSSGGGG-HHHHT-HHHHHHHTTEEEEE-HHHHHHHHSSS----EEEEEEETTS-EEEEEESS-TTSSSSPPPHHHHHHHHHHHS-TTTS-HHHHHHHHHS--TT-EESSHHHHHT-PPP-